Protein AF-A0A0V1FWQ8-F1 (afdb_monomer_lite)

InterPro domains:
  IPR001907 ATP-dependent Clp protease proteolytic subunit [MF_00444] (20-212)
  IPR001907 ATP-dependent Clp protease proteolytic subunit [PR00127] (36-51)
  IPR001907 ATP-dependent Clp protease proteolytic subunit [PR00127] (76-96)
  IPR001907 ATP-dependent Clp protease proteolytic subunit [PR00127] (109-126)
  IPR001907 ATP-dependent Clp protease proteolytic subunit [PR00127] (130-149)
  IPR001907 ATP-dependent Clp protease proteolytic subunit [PR00127] (187-206)
  IPR001907 ATP-dependent Clp protease proteolytic subunit [cd07017] (36-201)
  IPR007213 Methyltransferase Ppm1/Ppm2/Tcmp [PF04072] (233-404)
  IPR011043 Galactose oxidase/kelch, beta-propeller [SSF50965] (562-889)
  IPR015915 Kelch-type beta-propeller [G3DSA:2.120.10.80] (551-670)
  IPR015915 Kelch-type beta-propeller [G3DSA:2.120.10.80] (696-899)
  IPR018215 ClpP, Ser active site [PS00381] (109-120)
  IPR023562 Clp protease proteolytic subunit /Translocation-enhancing protein TepA [PF00574] (30-201)
  IPR029045 ClpP/crotonase-like domain superfamily [SSF52096] (20-201)
  IPR029063 S-adenosyl-L-methionine-dependent methyltransferase superfamily [G3DSA:3.40.50.150] (206-521)
  IPR029063 S-adenosyl-L-methionine-dependent methyltransferase superfamily [SSF53335] (214-511)
  IPR033135 ClpP, histidine active site [PS00382] (131-144)

Structure (mmCIF, N/CA/C/O backbone):
data_AF-A0A0V1FWQ8-F1
#
_entry.id   AF-A0A0V1FWQ8-F1
#
loop_
_atom_site.group_PDB
_atom_site.id
_atom_site.type_symbol
_atom_site.label_atom_id
_atom_site.label_alt_id
_atom_site.label_comp_id
_atom_site.label_asym_id
_atom_site.label_entity_id
_atom_site.label_seq_id
_atom_site.pdbx_PDB_ins_code
_atom_site.Cartn_x
_atom_site.Cartn_y
_atom_site.Cartn_z
_atom_site.occupancy
_atom_site.B_iso_or_equiv
_atom_site.auth_seq_id
_atom_site.auth_comp_id
_atom_site.auth_asym_id
_atom_site.auth_atom_id
_atom_site.pdbx_PDB_model_num
ATOM 1 N N . MET A 1 1 ? 4.253 -35.203 -61.103 1.00 38.72 1 MET A N 1
ATOM 2 C CA . MET A 1 1 ? 3.767 -36.575 -60.823 1.00 38.72 1 MET A CA 1
ATOM 3 C C . MET A 1 1 ? 4.835 -37.488 -60.180 1.00 38.72 1 MET A C 1
ATOM 5 O O . MET A 1 1 ? 4.577 -38.669 -60.041 1.00 38.72 1 MET A O 1
ATOM 9 N N . PHE A 1 2 ? 5.977 -36.964 -59.693 1.00 26.05 2 PHE A N 1
ATOM 10 C CA . PHE A 1 2 ? 7.064 -37.768 -59.086 1.00 26.05 2 PHE A CA 1
ATOM 11 C C . PHE A 1 2 ? 7.314 -37.505 -57.580 1.00 26.05 2 PHE A C 1
ATOM 13 O O . PHE A 1 2 ? 8.147 -38.162 -56.974 1.00 26.05 2 PHE A O 1
ATOM 20 N N . TRP A 1 3 ? 6.568 -36.589 -56.943 1.00 26.27 3 TRP A N 1
ATOM 21 C CA . TRP A 1 3 ? 6.782 -36.177 -55.538 1.00 26.27 3 TRP A CA 1
ATOM 22 C C . TRP A 1 3 ? 5.623 -36.538 -54.588 1.00 26.27 3 TRP A C 1
ATOM 24 O O . TRP A 1 3 ? 5.509 -36.004 -53.493 1.00 26.27 3 TRP A O 1
ATOM 34 N N . ARG A 1 4 ? 4.718 -37.430 -55.018 1.00 32.06 4 ARG A N 1
ATOM 35 C CA . ARG A 1 4 ? 3.540 -37.862 -54.234 1.00 32.06 4 ARG A CA 1
ATOM 36 C C . ARG A 1 4 ? 3.702 -39.229 -53.554 1.00 32.06 4 ARG A C 1
ATOM 38 O O . ARG A 1 4 ? 2.812 -39.632 -52.815 1.00 32.06 4 ARG A O 1
ATOM 45 N N . TYR A 1 5 ? 4.823 -39.919 -53.776 1.00 31.77 5 TYR A N 1
ATOM 46 C CA . TYR A 1 5 ? 5.060 -41.273 -53.260 1.00 31.77 5 TYR A CA 1
ATOM 47 C C . TYR A 1 5 ? 6.008 -41.352 -52.050 1.00 31.77 5 TYR A C 1
ATOM 49 O O . TYR A 1 5 ? 6.056 -42.395 -51.409 1.00 31.77 5 TYR A O 1
ATOM 57 N N . PHE A 1 6 ? 6.711 -40.273 -51.679 1.00 28.16 6 PHE A N 1
ATOM 58 C CA . PHE A 1 6 ? 7.763 -40.347 -50.650 1.00 28.16 6 PHE A CA 1
ATOM 59 C C . PHE A 1 6 ? 7.343 -39.977 -49.216 1.00 28.16 6 PHE A C 1
ATOM 61 O O . PHE A 1 6 ? 8.145 -40.107 -48.300 1.00 28.16 6 PHE A O 1
ATOM 68 N N . THR A 1 7 ? 6.091 -39.579 -48.969 1.00 33.06 7 THR A N 1
ATOM 69 C CA . THR A 1 7 ? 5.632 -39.160 -47.624 1.00 33.06 7 THR A CA 1
ATOM 70 C C . THR A 1 7 ? 4.686 -40.140 -46.927 1.00 33.06 7 THR A C 1
ATOM 72 O O . THR A 1 7 ? 4.182 -39.838 -45.850 1.00 33.06 7 THR A O 1
ATOM 75 N N . ARG A 1 8 ? 4.466 -41.346 -47.471 1.00 33.44 8 ARG A N 1
ATOM 76 C CA . ARG A 1 8 ? 3.580 -42.359 -46.857 1.00 33.44 8 ARG A CA 1
ATOM 77 C C . ARG A 1 8 ? 4.269 -43.380 -45.933 1.00 33.44 8 ARG A C 1
ATOM 79 O O . ARG A 1 8 ? 3.598 -44.303 -45.488 1.00 33.44 8 ARG A O 1
ATOM 86 N N . ALA A 1 9 ? 5.557 -43.229 -45.609 1.00 36.69 9 ALA A N 1
ATOM 87 C CA . ALA A 1 9 ? 6.334 -44.293 -44.953 1.00 36.69 9 ALA A CA 1
ATOM 88 C C . ALA A 1 9 ? 7.122 -43.895 -43.687 1.00 36.69 9 ALA A C 1
ATOM 90 O O . ALA A 1 9 ? 8.128 -44.520 -43.378 1.00 36.69 9 ALA A O 1
ATOM 91 N N . PHE A 1 10 ? 6.660 -42.916 -42.904 1.00 34.28 10 PHE A N 1
ATOM 92 C CA . PHE A 1 10 ? 7.105 -42.773 -41.512 1.00 34.28 10 PHE A CA 1
ATOM 93 C C . PHE A 1 10 ? 5.879 -42.515 -40.631 1.00 34.28 10 PHE A C 1
ATOM 95 O O . PHE A 1 10 ? 5.333 -41.420 -40.672 1.00 34.28 10 PHE A O 1
ATOM 102 N N . HIS A 1 11 ? 5.491 -43.506 -39.819 1.00 40.88 11 HIS A N 1
ATOM 103 C CA . HIS A 1 11 ? 4.330 -43.547 -38.900 1.00 40.88 11 HIS A CA 1
ATOM 104 C C . HIS A 1 11 ? 3.033 -44.175 -39.439 1.00 40.88 11 HIS A C 1
ATOM 106 O O . HIS A 1 11 ? 1.937 -43.714 -39.140 1.00 40.88 11 HIS A O 1
ATOM 112 N N . ALA A 1 12 ? 3.136 -45.303 -40.143 1.00 39.81 12 ALA A N 1
ATOM 113 C CA . ALA A 1 12 ? 2.071 -46.304 -40.116 1.00 39.81 12 ALA A CA 1
ATOM 114 C C . ALA A 1 12 ? 2.514 -47.467 -39.214 1.00 39.81 12 ALA A C 1
ATOM 116 O O . ALA A 1 12 ? 3.034 -48.471 -39.686 1.00 39.81 12 ALA A O 1
ATOM 117 N N . CYS A 1 13 ? 2.343 -47.303 -37.900 1.00 31.64 13 CYS A N 1
ATOM 118 C CA . CYS A 1 13 ? 2.252 -48.431 -36.977 1.00 31.64 13 CYS A CA 1
ATOM 119 C C . CYS A 1 13 ? 0.821 -48.449 -36.441 1.00 31.64 13 CYS A C 1
ATOM 121 O O . CYS A 1 13 ? 0.492 -47.801 -35.450 1.00 31.64 13 CYS A O 1
ATOM 123 N N . THR A 1 14 ? -0.057 -49.148 -37.156 1.00 46.88 14 THR A N 1
ATOM 124 C CA . THR A 1 14 ? -1.365 -49.565 -36.660 1.00 46.88 14 THR A CA 1
ATOM 125 C C . THR A 1 14 ? -1.158 -50.700 -35.666 1.00 46.88 14 THR A C 1
ATOM 127 O O . THR A 1 14 ? -1.205 -51.876 -36.009 1.00 46.88 14 THR A O 1
ATOM 130 N N . ILE A 1 15 ? -0.944 -50.330 -34.407 1.00 38.81 15 ILE A N 1
ATOM 131 C CA . ILE A 1 15 ? -1.322 -51.158 -33.266 1.00 38.81 15 ILE A CA 1
ATOM 132 C C . ILE A 1 15 ? -2.108 -50.233 -32.337 1.00 38.81 15 ILE A C 1
ATOM 134 O O . ILE A 1 15 ? -1.522 -49.392 -31.660 1.00 38.81 15 ILE A O 1
ATOM 138 N N . ASN A 1 16 ? -3.436 -50.389 -32.303 1.00 43.38 16 ASN A N 1
ATOM 139 C CA . ASN A 1 16 ? -4.291 -49.842 -31.246 1.00 43.38 16 ASN A CA 1
ATOM 140 C C . ASN A 1 16 ? -3.943 -50.550 -29.925 1.00 43.38 16 ASN A C 1
ATOM 142 O O . ASN A 1 16 ? -4.676 -51.410 -29.444 1.00 43.38 16 ASN A O 1
ATOM 146 N N . LYS A 1 17 ? -2.789 -50.223 -29.339 1.00 40.75 17 LYS A N 1
ATOM 147 C CA . LYS A 1 17 ? -2.583 -50.391 -27.904 1.00 40.75 17 LYS A CA 1
ATOM 148 C C . LYS A 1 17 ? -3.174 -49.147 -27.272 1.00 40.75 17 LYS A C 1
ATOM 150 O O . LYS A 1 17 ? -2.604 -48.067 -27.402 1.00 40.75 17 LYS A O 1
ATOM 155 N N . VAL A 1 18 ? -4.328 -49.301 -26.626 1.00 47.06 18 VAL A N 1
ATOM 156 C CA . VAL A 1 18 ? -4.819 -48.291 -25.687 1.00 47.06 18 VAL A CA 1
ATOM 157 C C . VAL A 1 18 ? -3.669 -48.059 -24.703 1.00 47.06 18 VAL A C 1
ATOM 159 O O . VAL A 1 18 ? -3.228 -49.030 -24.079 1.00 47.06 18 VAL A O 1
ATOM 162 N N . PRO A 1 19 ? -3.087 -46.850 -24.624 1.00 64.56 19 PRO A N 1
ATOM 163 C CA . PRO A 1 19 ? -2.072 -46.587 -23.618 1.00 64.56 19 PRO A CA 1
ATOM 164 C C . PRO A 1 19 ? -2.702 -46.885 -22.257 1.00 64.56 19 PRO A C 1
ATOM 166 O O . PRO A 1 19 ? -3.848 -46.507 -22.025 1.00 64.56 19 PRO A O 1
ATOM 169 N N . TYR A 1 20 ? -1.998 -47.599 -21.378 1.00 72.69 20 TYR A N 1
ATOM 170 C CA . TYR A 1 20 ? -2.471 -47.786 -20.008 1.00 72.69 20 TYR A CA 1
ATOM 171 C C . TYR A 1 20 ? -2.600 -46.401 -19.375 1.00 72.69 20 TYR A C 1
ATOM 173 O O . TYR A 1 20 ? -1.589 -45.761 -19.092 1.00 72.69 20 TYR A O 1
ATOM 181 N N . ILE A 1 21 ? -3.835 -45.915 -19.229 1.00 79.44 21 ILE A N 1
ATOM 182 C CA . ILE A 1 21 ? -4.120 -44.624 -18.609 1.00 79.44 21 ILE A CA 1
ATOM 183 C C . ILE A 1 21 ? -3.992 -44.836 -17.097 1.00 79.44 21 ILE A C 1
ATOM 185 O O . ILE A 1 21 ? -4.767 -45.618 -16.540 1.00 79.44 21 ILE A O 1
ATOM 189 N N . PRO A 1 22 ? -3.015 -44.201 -16.423 1.00 82.50 22 PRO A N 1
ATOM 190 C CA . PRO A 1 22 ? -2.835 -44.375 -14.991 1.00 82.50 22 PRO A CA 1
ATOM 191 C C . PRO A 1 22 ? -4.071 -43.917 -14.219 1.00 82.50 22 PRO A C 1
ATOM 193 O O . PRO A 1 22 ? -4.671 -42.886 -14.541 1.00 82.50 22 PRO A O 1
ATOM 196 N N . ILE A 1 23 ? -4.413 -44.676 -13.180 1.00 87.81 23 ILE A N 1
ATOM 197 C CA . ILE A 1 23 ? -5.440 -44.313 -12.209 1.00 87.81 23 ILE A CA 1
ATOM 198 C C . ILE A 1 23 ? -4.759 -43.648 -11.014 1.00 87.81 23 ILE A C 1
ATOM 200 O O . ILE A 1 23 ? -3.807 -44.183 -10.449 1.00 87.81 23 ILE A O 1
ATOM 204 N N . VAL A 1 24 ? -5.264 -42.484 -10.628 1.00 82.56 24 VAL A N 1
ATOM 205 C CA . VAL A 1 24 ? -4.872 -41.745 -9.432 1.00 82.56 24 VAL A CA 1
ATOM 206 C C . VAL A 1 24 ? -5.907 -42.028 -8.350 1.00 82.56 24 VAL A C 1
ATOM 208 O O . VAL A 1 24 ? -7.089 -41.736 -8.537 1.00 82.56 24 VAL A O 1
ATOM 211 N N . VAL A 1 25 ? -5.468 -42.598 -7.227 1.00 83.88 25 VAL A N 1
ATOM 212 C CA . VAL A 1 25 ? -6.309 -42.814 -6.042 1.00 83.88 25 VAL A CA 1
ATOM 213 C C . VAL A 1 25 ? -6.035 -41.692 -5.048 1.00 83.88 25 VAL A C 1
ATOM 215 O O . VAL A 1 25 ? -4.911 -41.532 -4.580 1.00 83.88 25 VAL A O 1
ATOM 218 N N . GLU A 1 26 ? -7.058 -40.898 -4.748 1.00 76.25 26 GLU A N 1
ATOM 219 C CA . GLU A 1 26 ? -6.988 -39.779 -3.811 1.00 76.25 26 GLU A CA 1
ATOM 220 C C . GLU A 1 26 ? -7.779 -40.123 -2.544 1.00 76.25 26 GLU A C 1
ATOM 222 O O . GLU A 1 26 ? -8.968 -40.458 -2.602 1.00 76.25 26 GLU A O 1
ATOM 227 N N . GLN A 1 27 ? -7.118 -40.046 -1.387 1.00 72.38 27 GLN A N 1
ATOM 228 C CA . GLN A 1 27 ? -7.767 -40.191 -0.087 1.00 72.38 27 GLN A CA 1
ATOM 229 C C . GLN A 1 27 ? -8.356 -38.847 0.335 1.00 72.38 27 GLN A C 1
ATOM 231 O O . GLN A 1 27 ? -7.643 -37.912 0.693 1.00 72.38 27 GLN A O 1
ATOM 236 N N . THR A 1 28 ? -9.681 -38.744 0.292 1.00 70.62 28 THR A N 1
ATOM 237 C CA . THR A 1 28 ? -10.407 -37.590 0.832 1.00 70.62 28 THR A CA 1
ATOM 238 C C . THR A 1 28 ? -10.924 -37.916 2.232 1.00 70.62 28 THR A C 1
ATOM 240 O O . THR A 1 28 ? -11.136 -39.080 2.561 1.00 70.62 28 THR A O 1
ATOM 243 N N . GLY A 1 29 ? -11.237 -36.903 3.049 1.00 63.44 29 GLY A N 1
ATOM 244 C CA . GLY A 1 29 ? -11.835 -37.105 4.383 1.00 63.44 29 GLY A CA 1
ATOM 245 C C . GLY A 1 29 ? -13.191 -37.840 4.398 1.00 63.44 29 GLY A C 1
ATOM 246 O O . GLY A 1 29 ? -13.760 -38.042 5.464 1.00 63.44 29 GLY A O 1
ATOM 247 N N . ARG A 1 30 ? -13.730 -38.224 3.229 1.00 64.75 30 ARG A N 1
ATOM 248 C CA . ARG A 1 30 ? -14.957 -39.020 3.048 1.00 64.75 30 ARG A CA 1
ATOM 249 C C . ARG A 1 30 ? -14.718 -40.367 2.334 1.00 64.75 30 ARG A C 1
ATOM 251 O O . ARG A 1 30 ? -15.696 -41.010 1.963 1.00 64.75 30 ARG A O 1
ATOM 258 N N . GLY A 1 31 ? -13.464 -40.783 2.126 1.00 76.75 31 GLY A N 1
ATOM 259 C CA . GLY A 1 31 ? -13.086 -42.056 1.493 1.00 76.75 31 GLY A CA 1
ATOM 260 C C . GLY A 1 31 ? -12.141 -41.914 0.293 1.00 76.75 31 GLY A C 1
ATOM 261 O O . GLY A 1 31 ? -11.725 -40.808 -0.069 1.00 76.75 31 GLY A O 1
ATOM 262 N N . GLU A 1 32 ? -11.818 -43.051 -0.328 1.00 79.00 32 GLU A N 1
ATOM 263 C CA . GLU A 1 32 ? -10.964 -43.148 -1.520 1.00 79.00 32 GLU A CA 1
ATOM 264 C C . GLU A 1 32 ? -11.758 -42.904 -2.807 1.00 79.00 32 GLU A C 1
ATOM 266 O O . GLU A 1 32 ? -12.834 -43.472 -3.014 1.00 79.00 32 GLU A O 1
ATOM 271 N N . ARG A 1 33 ? -11.222 -42.058 -3.693 1.00 78.50 33 ARG A N 1
ATOM 272 C CA . ARG A 1 33 ? -11.736 -41.873 -5.056 1.00 78.50 33 ARG A CA 1
ATOM 273 C C . ARG A 1 33 ? -10.642 -42.152 -6.071 1.00 78.50 33 ARG A C 1
ATOM 275 O O . ARG A 1 33 ? -9.540 -41.630 -5.954 1.00 78.50 33 ARG A O 1
ATOM 282 N N . ALA A 1 34 ? -10.976 -42.953 -7.074 1.00 80.94 34 ALA A N 1
ATOM 283 C CA . ALA A 1 34 ? -10.102 -43.283 -8.187 1.00 80.94 34 ALA A CA 1
ATOM 284 C C . ALA A 1 34 ? -10.517 -42.482 -9.429 1.00 80.94 34 ALA A C 1
ATOM 286 O O . ALA A 1 34 ? -11.675 -42.541 -9.843 1.00 80.94 34 ALA A O 1
ATOM 287 N N . TYR A 1 35 ? -9.574 -41.753 -10.021 1.00 81.81 35 TYR A N 1
ATOM 288 C CA . TYR A 1 35 ? -9.751 -41.018 -11.275 1.00 81.81 35 TYR A CA 1
ATOM 289 C C . TYR A 1 35 ? -8.734 -41.508 -12.296 1.00 81.81 35 TYR A C 1
ATOM 291 O O . TYR A 1 35 ? -7.608 -41.830 -11.930 1.00 81.81 35 TYR A O 1
ATOM 299 N N . ASP A 1 36 ? -9.070 -41.504 -13.581 1.00 87.00 36 ASP A N 1
ATOM 300 C CA . ASP A 1 36 ? -8.018 -41.520 -14.594 1.00 87.00 36 ASP A CA 1
ATOM 301 C C . ASP A 1 36 ? -7.256 -40.183 -14.588 1.00 87.00 36 ASP A C 1
ATOM 303 O O . ASP A 1 36 ? -7.779 -39.143 -14.167 1.00 87.00 36 ASP A O 1
ATOM 307 N N . ILE A 1 37 ? -6.002 -40.203 -15.044 1.00 85.44 37 ILE A N 1
ATOM 308 C CA . ILE A 1 37 ? -5.138 -39.017 -15.005 1.00 85.44 37 ILE A CA 1
ATOM 309 C C . ILE A 1 37 ? -5.735 -37.807 -15.746 1.00 85.44 37 ILE A C 1
ATOM 311 O O . ILE A 1 37 ? -5.556 -36.677 -15.293 1.00 85.44 37 ILE A O 1
ATOM 315 N N . PHE A 1 38 ? -6.482 -38.005 -16.839 1.00 85.56 38 PHE A N 1
ATOM 316 C CA . PHE A 1 38 ? -7.080 -36.898 -17.591 1.00 85.56 38 PHE A CA 1
ATOM 317 C C . PHE A 1 38 ? -8.286 -36.306 -16.861 1.00 85.56 38 PHE A C 1
ATOM 319 O O . PHE A 1 38 ? -8.430 -35.084 -16.824 1.00 85.56 38 PHE A O 1
ATOM 326 N N . SER A 1 39 ? -9.101 -37.134 -16.205 1.00 86.19 39 SER A N 1
ATOM 327 C CA . SER A 1 39 ? -10.165 -36.650 -15.317 1.00 86.19 39 SER A CA 1
ATOM 328 C C . SER A 1 39 ? -9.609 -35.876 -14.121 1.00 86.19 39 SER A C 1
ATOM 330 O O . SER A 1 39 ? -10.160 -34.835 -13.757 1.00 86.19 39 SER A O 1
ATOM 332 N N . ARG A 1 40 ? -8.478 -36.311 -13.542 1.00 87.56 40 ARG A N 1
ATOM 333 C CA . ARG A 1 40 ? -7.817 -35.564 -12.456 1.00 87.56 40 ARG A CA 1
ATOM 334 C C . ARG A 1 40 ? -7.279 -34.211 -12.928 1.00 87.56 40 ARG A C 1
ATOM 336 O O . ARG A 1 40 ? -7.398 -33.231 -12.192 1.00 87.56 40 ARG A O 1
ATOM 343 N N . LEU A 1 41 ? -6.722 -34.149 -14.140 1.00 90.50 41 LEU A N 1
ATOM 344 C CA . LEU A 1 41 ? -6.287 -32.900 -14.776 1.00 90.50 41 LEU A CA 1
ATOM 345 C C . LEU A 1 41 ? -7.468 -31.967 -15.080 1.00 90.50 41 LEU A C 1
ATOM 347 O O . LEU A 1 41 ? -7.347 -30.752 -14.917 1.00 90.50 41 LEU A O 1
ATOM 351 N N . LEU A 1 42 ? -8.627 -32.513 -15.456 1.00 91.81 42 LEU A N 1
ATOM 352 C CA . LEU A 1 42 ? -9.829 -31.716 -15.694 1.00 91.81 42 LEU A CA 1
ATOM 353 C C . LEU A 1 42 ? -10.338 -31.037 -14.410 1.00 91.81 42 LEU A C 1
ATOM 355 O O . LEU A 1 42 ? -10.781 -29.893 -14.481 1.00 91.81 42 LEU A O 1
ATOM 359 N N . GLU A 1 43 ? -10.220 -31.666 -13.235 1.00 86.19 43 GLU A N 1
ATOM 360 C CA . GLU A 1 43 ? -10.503 -30.999 -11.945 1.00 86.19 43 GLU A CA 1
ATOM 361 C C . GLU A 1 43 ? -9.566 -29.795 -11.694 1.00 86.19 43 GLU A C 1
ATOM 363 O O . GLU A 1 43 ? -10.013 -28.758 -11.201 1.00 86.19 43 GLU A O 1
ATOM 368 N N . GLU A 1 44 ? -8.308 -29.857 -12.156 1.00 88.25 44 GLU A N 1
ATOM 369 C CA . GLU A 1 44 ? -7.379 -28.705 -12.190 1.00 88.25 44 GLU A CA 1
ATOM 370 C C . GLU A 1 44 ? -7.620 -27.753 -13.378 1.00 88.25 44 GLU A C 1
ATOM 372 O O . GLU A 1 44 ? -6.849 -26.821 -13.611 1.00 88.25 44 GLU A O 1
ATOM 377 N N . ARG A 1 45 ? -8.716 -27.939 -14.127 1.00 93.94 45 ARG A N 1
ATOM 378 C CA . ARG A 1 45 ? -9.120 -27.119 -15.285 1.00 93.94 45 ARG A CA 1
ATOM 379 C C . ARG A 1 45 ? -8.148 -27.193 -16.465 1.00 93.94 45 ARG A C 1
ATOM 381 O O . ARG A 1 45 ? -8.010 -26.226 -17.221 1.00 93.94 45 ARG A O 1
ATOM 388 N N . ILE A 1 46 ? -7.503 -28.343 -16.636 1.00 95.06 46 ILE A N 1
ATOM 389 C CA . ILE A 1 46 ? -6.600 -28.631 -17.750 1.00 95.06 46 ILE A CA 1
ATOM 390 C C . ILE A 1 46 ? -7.332 -29.486 -18.792 1.00 95.06 46 ILE A C 1
ATOM 392 O O . ILE A 1 46 ? -7.869 -30.546 -18.482 1.00 95.06 46 ILE A O 1
ATOM 396 N N . ILE A 1 47 ? -7.334 -29.026 -20.043 1.00 96.12 47 ILE A N 1
ATOM 397 C CA . ILE A 1 47 ? -7.878 -29.726 -21.211 1.00 96.12 47 ILE A CA 1
ATOM 398 C C . ILE A 1 47 ? -6.723 -30.092 -22.143 1.00 96.12 47 ILE A C 1
ATOM 400 O O . ILE A 1 47 ? -5.942 -29.231 -22.553 1.00 96.12 47 ILE A O 1
ATOM 404 N N . CYS A 1 48 ? -6.632 -31.365 -22.519 1.00 93.88 48 CYS A N 1
ATOM 405 C CA . CYS A 1 48 ? -5.601 -31.871 -23.422 1.00 93.88 48 CYS A CA 1
ATOM 406 C C . CYS A 1 48 ? -6.177 -32.111 -24.826 1.00 93.88 48 CYS A C 1
ATOM 408 O O . CYS A 1 48 ? -6.923 -33.061 -25.044 1.00 93.88 48 CYS A O 1
ATOM 410 N N . VAL A 1 49 ? -5.792 -31.277 -25.792 1.00 95.38 49 VAL A N 1
ATOM 411 C CA . VAL A 1 49 ? -6.127 -31.421 -27.217 1.00 95.38 49 VAL A CA 1
ATOM 412 C C . VAL A 1 49 ? -4.970 -32.136 -27.917 1.00 95.38 49 VAL A C 1
ATOM 414 O O . VAL A 1 49 ? -4.031 -31.504 -28.409 1.00 95.38 49 VAL A O 1
ATOM 417 N N . MET A 1 50 ? -5.021 -33.468 -27.913 1.00 92.12 50 MET A N 1
ATOM 418 C CA . MET A 1 50 ? -3.946 -34.336 -28.406 1.00 92.12 50 MET A CA 1
ATOM 419 C C . MET A 1 50 ? -4.401 -35.104 -29.649 1.00 92.12 50 MET A C 1
ATOM 421 O O . MET A 1 50 ? -5.430 -35.773 -29.622 1.00 92.12 50 MET A O 1
ATOM 425 N N . GLY A 1 51 ? -3.614 -35.047 -30.725 1.00 91.44 51 GLY A N 1
ATOM 426 C CA . GLY A 1 51 ? -3.918 -35.738 -31.983 1.00 91.44 51 GLY A CA 1
ATOM 427 C C . GLY A 1 51 ? -4.800 -34.932 -32.950 1.00 91.44 51 GLY A C 1
ATOM 428 O O . GLY A 1 51 ? -4.978 -33.724 -32.770 1.00 91.44 51 GLY A O 1
ATOM 429 N N . PRO A 1 52 ? -5.280 -35.551 -34.045 1.00 93.44 52 PRO A N 1
ATOM 430 C CA . PRO A 1 52 ? -6.075 -34.868 -35.064 1.00 93.44 52 PRO A CA 1
ATOM 431 C C . PRO A 1 52 ? -7.404 -34.324 -34.524 1.00 93.44 52 PRO A C 1
ATOM 433 O O . PRO A 1 52 ? -8.063 -34.974 -33.719 1.00 93.44 52 PRO A O 1
ATOM 436 N N . ILE A 1 53 ? -7.824 -33.152 -35.004 1.00 94.62 53 ILE A N 1
ATOM 437 C CA . ILE A 1 53 ? -9.120 -32.560 -34.648 1.00 94.62 53 ILE A CA 1
ATOM 438 C C . ILE A 1 53 ? -10.226 -33.254 -35.452 1.00 94.62 53 ILE A C 1
ATOM 440 O O . ILE A 1 53 ? -10.411 -32.969 -36.638 1.00 94.62 53 ILE A O 1
ATOM 444 N N . THR A 1 54 ? -10.949 -34.162 -34.801 1.00 95.50 54 THR A N 1
ATOM 445 C CA . THR A 1 54 ? -12.142 -34.841 -35.332 1.00 95.50 54 THR A CA 1
ATOM 446 C C . THR A 1 54 ? -13.408 -34.349 -34.630 1.00 95.50 54 THR A C 1
ATOM 448 O O . THR A 1 54 ? -13.330 -33.628 -33.629 1.00 95.50 54 THR A O 1
ATOM 451 N N . ASP A 1 55 ? -14.579 -34.731 -35.139 1.00 92.75 55 ASP A N 1
ATOM 452 C CA . ASP A 1 55 ? -15.862 -34.367 -34.527 1.00 92.75 55 ASP A CA 1
ATOM 453 C C . ASP A 1 55 ? -16.011 -34.974 -33.118 1.00 92.75 55 ASP A C 1
ATOM 455 O O . ASP A 1 55 ? -16.558 -34.329 -32.220 1.00 92.75 55 ASP A O 1
ATOM 459 N N . GLU A 1 56 ? -15.444 -36.162 -32.873 1.00 93.81 56 GLU A N 1
ATOM 460 C CA . GLU A 1 56 ? -15.432 -36.795 -31.549 1.00 93.81 56 GLU A CA 1
ATOM 461 C C . GLU A 1 56 ? -14.560 -36.016 -30.556 1.00 93.81 56 GLU A C 1
ATOM 463 O O . GLU A 1 56 ? -15.015 -35.701 -29.453 1.00 93.81 56 GLU A O 1
ATOM 468 N N . LEU A 1 57 ? -13.327 -35.653 -30.946 1.00 93.69 57 LEU A N 1
ATOM 469 C CA . LEU A 1 57 ? -12.444 -34.845 -30.095 1.00 93.69 57 LEU A CA 1
ATOM 470 C C . LEU A 1 57 ? -13.075 -33.479 -29.802 1.00 93.69 57 LEU A C 1
ATOM 472 O O . LEU A 1 57 ? -13.053 -33.017 -28.662 1.00 93.69 57 LEU A O 1
ATOM 476 N N . SER A 1 58 ? -13.653 -32.845 -30.826 1.00 95.12 58 SER A N 1
ATOM 477 C CA . SER A 1 58 ? -14.342 -31.562 -30.688 1.00 95.12 58 SER A CA 1
ATOM 478 C C . SER A 1 58 ? -15.494 -31.649 -29.692 1.00 95.12 58 SER A C 1
ATOM 480 O O . SER A 1 58 ? -15.548 -30.857 -28.752 1.00 95.12 58 SER A O 1
ATOM 482 N N . SER A 1 59 ? -16.340 -32.674 -29.810 1.00 94.12 59 SER A N 1
ATOM 483 C CA . SER A 1 59 ? -17.457 -32.905 -28.888 1.00 94.12 59 SER A CA 1
ATOM 484 C C . SER A 1 59 ? -16.994 -33.041 -27.431 1.00 94.12 59 SER A C 1
ATOM 486 O O . SER A 1 59 ? -17.596 -32.445 -26.534 1.00 94.12 59 SER A O 1
ATOM 488 N N . LEU A 1 60 ? -15.891 -33.761 -27.186 1.00 94.69 60 LEU A N 1
ATOM 489 C CA . LEU A 1 60 ? -15.309 -33.910 -25.846 1.00 94.69 60 LEU A CA 1
ATOM 490 C C . LEU A 1 60 ? -14.781 -32.583 -25.289 1.00 94.69 60 LEU A C 1
ATOM 492 O O . LEU A 1 60 ? -15.099 -32.223 -24.156 1.00 94.69 60 LEU A O 1
ATOM 496 N N . VAL A 1 61 ? -14.012 -31.832 -26.083 1.00 96.12 61 VAL A N 1
ATOM 497 C CA . VAL A 1 61 ? -13.444 -30.540 -25.661 1.00 96.12 61 VAL A CA 1
ATOM 498 C C . VAL A 1 61 ? -14.550 -29.520 -25.376 1.00 96.12 61 VAL A C 1
ATOM 500 O O . VAL A 1 61 ? -14.483 -28.802 -24.377 1.00 96.12 61 VAL A O 1
ATOM 503 N N . ILE A 1 62 ? -15.595 -29.478 -26.207 1.00 96.69 62 ILE A N 1
ATOM 504 C CA . ILE A 1 62 ? -16.763 -28.608 -26.004 1.00 96.69 62 ILE A CA 1
ATOM 505 C C . ILE A 1 62 ? -17.457 -28.952 -24.682 1.00 96.69 62 ILE A C 1
ATOM 507 O O . ILE A 1 62 ? -17.705 -28.060 -23.865 1.00 96.69 62 ILE A O 1
ATOM 511 N N . ALA A 1 63 ? -17.715 -30.238 -24.428 1.00 95.38 63 ALA A N 1
ATOM 512 C CA . ALA A 1 63 ? -18.323 -30.688 -23.178 1.00 95.38 63 ALA A CA 1
ATOM 513 C C . ALA A 1 63 ? -17.465 -30.317 -21.954 1.00 95.38 63 ALA A C 1
ATOM 515 O O . ALA A 1 63 ? -17.993 -29.815 -20.959 1.00 95.38 63 ALA A O 1
ATOM 516 N N . GLN A 1 64 ? -16.142 -30.490 -22.043 1.00 96.00 64 GLN A N 1
ATOM 517 C CA . GLN A 1 64 ? -15.198 -30.115 -20.987 1.00 96.00 64 GLN A CA 1
ATOM 518 C C . GLN A 1 64 ? -15.207 -28.605 -20.713 1.00 96.00 64 GLN A C 1
ATOM 520 O O . GLN A 1 64 ? -15.301 -28.200 -19.556 1.00 96.00 64 GLN A O 1
ATOM 525 N N . LEU A 1 65 ? -15.180 -27.756 -21.745 1.00 95.25 65 LEU A N 1
ATOM 526 C CA . LEU A 1 65 ? -15.239 -26.295 -21.581 1.00 95.25 65 LEU A CA 1
ATOM 527 C C . LEU A 1 65 ? -16.537 -25.843 -20.894 1.00 95.25 65 LEU A C 1
ATOM 529 O O . LEU A 1 65 ? -16.503 -25.031 -19.964 1.00 95.25 65 LEU A O 1
ATOM 533 N N . LEU A 1 66 ? -17.678 -26.402 -21.305 1.00 93.62 66 LEU A N 1
ATOM 534 C CA . LEU A 1 66 ? -18.980 -26.103 -20.700 1.00 93.62 66 LEU A CA 1
ATOM 535 C C . LEU A 1 66 ? -19.066 -26.594 -19.245 1.00 93.62 66 LEU A C 1
ATOM 537 O O . LEU A 1 66 ? -19.603 -25.888 -18.385 1.00 93.62 66 LEU A O 1
ATOM 541 N N . PHE A 1 67 ? -18.489 -27.760 -18.946 1.00 93.00 67 PHE A N 1
ATOM 542 C CA . PHE A 1 67 ? -18.385 -28.287 -17.584 1.00 93.00 67 PHE A CA 1
ATOM 543 C C . PHE A 1 67 ? -17.509 -27.401 -16.686 1.00 93.00 67 PHE A C 1
ATOM 545 O O . PHE A 1 67 ? -17.908 -27.036 -15.581 1.00 93.00 67 PHE A O 1
ATOM 552 N N . LEU A 1 68 ? -16.335 -26.978 -17.160 1.00 92.19 68 LEU A N 1
ATOM 553 C CA . LEU A 1 68 ? -15.447 -26.110 -16.383 1.00 92.19 68 LEU A CA 1
ATOM 554 C C . LEU A 1 68 ? -16.070 -24.740 -16.103 1.00 92.19 68 LEU A C 1
ATOM 556 O O . LEU A 1 68 ? -15.852 -24.180 -15.022 1.00 92.19 68 LEU A O 1
ATOM 560 N N . GLN A 1 69 ? -16.875 -24.216 -17.031 1.00 88.88 69 GLN A N 1
ATOM 561 C CA . GLN A 1 69 ? -17.651 -23.000 -16.802 1.00 88.88 69 GLN A CA 1
ATOM 562 C C . GLN A 1 69 ? -18.654 -23.169 -15.651 1.00 88.88 69 GLN A C 1
ATOM 564 O O . GLN A 1 69 ? -18.801 -22.253 -14.843 1.00 88.88 69 GLN A O 1
ATOM 569 N N . SER A 1 70 ? -19.345 -24.309 -15.552 1.00 87.38 70 SER A N 1
ATOM 570 C CA . SER A 1 70 ? -20.347 -24.517 -14.495 1.00 87.38 70 SER A CA 1
ATOM 571 C C . SER A 1 70 ? -19.717 -24.632 -13.100 1.00 87.38 70 SER A C 1
ATOM 573 O O . SER A 1 70 ? -20.326 -24.217 -12.116 1.00 87.38 70 SER A O 1
ATOM 575 N N . LYS A 1 71 ? -18.468 -25.112 -13.012 1.00 86.12 71 LYS A N 1
ATOM 576 C CA . LYS A 1 71 ? -17.700 -25.216 -11.758 1.00 86.12 71 LYS A CA 1
ATOM 577 C C . LYS A 1 71 ? -17.168 -23.879 -11.245 1.00 86.12 71 LYS A C 1
ATOM 579 O O . LYS A 1 71 ? -17.138 -23.648 -10.039 1.00 86.12 71 LYS A O 1
ATOM 584 N N . SER A 1 72 ? -16.690 -23.010 -12.133 1.00 80.50 72 SER A N 1
ATOM 585 C CA . SER A 1 72 ? -16.165 -21.698 -11.749 1.00 80.50 72 SER A CA 1
ATOM 586 C C . SER A 1 72 ? -16.180 -20.726 -12.920 1.00 80.50 72 SER A C 1
ATOM 588 O O . SER A 1 72 ? -15.729 -21.046 -14.020 1.00 80.50 72 SER A O 1
ATOM 590 N N . LEU A 1 73 ? -16.635 -19.504 -12.636 1.00 81.06 73 LEU A N 1
ATOM 591 C CA . LEU A 1 73 ? -16.724 -18.403 -13.597 1.00 81.06 73 LEU A CA 1
ATOM 592 C C . LEU A 1 73 ? -15.506 -17.466 -13.590 1.00 81.06 73 LEU A C 1
ATOM 594 O O . LEU A 1 73 ? -15.496 -16.496 -14.345 1.00 81.06 73 LEU A O 1
ATOM 598 N N . THR A 1 74 ? -14.526 -17.705 -12.715 1.00 78.12 74 THR A N 1
ATOM 599 C CA . THR A 1 74 ? -13.375 -16.805 -12.505 1.00 78.12 74 THR A CA 1
ATOM 600 C C . THR A 1 74 ? -12.026 -17.490 -12.685 1.00 78.12 74 THR A C 1
ATOM 602 O O . THR A 1 74 ? -11.060 -16.825 -13.042 1.00 78.12 74 THR A O 1
ATOM 605 N N . LYS A 1 75 ? -11.935 -18.806 -12.455 1.00 83.38 75 LYS A N 1
ATOM 606 C CA . LYS A 1 75 ? -10.673 -19.541 -12.596 1.00 83.38 75 LYS A CA 1
ATOM 607 C C . LYS A 1 75 ? -10.313 -19.771 -14.076 1.00 83.38 75 LYS A C 1
ATOM 609 O O . LYS A 1 75 ? -11.210 -20.119 -14.856 1.00 83.38 75 LYS A O 1
ATOM 614 N N . PRO A 1 76 ? -9.029 -19.643 -14.462 1.00 88.44 76 PRO A N 1
ATOM 615 C CA . PRO A 1 76 ? -8.584 -19.874 -15.835 1.00 88.44 76 PRO A CA 1
ATOM 616 C C . PRO A 1 76 ? -8.767 -21.339 -16.262 1.00 88.44 76 PRO A C 1
ATOM 618 O O . PRO A 1 76 ? -8.856 -22.232 -15.420 1.00 88.44 76 PRO A O 1
ATOM 621 N N . VAL A 1 77 ? -8.849 -21.580 -17.570 1.00 94.81 77 VAL A N 1
ATOM 622 C CA . VAL A 1 77 ? -8.824 -22.913 -18.195 1.00 94.81 77 VAL A CA 1
ATOM 623 C C . VAL A 1 77 ? -7.547 -23.033 -19.016 1.00 94.81 77 VAL A C 1
ATOM 625 O O . VAL A 1 77 ? -7.238 -22.140 -19.804 1.00 94.81 77 VAL A O 1
ATOM 628 N N . HIS A 1 78 ? -6.811 -24.128 -18.848 1.00 95.12 78 HIS A N 1
ATOM 629 C CA . HIS A 1 78 ? -5.548 -24.365 -19.543 1.00 95.12 78 HIS A CA 1
ATOM 630 C C . HIS A 1 78 ? -5.740 -25.413 -20.640 1.00 95.12 78 HIS A C 1
ATOM 632 O O . HIS A 1 78 ? -6.005 -26.575 -20.354 1.00 95.12 78 HIS A O 1
ATOM 638 N N . MET A 1 79 ? -5.593 -25.017 -21.902 1.00 96.56 79 MET A N 1
ATOM 639 C CA . MET A 1 79 ? -5.676 -25.906 -23.060 1.00 96.56 79 MET A CA 1
ATOM 640 C C . MET A 1 79 ? -4.277 -26.240 -23.575 1.00 96.56 79 MET A C 1
ATOM 642 O O . MET A 1 79 ? -3.592 -25.379 -24.126 1.00 96.56 79 MET A O 1
ATOM 646 N N . TYR A 1 80 ? -3.863 -27.493 -23.427 1.00 95.50 80 TYR A N 1
ATOM 647 C CA . TYR A 1 80 ? -2.601 -28.009 -23.955 1.00 95.50 80 TYR A CA 1
ATOM 648 C C . TYR A 1 80 ? -2.843 -28.635 -25.324 1.00 95.50 80 TYR A C 1
ATOM 650 O O . TYR A 1 80 ? -3.651 -29.549 -25.452 1.00 95.50 80 TYR A O 1
ATOM 658 N N . ILE A 1 81 ? -2.154 -28.137 -26.345 1.00 96.38 81 ILE A N 1
ATOM 659 C CA . ILE A 1 81 ? -2.382 -28.457 -27.752 1.00 96.38 81 ILE A CA 1
ATOM 660 C C . ILE A 1 81 ? -1.149 -29.174 -28.305 1.00 96.38 81 ILE A C 1
ATOM 662 O O . ILE A 1 81 ? -0.056 -28.606 -28.350 1.00 96.38 81 ILE A O 1
ATOM 666 N N . ASN A 1 82 ? -1.351 -30.408 -28.761 1.00 95.38 82 ASN A N 1
ATOM 667 C CA . ASN A 1 82 ? -0.406 -31.166 -29.575 1.00 95.38 82 ASN A CA 1
ATOM 668 C C . ASN A 1 82 ? -1.167 -31.818 -30.733 1.00 95.38 82 ASN A C 1
ATOM 670 O O . ASN A 1 82 ? -1.596 -32.971 -30.651 1.00 95.38 82 ASN A O 1
ATOM 674 N N . SER A 1 83 ? -1.399 -31.057 -31.798 1.00 95.44 83 SER A N 1
ATOM 675 C CA . SER A 1 83 ? -2.291 -31.467 -32.875 1.00 95.44 83 SER A CA 1
ATOM 676 C C . SER A 1 83 ? -1.779 -31.039 -34.253 1.00 95.44 83 SER A C 1
ATOM 678 O O . SER A 1 83 ? -1.422 -29.871 -34.448 1.00 95.44 83 SER A O 1
ATOM 680 N N . PRO A 1 84 ? -1.786 -31.954 -35.245 1.00 93.25 84 PRO A N 1
ATOM 681 C CA . PRO A 1 84 ? -1.495 -31.622 -36.636 1.00 93.25 84 PRO A CA 1
ATOM 682 C C . PRO A 1 84 ? -2.648 -30.859 -37.324 1.00 93.25 84 PRO A C 1
ATOM 684 O O . PRO A 1 84 ? -2.559 -30.579 -38.518 1.00 93.25 84 PRO A O 1
ATOM 687 N N . GLY A 1 85 ? -3.725 -30.528 -36.603 1.00 91.69 85 GLY A N 1
ATOM 688 C CA . GLY A 1 85 ? -4.952 -29.964 -37.163 1.00 91.69 85 GLY A CA 1
ATOM 689 C C . GLY A 1 85 ? -5.988 -31.041 -37.471 1.00 91.69 85 GLY A C 1
ATOM 690 O O . GLY A 1 85 ? -5.934 -32.138 -36.917 1.00 91.69 85 GLY A O 1
ATOM 691 N N . GLY A 1 86 ? -6.961 -30.732 -38.326 1.00 91.56 86 GLY A N 1
ATOM 692 C CA . GLY A 1 86 ? -8.037 -31.660 -38.664 1.00 91.56 86 GLY A CA 1
ATOM 693 C C . GLY A 1 86 ? -9.210 -30.971 -39.350 1.00 91.56 86 GLY A C 1
ATOM 694 O O . GLY A 1 86 ? -9.012 -30.028 -40.117 1.00 91.56 86 GLY A O 1
ATOM 695 N N . SER A 1 87 ? -10.423 -31.446 -39.070 1.00 91.62 87 SER A N 1
ATOM 696 C CA . SER A 1 87 ? -11.655 -30.910 -39.647 1.00 91.62 87 SER A CA 1
ATOM 697 C C . SER A 1 87 ? -11.840 -29.427 -39.296 1.00 91.62 87 SER A C 1
ATOM 699 O O . SER A 1 87 ? -11.753 -29.024 -38.132 1.00 91.62 87 SER A O 1
ATOM 701 N N . VAL A 1 88 ? -12.101 -28.608 -40.322 1.00 91.62 88 VAL A N 1
ATOM 702 C CA . VAL A 1 88 ? -12.337 -27.163 -40.174 1.00 91.62 88 VAL A CA 1
ATOM 703 C C . VAL A 1 88 ? -13.579 -26.904 -39.330 1.00 91.62 88 VAL A C 1
ATOM 705 O O . VAL A 1 88 ? -13.533 -26.093 -38.409 1.00 91.62 88 VAL A O 1
ATOM 708 N N . THR A 1 89 ? -14.670 -27.622 -39.589 1.00 91.56 89 THR A N 1
ATOM 709 C CA . THR A 1 89 ? -15.929 -27.470 -38.849 1.00 91.56 89 THR A CA 1
ATOM 710 C C . THR A 1 89 ? -15.774 -27.897 -37.391 1.00 91.56 89 THR A C 1
ATOM 712 O O . THR A 1 89 ? -16.179 -27.156 -36.497 1.00 91.56 89 THR A O 1
ATOM 715 N N . ALA A 1 90 ? -15.095 -29.020 -37.137 1.00 93.56 90 ALA A N 1
ATOM 716 C CA . ALA A 1 90 ? -14.807 -29.497 -35.786 1.00 93.56 90 ALA A CA 1
ATOM 717 C C . ALA A 1 90 ? -13.991 -28.472 -34.983 1.00 93.56 90 ALA A C 1
ATOM 719 O O . ALA A 1 90 ? -14.320 -28.171 -33.833 1.00 93.56 90 ALA A O 1
ATOM 720 N N . GLY A 1 91 ? -12.947 -27.900 -35.595 1.00 95.00 91 GLY A N 1
ATOM 721 C CA . GLY A 1 91 ? -12.127 -26.870 -34.959 1.00 95.00 91 GLY A CA 1
ATOM 722 C C . GLY A 1 91 ? -12.879 -25.553 -34.741 1.00 95.00 91 GLY A C 1
ATOM 723 O O . GLY A 1 91 ? -12.690 -24.919 -33.705 1.00 95.00 91 GLY A O 1
ATOM 724 N N . LEU A 1 92 ? -13.765 -25.157 -35.663 1.00 95.69 92 LEU A N 1
ATOM 725 C CA . LEU A 1 92 ? -14.626 -23.983 -35.485 1.00 95.69 92 LEU A CA 1
ATOM 726 C C . LEU A 1 92 ? -15.632 -24.176 -34.339 1.00 95.69 92 LEU A C 1
ATOM 728 O O . LEU A 1 92 ? -15.861 -23.233 -33.590 1.00 95.69 92 LEU A O 1
ATOM 732 N N . GLY A 1 93 ? -16.149 -25.390 -34.123 1.00 96.38 93 GLY A N 1
ATOM 733 C CA . GLY A 1 93 ? -17.005 -25.695 -32.968 1.00 96.38 93 GLY A CA 1
ATOM 734 C C . GLY A 1 93 ? -16.296 -25.505 -31.619 1.00 96.38 93 GLY A C 1
ATOM 735 O O . GLY A 1 93 ? -16.852 -24.899 -30.696 1.00 96.38 93 GLY A O 1
ATOM 736 N N . ILE A 1 94 ? -15.036 -25.952 -31.513 1.00 96.88 94 ILE A N 1
ATOM 737 C CA . ILE A 1 94 ? -14.202 -25.690 -30.326 1.00 96.88 94 ILE A CA 1
ATOM 738 C C . ILE A 1 94 ? -13.976 -24.184 -30.178 1.00 96.88 94 ILE A C 1
ATOM 740 O O . ILE A 1 94 ? -14.175 -23.633 -29.096 1.00 96.88 94 ILE A O 1
ATOM 744 N N . TYR A 1 95 ? -13.585 -23.517 -31.267 1.00 96.62 95 TYR A N 1
ATOM 745 C CA . TYR A 1 95 ? -13.324 -22.082 -31.287 1.00 96.62 95 TYR A CA 1
ATOM 746 C C . TYR A 1 95 ? -14.533 -21.272 -30.802 1.00 96.62 95 TYR A C 1
ATOM 748 O O . TYR A 1 95 ? -14.394 -20.457 -29.892 1.00 96.62 95 TYR A O 1
ATOM 756 N N . ASP A 1 96 ? -15.721 -21.518 -31.348 1.00 95.69 96 ASP A N 1
ATOM 757 C CA . ASP A 1 96 ? -16.929 -20.794 -30.958 1.00 95.69 96 ASP A CA 1
ATOM 758 C C . ASP A 1 96 ? -17.282 -21.058 -29.495 1.00 95.69 96 ASP A C 1
ATOM 760 O O . ASP A 1 96 ? -17.646 -20.127 -28.781 1.00 95.69 96 ASP A O 1
ATOM 764 N N . THR A 1 97 ? -17.062 -22.278 -28.998 1.00 95.19 97 THR A N 1
ATOM 765 C CA . THR A 1 97 ? -17.238 -22.591 -27.571 1.00 95.19 97 THR A CA 1
ATOM 766 C C . THR A 1 97 ? -16.251 -21.818 -26.694 1.00 95.19 97 THR A C 1
ATOM 768 O O . THR A 1 97 ? -16.651 -21.261 -25.670 1.00 95.19 97 THR A O 1
ATOM 771 N N . MET A 1 98 ? -14.983 -21.702 -27.108 1.00 94.56 98 MET A N 1
ATOM 772 C CA . MET A 1 98 ? -13.987 -20.866 -26.424 1.00 94.56 98 MET A CA 1
ATOM 773 C C . MET A 1 98 ? -14.410 -19.391 -26.379 1.00 94.56 98 MET A C 1
ATOM 775 O O . MET A 1 98 ? -14.141 -18.710 -25.395 1.00 94.56 98 MET A O 1
ATOM 779 N N . GLN A 1 99 ? -15.066 -18.883 -27.428 1.00 92.31 99 GLN A N 1
ATOM 780 C CA . GLN A 1 99 ? -15.577 -17.506 -27.451 1.00 92.31 99 GLN A CA 1
ATOM 781 C C . GLN A 1 99 ? -16.917 -17.346 -26.707 1.00 92.31 99 GLN A C 1
ATOM 783 O O . GLN A 1 99 ? -17.242 -16.240 -26.278 1.00 92.31 99 GLN A O 1
ATOM 788 N N . TYR A 1 100 ? -17.700 -18.422 -26.586 1.00 89.94 100 TYR A N 1
ATOM 789 C CA . TYR A 1 100 ? -19.034 -18.436 -25.985 1.00 89.94 100 TYR A CA 1
ATOM 790 C C . TYR A 1 100 ? -19.001 -18.479 -24.456 1.00 89.94 100 TYR A C 1
ATOM 792 O O . TYR A 1 100 ? -19.836 -17.840 -23.808 1.00 89.94 100 TYR A O 1
ATOM 800 N N . ILE A 1 101 ? -18.062 -19.227 -23.862 1.00 87.62 101 ILE A N 1
ATOM 801 C CA . ILE A 1 101 ? -17.953 -19.280 -22.401 1.00 87.62 101 ILE A CA 1
ATOM 802 C C . ILE A 1 101 ? -17.690 -17.877 -21.826 1.00 87.62 101 ILE A C 1
ATOM 804 O O . ILE A 1 101 ? -17.049 -17.044 -22.467 1.00 87.62 101 ILE A O 1
ATOM 808 N N . LYS A 1 102 ? -18.240 -17.581 -20.636 1.00 75.06 102 LYS A N 1
ATOM 809 C CA . LYS A 1 102 ? -18.342 -16.206 -20.107 1.00 75.06 102 LYS A CA 1
ATOM 810 C C . LYS A 1 102 ? -17.018 -15.431 -20.251 1.00 75.06 102 LYS A C 1
ATOM 812 O O . LYS A 1 102 ? -15.997 -15.946 -19.800 1.00 75.06 102 LYS A O 1
ATOM 817 N N . PRO A 1 103 ? -17.037 -14.146 -20.674 1.00 60.75 103 PRO A N 1
ATOM 818 C CA . PRO A 1 103 ? -15.827 -13.344 -20.925 1.00 60.75 103 PRO A CA 1
ATOM 819 C C . PRO A 1 103 ? -14.847 -13.201 -19.749 1.00 60.75 103 PRO A C 1
ATOM 821 O O . PRO A 1 103 ? -13.738 -12.712 -19.927 1.00 60.75 103 PRO A O 1
ATOM 824 N N . ARG A 1 104 ? -15.268 -13.560 -18.529 1.00 63.59 104 ARG A N 1
ATOM 825 C CA . ARG A 1 104 ? -14.442 -13.520 -17.314 1.00 63.59 104 ARG A CA 1
ATOM 826 C C . ARG A 1 104 ? -13.580 -14.773 -17.119 1.00 63.59 104 ARG A C 1
ATOM 828 O O . ARG A 1 104 ? -12.687 -14.742 -16.280 1.00 63.59 104 ARG A O 1
ATOM 835 N N . ILE A 1 105 ? -13.838 -15.854 -17.856 1.00 79.94 105 ILE A N 1
ATOM 836 C CA . ILE A 1 105 ? -13.016 -17.065 -17.824 1.00 79.94 105 ILE A CA 1
ATOM 837 C C . ILE A 1 105 ? -11.862 -16.876 -18.810 1.00 79.94 105 ILE A C 1
ATOM 839 O O . ILE A 1 105 ? -12.069 -16.780 -20.016 1.00 79.94 105 ILE A O 1
ATOM 843 N N . LEU A 1 106 ? -10.639 -16.816 -18.286 1.00 85.31 106 LEU A N 1
ATOM 844 C CA . LEU A 1 106 ? -9.417 -16.752 -19.087 1.00 85.31 106 LEU A CA 1
ATOM 845 C C . LEU A 1 106 ? -9.118 -18.137 -19.680 1.00 85.31 106 LEU A C 1
ATOM 847 O O . LEU A 1 106 ? -9.127 -19.125 -18.945 1.00 85.31 106 LEU A O 1
ATOM 851 N N . ILE A 1 107 ? -8.814 -18.218 -20.977 1.00 92.19 107 ILE A N 1
ATOM 852 C CA . ILE A 1 107 ? -8.378 -19.460 -21.633 1.00 92.19 107 ILE A CA 1
ATOM 853 C C . ILE A 1 107 ? -6.903 -19.327 -22.001 1.00 92.19 107 ILE A C 1
ATOM 855 O O . ILE A 1 107 ? -6.548 -18.591 -22.924 1.00 92.19 107 ILE A O 1
ATOM 859 N N . ALA A 1 108 ? -6.051 -20.050 -21.281 1.00 91.19 108 ALA A N 1
ATOM 860 C CA . ALA A 1 108 ? -4.623 -20.124 -21.546 1.00 91.19 108 ALA A CA 1
ATOM 861 C C . ALA A 1 108 ? -4.329 -21.285 -22.500 1.00 91.19 108 ALA A C 1
ATOM 863 O O . ALA A 1 108 ? -4.647 -22.432 -22.197 1.00 91.19 108 ALA A O 1
ATOM 864 N N . THR A 1 109 ? -3.702 -21.011 -23.639 1.00 94.31 109 THR A N 1
ATOM 865 C CA . THR A 1 109 ? -3.378 -22.032 -24.649 1.00 94.31 109 THR A CA 1
ATOM 866 C C . THR A 1 109 ? -1.883 -22.325 -24.663 1.00 94.31 109 THR A C 1
ATOM 868 O O . THR A 1 109 ? -1.080 -21.393 -24.666 1.00 94.31 109 THR A O 1
ATOM 871 N N . TRP A 1 110 ? -1.508 -23.601 -24.720 1.00 91.94 110 TRP A N 1
ATOM 872 C CA . TRP A 1 110 ? -0.125 -24.074 -24.646 1.00 91.94 110 TRP A CA 1
ATOM 873 C C . TRP A 1 110 ? 0.185 -25.006 -25.811 1.00 91.94 110 TRP A C 1
ATOM 875 O O . TRP A 1 110 ? -0.356 -26.104 -25.879 1.00 91.94 110 TRP A O 1
ATOM 885 N N . CYS A 1 111 ? 1.073 -24.605 -26.717 1.00 92.62 111 CYS A N 1
ATOM 886 C CA . CYS A 1 111 ? 1.569 -25.498 -27.760 1.00 92.62 111 CYS A CA 1
ATOM 887 C C . CYS A 1 111 ? 2.662 -26.411 -27.188 1.00 92.62 111 CYS A C 1
ATOM 889 O O . CYS A 1 111 ? 3.752 -25.941 -26.844 1.00 92.62 111 CYS A O 1
ATOM 891 N N . ILE A 1 112 ? 2.366 -27.709 -27.089 1.00 89.25 112 ILE A N 1
ATOM 892 C CA . ILE A 1 112 ? 3.268 -28.733 -26.557 1.00 89.25 112 ILE A CA 1
ATOM 893 C C . ILE A 1 112 ? 3.594 -29.775 -27.634 1.00 89.25 112 ILE A C 1
ATOM 895 O O . ILE A 1 112 ? 3.042 -30.866 -27.684 1.00 89.25 112 ILE A O 1
ATOM 899 N N . GLY A 1 113 ? 4.495 -29.413 -28.547 1.00 89.00 113 GLY A N 1
ATOM 900 C CA . GLY A 1 113 ? 4.927 -30.269 -29.657 1.00 89.00 113 GLY A CA 1
ATOM 901 C C . GLY A 1 113 ? 4.528 -29.693 -31.009 1.00 89.00 113 GLY A C 1
ATOM 902 O O . GLY A 1 113 ? 5.391 -29.212 -31.739 1.00 89.00 113 GLY A O 1
ATOM 903 N N . GLN A 1 114 ? 3.239 -29.689 -31.353 1.00 91.94 114 GLN A N 1
ATOM 904 C CA . GLN A 1 114 ? 2.784 -29.013 -32.572 1.00 91.94 114 GLN A CA 1
ATOM 905 C C . GLN A 1 114 ? 1.379 -28.417 -32.474 1.00 91.94 114 GLN A C 1
ATOM 907 O O . GLN A 1 114 ? 0.489 -28.985 -31.847 1.00 91.94 114 GLN A O 1
ATOM 912 N N . ALA A 1 115 ? 1.168 -27.308 -33.177 1.00 95.31 115 ALA A N 1
ATOM 913 C CA . ALA A 1 115 ? -0.150 -26.753 -33.459 1.00 95.31 115 ALA A CA 1
ATOM 914 C C . ALA A 1 115 ? -0.204 -26.364 -34.938 1.00 95.31 115 ALA A C 1
ATOM 916 O O . ALA A 1 115 ? 0.313 -25.322 -35.342 1.00 95.31 115 ALA A O 1
ATOM 917 N N . CYS A 1 116 ? -0.793 -27.226 -35.762 1.00 93.31 116 CYS A N 1
ATOM 918 C CA . CYS A 1 116 ? -0.862 -27.033 -37.209 1.00 93.31 116 CYS A CA 1
ATOM 919 C C . CYS A 1 116 ? -2.307 -26.830 -37.684 1.00 93.31 116 CYS A C 1
ATOM 921 O O . CYS A 1 116 ? -3.244 -27.369 -37.092 1.00 93.31 116 CYS A O 1
ATOM 923 N N . SER A 1 117 ? -2.500 -26.064 -38.762 1.00 92.69 117 SER A N 1
ATOM 924 C CA . SER A 1 117 ? -3.817 -25.836 -39.376 1.00 92.69 117 SER A CA 1
ATOM 925 C C . SER A 1 117 ? -4.843 -25.348 -38.335 1.00 92.69 117 SER A C 1
ATOM 927 O O . SER A 1 117 ? -4.537 -24.423 -37.580 1.00 92.69 117 SER A O 1
ATOM 929 N N . MET A 1 118 ? -6.016 -25.977 -38.209 1.00 93.88 118 MET A N 1
ATOM 930 C CA . MET A 1 118 ? -7.024 -25.620 -37.197 1.00 93.88 118 MET A CA 1
ATOM 931 C C . MET A 1 118 ? -6.494 -25.575 -35.758 1.00 93.88 118 MET A C 1
ATOM 933 O O . MET A 1 118 ? -6.951 -24.747 -34.975 1.00 93.88 118 MET A O 1
ATOM 937 N N . ALA A 1 119 ? -5.495 -26.385 -35.399 1.00 94.56 119 ALA A N 1
ATOM 938 C CA . ALA A 1 119 ? -4.900 -26.325 -34.065 1.00 94.56 119 ALA A CA 1
ATOM 939 C C . ALA A 1 119 ? -4.114 -25.023 -33.833 1.00 94.56 119 ALA A C 1
ATOM 941 O O . ALA A 1 119 ? -4.100 -24.502 -32.719 1.00 94.56 119 ALA A O 1
ATOM 942 N N . SER A 1 120 ? -3.506 -24.458 -34.882 1.00 94.19 120 SER A N 1
ATOM 943 C CA . SER A 1 120 ? -2.846 -23.148 -34.801 1.00 94.19 120 SER A CA 1
ATOM 944 C C . SER A 1 120 ? -3.854 -22.004 -34.640 1.00 94.19 120 SER A C 1
ATOM 946 O O . SER A 1 120 ? -3.571 -21.036 -33.937 1.00 94.19 120 SER A O 1
ATOM 948 N N . LEU A 1 121 ? -5.059 -22.135 -35.210 1.00 94.69 121 LEU A N 1
ATOM 949 C CA . LEU A 1 121 ? -6.146 -21.182 -34.983 1.00 94.69 121 LEU A CA 1
ATOM 950 C C . LEU A 1 121 ? -6.638 -21.253 -33.533 1.00 94.69 121 LEU A C 1
ATOM 952 O O . LEU A 1 121 ? -6.817 -20.214 -32.903 1.00 94.69 121 LEU A O 1
ATOM 956 N N . LEU A 1 122 ? -6.805 -22.463 -32.987 1.00 95.44 122 LEU A N 1
ATOM 957 C CA . LEU A 1 122 ? -7.181 -22.652 -31.583 1.00 95.44 122 LEU A CA 1
ATOM 958 C C . LEU A 1 122 ? -6.135 -22.054 -30.637 1.00 95.44 122 LEU A C 1
ATOM 960 O O . LEU A 1 122 ? -6.490 -21.302 -29.730 1.00 95.44 122 LEU A O 1
ATOM 964 N N . LEU A 1 123 ? -4.850 -22.290 -30.911 1.00 93.88 123 LEU A N 1
ATOM 965 C CA . LEU A 1 123 ? -3.738 -21.662 -30.197 1.00 93.88 123 LEU A CA 1
ATOM 966 C C . LEU A 1 123 ? -3.795 -20.126 -30.272 1.00 93.88 123 LEU A C 1
ATOM 968 O O . LEU A 1 123 ? -3.643 -19.446 -29.260 1.00 93.88 123 LEU A O 1
ATOM 972 N N . ALA A 1 124 ? -4.060 -19.566 -31.454 1.00 92.44 124 ALA A N 1
ATOM 973 C CA . ALA A 1 124 ? -4.212 -18.123 -31.629 1.00 92.44 124 ALA A CA 1
ATOM 974 C C . ALA A 1 124 ? -5.490 -17.571 -30.973 1.00 92.44 124 ALA A C 1
ATOM 976 O O . ALA A 1 124 ? -5.552 -16.387 -30.673 1.00 92.44 124 ALA A O 1
ATOM 977 N N . SER A 1 125 ? -6.511 -18.393 -30.735 1.00 92.88 125 SER A N 1
ATOM 978 C CA . SER A 1 125 ? -7.790 -17.953 -30.164 1.00 92.88 125 SER A CA 1
ATOM 979 C C . SER A 1 125 ? -7.833 -17.882 -28.636 1.00 92.88 125 SER A C 1
ATOM 981 O O . SER A 1 125 ? -8.828 -17.402 -28.086 1.00 92.88 125 SER A O 1
ATOM 983 N N . GLY A 1 126 ? -6.767 -18.321 -27.953 1.00 90.81 126 GLY A N 1
ATOM 984 C CA . GLY A 1 126 ? -6.612 -18.150 -26.507 1.00 90.81 126 GLY A CA 1
ATOM 985 C C . GLY A 1 126 ? -6.680 -16.680 -26.082 1.00 90.81 126 GLY A C 1
ATOM 986 O O . GLY A 1 126 ? -6.502 -15.761 -26.897 1.00 90.81 126 GLY A O 1
ATOM 987 N N . THR A 1 127 ? -6.925 -16.434 -24.795 1.00 89.12 127 THR A N 1
ATOM 988 C CA . THR A 1 127 ? -6.989 -15.067 -24.268 1.00 89.12 127 THR A CA 1
ATOM 989 C C . THR A 1 127 ? -5.671 -14.336 -24.530 1.00 89.12 127 THR A C 1
ATOM 991 O O . THR A 1 127 ? -4.584 -14.889 -24.355 1.00 89.12 127 THR A O 1
ATOM 994 N N . GLU A 1 128 ? -5.761 -13.088 -24.994 1.00 83.00 128 GLU A N 1
ATOM 995 C CA . GLU A 1 128 ? -4.585 -12.267 -25.284 1.00 83.00 128 GLU A CA 1
ATOM 996 C C . GLU A 1 128 ? -3.684 -12.154 -24.044 1.00 83.00 128 GLU A C 1
ATOM 998 O O . GLU A 1 128 ? -4.155 -11.941 -22.928 1.00 83.00 128 GLU A O 1
ATOM 1003 N N . GLY A 1 129 ? -2.380 -12.365 -24.234 1.00 74.31 129 GLY A N 1
ATOM 1004 C CA . GLY A 1 129 ? -1.405 -12.407 -23.145 1.00 74.31 129 GLY A CA 1
ATOM 1005 C C . GLY A 1 129 ? -1.278 -13.745 -22.403 1.00 74.31 129 GLY A C 1
ATOM 1006 O O . GLY A 1 129 ? -0.412 -13.815 -21.533 1.00 74.31 129 GLY A O 1
ATOM 1007 N N . TYR A 1 130 ? -2.068 -14.770 -22.761 1.00 83.50 130 TYR A N 1
ATOM 1008 C CA . TYR A 1 130 ? -2.039 -16.135 -22.201 1.00 83.50 130 TYR A CA 1
ATOM 1009 C C . TYR A 1 130 ? -1.869 -17.225 -23.285 1.00 83.50 130 TYR A C 1
ATOM 1011 O O . TYR A 1 130 ? -2.345 -18.353 -23.141 1.00 83.50 130 TYR A O 1
ATOM 1019 N N . ARG A 1 131 ? -1.195 -16.894 -24.393 1.00 89.75 131 ARG A N 1
ATOM 1020 C CA . ARG A 1 131 ? -0.886 -17.819 -25.495 1.00 89.75 131 ARG A CA 1
ATOM 1021 C C . ARG A 1 131 ? 0.587 -18.197 -25.417 1.00 89.75 131 ARG A C 1
ATOM 1023 O O . ARG A 1 131 ? 1.435 -17.315 -25.458 1.00 89.75 131 ARG A O 1
ATOM 1030 N N . ASN A 1 132 ? 0.878 -19.486 -25.286 1.00 85.38 132 ASN A N 1
ATOM 1031 C CA . ASN A 1 132 ? 2.213 -19.982 -24.972 1.00 85.38 132 ASN A CA 1
ATOM 1032 C C . ASN A 1 132 ? 2.663 -21.046 -25.977 1.00 85.38 132 ASN A C 1
ATOM 1034 O O . ASN A 1 132 ? 1.865 -21.862 -26.446 1.00 85.38 132 ASN A O 1
ATOM 1038 N N . CYS A 1 133 ? 3.963 -21.076 -26.262 1.00 86.06 133 CYS A N 1
ATOM 1039 C CA . CYS A 1 133 ? 4.614 -22.087 -27.089 1.00 86.06 133 CYS A CA 1
ATOM 1040 C C . CYS A 1 133 ? 5.852 -22.606 -26.351 1.00 86.06 133 CYS A C 1
ATOM 1042 O O . CYS A 1 133 ? 6.657 -21.800 -25.885 1.00 86.06 133 CYS A O 1
ATOM 1044 N N . LEU A 1 134 ? 6.001 -23.926 -26.209 1.00 82.69 134 LEU A N 1
ATOM 1045 C CA . LEU A 1 134 ? 7.201 -24.496 -25.588 1.00 82.69 134 LEU A CA 1
ATOM 1046 C C . LEU A 1 134 ? 8.411 -24.456 -26.543 1.00 82.69 134 LEU A C 1
ATOM 1048 O O . LEU A 1 134 ? 8.209 -24.491 -27.756 1.00 82.69 134 LEU A O 1
ATOM 1052 N N . PRO A 1 135 ? 9.661 -24.461 -26.032 1.00 78.94 135 PRO A N 1
ATOM 1053 C CA . PRO A 1 135 ? 10.870 -24.224 -26.838 1.00 78.94 135 PRO A CA 1
ATOM 1054 C C . PRO A 1 135 ? 11.101 -25.176 -28.022 1.00 78.94 135 PRO A C 1
ATOM 1056 O O . PRO A 1 135 ? 11.761 -24.808 -28.982 1.00 78.94 135 PRO A O 1
ATOM 1059 N N . ASN A 1 136 ? 10.558 -26.394 -27.970 1.00 81.50 136 ASN A N 1
ATOM 1060 C CA . ASN A 1 136 ? 10.706 -27.397 -29.034 1.00 81.50 136 ASN A CA 1
ATOM 1061 C C . ASN A 1 136 ? 9.427 -27.590 -29.864 1.00 81.50 136 ASN A C 1
ATOM 1063 O O . ASN A 1 136 ? 9.334 -28.530 -30.653 1.00 81.50 136 ASN A O 1
ATOM 1067 N N . ALA A 1 137 ? 8.405 -26.765 -29.638 1.00 87.88 137 ALA A N 1
ATOM 1068 C CA . ALA A 1 137 ? 7.145 -26.881 -30.351 1.00 87.88 137 ALA A CA 1
ATOM 1069 C C . ALA A 1 137 ? 7.230 -26.246 -31.749 1.00 87.88 137 ALA A C 1
ATOM 1071 O O . ALA A 1 137 ? 8.087 -25.413 -32.021 1.00 87.88 137 ALA A O 1
ATOM 1072 N N . ARG A 1 138 ? 6.318 -26.615 -32.650 1.00 88.38 138 ARG A N 1
ATOM 1073 C CA . ARG A 1 138 ? 6.202 -25.992 -33.978 1.00 88.38 138 ARG A CA 1
ATOM 1074 C C . ARG A 1 138 ? 4.780 -25.541 -34.263 1.00 88.38 138 ARG A C 1
ATOM 1076 O O . ARG A 1 138 ? 3.820 -26.227 -33.908 1.00 88.38 138 ARG A O 1
ATOM 1083 N N . VAL A 1 139 ? 4.639 -24.422 -34.961 1.00 92.81 139 VAL A N 1
ATOM 1084 C CA . VAL A 1 139 ? 3.337 -23.929 -35.425 1.00 92.81 139 VAL A CA 1
ATOM 1085 C C . VAL A 1 139 ? 3.333 -23.912 -36.944 1.00 92.81 139 VAL A C 1
ATOM 1087 O O . VAL A 1 139 ? 4.329 -23.544 -37.559 1.00 92.81 139 VAL A O 1
ATOM 1090 N N . MET A 1 140 ? 2.235 -24.332 -37.565 1.00 91.94 140 MET A N 1
ATOM 1091 C CA . MET A 1 140 ? 2.096 -24.268 -39.022 1.00 91.94 140 MET A CA 1
ATOM 1092 C C . MET A 1 140 ? 0.723 -23.736 -39.407 1.00 91.94 140 MET A C 1
ATOM 1094 O O . MET A 1 140 ? -0.289 -24.230 -38.909 1.00 91.94 140 MET A O 1
ATOM 1098 N N . ILE A 1 141 ? 0.701 -22.760 -40.314 1.00 92.75 141 ILE A N 1
ATOM 1099 C CA . ILE A 1 141 ? -0.520 -22.311 -40.991 1.00 92.75 141 ILE A CA 1
ATOM 1100 C C . ILE A 1 141 ? -0.489 -22.623 -42.470 1.00 92.75 141 ILE A C 1
ATOM 1102 O O . ILE A 1 141 ? 0.564 -22.631 -43.103 1.00 92.75 141 ILE A O 1
ATOM 1106 N N . HIS A 1 142 ? -1.693 -22.817 -42.992 1.00 87.44 142 HIS A N 1
ATOM 1107 C CA . HIS A 1 142 ? -1.986 -22.906 -44.406 1.00 87.44 142 HIS A CA 1
ATOM 1108 C C . HIS A 1 142 ? -3.471 -22.624 -44.648 1.00 87.44 142 HIS A C 1
ATOM 1110 O O . HIS A 1 142 ? -4.269 -22.537 -43.710 1.00 87.44 142 HIS A O 1
ATOM 1116 N N . GLN A 1 143 ? -3.847 -22.501 -45.911 1.00 83.62 143 GLN A N 1
ATOM 1117 C CA . GLN A 1 143 ? -5.233 -22.389 -46.332 1.00 83.62 143 GLN A CA 1
ATOM 1118 C C . GLN A 1 143 ? -5.999 -23.701 -46.091 1.00 83.62 143 GLN A C 1
ATOM 1120 O O . GLN A 1 143 ? -5.396 -24.778 -46.107 1.00 83.62 143 GLN A O 1
ATOM 1125 N N . PRO A 1 144 ? -7.328 -23.642 -45.889 1.00 83.69 144 PRO A N 1
ATOM 1126 C CA . PRO A 1 144 ? -8.134 -24.852 -45.810 1.00 83.69 144 PRO A CA 1
ATOM 1127 C C . PRO A 1 144 ? -8.033 -25.647 -47.118 1.00 83.69 144 PRO A C 1
ATOM 1129 O O . PRO A 1 144 ? -7.983 -25.078 -48.209 1.00 83.69 144 PRO A O 1
ATOM 1132 N N . SER A 1 145 ? -8.021 -26.973 -47.003 1.00 76.12 145 SER A N 1
ATOM 1133 C CA . SER A 1 145 ? -8.058 -27.877 -48.154 1.00 76.12 145 SER A CA 1
ATOM 1134 C C . SER A 1 145 ? -9.483 -28.378 -48.388 1.00 76.12 145 SER A C 1
ATOM 1136 O O . SER A 1 145 ? -10.213 -28.647 -47.436 1.00 76.12 145 SER A O 1
ATOM 1138 N N . GLY A 1 146 ? -9.887 -28.494 -49.653 1.00 69.88 146 GLY A N 1
ATOM 1139 C CA . GLY A 1 146 ? -11.193 -29.017 -50.047 1.00 69.88 146 GLY A CA 1
ATOM 1140 C C . GLY A 1 146 ? -11.122 -29.685 -51.417 1.00 69.88 146 GLY A C 1
ATOM 1141 O O . GLY A 1 146 ? -10.280 -29.331 -52.244 1.00 69.88 146 GLY A O 1
ATOM 1142 N N . GLN A 1 147 ? -11.975 -30.682 -51.641 1.00 70.12 147 GLN A N 1
ATOM 1143 C CA . GLN A 1 147 ? -12.146 -31.346 -52.934 1.00 70.12 147 GLN A CA 1
ATOM 1144 C C . GLN A 1 147 ? -13.543 -31.023 -53.458 1.00 70.12 147 GLN A C 1
ATOM 1146 O O . GLN A 1 147 ? -14.491 -31.009 -52.677 1.00 70.12 147 GLN A O 1
ATOM 1151 N N . ALA A 1 148 ? -13.657 -30.771 -54.761 1.00 73.31 148 ALA A N 1
ATOM 1152 C CA . ALA A 1 148 ? -14.934 -30.549 -55.425 1.00 73.31 148 ALA A CA 1
ATOM 1153 C C . ALA A 1 148 ? -15.177 -31.646 -56.469 1.00 73.31 148 ALA A C 1
ATOM 1155 O O . ALA A 1 148 ? -14.280 -31.948 -57.261 1.00 73.31 148 ALA A O 1
ATOM 1156 N N . VAL A 1 149 ? -16.360 -32.263 -56.451 1.00 59.56 149 VAL A N 1
ATOM 1157 C CA . VAL A 1 149 ? -16.750 -33.371 -57.343 1.00 59.56 149 VAL A CA 1
ATOM 1158 C C . VAL A 1 149 ? -18.244 -33.248 -57.648 1.00 59.56 149 VAL A C 1
ATOM 1160 O O . VAL A 1 149 ? -19.035 -33.048 -56.731 1.00 59.56 149 VAL A O 1
ATOM 1163 N N . GLY A 1 150 ? -18.642 -33.388 -58.915 1.00 77.44 150 GLY A N 1
ATOM 1164 C CA . GLY A 1 150 ? -20.048 -33.312 -59.333 1.00 77.44 150 GLY A CA 1
ATOM 1165 C C . GLY A 1 150 ? -20.222 -32.655 -60.700 1.00 77.44 150 GLY A C 1
ATOM 1166 O O . GLY A 1 150 ? -19.263 -32.558 -61.472 1.00 77.44 150 GLY A O 1
ATOM 1167 N N . GLN A 1 151 ? -21.441 -32.205 -61.010 1.00 56.28 151 GLN A N 1
ATOM 1168 C CA . GLN A 1 151 ? -21.689 -31.402 -62.212 1.00 56.28 151 GLN A CA 1
ATOM 1169 C C . GLN A 1 151 ? -20.998 -30.034 -62.097 1.00 56.28 151 GLN A C 1
ATOM 1171 O O . GLN A 1 151 ? -20.620 -29.607 -61.008 1.00 56.28 151 GLN A O 1
ATOM 1176 N N . ALA A 1 152 ? -20.844 -29.316 -63.215 1.00 62.25 152 ALA A N 1
ATOM 1177 C CA . ALA A 1 152 ? -20.170 -28.012 -63.228 1.00 62.25 152 ALA A CA 1
ATOM 1178 C C . ALA A 1 152 ? -20.744 -27.032 -62.182 1.00 62.25 152 ALA A C 1
ATOM 1180 O O . ALA A 1 152 ? -19.982 -26.337 -61.512 1.00 62.25 152 ALA A O 1
ATOM 1181 N N . THR A 1 153 ? -22.067 -27.032 -61.987 1.00 78.06 153 THR A N 1
ATOM 1182 C CA . THR A 1 153 ? -22.746 -26.228 -60.961 1.00 78.06 153 THR A CA 1
ATOM 1183 C C . THR A 1 153 ? -22.385 -26.667 -59.539 1.00 78.06 153 THR A C 1
ATOM 1185 O O . THR A 1 153 ? -22.104 -25.815 -58.701 1.00 78.06 153 THR A O 1
ATOM 1188 N N . ASP A 1 154 ? -22.318 -27.973 -59.265 1.00 67.31 154 ASP A N 1
ATOM 1189 C CA . ASP A 1 154 ? -21.936 -28.500 -57.945 1.00 67.31 154 ASP A CA 1
ATOM 1190 C C . ASP A 1 154 ? -20.479 -28.165 -57.616 1.00 67.31 154 ASP A C 1
ATOM 1192 O O . ASP A 1 154 ? -20.170 -27.734 -56.505 1.00 67.31 154 ASP A O 1
ATOM 1196 N N . ILE A 1 155 ? -19.587 -28.297 -58.607 1.00 72.19 155 ILE A N 1
ATOM 1197 C CA . ILE A 1 155 ? -18.177 -27.913 -58.481 1.00 72.19 155 ILE A CA 1
ATOM 1198 C C . ILE A 1 155 ? -18.064 -26.413 -58.190 1.00 72.19 155 ILE A C 1
ATOM 1200 O O . ILE A 1 155 ? -17.284 -26.026 -57.322 1.00 72.19 155 ILE A O 1
ATOM 1204 N N . MET A 1 156 ? -18.850 -25.572 -58.874 1.00 77.19 156 MET A N 1
ATOM 1205 C CA . MET A 1 156 ? -18.870 -24.125 -58.642 1.00 77.19 156 MET A CA 1
ATOM 1206 C C . MET A 1 156 ? -19.331 -23.785 -57.218 1.00 77.19 156 MET A C 1
ATOM 1208 O O . MET A 1 156 ? -18.649 -23.027 -56.532 1.00 77.19 156 MET A O 1
ATOM 1212 N N . ILE A 1 157 ? -20.426 -24.388 -56.741 1.00 80.06 157 ILE A N 1
ATOM 1213 C CA . ILE A 1 157 ? -20.947 -24.175 -55.378 1.00 80.06 157 ILE A CA 1
ATOM 1214 C C . ILE A 1 157 ? -19.919 -24.613 -54.326 1.00 80.06 157 ILE A C 1
ATOM 1216 O O . ILE A 1 157 ? -19.639 -23.877 -53.379 1.00 80.06 157 ILE A O 1
ATOM 1220 N N . GLN A 1 158 ? -19.315 -25.792 -54.503 1.00 76.19 158 GLN A N 1
ATOM 1221 C CA . GLN A 1 158 ? -18.298 -26.312 -53.585 1.00 76.19 158 GLN A CA 1
ATOM 1222 C C . GLN A 1 158 ? -17.025 -25.451 -53.595 1.00 76.19 158 GLN A C 1
ATOM 1224 O O . GLN A 1 158 ? -16.443 -25.196 -52.540 1.00 76.19 158 GLN A O 1
ATOM 1229 N N . ALA A 1 159 ? -16.609 -24.950 -54.761 1.00 77.81 159 ALA A N 1
ATOM 1230 C CA . ALA A 1 159 ? -15.476 -24.036 -54.877 1.00 77.81 159 ALA A CA 1
ATOM 1231 C C . ALA A 1 159 ? -15.751 -22.685 -54.194 1.00 77.81 159 ALA A C 1
ATOM 1233 O O . ALA A 1 159 ? -14.890 -22.177 -53.471 1.00 77.81 159 ALA A O 1
ATOM 1234 N N . GLU A 1 160 ? -16.950 -22.120 -54.370 1.00 86.31 160 GLU A N 1
ATOM 1235 C CA . GLU A 1 160 ? -17.364 -20.901 -53.667 1.00 86.31 160 GLU A CA 1
ATOM 1236 C C . GLU A 1 160 ? -17.353 -21.084 -52.147 1.00 86.31 160 GLU A C 1
ATOM 1238 O O . GLU A 1 160 ? -16.903 -20.189 -51.427 1.00 86.31 160 GLU A O 1
ATOM 1243 N N . GLU A 1 161 ? -17.796 -22.240 -51.652 1.00 84.94 161 GLU A N 1
ATOM 1244 C CA . GLU A 1 161 ? -17.800 -22.543 -50.221 1.00 84.94 161 GLU A CA 1
ATOM 1245 C C . GLU A 1 161 ? -16.379 -22.645 -49.646 1.00 84.94 161 GLU A C 1
ATOM 1247 O O . GLU A 1 161 ? -16.083 -22.048 -48.609 1.00 84.94 161 GLU A O 1
ATOM 1252 N N . ILE A 1 162 ? -15.450 -23.288 -50.363 1.00 84.75 162 ILE A N 1
ATOM 1253 C CA . ILE A 1 162 ? -14.028 -23.333 -49.973 1.00 84.75 162 ILE A CA 1
ATOM 1254 C C . ILE A 1 162 ? -13.441 -21.915 -49.891 1.00 84.75 162 ILE A C 1
ATOM 1256 O O . ILE A 1 162 ? -12.732 -21.584 -48.934 1.00 84.75 162 ILE A O 1
ATOM 1260 N N . ILE A 1 163 ? -13.759 -21.046 -50.857 1.00 87.12 163 ILE A N 1
ATOM 1261 C CA . ILE A 1 163 ? -13.296 -19.648 -50.865 1.00 87.12 163 ILE A CA 1
ATOM 1262 C C . ILE A 1 163 ? -13.896 -18.862 -49.690 1.00 87.12 163 ILE A C 1
ATOM 1264 O O . ILE A 1 163 ? -13.188 -18.071 -49.052 1.00 87.12 163 ILE A O 1
ATOM 1268 N N . LYS A 1 164 ? -15.180 -19.069 -49.370 1.00 89.00 164 LYS A N 1
ATOM 1269 C CA . LYS A 1 164 ? -15.832 -18.446 -48.205 1.00 89.00 164 LYS A CA 1
ATOM 1270 C C . LYS A 1 164 ? -15.166 -18.879 -46.901 1.00 89.00 164 LYS A C 1
ATOM 1272 O O . LYS A 1 164 ? -14.799 -18.008 -46.108 1.00 89.00 164 LYS A O 1
ATOM 1277 N N . LEU A 1 165 ? -14.926 -20.179 -46.722 1.00 88.75 165 LEU A N 1
ATOM 1278 C CA . LEU A 1 165 ? -14.237 -20.725 -45.550 1.00 88.75 165 LEU A CA 1
ATOM 1279 C C . LEU A 1 165 ? -12.815 -20.168 -45.417 1.00 88.75 165 LEU A C 1
ATOM 1281 O O . LEU A 1 165 ? -12.436 -19.718 -44.335 1.00 88.75 165 LEU A O 1
ATOM 1285 N N . LYS A 1 166 ? -12.052 -20.095 -46.516 1.00 90.50 166 LYS A N 1
ATOM 1286 C CA . LYS A 1 166 ? -10.719 -19.466 -46.533 1.00 90.50 166 LYS A CA 1
ATOM 1287 C C . LYS A 1 166 ? -10.774 -18.022 -46.029 1.00 90.50 166 LYS A C 1
ATOM 1289 O O . LYS A 1 166 ? -10.041 -17.659 -45.110 1.00 90.50 166 LYS A O 1
ATOM 1294 N N . ARG A 1 167 ? -11.686 -17.203 -46.568 1.00 92.00 167 ARG A N 1
ATOM 1295 C CA . ARG A 1 167 ? -11.861 -15.804 -46.128 1.00 92.00 167 ARG A CA 1
ATOM 1296 C C . ARG A 1 167 ? -12.267 -15.705 -44.659 1.00 92.00 167 ARG A C 1
ATOM 1298 O O . ARG A 1 167 ? -11.795 -14.808 -43.960 1.00 92.00 167 ARG A O 1
ATOM 1305 N N . GLN A 1 168 ? -13.145 -16.590 -44.188 1.00 93.25 168 GLN A N 1
ATOM 1306 C CA . GLN A 1 168 ? -13.584 -16.618 -42.793 1.00 93.25 168 GLN A CA 1
ATOM 1307 C C . GLN A 1 168 ? -12.416 -16.919 -41.851 1.00 93.25 168 GLN A C 1
ATOM 1309 O O . GLN A 1 168 ? -12.196 -16.161 -40.908 1.00 93.25 168 GLN A O 1
ATOM 1314 N N . ILE A 1 169 ? -11.629 -17.958 -42.134 1.00 93.69 169 ILE A N 1
ATOM 1315 C CA . ILE A 1 169 ? -10.464 -18.322 -41.317 1.00 93.69 169 ILE A CA 1
ATOM 1316 C C . ILE A 1 169 ? -9.438 -17.181 -41.303 1.00 93.69 169 ILE A C 1
ATOM 1318 O O . ILE A 1 169 ? -8.996 -16.779 -40.225 1.00 93.69 169 ILE A O 1
ATOM 1322 N N . ASN A 1 170 ? -9.126 -16.583 -42.458 1.00 93.56 170 ASN A N 1
ATOM 1323 C CA . ASN A 1 170 ? -8.208 -15.440 -42.530 1.00 93.56 170 ASN A CA 1
ATOM 1324 C C . ASN A 1 170 ? -8.686 -14.277 -41.643 1.00 93.56 170 ASN A C 1
ATOM 1326 O O . ASN A 1 170 ? -7.897 -13.691 -40.903 1.00 93.56 170 ASN A O 1
ATOM 1330 N N . LYS A 1 171 ? -9.993 -13.972 -41.641 1.00 94.75 171 LYS A N 1
ATOM 1331 C CA . LYS A 1 171 ? -10.576 -12.952 -40.749 1.00 94.75 171 LYS A CA 1
ATOM 1332 C C . LYS A 1 171 ? -10.435 -13.307 -39.267 1.00 94.75 171 LYS A C 1
ATOM 1334 O O . LYS A 1 171 ? -10.235 -12.403 -38.455 1.00 94.75 171 LYS A O 1
ATOM 1339 N N . LEU A 1 172 ? -10.517 -14.587 -38.900 1.00 94.69 172 LEU A N 1
ATOM 1340 C CA . LEU A 1 172 ? -10.289 -15.022 -37.519 1.00 94.69 172 LEU A CA 1
ATOM 1341 C C . LEU A 1 172 ? -8.827 -14.824 -37.104 1.00 94.69 172 LEU A C 1
ATOM 1343 O O . LEU A 1 172 ? -8.575 -14.283 -36.027 1.00 94.69 172 LEU A O 1
ATOM 1347 N N . TYR A 1 173 ? -7.861 -15.148 -37.966 1.00 92.56 173 TYR A N 1
ATOM 1348 C CA . TYR A 1 173 ? -6.458 -14.813 -37.698 1.00 92.56 173 TYR A CA 1
ATOM 1349 C C . TYR A 1 173 ? -6.247 -13.306 -37.585 1.00 92.56 173 TYR A C 1
ATOM 1351 O O . TYR A 1 173 ? -5.599 -12.865 -36.643 1.00 92.56 173 TYR A O 1
ATOM 1359 N N . VAL A 1 174 ? -6.837 -12.488 -38.460 1.00 91.06 174 VAL A N 1
ATOM 1360 C CA . VAL A 1 174 ? -6.781 -11.018 -38.337 1.00 91.06 174 VAL A CA 1
ATOM 1361 C C . VAL A 1 174 ? -7.346 -10.548 -36.991 1.00 91.06 174 VAL A C 1
ATOM 1363 O O . VAL A 1 174 ? -6.722 -9.731 -36.311 1.00 91.06 174 VAL A O 1
ATOM 1366 N N . LYS A 1 175 ? -8.487 -11.103 -36.554 1.00 90.69 175 LYS A N 1
ATOM 1367 C CA . LYS A 1 175 ? -9.111 -10.781 -35.257 1.00 90.69 175 LYS A CA 1
ATOM 1368 C C . LYS A 1 175 ? -8.148 -11.019 -34.093 1.00 90.69 175 LYS A C 1
ATOM 1370 O O . LYS A 1 175 ? -8.075 -10.171 -33.196 1.00 90.69 175 LYS A O 1
ATOM 1375 N N . HIS A 1 176 ? -7.440 -12.149 -34.107 1.00 89.81 176 HIS A N 1
ATOM 1376 C CA . HIS A 1 176 ? -6.621 -12.608 -32.980 1.00 89.81 176 HIS A CA 1
ATOM 1377 C C . HIS A 1 176 ? -5.165 -12.158 -33.025 1.00 89.81 176 HIS A C 1
ATOM 1379 O O . HIS A 1 176 ? -4.578 -11.958 -31.967 1.00 89.81 176 HIS A O 1
ATOM 1385 N N . THR A 1 177 ? -4.591 -11.974 -34.212 1.00 84.94 177 THR A N 1
ATOM 1386 C CA . THR A 1 177 ? -3.191 -11.545 -34.403 1.00 84.94 177 THR A CA 1
ATOM 1387 C C . THR A 1 177 ? -3.050 -10.035 -34.569 1.00 84.94 177 THR A C 1
ATOM 1389 O O . THR A 1 177 ? -1.942 -9.514 -34.502 1.00 84.94 177 THR A O 1
ATOM 1392 N N . LYS A 1 178 ? -4.159 -9.323 -34.829 1.00 86.25 178 LYS A N 1
ATOM 1393 C CA . LYS A 1 178 ? -4.189 -7.884 -35.149 1.00 86.25 178 LYS A CA 1
ATOM 1394 C C . LYS A 1 178 ? -3.351 -7.491 -36.373 1.00 86.25 178 LYS A C 1
ATOM 1396 O O . LYS A 1 178 ? -3.126 -6.303 -36.598 1.00 86.25 178 LYS A O 1
ATOM 1401 N N . LYS A 1 179 ? -2.908 -8.458 -37.183 1.00 84.31 179 LYS A N 1
ATOM 1402 C CA . LYS A 1 179 ? -2.162 -8.187 -38.413 1.00 84.31 179 LYS A CA 1
ATOM 1403 C C . LYS A 1 179 ? -3.107 -7.813 -39.559 1.00 84.31 179 LYS A C 1
ATOM 1405 O O . LYS A 1 179 ? -4.239 -8.300 -39.595 1.00 84.31 179 LYS A O 1
ATOM 1410 N N . PRO A 1 180 ? -2.658 -6.970 -40.506 1.00 88.88 180 PRO A N 1
ATOM 1411 C CA . PRO A 1 180 ? -3.420 -6.659 -41.711 1.00 88.88 180 PRO A CA 1
ATOM 1412 C C . PRO A 1 180 ? -3.821 -7.917 -42.495 1.00 88.88 180 PRO A C 1
ATOM 1414 O O . PRO A 1 180 ? -3.053 -8.876 -42.579 1.00 88.88 180 PRO A O 1
ATOM 1417 N N . TYR A 1 181 ? -5.016 -7.903 -43.092 1.00 91.50 181 TYR A N 1
ATOM 1418 C CA . TYR A 1 181 ? -5.578 -9.058 -43.805 1.00 91.50 181 TYR A CA 1
ATOM 1419 C C . TYR A 1 181 ? -4.679 -9.557 -44.942 1.00 91.50 181 TYR A C 1
ATOM 1421 O O . TYR A 1 181 ? -4.494 -10.761 -45.068 1.00 91.50 181 TYR A O 1
ATOM 1429 N N . ASN A 1 182 ? -4.067 -8.655 -45.712 1.00 89.31 182 ASN A N 1
ATOM 1430 C CA . ASN A 1 182 ? -3.152 -9.007 -46.802 1.00 89.31 182 ASN A CA 1
ATOM 1431 C C . ASN A 1 182 ? -1.927 -9.803 -46.316 1.00 89.31 182 ASN A C 1
ATOM 1433 O O . ASN A 1 182 ? -1.536 -10.766 -46.963 1.00 89.31 182 ASN A O 1
ATOM 1437 N N . ILE A 1 183 ? -1.368 -9.452 -45.152 1.00 87.19 183 ILE A N 1
ATOM 1438 C CA . ILE A 1 183 ? -0.227 -10.168 -44.557 1.00 87.19 183 ILE A CA 1
ATOM 1439 C C . ILE A 1 183 ? -0.632 -11.585 -44.140 1.00 87.19 183 ILE A C 1
ATOM 1441 O O . ILE A 1 183 ? 0.128 -12.532 -44.328 1.00 87.19 183 ILE A O 1
ATOM 1445 N N . ILE A 1 184 ? -1.825 -11.734 -43.557 1.00 89.50 184 ILE A N 1
ATOM 1446 C CA . ILE A 1 184 ? -2.353 -13.043 -43.155 1.00 89.50 184 ILE A CA 1
ATOM 1447 C C . ILE A 1 184 ? -2.677 -13.898 -44.380 1.00 89.50 184 ILE A C 1
ATOM 1449 O O . ILE A 1 184 ? -2.318 -15.070 -44.409 1.00 89.50 184 ILE A O 1
ATOM 1453 N N . GLU A 1 185 ? -3.319 -13.320 -45.392 1.00 90.69 185 GLU A N 1
ATOM 1454 C CA . GLU A 1 185 ? -3.679 -14.021 -46.624 1.00 90.69 185 GLU A CA 1
ATOM 1455 C C . GLU A 1 185 ? -2.441 -14.563 -47.346 1.00 90.69 185 GLU A C 1
ATOM 1457 O O . GLU A 1 185 ? -2.408 -15.746 -47.681 1.00 90.69 185 GLU A O 1
ATOM 1462 N N . GLU A 1 186 ? -1.391 -13.751 -47.481 1.00 87.69 186 GLU A N 1
ATOM 1463 C CA . GLU A 1 186 ? -0.112 -14.183 -48.050 1.00 87.69 186 GLU A CA 1
ATOM 1464 C C . GLU A 1 186 ? 0.557 -15.272 -47.196 1.00 87.69 186 GLU A C 1
ATOM 1466 O O . GLU A 1 186 ? 1.022 -16.287 -47.718 1.00 87.69 186 GLU A O 1
ATOM 1471 N N . ALA A 1 187 ? 0.564 -15.108 -45.868 1.00 84.81 187 ALA A N 1
ATOM 1472 C CA . ALA A 1 187 ? 1.176 -16.069 -44.953 1.00 84.81 187 ALA A CA 1
ATOM 1473 C C . ALA A 1 187 ? 0.471 -17.435 -44.927 1.00 84.81 187 ALA A C 1
ATOM 1475 O O . ALA A 1 187 ? 1.117 -18.428 -44.597 1.00 84.81 187 ALA A O 1
ATOM 1476 N N . MET A 1 188 ? -0.826 -17.480 -45.242 1.00 87.56 188 MET A N 1
ATOM 1477 C CA . MET A 1 188 ? -1.634 -18.702 -45.265 1.00 87.56 188 MET A CA 1
ATOM 1478 C C . MET A 1 188 ? -1.692 -19.367 -46.646 1.00 87.56 188 MET A C 1
ATOM 1480 O O . MET A 1 188 ? -2.206 -20.476 -46.761 1.00 87.56 188 MET A O 1
ATOM 1484 N N . GLU A 1 189 ? -1.177 -18.741 -47.706 1.00 83.94 189 GLU A N 1
ATOM 1485 C CA . GLU A 1 189 ? -1.320 -19.272 -49.069 1.00 83.94 189 GLU A CA 1
ATOM 1486 C C . GLU A 1 189 ? -0.601 -20.621 -49.265 1.00 83.94 189 GLU A C 1
ATOM 1488 O O . GLU A 1 189 ? -1.040 -21.479 -50.038 1.00 83.94 189 GLU A O 1
ATOM 1493 N N . ARG A 1 190 ? 0.492 -20.845 -48.530 1.00 84.38 190 ARG A N 1
ATOM 1494 C CA . ARG A 1 190 ? 1.284 -22.083 -48.536 1.00 84.38 190 ARG A CA 1
ATOM 1495 C C . ARG A 1 190 ? 1.538 -22.567 -47.114 1.00 84.38 190 ARG A C 1
ATOM 1497 O O . ARG A 1 190 ? 1.383 -21.804 -46.167 1.00 84.38 190 ARG A O 1
ATOM 1504 N N . ASP A 1 191 ? 1.962 -23.824 -46.992 1.00 86.25 191 ASP A N 1
ATOM 1505 C CA . ASP A 1 191 ? 2.411 -24.385 -45.719 1.00 86.25 191 ASP A CA 1
ATOM 1506 C C . ASP A 1 191 ? 3.579 -23.553 -45.176 1.00 86.25 191 ASP A C 1
ATOM 1508 O O . ASP A 1 191 ? 4.684 -23.560 -45.725 1.00 86.25 191 ASP A O 1
ATOM 1512 N N . ARG A 1 192 ? 3.323 -22.829 -44.086 1.00 87.31 192 ARG A N 1
ATOM 1513 C CA . ARG A 1 192 ? 4.308 -21.986 -43.412 1.00 87.31 192 ARG A CA 1
ATOM 1514 C C . ARG A 1 192 ? 4.544 -22.512 -42.008 1.00 87.31 192 ARG A C 1
ATOM 1516 O O . ARG A 1 192 ? 3.747 -22.274 -41.101 1.00 87.31 192 ARG A O 1
ATOM 1523 N N . PHE A 1 193 ? 5.650 -23.230 -41.844 1.00 87.25 193 PHE A N 1
ATOM 1524 C CA . PHE A 1 193 ? 6.137 -23.691 -40.548 1.00 87.25 193 PHE A CA 1
ATOM 1525 C C . PHE A 1 193 ? 6.896 -22.569 -39.839 1.00 87.25 193 PHE A C 1
ATOM 1527 O O . PHE A 1 193 ? 7.633 -21.817 -40.472 1.00 87.25 193 PHE A O 1
ATOM 1534 N N . MET A 1 194 ? 6.707 -22.469 -38.531 1.00 86.56 194 MET A N 1
ATOM 1535 C CA . MET A 1 194 ? 7.318 -21.470 -37.661 1.00 86.56 194 MET A CA 1
ATOM 1536 C C . MET A 1 194 ? 7.894 -22.154 -36.427 1.00 86.56 194 MET A C 1
ATOM 1538 O O . MET A 1 194 ? 7.259 -23.059 -35.861 1.00 86.56 194 MET A O 1
ATOM 1542 N N . SER A 1 195 ? 9.073 -21.693 -36.006 1.00 83.38 195 SER A N 1
ATOM 1543 C CA . SER A 1 195 ? 9.591 -21.987 -34.669 1.00 83.38 195 SER A CA 1
ATOM 1544 C C . SER A 1 195 ? 8.700 -21.331 -33.600 1.00 83.38 195 SER A C 1
ATOM 1546 O O . SER A 1 195 ? 7.832 -20.514 -33.933 1.00 83.38 195 SER A O 1
ATOM 1548 N N . PRO A 1 196 ? 8.872 -21.652 -32.308 1.00 79.00 196 PRO A N 1
ATOM 1549 C CA . PRO A 1 196 ? 8.184 -20.944 -31.235 1.00 79.00 196 PRO A CA 1
ATOM 1550 C C . PRO A 1 196 ? 8.401 -19.430 -31.287 1.00 79.00 196 PRO A C 1
ATOM 1552 O O . PRO A 1 196 ? 7.447 -18.684 -31.098 1.00 79.00 196 PRO A O 1
ATOM 1555 N N . GLU A 1 197 ? 9.617 -18.974 -31.586 1.00 75.06 197 GLU A N 1
ATOM 1556 C CA . GLU A 1 197 ? 9.973 -17.555 -31.696 1.00 75.06 197 GLU A CA 1
ATOM 1557 C C . GLU A 1 197 ? 9.239 -16.884 -32.863 1.00 75.06 197 GLU A C 1
ATOM 1559 O O . GLU A 1 197 ? 8.584 -15.859 -32.676 1.00 75.06 197 GLU A O 1
ATOM 1564 N N . ASP A 1 198 ? 9.262 -17.511 -34.041 1.00 77.19 198 ASP A N 1
ATOM 1565 C CA . ASP A 1 198 ? 8.554 -17.006 -35.221 1.00 77.19 198 ASP A CA 1
ATOM 1566 C C . ASP A 1 198 ? 7.034 -16.984 -34.999 1.00 77.19 198 ASP A C 1
ATOM 1568 O O . ASP A 1 198 ? 6.336 -16.047 -35.395 1.00 77.19 198 ASP A O 1
ATOM 1572 N N . ALA A 1 199 ? 6.495 -18.023 -34.355 1.00 78.19 199 ALA A N 1
ATOM 1573 C CA . ALA A 1 199 ? 5.073 -18.137 -34.055 1.00 78.19 199 ALA A CA 1
ATOM 1574 C C . ALA A 1 199 ? 4.622 -17.081 -33.044 1.00 78.19 199 ALA A C 1
ATOM 1576 O O . ALA A 1 199 ? 3.483 -16.615 -33.117 1.00 78.19 199 ALA A O 1
ATOM 1577 N N . VAL A 1 200 ? 5.508 -16.680 -32.132 1.00 68.12 200 VAL A N 1
ATOM 1578 C CA . VAL A 1 200 ? 5.272 -15.560 -31.230 1.00 68.12 200 VAL A CA 1
ATOM 1579 C C . VAL A 1 200 ? 5.128 -14.272 -32.043 1.00 68.12 200 VAL A C 1
ATOM 1581 O O . VAL A 1 200 ? 4.048 -13.692 -32.071 1.00 68.12 200 VAL A O 1
ATOM 1584 N N . ASP A 1 201 ? 6.122 -13.913 -32.851 1.00 65.25 201 ASP A N 1
ATOM 1585 C CA . ASP A 1 201 ? 6.076 -12.687 -33.663 1.00 65.25 201 ASP A CA 1
ATOM 1586 C C . ASP A 1 201 ? 4.924 -12.656 -34.687 1.00 65.25 201 ASP A C 1
ATOM 1588 O O . ASP A 1 201 ? 4.441 -11.584 -35.086 1.00 65.25 201 ASP A O 1
ATOM 1592 N N . VAL A 1 202 ? 4.477 -13.824 -35.164 1.00 65.56 202 VAL A N 1
ATOM 1593 C CA . VAL A 1 202 ? 3.449 -13.954 -36.206 1.00 65.56 202 VAL A CA 1
ATOM 1594 C C . VAL A 1 202 ? 2.034 -14.135 -35.662 1.00 65.56 202 VAL A C 1
ATOM 1596 O O . VAL A 1 202 ? 1.107 -13.539 -36.217 1.00 65.56 202 VAL A O 1
ATOM 1599 N N . MET A 1 203 ? 1.849 -14.919 -34.599 1.00 62.50 203 MET A N 1
ATOM 1600 C CA . MET A 1 203 ? 0.528 -15.359 -34.126 1.00 62.50 203 MET A CA 1
ATOM 1601 C C . MET A 1 203 ? 0.210 -15.009 -32.681 1.00 62.50 203 MET A C 1
ATOM 1603 O O . MET A 1 203 ? -0.967 -14.868 -32.332 1.00 62.50 203 MET A O 1
ATOM 1607 N N . MET A 1 204 ? 1.224 -14.889 -31.831 1.00 58.59 204 MET A N 1
ATOM 1608 C CA . MET A 1 204 ? 1.032 -14.569 -30.426 1.00 58.59 204 MET A CA 1
ATOM 1609 C C . MET A 1 204 ? 1.402 -13.102 -30.243 1.00 58.59 204 MET A C 1
ATOM 1611 O O . MET A 1 204 ? 2.553 -12.770 -30.030 1.00 58.59 204 MET A O 1
ATOM 1615 N N . THR A 1 205 ? 0.429 -12.188 -30.274 1.00 43.41 205 THR A N 1
ATOM 1616 C CA . THR A 1 205 ? 0.661 -10.760 -29.958 1.00 43.41 205 THR A CA 1
ATOM 1617 C C . THR A 1 205 ? 1.255 -10.506 -28.564 1.00 43.41 205 THR A C 1
ATOM 1619 O O . THR A 1 205 ? 1.479 -9.361 -28.184 1.00 43.41 205 THR A O 1
ATOM 1622 N N . SER A 1 206 ? 1.568 -11.547 -27.795 1.00 38.50 206 SER A N 1
ATOM 1623 C CA . SER A 1 206 ? 2.621 -11.459 -26.806 1.00 38.50 206 SER A CA 1
ATOM 1624 C C . SER A 1 206 ? 3.960 -11.277 -27.520 1.00 38.50 206 SER A C 1
ATOM 1626 O O . SER A 1 206 ? 4.595 -12.253 -27.888 1.00 38.50 206 SER A O 1
ATOM 1628 N N . GLU A 1 207 ? 4.495 -10.058 -27.570 1.00 35.22 207 GLU A N 1
ATOM 1629 C CA . GLU A 1 207 ? 5.938 -9.952 -27.335 1.00 35.22 207 GLU A CA 1
ATOM 1630 C C . GLU A 1 207 ? 6.284 -10.920 -26.179 1.00 35.22 207 GLU A C 1
ATOM 1632 O O . GLU A 1 207 ? 5.490 -11.062 -25.234 1.00 35.22 207 GLU A O 1
ATOM 1637 N N . LYS A 1 208 ? 7.481 -11.515 -26.161 1.00 37.88 208 LYS A N 1
ATOM 1638 C CA . LYS A 1 208 ? 8.142 -11.759 -24.871 1.00 37.88 208 LYS A CA 1
ATOM 1639 C C . LYS A 1 208 ? 8.355 -10.394 -24.184 1.00 37.88 208 LYS A C 1
ATOM 1641 O O . LYS A 1 208 ? 9.471 -9.981 -23.913 1.00 37.88 208 LYS A O 1
ATOM 1646 N N . CYS A 1 209 ? 7.289 -9.647 -23.906 1.00 37.50 209 CYS A N 1
ATOM 1647 C CA . CYS A 1 209 ? 7.234 -8.823 -22.734 1.00 37.50 209 CYS A CA 1
ATOM 1648 C C . CYS A 1 209 ? 7.327 -9.855 -21.624 1.00 37.50 209 CYS A C 1
ATOM 1650 O O . CYS A 1 209 ? 6.333 -10.510 -21.299 1.00 37.50 209 CYS A O 1
ATOM 1652 N N . CYS A 1 210 ? 8.537 -10.031 -21.084 1.00 47.62 210 CYS A N 1
ATOM 1653 C CA . CYS A 1 210 ? 8.685 -10.480 -19.711 1.00 47.62 210 CYS A CA 1
ATOM 1654 C C . CYS A 1 210 ? 7.528 -9.848 -18.931 1.00 47.62 210 CYS A C 1
ATOM 1656 O O . CYS A 1 210 ? 7.260 -8.660 -19.094 1.00 47.62 210 CYS A O 1
ATOM 1658 N N . SER A 1 211 ? 6.784 -10.621 -18.157 1.00 56.91 211 SER A N 1
ATOM 1659 C CA . SER A 1 211 ? 5.789 -10.112 -17.200 1.00 56.91 211 SER A CA 1
ATOM 1660 C C . SER A 1 211 ? 6.263 -8.833 -16.488 1.00 56.91 211 SER A C 1
ATOM 1662 O O . SER A 1 211 ? 5.487 -7.890 -16.337 1.00 56.91 211 SER A O 1
ATOM 1664 N N . VAL A 1 212 ? 7.568 -8.740 -16.202 1.00 54.56 212 VAL A N 1
ATOM 1665 C CA . VAL A 1 212 ? 8.270 -7.537 -15.727 1.00 54.56 212 VAL A CA 1
ATOM 1666 C C . VAL A 1 212 ? 8.019 -6.300 -16.604 1.00 54.56 212 VAL A C 1
ATOM 1668 O O . VAL A 1 212 ? 7.659 -5.254 -16.079 1.00 54.56 212 VAL A O 1
ATOM 1671 N N . ALA A 1 213 ? 8.087 -6.393 -17.932 1.00 60.03 213 ALA A N 1
ATOM 1672 C CA . ALA A 1 213 ? 7.786 -5.289 -18.848 1.00 60.03 213 ALA A CA 1
ATOM 1673 C C . ALA A 1 213 ? 6.329 -4.788 -18.746 1.00 60.03 213 ALA A C 1
ATOM 1675 O O . ALA A 1 213 ? 6.062 -3.622 -19.031 1.00 60.03 213 ALA A O 1
ATOM 1676 N N . ARG A 1 214 ? 5.373 -5.615 -18.282 1.00 68.88 214 ARG A N 1
ATOM 1677 C CA . ARG A 1 214 ? 3.986 -5.168 -18.027 1.00 68.88 214 ARG A CA 1
ATOM 1678 C C . ARG A 1 214 ? 3.863 -4.293 -16.775 1.00 68.88 214 ARG A C 1
ATOM 1680 O O . ARG A 1 214 ? 2.899 -3.537 -16.668 1.00 68.88 214 ARG A O 1
ATOM 1687 N N . THR A 1 215 ? 4.830 -4.344 -15.854 1.00 67.94 215 THR A N 1
ATOM 1688 C CA . THR A 1 215 ? 4.848 -3.465 -14.665 1.00 67.94 215 THR A CA 1
ATOM 1689 C C . THR A 1 215 ? 4.995 -1.984 -15.044 1.00 67.94 215 THR A C 1
ATOM 1691 O O . THR A 1 215 ? 4.520 -1.102 -14.326 1.00 67.94 215 THR A O 1
ATOM 1694 N N . ASN A 1 216 ? 5.561 -1.697 -16.221 1.00 81.94 216 ASN A N 1
ATOM 1695 C CA . ASN A 1 216 ? 5.632 -0.349 -16.775 1.00 81.94 216 ASN A CA 1
ATOM 1696 C C . ASN A 1 216 ? 4.237 0.251 -17.039 1.00 81.94 216 ASN A C 1
ATOM 1698 O O . ASN A 1 216 ? 3.986 1.408 -16.690 1.00 81.94 216 ASN A O 1
ATOM 1702 N N . ASP A 1 217 ? 3.307 -0.531 -17.599 1.00 82.19 217 ASP A N 1
ATOM 1703 C CA . ASP A 1 217 ? 1.948 -0.060 -17.895 1.00 82.19 217 ASP A CA 1
ATOM 1704 C C . ASP A 1 217 ? 1.202 0.295 -16.588 1.00 82.19 217 ASP A C 1
ATOM 1706 O O . ASP A 1 217 ? 0.594 1.364 -16.484 1.00 82.19 217 ASP A O 1
ATOM 1710 N N . THR A 1 218 ? 1.303 -0.542 -15.545 1.00 83.31 218 THR A N 1
ATOM 1711 C CA . THR A 1 218 ? 0.634 -0.299 -14.249 1.00 83.31 218 THR A CA 1
ATOM 1712 C C . THR A 1 218 ? 1.224 0.893 -13.488 1.00 83.31 218 THR A C 1
ATOM 1714 O O . THR A 1 218 ? 0.474 1.691 -12.906 1.00 83.31 218 THR A O 1
ATOM 1717 N N . SER A 1 219 ? 2.550 1.060 -13.538 1.00 89.56 219 SER A N 1
ATOM 1718 C CA . SER A 1 219 ? 3.256 2.217 -12.973 1.00 89.56 219 SER A CA 1
ATOM 1719 C C . SER A 1 219 ? 2.866 3.518 -13.678 1.00 89.56 219 SER A C 1
ATOM 1721 O O . SER A 1 219 ? 2.499 4.498 -13.023 1.00 89.56 219 SER A O 1
ATOM 1723 N N . THR A 1 220 ? 2.829 3.508 -15.015 1.00 92.25 220 THR A N 1
ATOM 1724 C CA . THR A 1 220 ? 2.440 4.669 -15.834 1.00 92.25 220 THR A CA 1
ATOM 1725 C C . THR A 1 220 ? 1.015 5.122 -15.523 1.00 92.25 220 THR A C 1
ATOM 1727 O O . THR A 1 220 ? 0.786 6.309 -15.282 1.00 92.25 220 THR A O 1
ATOM 1730 N N . ILE A 1 221 ? 0.058 4.190 -15.442 1.00 93.56 221 ILE A N 1
ATOM 1731 C CA . ILE A 1 221 ? -1.335 4.507 -15.082 1.00 93.56 221 ILE A CA 1
ATOM 1732 C C . ILE A 1 221 ? -1.405 5.196 -13.712 1.00 93.56 221 ILE A C 1
ATOM 1734 O O . ILE A 1 221 ? -2.137 6.172 -13.538 1.00 93.56 221 ILE A O 1
ATOM 1738 N N . SER A 1 222 ? -0.617 4.728 -12.744 1.00 95.44 222 SER A N 1
ATOM 1739 C CA . SER A 1 222 ? -0.615 5.279 -11.386 1.00 95.44 222 SER A CA 1
ATOM 1740 C C . SER A 1 222 ? 0.050 6.662 -11.312 1.00 95.44 222 SER A C 1
ATOM 1742 O O . SER A 1 222 ? -0.505 7.559 -10.672 1.00 95.44 222 SER A O 1
ATOM 1744 N N . LYS A 1 223 ? 1.158 6.886 -12.043 1.00 95.88 223 LYS A N 1
ATOM 1745 C CA . LYS A 1 223 ? 1.769 8.222 -12.224 1.00 95.88 223 LYS A CA 1
ATOM 1746 C C . LYS A 1 223 ? 0.766 9.203 -12.857 1.00 95.88 223 LYS A C 1
ATOM 1748 O O . LYS A 1 223 ? 0.598 10.314 -12.357 1.00 95.88 223 LYS A O 1
ATOM 1753 N N . VAL A 1 224 ? 0.031 8.780 -13.891 1.00 96.44 224 VAL A N 1
ATOM 1754 C CA . VAL A 1 224 ? -0.998 9.605 -14.556 1.00 96.44 224 VAL A CA 1
ATOM 1755 C C . VAL A 1 224 ? -2.187 9.902 -13.640 1.00 96.44 224 VAL A C 1
ATOM 1757 O O . VAL A 1 224 ? -2.669 11.036 -13.625 1.00 96.44 224 VAL A O 1
ATOM 1760 N N . SER A 1 225 ? -2.657 8.922 -12.861 1.00 96.62 225 SER A N 1
ATOM 1761 C CA . SER A 1 225 ? -3.730 9.125 -11.875 1.00 96.62 225 SER A CA 1
ATOM 1762 C C . SER A 1 225 ? -3.360 10.226 -10.874 1.00 96.62 225 SER A C 1
ATOM 1764 O O . SER A 1 225 ? -4.119 11.185 -10.706 1.00 96.62 225 SER A O 1
ATOM 1766 N N . ALA A 1 226 ? -2.161 10.143 -10.287 1.00 97.00 226 ALA A N 1
ATOM 1767 C CA . ALA A 1 226 ? -1.660 11.131 -9.335 1.00 97.00 226 ALA A CA 1
ATOM 1768 C C . ALA A 1 226 ? -1.472 12.521 -9.979 1.00 97.00 226 ALA A C 1
ATOM 1770 O O . ALA A 1 226 ? -1.934 13.525 -9.430 1.00 97.00 226 ALA A O 1
ATOM 1771 N N . ALA A 1 227 ? -0.875 12.596 -11.174 1.00 96.44 227 ALA A N 1
ATOM 1772 C CA . ALA A 1 227 ? -0.671 13.862 -11.884 1.00 96.44 227 ALA A CA 1
ATOM 1773 C C . ALA A 1 227 ? -1.998 14.565 -12.228 1.00 96.44 227 ALA A C 1
ATOM 1775 O O . ALA A 1 227 ? -2.162 15.761 -11.991 1.00 96.44 227 ALA A O 1
ATOM 1776 N N . ARG A 1 228 ? -3.013 13.823 -12.699 1.00 95.50 228 ARG A N 1
ATOM 1777 C CA . ARG A 1 228 ? -4.352 14.385 -12.987 1.00 95.50 228 ARG A CA 1
ATOM 1778 C C . ARG A 1 228 ? -5.072 14.885 -11.738 1.00 95.50 228 ARG A C 1
ATOM 1780 O O . ARG A 1 228 ? -5.898 15.792 -11.833 1.00 95.50 228 ARG A O 1
ATOM 1787 N N . LYS A 1 229 ? -4.762 14.304 -10.579 1.00 95.38 229 LYS A N 1
ATOM 1788 C CA . LYS A 1 229 ? -5.218 14.764 -9.262 1.00 95.38 229 LYS A CA 1
ATOM 1789 C C . LYS A 1 229 ? -4.369 15.903 -8.695 1.00 95.38 229 LYS A C 1
ATOM 1791 O O . LYS A 1 229 ? -4.607 16.314 -7.569 1.00 95.38 229 LYS A O 1
ATOM 1796 N N . LYS A 1 230 ? -3.440 16.454 -9.486 1.00 95.88 230 LYS A N 1
ATOM 1797 C CA . LYS A 1 230 ? -2.560 17.573 -9.126 1.00 95.88 230 LYS A CA 1
ATOM 1798 C C . LYS A 1 230 ? -1.627 17.261 -7.957 1.00 95.88 230 LYS A C 1
ATOM 1800 O O . LYS A 1 230 ? -1.212 18.173 -7.249 1.00 95.88 230 LYS A O 1
ATOM 1805 N N . TYR A 1 231 ? -1.266 15.994 -7.744 1.00 96.56 231 TYR A N 1
ATOM 1806 C CA . TYR A 1 231 ? -0.211 15.675 -6.781 1.00 96.56 231 TYR A CA 1
ATOM 1807 C C . TYR A 1 231 ? 1.128 16.257 -7.237 1.00 96.56 231 TYR A C 1
ATOM 1809 O O . TYR A 1 231 ? 1.836 16.852 -6.436 1.00 96.56 231 TYR A O 1
ATOM 1817 N N . PHE A 1 232 ? 1.440 16.149 -8.526 1.00 95.94 232 PHE A N 1
ATOM 1818 C CA . PHE A 1 232 ? 2.599 16.771 -9.158 1.00 95.94 232 PHE A 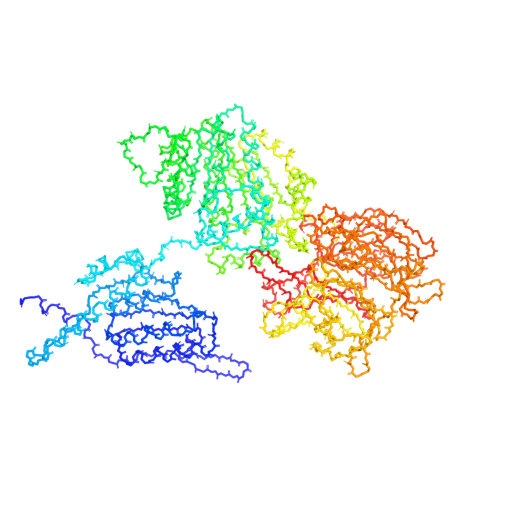CA 1
ATOM 1819 C C . PHE A 1 232 ? 2.279 17.114 -10.615 1.00 95.94 232 PHE A C 1
ATOM 1821 O O . PHE A 1 232 ? 1.372 16.529 -11.209 1.00 95.94 232 PHE A O 1
ATOM 1828 N N . ASP A 1 233 ? 3.047 18.034 -11.194 1.00 95.19 233 ASP A N 1
ATOM 1829 C CA . ASP A 1 233 ? 2.885 18.425 -12.591 1.00 95.19 233 ASP A CA 1
ATOM 1830 C C . ASP A 1 233 ? 3.664 17.491 -13.520 1.00 95.19 233 ASP A C 1
ATOM 1832 O O . ASP A 1 233 ? 4.895 17.403 -13.479 1.00 95.19 233 ASP A O 1
ATOM 1836 N N . ASP A 1 234 ? 2.930 16.804 -14.392 1.00 95.81 234 ASP A N 1
ATOM 1837 C CA . ASP A 1 234 ? 3.493 16.013 -15.481 1.00 95.81 234 ASP A CA 1
ATOM 1838 C C . ASP A 1 234 ? 2.560 16.047 -16.702 1.00 95.81 234 ASP A C 1
ATOM 1840 O O . ASP A 1 234 ? 1.619 15.253 -16.798 1.00 95.81 234 ASP A O 1
ATOM 1844 N N . PRO A 1 235 ? 2.792 16.973 -17.650 1.00 94.69 235 PRO A N 1
ATOM 1845 C CA . PRO A 1 235 ? 1.984 17.061 -18.862 1.00 94.69 235 PRO A CA 1
ATOM 1846 C C . PRO A 1 235 ? 2.320 15.962 -19.884 1.00 94.69 235 PRO A C 1
ATOM 1848 O O . PRO A 1 235 ? 1.638 15.860 -20.902 1.00 94.69 235 PRO A O 1
ATOM 1851 N N . PHE A 1 236 ? 3.357 15.152 -19.648 1.00 95.75 236 PHE A N 1
ATOM 1852 C CA . PHE A 1 236 ? 3.904 14.209 -20.623 1.00 95.75 236 PHE A CA 1
ATOM 1853 C C . PHE A 1 236 ? 3.422 12.773 -20.391 1.00 95.75 236 PHE A C 1
ATOM 1855 O O . PHE A 1 236 ? 3.152 12.055 -21.354 1.00 95.75 236 PHE A O 1
ATOM 1862 N N . ALA A 1 237 ? 3.263 12.346 -19.132 1.00 94.00 237 ALA A N 1
ATOM 1863 C CA . ALA A 1 237 ? 2.968 10.945 -18.798 1.00 94.00 237 ALA A CA 1
ATOM 1864 C C . ALA A 1 237 ? 1.668 10.424 -19.437 1.00 94.00 237 ALA A C 1
ATOM 1866 O O . ALA A 1 237 ? 1.553 9.244 -19.768 1.00 94.00 237 ALA A O 1
ATOM 1867 N N . VAL A 1 238 ? 0.692 11.309 -19.667 1.00 94.69 238 VAL A N 1
ATOM 1868 C CA . VAL A 1 238 ? -0.601 10.954 -20.268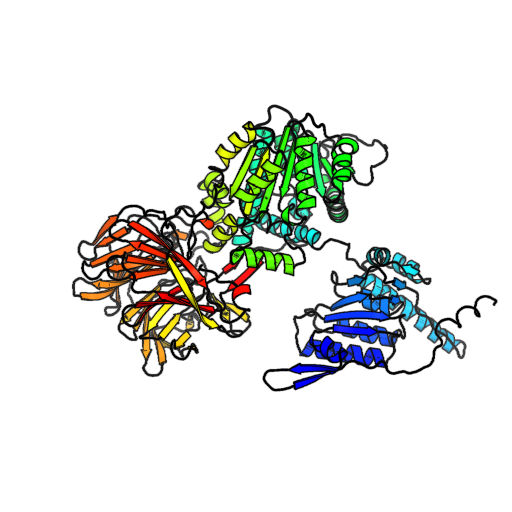 1.00 94.69 238 VAL A CA 1
ATOM 1869 C C . VAL A 1 238 ? -0.472 10.373 -21.683 1.00 94.69 238 VAL A C 1
ATOM 1871 O O . VAL A 1 238 ? -1.282 9.530 -22.054 1.00 94.69 238 VAL A O 1
ATOM 1874 N N . TYR A 1 239 ? 0.551 10.762 -22.452 1.00 94.75 239 TYR A N 1
ATOM 1875 C CA . TYR A 1 239 ? 0.742 10.301 -23.836 1.00 94.75 239 TYR A CA 1
ATOM 1876 C C . TYR A 1 239 ? 1.212 8.846 -23.930 1.00 94.75 239 TYR A C 1
ATOM 1878 O O . TYR A 1 239 ? 1.005 8.200 -24.956 1.00 94.75 239 TYR A O 1
ATOM 1886 N N . PHE A 1 240 ? 1.807 8.321 -22.860 1.00 91.62 240 PHE A N 1
ATOM 1887 C CA . PHE A 1 240 ? 2.235 6.925 -22.766 1.00 91.62 240 PHE A CA 1
ATOM 1888 C C . PHE A 1 240 ? 1.142 6.005 -22.207 1.00 91.62 240 PHE A C 1
ATOM 1890 O O . PHE A 1 240 ? 1.300 4.786 -22.166 1.00 91.62 240 PHE A O 1
ATOM 1897 N N . CYS A 1 241 ? 0.015 6.572 -21.780 1.00 85.44 241 CYS A N 1
ATOM 1898 C CA . CYS A 1 241 ? -1.054 5.841 -21.125 1.00 85.44 241 CYS A CA 1
ATOM 1899 C C . CYS A 1 241 ? -2.109 5.392 -22.145 1.00 85.44 241 CYS A C 1
ATOM 1901 O O . CYS A 1 241 ? -2.832 6.214 -22.709 1.00 85.44 241 CYS A O 1
ATOM 1903 N N . LYS A 1 242 ? -2.228 4.076 -22.371 1.00 77.12 242 LYS A N 1
ATOM 1904 C CA . LYS A 1 242 ? -3.219 3.503 -23.306 1.00 77.12 242 LYS A CA 1
ATOM 1905 C C . LYS A 1 242 ? -4.662 3.782 -22.865 1.00 77.12 242 LYS A C 1
ATOM 1907 O O . LYS A 1 242 ? -5.525 4.021 -23.703 1.00 77.12 242 LYS A O 1
ATOM 1912 N N . HIS A 1 243 ? -4.922 3.729 -21.559 1.00 83.12 243 HIS A N 1
ATOM 1913 C CA . HIS A 1 243 ? -6.220 4.015 -20.953 1.00 83.12 243 HIS A CA 1
ATOM 1914 C C . HIS A 1 243 ? -6.024 4.653 -19.579 1.00 83.12 243 HIS A C 1
ATOM 1916 O O . HIS A 1 243 ? -5.147 4.258 -18.819 1.00 83.12 243 HIS A O 1
ATOM 1922 N N . ILE A 1 244 ? -6.855 5.638 -19.252 1.00 85.31 244 ILE A N 1
ATOM 1923 C CA . ILE A 1 244 ? -6.739 6.377 -17.996 1.00 85.31 244 ILE A CA 1
ATOM 1924 C C . ILE A 1 244 ? -7.618 5.711 -16.945 1.00 85.31 244 ILE A C 1
ATOM 1926 O O . ILE A 1 244 ? -8.837 5.652 -17.097 1.00 85.31 244 ILE A O 1
ATOM 1930 N N . GLU A 1 245 ? -7.000 5.269 -15.857 1.00 89.38 245 GLU A N 1
ATOM 1931 C CA . GLU A 1 245 ? -7.681 4.679 -14.709 1.00 89.38 245 GLU A CA 1
ATOM 1932 C C . GLU A 1 245 ? -7.428 5.527 -13.458 1.00 89.38 245 GLU A C 1
ATOM 1934 O O . GLU A 1 245 ? -6.337 6.067 -13.269 1.00 89.38 245 GLU A O 1
ATOM 1939 N N . LYS A 1 246 ? -8.442 5.665 -12.597 1.00 92.44 246 LYS A N 1
ATOM 1940 C CA . LYS A 1 246 ? -8.288 6.329 -11.297 1.00 92.44 246 LYS A CA 1
ATOM 1941 C C . LYS A 1 246 ? -7.733 5.332 -10.280 1.00 92.44 246 LYS A C 1
ATOM 1943 O O . LYS A 1 246 ? -8.195 4.195 -10.220 1.00 92.44 246 LYS A O 1
ATOM 1948 N N . ARG A 1 247 ? -6.796 5.776 -9.446 1.00 94.00 247 ARG A N 1
ATOM 1949 C CA . ARG A 1 247 ? -6.281 5.025 -8.293 1.00 94.00 247 ARG A CA 1
ATOM 1950 C C . ARG A 1 247 ? -6.806 5.605 -6.977 1.00 94.00 247 ARG A C 1
ATOM 1952 O O . ARG A 1 247 ? -7.280 6.741 -6.946 1.00 94.00 247 ARG A O 1
ATOM 1959 N N . THR A 1 248 ? -6.746 4.807 -5.911 1.00 93.19 248 THR A N 1
ATOM 1960 C CA . THR A 1 248 ? -7.119 5.233 -4.552 1.00 93.19 248 THR A CA 1
ATOM 1961 C C . THR A 1 248 ? -6.172 6.322 -4.040 1.00 93.19 248 THR A C 1
ATOM 1963 O O . THR A 1 248 ? -5.042 6.446 -4.523 1.00 93.19 248 THR A O 1
ATOM 1966 N N . ALA A 1 249 ? -6.610 7.093 -3.040 1.00 93.25 249 ALA A N 1
ATOM 1967 C CA . ALA A 1 249 ? -5.803 8.161 -2.447 1.00 93.25 249 ALA A CA 1
ATOM 1968 C C . ALA A 1 249 ? -4.467 7.636 -1.887 1.00 93.25 249 ALA A C 1
ATOM 1970 O O . ALA A 1 249 ? -3.426 8.255 -2.105 1.00 93.25 249 ALA A O 1
ATOM 1971 N N . LEU A 1 250 ? -4.469 6.453 -1.258 1.00 95.00 250 LEU A N 1
ATOM 1972 C CA . LEU A 1 250 ? -3.254 5.779 -0.793 1.00 95.00 250 LEU A CA 1
ATOM 1973 C C . LEU A 1 250 ? -2.252 5.527 -1.936 1.00 95.00 250 LEU A C 1
ATOM 1975 O O . LEU A 1 250 ? -1.064 5.824 -1.794 1.00 95.00 250 LEU A O 1
ATOM 1979 N N . ILE A 1 251 ? -2.725 5.034 -3.088 1.00 95.94 251 ILE A N 1
ATOM 1980 C CA . ILE A 1 251 ? -1.871 4.798 -4.260 1.00 95.94 251 ILE A CA 1
ATOM 1981 C C . ILE A 1 251 ? -1.342 6.121 -4.825 1.00 95.94 251 ILE A C 1
ATOM 1983 O O . ILE A 1 251 ? -0.138 6.239 -5.062 1.00 95.94 251 ILE A O 1
ATOM 1987 N N . ASN A 1 252 ? -2.201 7.132 -4.993 1.00 96.94 252 ASN A N 1
ATOM 1988 C CA . ASN A 1 252 ? -1.787 8.437 -5.520 1.00 96.94 252 ASN A CA 1
ATOM 1989 C C . ASN A 1 252 ? -0.733 9.108 -4.621 1.00 96.94 252 ASN A C 1
ATOM 1991 O O . ASN A 1 252 ? 0.298 9.548 -5.132 1.00 96.94 252 ASN A O 1
ATOM 1995 N N . ARG A 1 253 ? -0.929 9.109 -3.292 1.00 95.00 253 ARG A N 1
ATOM 1996 C CA . ARG A 1 253 ? 0.067 9.588 -2.313 1.00 95.00 253 ARG A CA 1
ATOM 1997 C C . ARG A 1 253 ? 1.380 8.816 -2.413 1.00 95.00 253 ARG A C 1
ATOM 1999 O O . ARG A 1 253 ? 2.456 9.413 -2.405 1.00 95.00 253 ARG A O 1
ATOM 2006 N N . GLY A 1 254 ? 1.313 7.490 -2.549 1.00 95.31 254 GLY A N 1
ATOM 2007 C CA . GLY A 1 254 ? 2.510 6.658 -2.659 1.00 95.31 254 GLY A CA 1
ATOM 2008 C C . GLY A 1 254 ? 3.319 6.908 -3.929 1.00 95.31 254 GLY A C 1
ATOM 2009 O O . GLY A 1 254 ? 4.549 6.918 -3.856 1.00 95.31 254 GLY A O 1
ATOM 2010 N N . TYR A 1 255 ? 2.652 7.154 -5.060 1.00 96.69 255 TYR A N 1
ATOM 2011 C CA . TYR A 1 255 ? 3.306 7.549 -6.312 1.00 96.69 255 TYR A CA 1
ATOM 2012 C C . TYR A 1 255 ? 3.791 8.999 -6.289 1.00 96.69 255 TYR A C 1
ATOM 2014 O O . TYR A 1 255 ? 4.843 9.285 -6.857 1.00 96.69 255 TYR A O 1
ATOM 2022 N N . TYR A 1 256 ? 3.085 9.898 -5.599 1.00 96.75 256 TYR A N 1
ATOM 2023 C CA . TYR A 1 256 ? 3.554 11.262 -5.379 1.00 96.75 256 TYR A CA 1
ATOM 2024 C C . TYR A 1 256 ? 4.908 11.278 -4.671 1.00 96.75 256 TYR A C 1
ATOM 2026 O O . TYR A 1 256 ? 5.861 11.833 -5.215 1.00 96.75 256 TYR A O 1
ATOM 2034 N N . ILE A 1 257 ? 5.026 10.624 -3.507 1.00 95.56 257 ILE A N 1
ATOM 2035 C CA . ILE A 1 257 ? 6.291 10.629 -2.759 1.00 95.56 257 ILE A CA 1
ATOM 2036 C C . ILE A 1 257 ? 7.411 9.912 -3.523 1.00 95.56 257 ILE A C 1
ATOM 2038 O O . ILE A 1 257 ? 8.547 10.371 -3.496 1.00 95.56 257 ILE A O 1
ATOM 2042 N N . ARG A 1 258 ? 7.092 8.851 -4.282 1.00 96.50 258 ARG A N 1
ATOM 2043 C CA . ARG A 1 258 ? 8.034 8.164 -5.187 1.00 96.50 258 ARG A CA 1
ATOM 2044 C C . ARG A 1 258 ? 8.607 9.123 -6.236 1.00 96.50 258 ARG A C 1
ATOM 2046 O O . ARG A 1 258 ? 9.823 9.258 -6.351 1.00 96.50 258 ARG A O 1
ATOM 2053 N N . VAL A 1 259 ? 7.739 9.829 -6.966 1.00 96.88 259 VAL A N 1
ATOM 2054 C CA . VAL A 1 259 ? 8.152 10.799 -7.995 1.00 96.88 259 VAL A CA 1
ATOM 2055 C C . VAL A 1 259 ? 8.884 11.987 -7.371 1.00 96.88 259 VAL A C 1
ATOM 2057 O O . VAL A 1 259 ? 9.881 12.445 -7.930 1.00 96.88 259 VAL A O 1
ATOM 2060 N N . HIS A 1 260 ? 8.419 12.475 -6.217 1.00 96.44 260 HIS A N 1
ATOM 2061 C CA . HIS A 1 260 ? 9.053 13.568 -5.485 1.00 96.44 260 HIS A CA 1
ATOM 2062 C C . HIS A 1 260 ? 10.478 13.202 -5.058 1.00 96.44 260 HIS A C 1
ATOM 2064 O O . HIS A 1 260 ? 11.397 13.977 -5.318 1.00 96.44 260 HIS A O 1
ATOM 2070 N N . ALA A 1 261 ? 10.671 12.025 -4.455 1.00 96.19 261 ALA A N 1
ATOM 2071 C CA . ALA A 1 261 ? 11.965 11.556 -3.967 1.00 96.19 261 ALA A CA 1
ATOM 2072 C C . ALA A 1 261 ? 12.999 11.474 -5.099 1.00 96.19 261 ALA A C 1
ATOM 2074 O O . ALA A 1 261 ? 14.036 12.133 -5.027 1.00 96.19 261 ALA A O 1
ATOM 2075 N N . ILE A 1 262 ? 12.686 10.766 -6.192 1.00 97.75 262 ILE A N 1
ATOM 2076 C CA . ILE A 1 262 ? 13.583 10.665 -7.355 1.00 97.75 262 ILE A CA 1
ATOM 2077 C C . ILE A 1 262 ? 13.873 12.049 -7.943 1.00 97.75 262 ILE A C 1
ATOM 2079 O O . ILE A 1 262 ? 15.033 12.424 -8.120 1.00 97.75 262 ILE A O 1
ATOM 2083 N N . TYR A 1 263 ? 12.834 12.854 -8.190 1.00 97.06 263 TYR A N 1
ATOM 2084 C CA . TYR A 1 263 ? 12.998 14.186 -8.775 1.00 97.06 263 TYR A CA 1
ATOM 2085 C C . TYR A 1 263 ? 13.876 15.094 -7.903 1.00 97.06 263 TYR A C 1
ATOM 2087 O O . TYR A 1 263 ? 14.751 15.797 -8.412 1.00 97.06 263 TYR A O 1
ATOM 2095 N N . LYS A 1 264 ? 13.667 15.079 -6.583 1.00 96.38 264 LYS A N 1
ATOM 2096 C CA . LYS A 1 264 ? 14.436 15.885 -5.634 1.00 96.38 264 LYS A CA 1
ATOM 2097 C C . LYS A 1 264 ? 15.887 15.416 -5.553 1.00 96.38 264 LYS A C 1
ATOM 2099 O O . LYS A 1 264 ? 16.772 16.267 -5.601 1.00 96.38 264 LYS A O 1
ATOM 2104 N N . ALA A 1 265 ? 16.137 14.109 -5.499 1.00 96.81 265 ALA A N 1
ATOM 2105 C CA . ALA A 1 265 ? 17.490 13.560 -5.438 1.00 96.81 265 ALA A CA 1
ATOM 2106 C C . ALA A 1 265 ? 18.298 13.871 -6.710 1.00 96.81 265 ALA A C 1
ATOM 2108 O O . ALA A 1 265 ? 19.425 14.362 -6.628 1.00 96.81 265 ALA A O 1
ATOM 2109 N N . VAL A 1 266 ? 17.685 13.705 -7.887 1.00 97.75 266 VAL A N 1
ATOM 2110 C CA . VAL A 1 266 ? 18.297 14.053 -9.182 1.00 97.75 266 VAL A CA 1
ATOM 2111 C C . VAL A 1 266 ? 18.596 15.550 -9.264 1.00 97.75 266 VAL A C 1
ATOM 2113 O O . VAL A 1 266 ? 19.678 15.951 -9.692 1.00 97.75 266 VAL A O 1
ATOM 2116 N N . ARG A 1 267 ? 17.675 16.402 -8.798 1.00 96.69 267 ARG A N 1
ATOM 2117 C CA . ARG A 1 267 ? 17.922 17.848 -8.716 1.00 96.69 267 ARG A CA 1
ATOM 2118 C C . ARG A 1 267 ? 19.094 18.185 -7.808 1.00 96.69 267 ARG A C 1
ATOM 2120 O O . ARG A 1 267 ? 19.914 19.008 -8.201 1.00 96.69 267 ARG A O 1
ATOM 2127 N N . VAL A 1 268 ? 19.179 17.564 -6.631 1.00 96.12 268 VAL A N 1
ATOM 2128 C CA . VAL A 1 268 ? 20.305 17.766 -5.711 1.00 96.12 268 VAL A CA 1
ATOM 2129 C C . VAL A 1 268 ? 21.611 17.379 -6.396 1.00 96.12 268 VAL A C 1
ATOM 2131 O O . VAL A 1 268 ? 22.545 18.170 -6.348 1.00 96.12 268 VAL A O 1
ATOM 2134 N N . PHE A 1 269 ? 21.671 16.250 -7.106 1.00 96.94 269 PHE A N 1
ATOM 2135 C CA . PHE A 1 269 ? 22.863 15.858 -7.865 1.00 96.94 269 PHE A CA 1
ATOM 2136 C C . PHE A 1 269 ? 23.277 16.923 -8.898 1.00 96.94 269 PHE A C 1
ATOM 2138 O O . PHE A 1 269 ? 24.422 17.376 -8.901 1.00 96.94 269 PHE A O 1
ATOM 2145 N N . ILE A 1 270 ? 22.331 17.384 -9.728 1.00 96.81 270 ILE A N 1
ATOM 2146 C CA . ILE A 1 270 ? 22.590 18.394 -10.771 1.00 96.81 270 ILE A CA 1
ATOM 2147 C C . ILE A 1 270 ? 23.040 19.731 -10.162 1.00 96.81 270 ILE A C 1
ATOM 2149 O O . ILE A 1 270 ? 23.997 20.340 -10.638 1.00 96.81 270 ILE A O 1
ATOM 2153 N N . GLU A 1 271 ? 22.336 20.207 -9.132 1.00 94.88 271 GLU A N 1
ATOM 2154 C CA . GLU A 1 271 ? 22.582 21.508 -8.493 1.00 94.88 271 GLU A CA 1
ATOM 2155 C C . GLU A 1 271 ? 23.888 21.515 -7.682 1.00 94.88 271 GLU A C 1
ATOM 2157 O O . GLU A 1 271 ? 24.524 22.558 -7.553 1.00 94.88 271 GLU A O 1
ATOM 2162 N N . THR A 1 272 ? 24.303 20.355 -7.170 1.00 92.19 272 THR A N 1
ATOM 2163 C CA . THR A 1 272 ? 25.529 20.188 -6.376 1.00 92.19 272 THR A CA 1
ATOM 2164 C C . THR A 1 272 ? 26.777 20.067 -7.256 1.00 92.19 272 THR A C 1
ATOM 2166 O O . THR A 1 272 ? 27.884 20.375 -6.813 1.00 92.19 272 THR A O 1
ATOM 2169 N N . SER A 1 273 ? 26.626 19.646 -8.515 1.00 91.75 273 SER A N 1
ATOM 2170 C CA . SER A 1 273 ? 27.745 19.554 -9.449 1.00 91.75 273 SER A CA 1
ATOM 2171 C C . SER A 1 273 ? 28.154 20.926 -9.995 1.00 91.75 273 SER A C 1
ATOM 2173 O O . SER A 1 273 ? 27.377 21.639 -10.643 1.00 91.75 273 SER A O 1
ATOM 2175 N N . ASN A 1 274 ? 29.434 21.263 -9.827 1.00 89.50 274 ASN A N 1
ATOM 2176 C CA . ASN A 1 274 ? 30.038 22.438 -10.461 1.00 89.50 274 ASN A CA 1
ATOM 2177 C C . ASN A 1 274 ? 30.174 22.273 -11.982 1.00 89.50 274 ASN A C 1
ATOM 2179 O O . ASN A 1 274 ? 30.150 23.262 -12.712 1.00 89.50 274 ASN A O 1
ATOM 2183 N N . PHE A 1 275 ? 30.238 21.034 -12.469 1.00 91.06 275 PHE A N 1
ATOM 2184 C CA . PHE A 1 275 ? 30.390 20.703 -13.884 1.00 91.06 275 PHE A CA 1
ATOM 2185 C C . PHE A 1 275 ? 29.058 20.260 -14.503 1.00 91.06 275 PHE A C 1
ATOM 2187 O O . PHE A 1 275 ? 28.153 19.841 -13.771 1.00 91.06 275 PHE A O 1
ATOM 2194 N N . PRO A 1 276 ? 28.923 20.320 -15.838 1.00 95.38 276 PRO A N 1
ATOM 2195 C CA . PRO A 1 276 ? 27.850 19.623 -16.532 1.00 95.38 276 PRO A CA 1
ATOM 2196 C C . PRO A 1 276 ? 27.862 18.117 -16.216 1.00 95.38 276 PRO A C 1
ATOM 2198 O O . PRO A 1 276 ? 28.912 17.556 -15.902 1.00 95.38 276 PRO A O 1
ATOM 2201 N N . VAL A 1 277 ? 26.699 17.474 -16.279 1.00 97.38 277 VAL A N 1
ATOM 2202 C CA . VAL A 1 277 ? 26.473 16.101 -15.813 1.00 97.38 277 VAL A CA 1
ATOM 2203 C C . VAL A 1 277 ? 25.823 15.221 -16.877 1.00 97.38 277 VAL A C 1
ATOM 2205 O O . VAL A 1 277 ? 25.116 15.710 -17.761 1.00 97.38 277 VAL A O 1
ATOM 2208 N N . GLN A 1 278 ? 26.016 13.910 -16.743 1.00 97.94 278 GLN A N 1
ATOM 2209 C CA . GLN A 1 278 ? 25.340 12.870 -17.522 1.00 97.94 278 GLN A CA 1
ATOM 2210 C C . GLN A 1 278 ? 24.355 12.114 -16.623 1.00 97.94 278 GLN A C 1
ATOM 2212 O O . GLN A 1 278 ? 24.628 11.907 -15.441 1.00 97.94 278 GLN A O 1
ATOM 2217 N N . ILE A 1 279 ? 23.216 11.691 -17.168 1.00 98.62 279 ILE A N 1
ATOM 2218 C CA . ILE A 1 279 ? 22.205 10.916 -16.439 1.00 98.62 279 ILE A CA 1
ATOM 2219 C C . ILE A 1 279 ? 21.834 9.677 -17.256 1.00 98.62 279 ILE A C 1
ATOM 2221 O O . ILE A 1 279 ? 21.570 9.774 -18.455 1.00 98.62 279 ILE A O 1
ATOM 2225 N N . VAL A 1 280 ? 21.801 8.520 -16.601 1.00 98.69 280 VAL A N 1
ATOM 2226 C CA . VAL A 1 280 ? 21.392 7.237 -17.177 1.00 98.69 280 VAL A CA 1
ATOM 2227 C C . VAL A 1 280 ? 20.276 6.657 -16.318 1.00 98.69 280 VAL A C 1
ATOM 2229 O O . VAL A 1 280 ? 20.480 6.321 -15.156 1.00 98.69 280 VAL A O 1
ATOM 2232 N N . ASN A 1 281 ? 19.087 6.552 -16.892 1.00 98.62 281 ASN A N 1
ATOM 2233 C CA . ASN A 1 281 ? 17.910 5.991 -16.253 1.00 98.62 281 ASN A CA 1
ATOM 2234 C C . ASN A 1 281 ? 17.750 4.532 -16.697 1.00 98.62 281 ASN A C 1
ATOM 2236 O O . ASN A 1 281 ? 17.433 4.257 -17.855 1.00 98.62 281 ASN A O 1
ATOM 2240 N N . LEU A 1 282 ? 18.055 3.604 -15.796 1.00 98.38 282 LEU A N 1
ATOM 2241 C CA . LEU A 1 282 ? 18.031 2.162 -16.025 1.00 98.38 282 LEU A CA 1
ATOM 2242 C C . LEU A 1 282 ? 16.615 1.646 -15.776 1.00 98.38 282 LEU A C 1
ATOM 2244 O O . LEU A 1 282 ? 16.015 1.999 -14.766 1.00 98.38 282 LEU A O 1
ATOM 2248 N N . GLY A 1 283 ? 16.087 0.817 -16.679 1.00 96.69 283 GLY A N 1
ATOM 2249 C CA . GLY A 1 283 ? 14.696 0.355 -16.601 1.00 96.69 283 GLY A CA 1
ATOM 2250 C C . GLY A 1 283 ? 13.711 1.525 -16.643 1.00 96.69 283 GLY A C 1
ATOM 2251 O O . GLY A 1 283 ? 12.771 1.590 -15.852 1.00 96.69 283 GLY A O 1
ATOM 2252 N N . ALA A 1 284 ? 13.979 2.498 -17.518 1.00 96.94 284 ALA A N 1
ATOM 2253 C CA . ALA A 1 284 ? 13.292 3.785 -17.529 1.00 96.94 284 ALA A CA 1
ATOM 2254 C C . ALA A 1 284 ? 11.781 3.689 -17.791 1.00 96.94 284 ALA A C 1
ATOM 2256 O O . ALA A 1 284 ? 11.040 4.629 -17.490 1.00 96.94 284 ALA A O 1
ATOM 2257 N N . GLY A 1 285 ? 11.313 2.615 -18.425 1.00 95.25 285 GLY A N 1
ATOM 2258 C CA . GLY A 1 285 ? 9.937 2.474 -18.866 1.00 95.25 285 GLY A CA 1
ATOM 2259 C C . GLY A 1 285 ? 9.470 3.696 -19.658 1.00 95.25 285 GLY A C 1
ATOM 2260 O O . GLY A 1 285 ? 10.206 4.301 -20.445 1.00 95.25 285 GLY A O 1
ATOM 2261 N N . PHE A 1 286 ? 8.246 4.135 -19.390 1.00 95.75 286 PHE A N 1
ATOM 2262 C CA . PHE A 1 286 ? 7.675 5.369 -19.932 1.00 95.75 286 PHE A CA 1
ATOM 2263 C C . PHE A 1 286 ? 7.917 6.602 -19.053 1.00 95.75 286 PHE A C 1
ATOM 2265 O O . PHE A 1 286 ? 7.136 7.553 -19.092 1.00 95.75 286 PHE A O 1
ATOM 2272 N N . ASP A 1 287 ? 8.998 6.616 -18.268 1.00 96.00 287 ASP A N 1
ATOM 2273 C CA . ASP A 1 287 ? 9.320 7.764 -17.429 1.00 96.00 287 ASP A CA 1
ATOM 2274 C C . ASP A 1 287 ? 9.568 9.044 -18.253 1.00 96.00 287 ASP A C 1
ATOM 2276 O O . ASP A 1 287 ? 10.056 9.014 -19.388 1.00 96.00 287 ASP A O 1
ATOM 2280 N N . THR A 1 288 ? 9.179 10.178 -17.674 1.00 96.88 288 THR A N 1
ATOM 2281 C CA . THR A 1 288 ? 9.134 11.505 -18.302 1.00 96.88 288 THR A CA 1
ATOM 2282 C C . THR A 1 288 ? 10.108 12.503 -17.669 1.00 96.88 288 THR A C 1
ATOM 2284 O O . THR A 1 288 ? 10.059 13.700 -17.976 1.00 96.88 288 THR A O 1
ATOM 2287 N N . LEU A 1 289 ? 10.975 12.054 -16.755 1.00 97.06 289 LEU A N 1
ATOM 2288 C CA . LEU A 1 289 ? 11.861 12.887 -15.942 1.00 97.06 289 LEU A CA 1
ATOM 2289 C C . LEU A 1 289 ? 12.709 13.838 -16.787 1.00 97.06 289 LEU A C 1
ATOM 2291 O O . LEU A 1 289 ? 12.783 15.024 -16.460 1.00 97.06 289 LEU A O 1
ATOM 2295 N N . PHE A 1 290 ? 13.275 13.362 -17.900 1.00 96.69 290 PHE A N 1
ATOM 2296 C CA . PHE A 1 290 ? 14.021 14.211 -18.831 1.00 96.69 290 PHE A CA 1
ATOM 2297 C C . PHE A 1 290 ? 13.199 15.431 -19.272 1.00 96.69 290 PHE A C 1
ATOM 2299 O O . PHE A 1 290 ? 13.646 16.572 -19.142 1.00 96.69 290 PHE A O 1
ATOM 2306 N N . PHE A 1 291 ? 11.963 15.213 -19.727 1.00 95.50 291 PHE A N 1
ATOM 2307 C CA . PHE A 1 291 ? 11.101 16.277 -20.243 1.00 95.50 291 PHE A CA 1
ATOM 2308 C C . PHE A 1 291 ? 10.678 17.276 -19.164 1.00 95.50 291 PHE A C 1
ATOM 2310 O O . PHE A 1 291 ? 10.478 18.455 -19.469 1.00 95.50 291 PHE A O 1
ATOM 2317 N N . ARG A 1 292 ? 10.587 16.829 -17.905 1.00 94.94 292 ARG A N 1
ATOM 2318 C CA . ARG A 1 292 ? 10.310 17.689 -16.745 1.00 94.94 292 ARG A CA 1
ATOM 2319 C C . ARG A 1 292 ? 11.535 18.505 -16.310 1.00 94.94 292 ARG A C 1
ATOM 2321 O O . ARG A 1 292 ? 11.374 19.637 -15.859 1.00 94.94 292 ARG A O 1
ATOM 2328 N N . LEU A 1 293 ? 12.752 17.979 -16.476 1.00 95.12 293 LEU A N 1
ATOM 2329 C CA . LEU A 1 293 ? 14.001 18.651 -16.079 1.00 95.12 293 LEU A CA 1
ATOM 2330 C C . LEU A 1 293 ? 14.575 19.587 -17.151 1.00 95.12 293 LEU A C 1
ATOM 2332 O O . LEU A 1 293 ? 15.139 20.632 -16.811 1.00 95.12 293 LEU A O 1
ATOM 2336 N N . ARG A 1 294 ? 14.441 19.229 -18.434 1.00 89.38 294 ARG A N 1
ATOM 2337 C CA . ARG A 1 294 ? 15.183 19.852 -19.547 1.00 89.38 294 ARG A CA 1
ATOM 2338 C C . ARG A 1 294 ? 15.068 21.372 -19.611 1.00 89.38 294 ARG A C 1
ATOM 2340 O O . ARG A 1 294 ? 16.062 22.034 -19.869 1.00 89.38 294 ARG A O 1
ATOM 2347 N N . LYS A 1 295 ? 13.893 21.946 -19.316 1.00 87.56 295 LYS A N 1
ATOM 2348 C CA . LYS A 1 295 ? 13.679 23.400 -19.409 1.00 87.56 295 LYS A CA 1
ATOM 2349 C C . LYS A 1 295 ? 14.542 24.160 -18.401 1.00 87.56 295 LYS A C 1
ATOM 2351 O O . LYS A 1 295 ? 15.020 25.246 -18.702 1.00 87.56 295 LYS A O 1
ATOM 2356 N N . LYS A 1 296 ? 14.725 23.596 -17.204 1.00 93.75 296 LYS A N 1
ATOM 2357 C CA . LYS A 1 296 ? 15.457 24.240 -16.109 1.00 93.75 296 LYS A CA 1
ATOM 2358 C C . LYS A 1 296 ? 16.954 23.925 -16.135 1.00 93.75 296 LYS A C 1
ATOM 2360 O O . LYS A 1 296 ? 17.748 24.777 -15.756 1.00 93.75 296 LYS A O 1
ATOM 2365 N N . TYR A 1 297 ? 17.336 22.723 -16.568 1.00 94.75 297 TYR A N 1
ATOM 2366 C CA . TYR A 1 297 ? 18.716 22.227 -16.467 1.00 94.75 297 TYR A CA 1
ATOM 2367 C C . TYR A 1 297 ? 19.391 21.990 -17.825 1.00 94.75 297 TYR A C 1
ATOM 2369 O O . TYR A 1 297 ? 20.347 21.219 -17.900 1.00 94.75 297 TYR A O 1
ATOM 2377 N N . LYS A 1 298 ? 18.927 22.665 -18.886 1.00 90.06 298 LYS A N 1
ATOM 2378 C CA . LYS A 1 298 ? 19.452 22.533 -20.255 1.00 90.06 298 LYS A CA 1
ATOM 2379 C C . LYS A 1 298 ? 20.973 22.678 -20.331 1.00 90.06 298 LYS A C 1
ATOM 2381 O O . LYS A 1 298 ? 21.621 21.828 -20.917 1.00 90.06 298 LYS A O 1
ATOM 2386 N N . GLU A 1 299 ? 21.540 23.688 -19.675 1.00 90.75 299 GLU A N 1
ATOM 2387 C CA . GLU A 1 299 ? 22.990 23.959 -19.695 1.00 90.75 299 GLU A CA 1
ATOM 2388 C C . GLU A 1 299 ? 23.807 23.034 -18.775 1.00 90.75 299 GLU A C 1
ATOM 2390 O O . GLU A 1 299 ? 25.034 22.994 -18.840 1.00 90.75 299 GLU A O 1
ATOM 2395 N N . LYS A 1 300 ? 23.139 22.300 -17.877 1.00 95.25 300 LYS A N 1
ATOM 2396 C CA . LYS A 1 300 ? 23.790 21.415 -16.902 1.00 95.25 300 LYS A CA 1
ATOM 2397 C C . LYS A 1 300 ? 23.769 19.953 -17.334 1.00 95.25 300 LYS A C 1
ATOM 2399 O O . LYS A 1 300 ? 24.702 19.240 -16.998 1.00 95.25 300 LYS A O 1
ATOM 2404 N N . ILE A 1 301 ? 22.743 19.488 -18.044 1.00 95.88 301 ILE A N 1
ATOM 2405 C CA . ILE A 1 301 ? 22.633 18.086 -18.477 1.00 95.88 301 ILE A CA 1
ATOM 2406 C C . ILE A 1 301 ? 23.238 17.954 -19.877 1.00 95.88 301 ILE A C 1
ATOM 2408 O O . ILE A 1 301 ? 22.645 18.405 -20.852 1.00 95.88 301 ILE A O 1
ATOM 2412 N N . THR A 1 302 ? 24.400 17.318 -20.012 1.00 94.69 302 THR A N 1
ATOM 2413 C CA . THR A 1 302 ? 25.025 17.095 -21.331 1.00 94.69 302 THR A CA 1
ATOM 2414 C C . THR A 1 302 ? 24.407 15.913 -22.060 1.00 94.69 302 THR A C 1
ATOM 2416 O O . THR A 1 302 ? 24.252 15.948 -23.280 1.00 94.69 302 THR A O 1
ATOM 2419 N N . ARG A 1 303 ? 24.034 14.871 -21.311 1.00 95.81 303 ARG A N 1
ATOM 2420 C CA . ARG A 1 303 ? 23.426 13.654 -21.845 1.00 95.81 303 ARG A CA 1
ATOM 2421 C C . ARG A 1 303 ? 22.440 13.056 -20.847 1.00 95.81 303 ARG A C 1
ATOM 2423 O O . ARG A 1 303 ? 22.737 12.974 -19.659 1.00 95.81 303 ARG A O 1
ATOM 2430 N N . PHE A 1 304 ? 21.294 12.614 -21.344 1.00 97.88 304 PHE A N 1
ATOM 2431 C CA . PHE A 1 304 ? 20.271 11.876 -20.620 1.00 97.88 304 PHE A CA 1
ATOM 2432 C C . PHE A 1 304 ? 19.884 10.650 -21.448 1.00 97.88 304 PHE A C 1
ATOM 2434 O O . PHE A 1 304 ? 19.449 10.783 -22.594 1.00 97.88 304 PHE A O 1
ATOM 2441 N N . LEU A 1 305 ? 20.056 9.462 -20.880 1.00 98.38 305 LEU A N 1
ATOM 2442 C CA . LEU A 1 305 ? 19.777 8.197 -21.550 1.00 98.38 305 LEU A CA 1
ATOM 2443 C C . LEU A 1 305 ? 18.689 7.445 -20.797 1.00 98.38 305 LEU A C 1
ATOM 2445 O O . LEU A 1 305 ? 18.824 7.229 -19.597 1.00 98.38 305 LEU A O 1
ATOM 2449 N N . ASP A 1 306 ? 17.652 7.014 -21.507 1.00 98.50 306 ASP A N 1
ATOM 2450 C CA . ASP A 1 306 ? 16.705 6.024 -20.993 1.00 98.50 306 ASP A CA 1
ATOM 2451 C C . ASP A 1 306 ? 17.080 4.649 -21.546 1.00 98.50 306 ASP A C 1
ATOM 2453 O O . ASP A 1 306 ? 17.110 4.453 -22.764 1.00 98.50 306 ASP A O 1
ATOM 2457 N N . VAL A 1 307 ? 17.358 3.703 -20.653 1.00 98.31 307 VAL A N 1
ATOM 2458 C CA . VAL A 1 307 ? 17.714 2.322 -20.987 1.00 98.31 307 VAL A CA 1
ATOM 2459 C C . VAL A 1 307 ? 16.567 1.408 -20.580 1.00 98.31 307 VAL A C 1
ATOM 2461 O O . VAL A 1 307 ? 16.126 1.454 -19.433 1.00 98.31 307 VAL A O 1
ATOM 2464 N N . ASP A 1 308 ? 16.094 0.563 -21.491 1.00 97.19 308 ASP A N 1
ATOM 2465 C CA . ASP A 1 308 ? 15.096 -0.464 -21.174 1.00 97.19 308 ASP A CA 1
ATOM 2466 C C . ASP A 1 308 ? 15.162 -1.628 -22.174 1.00 97.19 308 ASP A C 1
ATOM 2468 O O . ASP A 1 308 ? 15.888 -1.577 -23.175 1.00 97.19 308 ASP A O 1
ATOM 2472 N N . LEU A 1 309 ? 14.358 -2.664 -21.931 1.00 92.44 309 LEU A N 1
ATOM 2473 C CA . LEU A 1 309 ? 14.180 -3.790 -22.834 1.00 92.44 309 LEU A CA 1
ATOM 2474 C C . LEU A 1 309 ? 13.804 -3.304 -24.246 1.00 92.44 309 LEU A C 1
ATOM 2476 O O . LEU A 1 309 ? 13.013 -2.363 -24.393 1.00 92.44 309 LEU A O 1
ATOM 2480 N N . PRO A 1 310 ? 14.286 -3.978 -25.309 1.00 90.38 310 PRO A N 1
ATOM 2481 C CA . PRO A 1 310 ? 14.017 -3.566 -26.686 1.00 90.38 310 PRO A CA 1
ATOM 2482 C C . PRO A 1 310 ? 12.533 -3.368 -27.025 1.00 90.38 310 PRO A C 1
ATOM 2484 O O . PRO A 1 310 ? 12.193 -2.445 -27.766 1.00 90.38 310 PRO A O 1
ATOM 2487 N N . SER A 1 311 ? 11.637 -4.187 -26.463 1.00 83.38 311 SER A N 1
ATOM 2488 C CA . SER A 1 311 ? 10.184 -4.045 -26.630 1.00 83.38 311 SER A CA 1
ATOM 2489 C C . SER A 1 311 ? 9.648 -2.740 -26.033 1.00 83.38 311 SER A C 1
ATOM 2491 O O . SER A 1 311 ? 8.919 -2.002 -26.697 1.00 83.38 311 SER A O 1
ATOM 2493 N N . VAL A 1 312 ? 10.053 -2.404 -24.806 1.00 89.56 312 VAL A N 1
ATOM 2494 C CA . VAL A 1 312 ? 9.630 -1.184 -24.101 1.00 89.56 312 VAL A CA 1
ATOM 2495 C C . VAL A 1 312 ? 10.175 0.059 -24.803 1.00 89.56 312 VAL A C 1
ATOM 2497 O O . VAL A 1 312 ? 9.422 1.002 -25.066 1.00 89.56 312 VAL A O 1
ATOM 2500 N N . VAL A 1 313 ? 11.451 0.036 -25.203 1.00 93.00 313 VAL A N 1
ATOM 2501 C CA . VAL A 1 313 ? 12.074 1.126 -25.971 1.00 93.00 313 VAL A CA 1
ATOM 2502 C C . VAL A 1 313 ? 11.363 1.343 -27.297 1.00 93.00 313 VAL A C 1
ATOM 2504 O O . VAL A 1 313 ? 11.056 2.484 -27.638 1.00 93.00 313 VAL A O 1
ATOM 2507 N N . LYS A 1 314 ? 11.024 0.274 -28.024 1.00 89.56 314 LYS A N 1
ATOM 2508 C CA . LYS A 1 314 ? 10.266 0.367 -29.280 1.00 89.56 314 LYS A CA 1
ATOM 2509 C C . LYS A 1 314 ? 8.904 1.035 -29.076 1.00 89.56 314 LYS A C 1
ATOM 2511 O O . LYS A 1 314 ? 8.516 1.883 -29.882 1.00 89.56 314 LYS A O 1
ATOM 2516 N N . GLN A 1 315 ? 8.192 0.699 -27.997 1.00 89.06 315 GLN A N 1
ATOM 2517 C CA . GLN A 1 315 ? 6.910 1.329 -27.662 1.00 89.06 315 GLN A CA 1
ATOM 2518 C C . GLN A 1 315 ? 7.082 2.814 -27.308 1.00 89.06 315 GLN A C 1
ATOM 2520 O O . GLN A 1 315 ? 6.363 3.659 -27.849 1.00 89.06 315 GLN A O 1
ATOM 2525 N N . LYS A 1 316 ? 8.071 3.154 -26.470 1.00 94.31 316 LYS A N 1
ATOM 2526 C CA . LYS A 1 316 ? 8.371 4.547 -26.100 1.00 94.31 316 LYS A CA 1
ATOM 2527 C C . LYS A 1 316 ? 8.764 5.374 -27.324 1.00 94.31 316 LYS A C 1
ATOM 2529 O O . LYS A 1 316 ? 8.222 6.456 -27.533 1.00 94.31 316 LYS A O 1
ATOM 2534 N N . TYR A 1 317 ? 9.640 4.830 -28.168 1.00 92.75 317 TYR A N 1
ATOM 2535 C CA . TYR A 1 317 ? 10.086 5.431 -29.424 1.00 92.75 317 TYR A CA 1
ATOM 2536 C C . TYR A 1 317 ? 8.908 5.759 -30.350 1.00 92.75 317 TYR A C 1
ATOM 2538 O O . TYR A 1 317 ? 8.830 6.861 -30.893 1.00 92.75 317 TYR A O 1
ATOM 2546 N N . ALA A 1 318 ? 7.949 4.836 -30.488 1.00 89.62 318 ALA A N 1
ATOM 2547 C CA . ALA A 1 318 ? 6.754 5.054 -31.298 1.00 89.62 318 ALA A CA 1
ATOM 2548 C C . ALA A 1 318 ? 5.886 6.213 -30.774 1.00 89.62 318 ALA A C 1
ATOM 2550 O O . ALA A 1 318 ? 5.411 7.024 -31.569 1.00 89.62 318 ALA A O 1
ATOM 2551 N N . VAL A 1 319 ? 5.698 6.321 -29.453 1.00 92.69 319 VAL A N 1
ATOM 2552 C CA . VAL A 1 319 ? 4.931 7.421 -28.838 1.00 92.69 319 VAL A CA 1
ATOM 2553 C C . VAL A 1 319 ? 5.651 8.758 -29.010 1.00 92.69 319 VAL A C 1
ATOM 2555 O O . VAL A 1 319 ? 5.017 9.730 -29.419 1.00 92.69 319 VAL A O 1
ATOM 2558 N N . LEU A 1 320 ? 6.963 8.801 -28.755 1.00 93.38 320 LEU A N 1
ATOM 2559 C CA . LEU A 1 320 ? 7.765 10.017 -28.909 1.00 93.38 320 LEU A CA 1
ATOM 2560 C C . LEU A 1 320 ? 7.723 10.546 -30.345 1.00 93.38 320 LEU A C 1
ATOM 2562 O O . LEU A 1 320 ? 7.466 11.727 -30.536 1.00 93.38 320 LEU A O 1
ATOM 2566 N N . ASN A 1 321 ? 7.874 9.677 -31.349 1.00 90.44 321 ASN A N 1
ATOM 2567 C CA . ASN A 1 321 ? 7.755 10.080 -32.755 1.00 90.44 321 ASN A CA 1
ATOM 2568 C C . ASN A 1 321 ? 6.340 10.526 -33.128 1.00 90.44 321 ASN A C 1
ATOM 2570 O O . ASN A 1 321 ? 6.164 11.495 -33.862 1.00 90.44 321 ASN A O 1
ATOM 2574 N N . LYS A 1 322 ? 5.314 9.821 -32.636 1.00 91.75 322 LYS A N 1
ATOM 2575 C CA . LYS A 1 322 ? 3.916 10.166 -32.920 1.00 91.75 322 LYS A CA 1
ATOM 2576 C C . LYS A 1 322 ? 3.556 11.558 -32.395 1.00 91.75 322 LYS A C 1
ATOM 2578 O O . LYS A 1 322 ? 2.763 12.255 -33.022 1.00 91.75 322 LYS A O 1
ATOM 2583 N N . TYR A 1 323 ? 4.122 11.946 -31.255 1.00 92.00 323 TYR A N 1
ATOM 2584 C CA . TYR A 1 323 ? 3.872 13.226 -30.597 1.00 92.00 323 TYR A CA 1
ATOM 2585 C C . TYR A 1 323 ? 5.137 14.099 -30.547 1.00 92.00 323 TYR A C 1
ATOM 2587 O O . TYR A 1 323 ? 5.350 14.814 -29.567 1.00 92.00 323 TYR A O 1
ATOM 2595 N N . ASP A 1 324 ? 5.958 14.063 -31.605 1.00 87.06 324 ASP A N 1
ATOM 2596 C CA . ASP A 1 324 ? 7.256 14.758 -31.680 1.00 87.06 324 ASP A CA 1
ATOM 2597 C C . ASP A 1 324 ? 7.150 16.232 -31.277 1.00 87.06 324 ASP A C 1
ATOM 2599 O O . ASP A 1 324 ? 7.906 16.694 -30.437 1.00 87.06 324 ASP A O 1
ATOM 2603 N N . SER A 1 325 ? 6.139 16.959 -31.756 1.00 87.50 325 SER A N 1
ATOM 2604 C CA . SER A 1 325 ? 5.955 18.384 -31.439 1.00 87.50 325 SER A CA 1
ATOM 2605 C C . SER A 1 325 ? 5.715 18.682 -29.952 1.00 87.50 325 SER A C 1
ATOM 2607 O O . SER A 1 325 ? 6.035 19.775 -29.484 1.00 87.50 325 SER A O 1
ATOM 2609 N N . VAL A 1 326 ? 5.173 17.723 -29.196 1.00 89.88 326 VAL A N 1
ATOM 2610 C CA . VAL A 1 326 ? 4.953 17.842 -27.745 1.00 89.88 326 VAL A CA 1
ATOM 2611 C C . VAL A 1 326 ? 6.257 17.583 -26.990 1.00 89.88 326 VAL A C 1
ATOM 2613 O O . VAL A 1 326 ? 6.592 18.288 -26.033 1.00 89.88 326 VAL A O 1
ATOM 2616 N N . PHE A 1 327 ? 7.007 16.569 -27.421 1.00 89.31 327 PHE A N 1
ATOM 2617 C CA . PHE A 1 327 ? 8.228 16.134 -26.752 1.00 89.31 327 PHE A CA 1
ATOM 2618 C C . PHE A 1 327 ? 9.471 16.904 -27.199 1.00 89.31 327 PHE A C 1
ATOM 2620 O O . PHE A 1 327 ? 10.365 17.074 -26.382 1.00 89.31 327 PHE A O 1
ATOM 2627 N N . PHE A 1 328 ? 9.517 17.453 -28.410 1.00 85.94 328 PHE A N 1
ATOM 2628 C CA . PHE A 1 328 ? 10.656 18.156 -29.014 1.00 85.94 328 PHE A CA 1
ATOM 2629 C C . PHE A 1 328 ? 10.177 19.330 -29.904 1.00 85.94 328 PHE A C 1
ATOM 2631 O O . PHE A 1 328 ? 10.133 19.222 -31.131 1.00 85.94 328 PHE A O 1
ATOM 2638 N N . PRO A 1 329 ? 9.802 20.480 -29.307 1.00 77.44 329 PRO A N 1
ATOM 2639 C CA . PRO A 1 329 ? 9.370 21.662 -30.059 1.00 77.44 329 PRO A CA 1
ATOM 2640 C C . PRO A 1 329 ? 10.456 22.190 -31.019 1.00 77.44 329 PRO A C 1
ATOM 2642 O O . PRO A 1 329 ? 11.649 22.085 -30.736 1.00 77.44 329 PRO A O 1
ATOM 2645 N N . GLU A 1 330 ? 10.050 22.810 -32.136 1.00 57.31 330 GLU A N 1
ATOM 2646 C CA . GLU A 1 330 ? 10.921 23.170 -33.278 1.00 57.31 330 GLU A CA 1
ATOM 2647 C C . GLU A 1 330 ? 12.171 24.000 -32.933 1.00 57.31 330 GLU A C 1
ATOM 2649 O O . GLU A 1 330 ? 13.190 23.867 -33.606 1.00 57.31 330 GLU A O 1
ATOM 2654 N N . ALA A 1 331 ? 12.142 24.788 -31.855 1.00 52.25 331 ALA A N 1
ATOM 2655 C CA . ALA A 1 331 ? 13.279 25.589 -31.388 1.00 52.25 331 ALA A CA 1
ATOM 2656 C C . ALA A 1 331 ? 14.480 24.759 -30.872 1.00 52.25 331 ALA A C 1
ATOM 2658 O O . ALA A 1 331 ? 15.513 25.329 -30.521 1.00 52.25 331 ALA A O 1
ATOM 2659 N N . GLU A 1 332 ? 14.358 23.428 -30.795 1.00 54.00 332 GLU A N 1
ATOM 2660 C CA . GLU A 1 332 ? 15.381 22.524 -30.245 1.00 54.00 332 GLU A CA 1
ATOM 2661 C C . GLU A 1 332 ? 15.895 21.477 -31.247 1.00 54.00 332 GLU A C 1
ATOM 2663 O O . GLU A 1 332 ? 16.693 20.610 -30.883 1.00 54.00 332 GLU A O 1
ATOM 2668 N N . LYS A 1 333 ? 15.485 21.558 -32.520 1.00 55.19 333 LYS A N 1
ATOM 2669 C CA . LYS A 1 333 ? 15.979 20.664 -33.575 1.00 55.19 333 LYS A CA 1
ATOM 2670 C C . LYS A 1 333 ? 17.399 21.071 -33.987 1.00 55.19 333 LYS A C 1
ATOM 2672 O O . LYS A 1 333 ? 17.582 21.863 -34.905 1.00 55.19 333 LYS A O 1
ATOM 2677 N N . SER A 1 334 ? 18.425 20.523 -33.332 1.00 46.50 334 SER A N 1
ATOM 2678 C CA . SER A 1 334 ? 19.778 20.537 -33.904 1.00 46.50 334 SER A CA 1
ATOM 2679 C C . SER A 1 334 ? 19.834 19.537 -35.057 1.00 46.50 334 SER A C 1
ATOM 2681 O O . SER A 1 334 ? 19.520 18.361 -34.874 1.00 46.50 334 SER A O 1
ATOM 2683 N N . SER A 1 335 ? 20.244 19.997 -36.235 1.00 46.72 335 SER A N 1
ATOM 2684 C CA . SER A 1 335 ? 20.488 19.179 -37.418 1.00 46.72 335 SER A CA 1
ATOM 2685 C C . SER A 1 335 ? 21.510 18.071 -37.138 1.00 46.72 335 SER A C 1
ATOM 2687 O O . SER A 1 335 ? 22.717 18.286 -37.169 1.00 46.72 335 SER A O 1
ATOM 2689 N N . THR A 1 336 ? 21.034 16.849 -36.925 1.00 41.25 336 THR A N 1
ATOM 2690 C CA . THR A 1 336 ? 21.854 15.640 -37.064 1.00 41.25 336 THR A CA 1
ATOM 2691 C C . THR A 1 336 ? 21.110 14.601 -37.883 1.00 41.25 336 THR A C 1
ATOM 2693 O O . THR A 1 336 ? 20.645 13.585 -37.379 1.00 41.25 336 THR A O 1
ATOM 2696 N N . THR A 1 337 ? 21.038 14.849 -39.187 1.00 40.47 337 THR A N 1
ATOM 2697 C CA . THR A 1 337 ? 21.192 13.780 -40.174 1.00 40.47 337 THR A CA 1
ATOM 2698 C C . THR A 1 337 ? 22.688 13.527 -40.332 1.00 40.47 337 THR A C 1
ATOM 2700 O O . THR A 1 337 ? 23.361 14.212 -41.099 1.00 40.47 337 THR A O 1
ATOM 2703 N N . SER A 1 338 ? 23.228 12.559 -39.598 1.00 37.47 338 SER A N 1
ATOM 2704 C CA . SER A 1 338 ? 24.487 11.919 -39.972 1.00 37.47 338 SER A CA 1
ATOM 2705 C C . SER A 1 338 ? 24.239 10.425 -40.121 1.00 37.47 338 SER A C 1
ATOM 2707 O O . SER A 1 338 ? 24.001 9.686 -39.170 1.00 37.47 338 SER A O 1
ATOM 2709 N N . SER A 1 339 ? 24.256 10.007 -41.381 1.00 37.44 339 SER A N 1
ATOM 2710 C CA . SER A 1 339 ? 24.211 8.640 -41.885 1.00 37.44 339 SER A CA 1
ATOM 2711 C C . SER A 1 339 ? 25.491 7.866 -41.532 1.00 37.44 339 SER A C 1
ATOM 2713 O O . SER A 1 339 ? 26.237 7.446 -42.413 1.00 37.44 339 SER A O 1
ATOM 2715 N N . GLY A 1 340 ? 25.775 7.708 -40.241 1.00 34.88 340 GLY A N 1
ATOM 2716 C CA . GLY A 1 340 ? 26.716 6.714 -39.727 1.00 34.88 340 GLY A CA 1
ATOM 2717 C C . GLY A 1 340 ? 25.901 5.564 -39.154 1.00 34.88 340 GLY A C 1
ATOM 2718 O O . GLY A 1 340 ? 24.955 5.830 -38.421 1.00 34.88 340 GLY A O 1
ATOM 2719 N N . ALA A 1 341 ? 26.215 4.325 -39.542 1.00 34.62 341 ALA A N 1
ATOM 2720 C CA . ALA A 1 341 ? 25.475 3.109 -39.203 1.00 34.62 341 ALA A CA 1
ATOM 2721 C C . ALA A 1 341 ? 24.782 3.199 -37.833 1.00 34.62 341 ALA A C 1
ATOM 2723 O O . ALA A 1 341 ? 25.451 3.251 -36.802 1.00 34.62 341 ALA A O 1
ATOM 2724 N N . ILE A 1 342 ? 23.445 3.236 -37.840 1.00 44.16 342 ILE A N 1
ATOM 2725 C CA . ILE A 1 342 ? 22.626 3.111 -36.635 1.00 44.16 342 ILE A CA 1
ATOM 2726 C C . ILE A 1 342 ? 23.127 1.850 -35.928 1.00 44.16 342 ILE A C 1
ATOM 2728 O O . ILE A 1 342 ? 22.908 0.741 -36.422 1.00 44.16 342 ILE A O 1
ATOM 2732 N N . GLN A 1 343 ? 23.834 1.987 -34.801 1.00 58.31 343 GLN A N 1
ATOM 2733 C CA . GLN A 1 343 ? 23.951 0.863 -33.882 1.00 58.31 343 GLN A CA 1
ATOM 2734 C C . GLN A 1 343 ? 22.507 0.514 -33.529 1.00 58.31 343 GLN A C 1
ATOM 2736 O O . GLN A 1 343 ? 21.811 1.349 -32.958 1.00 58.31 343 GLN A O 1
ATOM 2741 N N . LYS A 1 344 ? 22.034 -0.666 -33.956 1.00 72.75 344 LYS A N 1
ATOM 2742 C CA . LYS A 1 344 ? 20.610 -1.066 -33.967 1.00 72.75 344 LYS A CA 1
ATOM 2743 C C . LYS A 1 344 ? 19.869 -0.858 -32.632 1.00 72.75 344 LYS A C 1
ATOM 2745 O O . LYS A 1 344 ? 18.644 -0.872 -32.625 1.00 72.75 344 LYS A O 1
ATOM 2750 N N . SER A 1 345 ? 20.604 -0.657 -31.541 1.00 88.56 345 SER A N 1
ATOM 2751 C CA . SER A 1 345 ? 20.125 -0.547 -30.167 1.00 88.56 345 SER A CA 1
ATOM 2752 C C . SER A 1 345 ? 20.095 0.883 -29.595 1.00 88.56 345 SER A C 1
ATOM 2754 O O . SER A 1 345 ? 19.646 1.051 -28.466 1.00 88.56 345 SER A O 1
ATOM 2756 N N . VAL A 1 346 ? 20.546 1.922 -30.315 1.00 92.12 346 VAL A N 1
ATOM 2757 C CA . VAL A 1 346 ? 20.549 3.322 -29.825 1.00 92.12 346 VAL A CA 1
ATOM 2758 C C . VAL A 1 346 ? 19.675 4.213 -30.709 1.00 92.12 346 VAL A C 1
ATOM 2760 O O . VAL A 1 346 ? 19.883 4.302 -31.918 1.00 92.12 346 VAL A O 1
ATOM 2763 N N . PHE A 1 347 ? 18.734 4.928 -30.093 1.00 91.31 347 PHE A N 1
ATOM 2764 C CA . PHE A 1 347 ? 17.749 5.782 -30.763 1.00 91.31 347 PHE A CA 1
ATOM 2765 C C . PHE A 1 347 ? 17.869 7.236 -30.269 1.00 91.31 347 PHE A C 1
ATOM 2767 O O . PHE A 1 347 ? 17.233 7.609 -29.279 1.00 91.31 347 PHE A O 1
ATOM 2774 N N . PRO A 1 348 ? 18.707 8.072 -30.909 1.00 88.06 348 PRO A N 1
ATOM 2775 C CA . PRO A 1 348 ? 18.858 9.474 -30.534 1.00 88.06 348 PRO A CA 1
ATOM 2776 C C . PRO A 1 348 ? 17.657 10.315 -30.991 1.00 88.06 348 PRO A C 1
ATOM 2778 O O . PRO A 1 348 ? 17.210 10.190 -32.128 1.00 88.06 348 PRO A O 1
ATOM 2781 N N . PHE A 1 349 ? 17.181 11.208 -30.120 1.00 86.81 349 PHE A N 1
ATOM 2782 C CA . PHE A 1 349 ? 16.154 12.213 -30.446 1.00 86.81 349 PHE A CA 1
ATOM 2783 C C . PHE A 1 349 ? 16.714 13.638 -30.444 1.00 86.81 349 PHE A C 1
ATOM 2785 O O . PHE A 1 349 ? 16.218 14.505 -31.158 1.00 86.81 349 PHE A O 1
ATOM 2792 N N . SER A 1 350 ? 17.761 13.890 -29.656 1.00 85.19 350 SER A N 1
ATOM 2793 C CA . SER A 1 350 ? 18.495 15.155 -29.664 1.00 85.19 350 SER A CA 1
ATOM 2794 C C . SER A 1 350 ? 19.966 14.942 -29.302 1.00 85.19 350 SER A C 1
ATOM 2796 O O . SER A 1 350 ? 20.409 13.830 -28.987 1.00 85.19 350 SER A O 1
ATOM 2798 N N . SER A 1 351 ? 20.743 16.026 -29.307 1.00 83.19 351 SER A N 1
ATOM 2799 C CA . SER A 1 351 ? 22.108 16.018 -28.771 1.00 83.19 351 SER A CA 1
ATOM 2800 C C . SER A 1 351 ? 22.152 15.639 -27.283 1.00 83.19 351 SER A C 1
ATOM 2802 O O . SER A 1 351 ? 23.127 15.032 -26.843 1.00 83.19 351 SER A O 1
ATOM 2804 N N . GLN A 1 352 ? 21.082 15.909 -26.527 1.00 90.69 352 GLN A N 1
ATOM 2805 C CA . GLN A 1 352 ? 21.004 15.637 -25.091 1.00 90.69 352 GLN A CA 1
ATOM 2806 C C . GLN A 1 352 ? 20.284 14.329 -24.751 1.00 90.69 352 GLN A C 1
ATOM 2808 O O . GLN A 1 352 ? 20.619 13.741 -23.732 1.00 90.69 352 GLN A O 1
ATOM 2813 N N . TYR A 1 353 ? 19.334 13.850 -25.561 1.00 94.75 353 TYR A N 1
ATOM 2814 C CA . TYR A 1 353 ? 18.471 12.718 -25.193 1.00 94.75 353 TYR A CA 1
ATOM 2815 C C . TYR A 1 353 ? 18.483 11.576 -26.212 1.00 94.75 353 TYR A C 1
ATOM 2817 O O . TYR A 1 353 ? 18.374 11.795 -27.424 1.00 94.75 353 TYR A O 1
ATOM 2825 N N . ALA A 1 354 ? 18.577 10.344 -25.706 1.00 94.81 354 ALA A N 1
ATOM 2826 C CA . ALA A 1 354 ? 18.481 9.124 -26.501 1.00 94.81 354 ALA A CA 1
ATOM 2827 C C . ALA A 1 354 ? 17.854 7.970 -25.707 1.00 94.81 354 ALA A C 1
ATOM 2829 O O . ALA A 1 354 ? 17.975 7.907 -24.483 1.00 94.81 354 ALA A O 1
ATOM 2830 N N . LEU A 1 355 ? 17.229 7.039 -26.429 1.00 96.81 355 LEU A N 1
ATOM 2831 C CA . LEU A 1 355 ? 16.811 5.746 -25.888 1.00 96.81 355 LEU A CA 1
ATOM 2832 C C . LEU A 1 355 ? 17.848 4.672 -26.222 1.00 96.81 355 LEU A C 1
ATOM 2834 O O . LEU A 1 355 ? 18.430 4.686 -27.310 1.00 96.81 355 LEU A O 1
ATOM 2838 N N . VAL A 1 356 ? 18.027 3.714 -25.321 1.00 97.25 356 VAL A N 1
ATOM 2839 C CA . VAL A 1 356 ? 18.936 2.577 -25.486 1.00 97.25 356 VAL A CA 1
ATOM 2840 C C . VAL A 1 356 ? 18.164 1.284 -25.233 1.00 97.25 356 VAL A C 1
ATOM 2842 O O . VAL A 1 356 ? 17.714 1.028 -24.120 1.00 97.25 356 VAL A O 1
ATOM 2845 N N . ALA A 1 357 ? 17.999 0.474 -26.275 1.00 95.81 357 ALA A N 1
ATOM 2846 C CA . ALA A 1 357 ? 17.386 -0.848 -26.208 1.00 95.81 357 ALA A CA 1
ATOM 2847 C C . ALA A 1 357 ? 18.422 -1.875 -25.745 1.00 95.81 357 ALA A C 1
ATOM 2849 O O . ALA A 1 357 ? 19.221 -2.349 -26.549 1.00 95.81 357 ALA A O 1
ATOM 2850 N N . CYS A 1 358 ? 18.412 -2.214 -24.459 1.00 94.50 358 CYS A N 1
ATOM 2851 C CA . CYS A 1 358 ? 19.356 -3.161 -23.875 1.00 94.50 358 CYS A CA 1
ATOM 2852 C C . CYS A 1 358 ? 18.691 -3.953 -22.752 1.00 94.50 358 CYS A C 1
ATOM 2854 O O . CYS A 1 358 ? 17.993 -3.395 -21.906 1.00 94.50 358 CYS A O 1
ATOM 2856 N N . ASP A 1 359 ? 18.947 -5.257 -22.716 1.00 91.88 359 ASP A N 1
ATOM 2857 C CA . ASP A 1 359 ? 18.644 -6.062 -21.541 1.00 91.88 359 ASP A CA 1
ATOM 2858 C C . ASP A 1 359 ? 19.689 -5.774 -20.461 1.00 91.88 359 ASP A C 1
ATOM 2860 O O . ASP A 1 359 ? 20.886 -5.932 -20.703 1.00 91.88 359 ASP A O 1
ATOM 2864 N N . LEU A 1 360 ? 19.256 -5.340 -19.276 1.00 94.19 360 LEU A N 1
ATOM 2865 C CA . LEU A 1 360 ? 20.176 -4.991 -18.191 1.00 94.19 360 LEU A CA 1
ATOM 2866 C C . LEU A 1 360 ? 20.997 -6.189 -17.703 1.00 94.19 360 LEU A C 1
ATOM 2868 O O . LEU A 1 360 ? 22.052 -5.972 -17.117 1.00 94.19 360 LEU A O 1
ATOM 2872 N N . ARG A 1 361 ? 20.563 -7.428 -17.977 1.00 89.62 361 ARG A N 1
ATOM 2873 C CA . ARG A 1 361 ? 21.319 -8.656 -17.666 1.00 89.62 361 ARG A CA 1
ATOM 2874 C C . ARG A 1 361 ? 22.575 -8.805 -18.528 1.00 89.62 361 ARG A C 1
ATOM 2876 O O . ARG A 1 361 ? 23.543 -9.430 -18.106 1.00 89.62 361 ARG A O 1
ATOM 2883 N N . ASN A 1 362 ? 22.598 -8.182 -19.706 1.00 92.69 362 ASN A N 1
ATOM 2884 C CA . ASN A 1 362 ? 23.768 -8.140 -20.579 1.00 92.69 362 ASN A CA 1
ATOM 2885 C C . ASN A 1 362 ? 24.661 -6.946 -20.202 1.00 92.69 362 ASN A C 1
ATOM 2887 O O . ASN A 1 362 ? 24.770 -5.976 -20.953 1.00 92.69 362 ASN A O 1
ATOM 2891 N N . ASN A 1 363 ? 25.297 -6.991 -19.024 1.00 91.69 363 ASN A N 1
ATOM 2892 C CA . ASN A 1 363 ? 26.036 -5.835 -18.498 1.00 91.69 363 ASN A CA 1
ATOM 2893 C C . ASN A 1 363 ? 27.164 -5.352 -19.440 1.00 91.69 363 ASN A C 1
ATOM 2895 O O . ASN A 1 363 ? 27.357 -4.147 -19.596 1.00 91.69 363 ASN A O 1
ATOM 2899 N N . ASP A 1 364 ? 27.872 -6.266 -20.113 1.00 91.00 364 ASP A N 1
ATOM 2900 C CA . ASP A 1 364 ? 28.965 -5.915 -21.036 1.00 91.00 364 ASP A CA 1
ATOM 2901 C C . ASP A 1 364 ? 28.450 -5.167 -22.280 1.00 91.00 364 ASP A C 1
ATOM 2903 O O . ASP A 1 364 ? 29.042 -4.175 -22.713 1.00 91.00 364 ASP A O 1
ATOM 2907 N N . GLU A 1 365 ? 27.312 -5.607 -22.829 1.00 92.94 365 GLU A N 1
ATOM 2908 C CA . GLU A 1 365 ? 26.640 -4.941 -23.950 1.00 92.94 365 GLU A CA 1
ATOM 2909 C C . GLU A 1 365 ? 26.181 -3.539 -23.544 1.00 92.94 365 GLU A C 1
ATOM 2911 O O . GLU A 1 365 ? 26.430 -2.573 -24.268 1.00 92.94 365 GLU A O 1
ATOM 2916 N N . LEU A 1 366 ? 25.577 -3.412 -22.357 1.00 94.88 366 LEU A N 1
ATOM 2917 C CA . LEU A 1 366 ? 25.147 -2.127 -21.819 1.00 94.88 366 LEU A CA 1
ATOM 2918 C C . LEU A 1 366 ? 26.315 -1.141 -21.741 1.00 94.88 366 LEU A C 1
ATOM 2920 O O . LEU A 1 366 ? 26.216 -0.031 -22.261 1.00 94.88 366 LEU A O 1
ATOM 2924 N N . ILE A 1 367 ? 27.436 -1.536 -21.135 1.00 94.31 367 ILE A N 1
ATOM 2925 C CA . ILE A 1 367 ? 28.610 -0.664 -21.010 1.00 94.31 367 ILE A CA 1
ATOM 2926 C C . ILE A 1 367 ? 29.170 -0.267 -22.381 1.00 94.31 367 ILE A C 1
ATOM 2928 O O . ILE A 1 367 ? 29.468 0.913 -22.598 1.00 94.31 367 ILE A O 1
ATOM 2932 N N . ALA A 1 368 ? 29.263 -1.207 -23.326 1.00 93.25 368 ALA A N 1
ATOM 2933 C CA . ALA A 1 368 ? 29.709 -0.910 -24.686 1.00 93.25 368 ALA A CA 1
ATOM 2934 C C . ALA A 1 368 ? 28.787 0.111 -25.380 1.00 93.25 368 ALA A C 1
ATOM 2936 O O . ALA A 1 368 ? 29.260 1.070 -26.002 1.00 93.25 368 ALA A O 1
ATOM 2937 N N . LEU A 1 369 ? 27.467 -0.039 -25.228 1.00 94.50 369 LEU A N 1
ATOM 2938 C CA . LEU A 1 369 ? 26.486 0.910 -25.756 1.00 94.50 369 LEU A CA 1
ATOM 2939 C C . LEU A 1 369 ? 26.597 2.282 -25.084 1.00 94.50 369 LEU A C 1
ATOM 2941 O O . LEU A 1 369 ? 26.538 3.294 -25.779 1.00 94.50 369 LEU A O 1
ATOM 2945 N N . LEU A 1 370 ? 26.793 2.345 -23.767 1.00 94.75 370 LEU A N 1
ATOM 2946 C CA . LEU A 1 370 ? 26.919 3.606 -23.033 1.00 94.75 370 LEU A CA 1
ATOM 2947 C C . LEU A 1 370 ? 28.178 4.389 -23.443 1.00 94.75 370 LEU A C 1
ATOM 2949 O O . LEU A 1 370 ? 28.085 5.575 -23.776 1.00 94.75 370 LEU A O 1
ATOM 2953 N N . LEU A 1 371 ? 29.341 3.733 -23.465 1.00 93.00 371 LEU A N 1
ATOM 2954 C CA . LEU A 1 371 ? 30.627 4.383 -23.746 1.00 93.00 371 LEU A CA 1
ATOM 2955 C C . LEU A 1 371 ? 30.845 4.633 -25.240 1.00 93.00 371 LEU A C 1
ATOM 2957 O O . LEU A 1 371 ? 31.224 5.732 -25.635 1.00 93.00 371 LEU A O 1
ATOM 2961 N N . THR A 1 372 ? 30.607 3.633 -26.091 1.00 88.56 372 THR A N 1
ATOM 2962 C CA . THR A 1 372 ? 30.901 3.733 -27.530 1.00 88.56 372 THR A CA 1
ATOM 2963 C C . THR A 1 372 ? 29.695 4.215 -28.329 1.00 88.56 372 THR A C 1
ATOM 2965 O O . THR A 1 372 ? 29.835 5.091 -29.183 1.00 88.56 372 THR A O 1
ATOM 2968 N N . GLY A 1 373 ? 28.505 3.679 -28.050 1.00 84.50 373 GLY A N 1
ATOM 2969 C CA . GLY A 1 373 ? 27.291 4.008 -28.804 1.00 84.50 373 GLY A CA 1
ATOM 2970 C C . GLY A 1 373 ? 26.720 5.382 -28.477 1.00 84.50 373 GLY A C 1
ATOM 2971 O O . GLY A 1 373 ? 26.465 6.201 -29.359 1.00 84.50 373 GLY A O 1
ATOM 2972 N N . CYS A 1 374 ? 26.556 5.657 -27.188 1.00 90.44 374 CYS A N 1
ATOM 2973 C CA . CYS A 1 374 ? 26.000 6.900 -26.666 1.00 90.44 374 CYS A CA 1
ATOM 2974 C C . CYS A 1 374 ? 27.058 7.956 -26.354 1.00 90.44 374 CYS A C 1
ATOM 2976 O O . CYS A 1 374 ? 26.683 9.101 -26.090 1.00 90.44 374 CYS A O 1
ATOM 2978 N N . ARG A 1 375 ? 28.345 7.584 -26.429 1.00 89.81 375 ARG A N 1
ATOM 2979 C CA . ARG A 1 375 ? 29.505 8.461 -26.217 1.00 89.81 375 ARG A CA 1
ATOM 2980 C C . ARG A 1 375 ? 29.515 9.124 -24.840 1.00 89.81 375 ARG A C 1
ATOM 2982 O O . ARG A 1 375 ? 29.863 10.299 -24.729 1.00 89.81 375 ARG A O 1
ATOM 2989 N N . LEU A 1 376 ? 29.118 8.393 -23.794 1.00 94.81 376 LEU A N 1
ATOM 2990 C CA . LEU A 1 376 ? 29.322 8.872 -22.429 1.00 94.81 376 LEU A CA 1
ATOM 2991 C C . LEU A 1 376 ? 30.816 8.984 -22.128 1.00 94.81 376 LEU A C 1
ATOM 2993 O O . LEU A 1 376 ? 31.604 8.103 -22.469 1.00 94.81 376 LEU A O 1
ATOM 2997 N N . CYS A 1 377 ? 31.194 10.060 -21.445 1.00 94.94 377 CYS A N 1
ATOM 2998 C CA . CYS A 1 377 ? 32.552 10.257 -20.959 1.00 94.94 377 CYS A CA 1
ATOM 2999 C C . CYS A 1 377 ? 32.644 9.834 -19.490 1.00 94.94 377 CYS A C 1
ATOM 3001 O O . CYS A 1 377 ? 31.910 10.360 -18.651 1.00 94.94 377 CYS A O 1
ATOM 3003 N N . SER A 1 378 ? 33.570 8.930 -19.166 1.00 94.56 378 SER A N 1
ATOM 3004 C CA . SER A 1 378 ? 33.812 8.434 -17.799 1.00 94.56 378 SER A CA 1
ATOM 3005 C C . SER A 1 378 ? 34.364 9.490 -16.830 1.00 94.56 378 SER A C 1
ATOM 3007 O O . SER A 1 378 ? 34.350 9.292 -15.612 1.00 94.56 378 SER A O 1
ATOM 3009 N N . MET A 1 379 ? 34.843 10.621 -17.358 1.00 94.19 379 MET A N 1
ATOM 3010 C CA . MET A 1 379 ? 35.355 11.753 -16.576 1.00 94.19 379 MET A CA 1
ATOM 3011 C C . MET A 1 379 ? 34.267 12.769 -16.200 1.00 94.19 379 MET A C 1
ATOM 3013 O O . MET A 1 379 ? 34.490 13.615 -15.331 1.00 94.19 379 MET A O 1
ATOM 3017 N N . ILE A 1 380 ? 33.102 12.718 -16.855 1.00 95.69 380 ILE A N 1
ATOM 3018 C CA . ILE A 1 380 ? 31.980 13.616 -16.562 1.00 95.69 380 ILE A CA 1
ATOM 3019 C C . ILE A 1 380 ? 31.145 13.006 -15.426 1.00 95.69 380 ILE A C 1
ATOM 3021 O O . ILE A 1 380 ? 30.829 11.814 -15.494 1.00 95.69 380 ILE A O 1
ATOM 3025 N N . PRO A 1 381 ? 30.747 13.794 -14.403 1.00 97.19 381 PRO A N 1
ATOM 3026 C CA . PRO A 1 381 ? 29.889 13.304 -13.332 1.00 97.19 381 PRO A CA 1
ATOM 3027 C C . PRO A 1 381 ? 28.631 12.631 -13.885 1.00 97.19 381 PRO A C 1
ATOM 3029 O O . PRO A 1 381 ? 27.858 13.260 -14.614 1.00 97.19 381 PRO A O 1
ATOM 3032 N N . THR A 1 382 ? 28.448 11.353 -13.561 1.00 98.06 382 THR A N 1
ATOM 3033 C CA . THR A 1 382 ? 27.377 10.525 -14.127 1.00 98.06 382 THR A CA 1
ATOM 3034 C C . THR A 1 382 ? 26.469 9.992 -13.028 1.00 98.06 382 THR A C 1
ATOM 3036 O O . THR A 1 382 ? 26.936 9.372 -12.076 1.00 98.06 382 THR A O 1
ATOM 3039 N N . LEU A 1 383 ? 25.168 10.234 -13.165 1.00 98.50 383 LEU A N 1
ATOM 3040 C CA . LEU A 1 383 ? 24.146 9.708 -12.268 1.00 98.50 383 LEU A CA 1
ATOM 3041 C C . LEU A 1 383 ? 23.417 8.539 -12.919 1.00 98.50 383 LEU A C 1
ATOM 3043 O O . LEU A 1 383 ? 22.819 8.702 -13.982 1.00 98.50 383 LEU A O 1
ATOM 3047 N N . PHE A 1 384 ? 23.408 7.401 -12.241 1.00 98.62 384 PHE A N 1
ATOM 3048 C CA . PHE A 1 384 ? 22.566 6.259 -12.567 1.00 98.62 384 PHE A CA 1
ATOM 3049 C C . PHE A 1 384 ? 21.288 6.300 -11.727 1.00 98.62 384 PHE A C 1
ATOM 3051 O O . PHE A 1 384 ? 21.321 6.631 -10.542 1.00 98.62 384 PHE A O 1
ATOM 3058 N N . ILE A 1 385 ? 20.154 5.978 -12.337 1.00 98.69 385 ILE A N 1
ATOM 3059 C CA . ILE A 1 385 ? 18.856 5.891 -11.662 1.00 98.69 385 ILE A CA 1
ATOM 3060 C C . ILE A 1 385 ? 18.310 4.486 -11.893 1.00 98.69 385 ILE A C 1
ATOM 3062 O O . ILE A 1 385 ? 18.309 4.021 -13.030 1.00 98.69 385 ILE A O 1
ATOM 3066 N N . ALA A 1 386 ? 17.844 3.832 -10.834 1.00 98.12 386 ALA A N 1
ATOM 3067 C CA . ALA A 1 386 ? 17.117 2.569 -10.891 1.00 98.12 386 ALA A CA 1
ATOM 3068 C C . ALA A 1 386 ? 15.832 2.709 -10.058 1.00 98.12 386 ALA A C 1
ATOM 3070 O O . ALA A 1 386 ? 15.874 2.788 -8.836 1.00 98.12 386 ALA A O 1
ATOM 3071 N N . GLU A 1 387 ? 14.670 2.829 -10.703 1.00 97.56 387 GLU A N 1
ATOM 3072 C CA . GLU A 1 387 ? 13.399 3.098 -10.010 1.00 97.56 387 GLU A CA 1
ATOM 3073 C C . GLU A 1 387 ? 12.466 1.873 -10.050 1.00 97.56 387 GLU A C 1
ATOM 3075 O O . GLU A 1 387 ? 11.645 1.747 -10.959 1.00 97.56 387 GLU A O 1
ATOM 3080 N N . CYS A 1 388 ? 12.542 1.008 -9.030 1.00 95.19 388 CYS A N 1
ATOM 3081 C CA . CYS A 1 388 ? 11.963 -0.344 -8.982 1.00 95.19 388 CYS A CA 1
ATOM 3082 C C . CYS A 1 388 ? 12.489 -1.225 -10.117 1.00 95.19 388 CYS A C 1
ATOM 3084 O O . CYS A 1 388 ? 11.7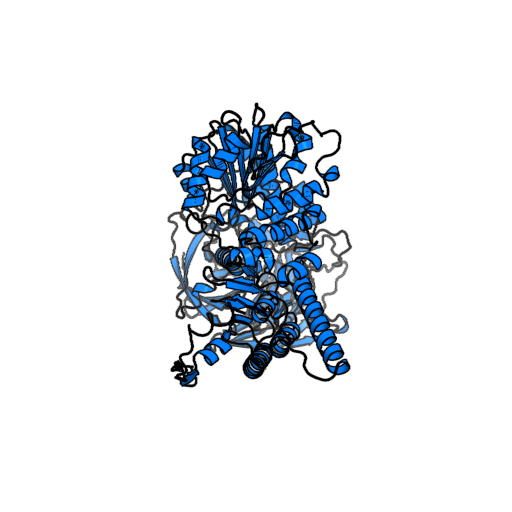18 -1.629 -10.990 1.00 95.19 388 CYS A O 1
ATOM 3086 N N . VAL A 1 389 ? 13.794 -1.486 -10.137 1.00 95.62 389 VAL A N 1
ATOM 3087 C CA . VAL A 1 389 ? 14.439 -2.220 -11.239 1.00 95.62 389 VAL A CA 1
ATOM 3088 C C . VAL A 1 389 ? 15.314 -3.342 -10.716 1.00 95.62 389 VAL A C 1
ATOM 3090 O O . VAL A 1 389 ? 15.200 -4.470 -11.196 1.00 95.62 389 VAL A O 1
ATOM 3093 N N . LEU A 1 390 ? 16.164 -3.058 -9.728 1.00 96.00 390 LEU A N 1
ATOM 3094 C CA . LEU A 1 390 ? 17.170 -4.005 -9.257 1.00 96.00 390 LEU A CA 1
ATOM 3095 C C . LEU A 1 390 ? 16.524 -5.238 -8.630 1.00 96.00 390 LEU A C 1
ATOM 3097 O O . LEU A 1 390 ? 17.001 -6.344 -8.871 1.00 96.00 390 LEU A O 1
ATOM 3101 N N . ASN A 1 391 ? 15.392 -5.066 -7.937 1.00 94.62 391 ASN A N 1
ATOM 3102 C CA . ASN A 1 391 ? 14.645 -6.179 -7.357 1.00 94.62 391 ASN A CA 1
ATOM 3103 C C . ASN A 1 391 ? 14.062 -7.160 -8.381 1.00 94.62 391 ASN A C 1
ATOM 3105 O O . ASN A 1 391 ? 13.731 -8.277 -8.001 1.00 94.62 391 ASN A O 1
ATOM 3109 N N . TYR A 1 392 ? 13.954 -6.808 -9.664 1.00 92.69 392 TYR A N 1
ATOM 3110 C CA . TYR A 1 392 ? 13.517 -7.748 -10.708 1.00 92.69 392 TYR A CA 1
ATOM 3111 C C . TYR A 1 392 ? 14.662 -8.555 -11.334 1.00 92.69 392 TYR A C 1
ATOM 3113 O O . TYR A 1 392 ? 14.407 -9.419 -12.173 1.00 92.69 392 TYR A O 1
ATOM 3121 N N . LEU A 1 393 ? 15.913 -8.267 -10.972 1.00 91.81 393 LEU A N 1
ATOM 3122 C CA . LEU A 1 393 ? 17.098 -8.972 -11.456 1.00 91.81 393 LEU A CA 1
ATOM 3123 C C . LEU A 1 393 ? 17.572 -9.973 -10.404 1.00 91.81 393 LEU A C 1
ATOM 3125 O O . LEU A 1 393 ? 17.411 -9.752 -9.203 1.00 91.81 393 LEU A O 1
ATOM 3129 N N . ASN A 1 394 ? 18.215 -11.059 -10.834 1.00 90.81 394 ASN A N 1
ATOM 3130 C CA . ASN A 1 394 ? 18.874 -11.934 -9.869 1.00 90.81 394 ASN A CA 1
ATOM 3131 C C . ASN A 1 394 ? 20.023 -11.185 -9.177 1.00 90.81 394 ASN A C 1
ATOM 3133 O O . ASN A 1 394 ? 20.616 -10.254 -9.735 1.00 90.81 394 ASN A O 1
ATOM 3137 N N . VAL A 1 395 ? 20.381 -11.633 -7.972 1.00 92.56 395 VAL A N 1
ATOM 3138 C CA . VAL A 1 395 ? 21.450 -11.033 -7.155 1.00 92.56 395 VAL A CA 1
ATOM 3139 C C . VAL A 1 395 ? 22.754 -10.885 -7.946 1.00 92.56 395 VAL A C 1
ATOM 3141 O O . VAL A 1 395 ? 23.332 -9.806 -7.981 1.00 92.56 395 VAL A O 1
ATOM 3144 N N . ASN A 1 396 ? 23.180 -11.929 -8.662 1.00 91.31 396 ASN A N 1
ATOM 3145 C CA . ASN A 1 396 ? 24.425 -11.895 -9.436 1.00 91.31 396 ASN A CA 1
ATOM 3146 C C . ASN A 1 396 ? 24.391 -10.860 -10.573 1.00 91.31 396 ASN A C 1
ATOM 3148 O O . ASN A 1 396 ? 25.367 -10.149 -10.792 1.00 91.31 396 ASN A O 1
ATOM 3152 N N . GLU A 1 397 ? 23.268 -10.764 -11.289 1.00 89.81 397 GLU A N 1
ATOM 3153 C CA . GLU A 1 397 ? 23.103 -9.863 -12.440 1.00 89.81 397 GLU A CA 1
ATOM 3154 C C . GLU A 1 397 ? 23.047 -8.396 -11.997 1.00 89.81 397 GLU A C 1
ATOM 3156 O O . GLU A 1 397 ? 23.679 -7.529 -12.602 1.00 89.81 397 GLU A O 1
ATOM 3161 N N . SER A 1 398 ? 22.314 -8.118 -10.916 1.00 94.31 398 SER A N 1
ATOM 3162 C CA . SER A 1 398 ? 22.224 -6.773 -10.342 1.00 94.31 398 SER A CA 1
ATOM 3163 C C . SER A 1 398 ? 23.528 -6.340 -9.671 1.00 94.31 398 SER A C 1
ATOM 3165 O O . SER A 1 398 ? 23.939 -5.195 -9.840 1.00 94.31 398 SER A O 1
ATOM 3167 N N . ASN A 1 399 ? 24.225 -7.236 -8.968 1.00 97.00 399 ASN A N 1
ATOM 3168 C CA . ASN A 1 399 ? 25.505 -6.908 -8.336 1.00 97.00 399 ASN A CA 1
ATOM 3169 C C . ASN A 1 399 ? 26.597 -6.622 -9.360 1.00 97.00 399 ASN A C 1
ATOM 3171 O O . ASN A 1 399 ? 27.296 -5.623 -9.220 1.00 97.00 399 ASN A O 1
ATOM 3175 N N . ARG A 1 400 ? 26.698 -7.433 -10.419 1.00 95.31 400 ARG A N 1
ATOM 3176 C CA . ARG A 1 400 ? 27.664 -7.186 -11.495 1.00 95.31 400 ARG A CA 1
ATOM 3177 C C . ARG A 1 400 ? 27.436 -5.820 -12.147 1.00 95.31 400 ARG A C 1
ATOM 3179 O O . ARG A 1 400 ? 28.393 -5.091 -12.389 1.00 95.31 400 ARG A O 1
ATOM 3186 N N . LEU A 1 401 ? 26.178 -5.433 -12.373 1.00 94.62 401 LEU A N 1
ATOM 3187 C CA . LEU A 1 401 ? 25.836 -4.100 -12.877 1.00 94.62 401 LEU A CA 1
ATOM 3188 C C . LEU A 1 401 ? 26.333 -2.982 -11.943 1.00 94.62 401 LEU A C 1
ATOM 3190 O O . LEU A 1 401 ? 26.957 -2.025 -12.400 1.00 94.62 401 LEU A O 1
ATOM 3194 N N . LEU A 1 402 ? 26.057 -3.111 -10.643 1.00 97.06 402 LEU A N 1
ATOM 3195 C CA . LEU A 1 402 ? 26.428 -2.128 -9.621 1.00 97.06 402 LEU A CA 1
ATOM 3196 C C . LEU A 1 402 ? 27.943 -2.023 -9.402 1.00 97.06 402 LEU A C 1
ATOM 3198 O O . LEU A 1 402 ? 28.421 -0.926 -9.126 1.00 97.06 402 LEU A O 1
ATOM 3202 N N . GLU A 1 403 ? 28.676 -3.129 -9.525 1.00 97.25 403 GLU A N 1
ATOM 3203 C CA . GLU A 1 403 ? 30.138 -3.199 -9.389 1.00 97.25 403 GLU A CA 1
ATOM 3204 C C . GLU A 1 403 ? 30.855 -2.510 -10.560 1.00 97.25 403 GLU A C 1
ATOM 3206 O O . GLU A 1 403 ? 31.852 -1.812 -10.378 1.00 97.25 403 GLU A O 1
ATOM 3211 N N . MET A 1 404 ? 30.329 -2.646 -11.781 1.00 96.00 404 MET A N 1
ATOM 3212 C CA . MET A 1 404 ? 30.964 -2.083 -12.978 1.00 96.00 404 MET A CA 1
ATOM 3213 C C . MET A 1 404 ? 30.961 -0.546 -13.001 1.00 96.00 404 MET A C 1
ATOM 3215 O O . MET A 1 404 ? 31.882 0.061 -13.551 1.00 96.00 404 MET A O 1
ATOM 3219 N N . PHE A 1 405 ? 29.949 0.113 -12.429 1.00 96.38 405 PHE A N 1
ATOM 3220 C CA . PHE A 1 405 ? 29.829 1.575 -12.486 1.00 96.38 405 PHE A CA 1
ATOM 3221 C C . PHE A 1 405 ? 30.983 2.341 -11.815 1.00 96.38 405 PHE A C 1
ATOM 3223 O O . PHE A 1 405 ? 31.600 3.149 -12.517 1.00 96.38 405 PHE A O 1
ATOM 3230 N N . PRO A 1 406 ? 31.323 2.116 -10.529 1.00 96.31 406 PRO A N 1
ATOM 3231 C CA . PRO A 1 406 ? 32.429 2.823 -9.879 1.00 96.31 406 PRO A CA 1
ATOM 3232 C C . PRO A 1 406 ? 33.796 2.474 -10.485 1.00 96.31 406 PRO A C 1
ATOM 3234 O O . PRO A 1 406 ? 34.705 3.300 -10.446 1.00 96.31 406 PRO A O 1
ATOM 3237 N N . VAL A 1 407 ? 33.937 1.299 -11.112 1.00 95.38 407 VAL A N 1
ATOM 3238 C CA . VAL A 1 407 ? 35.158 0.903 -11.837 1.00 95.38 407 VAL A CA 1
ATOM 3239 C C . VAL A 1 407 ? 35.342 1.713 -13.126 1.00 95.38 407 VAL A C 1
ATOM 3241 O O . VAL A 1 407 ? 36.458 2.097 -13.472 1.00 95.38 407 VAL A O 1
ATOM 3244 N N . ILE A 1 408 ? 34.255 1.975 -13.857 1.00 95.62 408 ILE A N 1
ATOM 3245 C CA . ILE A 1 408 ? 34.304 2.614 -15.181 1.00 95.62 408 ILE A CA 1
ATOM 3246 C C . ILE A 1 408 ? 34.230 4.143 -15.087 1.00 95.62 408 ILE A C 1
ATOM 3248 O O . ILE A 1 408 ? 34.884 4.839 -15.867 1.00 95.62 408 ILE A O 1
ATOM 3252 N N . PHE A 1 409 ? 33.418 4.683 -14.175 1.00 95.69 409 PHE A N 1
ATOM 3253 C CA . PHE A 1 409 ? 33.128 6.113 -14.081 1.00 95.69 409 PHE A CA 1
ATOM 3254 C C . PHE A 1 409 ? 33.794 6.729 -12.849 1.00 95.69 409 PHE A C 1
ATOM 3256 O O . PHE A 1 409 ? 33.368 6.508 -11.720 1.00 95.69 409 PHE A O 1
ATOM 3263 N N . SER A 1 410 ? 34.782 7.598 -13.086 1.00 92.44 410 SER A N 1
ATOM 3264 C CA . SER A 1 410 ? 35.586 8.244 -12.031 1.00 92.44 410 SER A CA 1
ATOM 3265 C C . SER A 1 410 ? 34.762 9.026 -10.998 1.00 92.44 410 SER A C 1
ATOM 3267 O O . SER A 1 410 ? 35.109 9.084 -9.821 1.00 92.44 410 SER A O 1
ATOM 3269 N N . LYS A 1 411 ? 33.662 9.648 -11.435 1.00 94.31 411 LYS A N 1
ATOM 3270 C CA . LYS A 1 411 ? 32.729 10.405 -10.594 1.00 94.31 411 LYS A CA 1
ATOM 3271 C C . LYS A 1 411 ? 31.323 9.941 -10.913 1.00 94.31 411 LYS A C 1
ATOM 3273 O O . LYS A 1 411 ? 30.711 10.439 -11.862 1.00 94.31 411 LYS A O 1
ATOM 3278 N N . CYS A 1 412 ? 30.812 8.991 -10.145 1.00 96.56 412 CYS A N 1
ATOM 3279 C CA . CYS A 1 412 ? 29.458 8.512 -10.341 1.00 96.56 412 CYS A CA 1
ATOM 3280 C C . CYS A 1 412 ? 28.685 8.360 -9.040 1.00 96.56 412 CYS A C 1
ATOM 3282 O O . CYS A 1 412 ? 29.239 8.220 -7.948 1.00 96.56 412 CYS A O 1
ATOM 3284 N N . SER A 1 413 ? 27.370 8.419 -9.193 1.00 98.06 413 SER A N 1
ATOM 3285 C CA . SER A 1 413 ? 26.416 8.126 -8.138 1.00 98.06 413 SER A CA 1
ATOM 3286 C C . SER A 1 413 ? 25.303 7.262 -8.710 1.00 98.06 413 SER A C 1
ATOM 3288 O O . SER A 1 413 ? 24.988 7.364 -9.897 1.00 98.06 413 SER A O 1
ATOM 3290 N N . ILE A 1 414 ? 24.684 6.445 -7.870 1.00 98.19 414 ILE A N 1
ATOM 3291 C CA . ILE A 1 414 ? 23.450 5.735 -8.184 1.00 98.19 414 ILE A CA 1
ATOM 3292 C C . ILE A 1 414 ? 22.363 6.137 -7.192 1.00 98.19 414 ILE A C 1
ATOM 3294 O O . ILE A 1 414 ? 22.629 6.259 -6.000 1.00 98.19 414 ILE A O 1
ATOM 3298 N N . ILE A 1 415 ? 21.146 6.353 -7.690 1.00 98.31 415 ILE A N 1
ATOM 3299 C CA . ILE A 1 415 ? 19.927 6.473 -6.887 1.00 98.31 415 ILE A CA 1
ATOM 3300 C C . ILE A 1 415 ? 19.044 5.278 -7.228 1.00 98.31 415 ILE A C 1
ATOM 3302 O O . ILE A 1 415 ? 18.584 5.157 -8.364 1.00 98.31 415 ILE A O 1
ATOM 3306 N N . SER A 1 416 ? 18.785 4.430 -6.240 1.00 97.94 416 SER A N 1
ATOM 3307 C CA . SER A 1 416 ? 17.903 3.275 -6.365 1.00 97.94 416 SER A CA 1
ATOM 3308 C C . SER A 1 416 ? 16.656 3.461 -5.501 1.00 97.94 416 SER A C 1
ATOM 3310 O O . SER A 1 416 ? 16.785 3.690 -4.304 1.00 97.94 416 SER A O 1
ATOM 3312 N N . TYR A 1 417 ? 15.456 3.395 -6.080 1.00 97.62 417 TYR A N 1
ATOM 3313 C CA . TYR A 1 417 ? 14.188 3.325 -5.337 1.00 97.62 417 TYR A CA 1
ATOM 3314 C C . TYR A 1 417 ? 13.713 1.876 -5.353 1.00 97.62 417 TYR A C 1
ATOM 3316 O O . TYR A 1 417 ? 13.355 1.382 -6.418 1.00 97.62 417 TYR A O 1
ATOM 3324 N N . GLU A 1 418 ? 13.686 1.198 -4.210 1.00 94.81 418 GLU A N 1
ATOM 3325 C CA . GLU A 1 418 ? 13.419 -0.247 -4.159 1.00 94.81 418 GLU A CA 1
ATOM 3326 C C . GLU A 1 418 ? 12.534 -0.631 -2.968 1.00 94.81 418 GLU A C 1
ATOM 3328 O O . GLU A 1 418 ? 12.412 0.107 -1.986 1.00 94.81 418 GLU A O 1
ATOM 3333 N N . GLN A 1 419 ? 11.878 -1.784 -3.096 1.00 95.44 419 GLN A N 1
ATOM 3334 C CA . GLN A 1 419 ? 11.162 -2.458 -2.015 1.00 95.44 419 GLN A CA 1
ATOM 3335 C C . GLN A 1 419 ? 12.135 -3.097 -1.016 1.00 95.44 419 GLN A C 1
ATOM 3337 O O . GLN A 1 419 ? 13.157 -3.643 -1.425 1.00 95.44 419 GLN A O 1
ATOM 3342 N N . VAL A 1 420 ? 11.759 -3.099 0.264 1.00 93.12 420 VAL A N 1
ATOM 3343 C CA . VAL A 1 420 ? 12.456 -3.774 1.377 1.00 93.12 420 VAL A CA 1
ATOM 3344 C C . VAL A 1 420 ? 11.441 -4.424 2.328 1.00 93.12 420 VAL A C 1
ATOM 3346 O O . VAL A 1 420 ? 10.231 -4.302 2.131 1.00 93.12 420 VAL A O 1
ATOM 3349 N N . LEU A 1 421 ? 11.943 -5.090 3.368 1.00 90.62 421 LEU A N 1
ATOM 3350 C CA . LEU A 1 421 ? 11.214 -5.762 4.446 1.00 90.62 421 LEU A CA 1
ATOM 3351 C C . LEU A 1 421 ? 10.289 -6.892 3.952 1.00 90.62 421 LEU A C 1
ATOM 3353 O O . LEU A 1 421 ? 9.102 -6.887 4.249 1.00 90.62 421 LEU A O 1
ATOM 3357 N N . PRO A 1 422 ? 10.790 -7.913 3.226 1.00 91.75 422 PRO A N 1
ATOM 3358 C CA . PRO A 1 422 ? 9.936 -8.943 2.619 1.00 91.75 422 PRO A CA 1
ATOM 3359 C C . PRO A 1 422 ? 9.302 -9.920 3.625 1.00 91.75 422 PRO A C 1
ATOM 3361 O O . PRO A 1 422 ? 8.454 -10.723 3.244 1.00 91.75 422 PRO A O 1
ATOM 3364 N N . ARG A 1 423 ? 9.727 -9.900 4.896 1.00 86.25 423 ARG A N 1
ATOM 3365 C CA . ARG A 1 423 ? 9.440 -10.970 5.870 1.00 86.25 423 ARG A CA 1
ATOM 3366 C C . ARG A 1 423 ? 8.226 -10.703 6.755 1.00 86.25 423 ARG A C 1
ATOM 3368 O O . ARG A 1 423 ? 7.606 -11.659 7.228 1.00 86.25 423 ARG A O 1
ATOM 3375 N N . ASP A 1 424 ? 7.877 -9.439 6.991 1.00 84.56 424 ASP A N 1
ATOM 3376 C CA . ASP A 1 424 ? 6.675 -9.121 7.760 1.00 84.56 424 ASP A CA 1
ATOM 3377 C C . ASP A 1 424 ? 5.398 -9.431 6.953 1.00 84.56 424 ASP A C 1
ATOM 3379 O O . ASP A 1 424 ? 5.444 -9.816 5.782 1.00 84.56 424 ASP A O 1
ATOM 3383 N N . THR A 1 425 ? 4.231 -9.337 7.589 1.00 86.56 425 THR A N 1
ATOM 3384 C CA . THR A 1 425 ? 2.956 -9.687 6.942 1.00 86.56 425 THR A CA 1
ATOM 3385 C C . THR A 1 425 ? 2.651 -8.805 5.718 1.00 86.56 425 THR A C 1
ATOM 3387 O O . THR A 1 425 ? 2.093 -9.298 4.737 1.00 86.56 425 THR A O 1
ATOM 3390 N N . PHE A 1 426 ? 3.018 -7.518 5.734 1.00 89.88 426 PHE A N 1
ATOM 3391 C CA . PHE A 1 426 ? 2.817 -6.626 4.587 1.00 89.88 426 PHE A CA 1
ATOM 3392 C C . PHE A 1 426 ? 3.804 -6.956 3.458 1.00 89.88 426 PHE A C 1
ATOM 3394 O O . PHE A 1 426 ? 3.397 -7.058 2.297 1.00 89.88 426 PHE A O 1
ATOM 3401 N N . GLY A 1 427 ? 5.077 -7.165 3.798 1.00 90.81 427 GLY A N 1
ATOM 3402 C CA . GLY A 1 427 ? 6.143 -7.536 2.874 1.00 90.81 427 GLY A CA 1
ATOM 3403 C C . GLY A 1 427 ? 5.896 -8.863 2.165 1.00 90.81 427 GLY A C 1
ATOM 3404 O O . GLY A 1 427 ? 6.049 -8.943 0.943 1.00 90.81 427 GLY A O 1
ATOM 3405 N N . ARG A 1 428 ? 5.416 -9.880 2.890 1.00 90.31 428 ARG A N 1
ATOM 3406 C CA . ARG A 1 428 ? 5.035 -11.172 2.298 1.00 90.31 428 ARG A CA 1
ATOM 3407 C C . ARG A 1 428 ? 3.889 -11.019 1.309 1.00 90.31 428 ARG A C 1
ATOM 3409 O O . ARG A 1 428 ? 4.016 -11.452 0.167 1.00 90.31 428 ARG A O 1
ATOM 3416 N N . PHE A 1 429 ? 2.830 -10.305 1.695 1.00 91.19 429 PHE A N 1
ATOM 3417 C CA . PHE A 1 429 ? 1.695 -10.037 0.808 1.00 91.19 429 PHE A CA 1
ATOM 3418 C C . PHE A 1 429 ? 2.107 -9.257 -0.454 1.00 91.19 429 PHE A C 1
ATOM 3420 O O . PHE A 1 429 ? 1.624 -9.525 -1.557 1.00 91.19 429 PHE A O 1
ATOM 3427 N N . MET A 1 430 ? 3.044 -8.313 -0.322 1.00 93.69 430 MET A N 1
ATOM 3428 C CA . MET A 1 430 ? 3.658 -7.617 -1.456 1.00 93.69 430 MET A CA 1
ATOM 3429 C C . MET A 1 430 ? 4.410 -8.587 -2.382 1.00 93.69 430 MET A C 1
ATOM 3431 O O . MET A 1 430 ? 4.201 -8.553 -3.598 1.00 93.69 430 MET A O 1
ATOM 3435 N N . CYS A 1 431 ? 5.263 -9.457 -1.837 1.00 92.00 431 CYS A N 1
ATOM 3436 C CA . CYS A 1 431 ? 6.043 -10.420 -2.623 1.00 92.00 431 CYS A CA 1
ATOM 3437 C C . CYS A 1 431 ? 5.147 -11.452 -3.329 1.00 92.00 431 CYS A C 1
ATOM 3439 O O . CYS A 1 431 ? 5.351 -11.759 -4.509 1.00 92.00 431 CYS A O 1
ATOM 3441 N N . GLU A 1 432 ? 4.108 -11.938 -2.649 1.00 89.19 432 GLU A N 1
ATOM 3442 C CA . GLU A 1 432 ? 3.088 -12.824 -3.219 1.00 89.19 432 GLU A CA 1
ATOM 3443 C C . GLU A 1 432 ? 2.328 -12.156 -4.362 1.00 89.19 432 GLU A C 1
ATOM 3445 O O . GLU A 1 432 ? 2.142 -12.767 -5.417 1.00 89.19 432 GLU A O 1
ATOM 3450 N N . HIS A 1 433 ? 1.942 -10.884 -4.203 1.00 87.12 433 HIS A N 1
ATOM 3451 C CA . HIS A 1 433 ? 1.313 -10.121 -5.276 1.00 87.12 433 HIS A CA 1
ATOM 3452 C C . HIS A 1 433 ? 2.202 -10.090 -6.522 1.00 87.12 433 HIS A C 1
ATOM 3454 O O . HIS A 1 433 ? 1.750 -10.475 -7.603 1.00 87.12 433 HIS A O 1
ATOM 3460 N N . PHE A 1 434 ? 3.467 -9.689 -6.370 1.00 84.00 434 PHE A N 1
ATOM 3461 C CA . PHE A 1 434 ? 4.426 -9.616 -7.474 1.00 84.00 434 PHE A CA 1
ATOM 3462 C C . PHE A 1 434 ? 4.655 -10.977 -8.141 1.00 84.00 434 PHE A C 1
ATOM 3464 O O . PHE A 1 434 ? 4.663 -11.071 -9.369 1.00 84.00 434 PHE A O 1
ATOM 3471 N N . THR A 1 435 ? 4.714 -12.048 -7.351 1.00 84.69 435 THR A N 1
ATOM 3472 C CA . THR A 1 435 ? 4.772 -13.426 -7.857 1.00 84.69 435 THR A CA 1
ATOM 3473 C C . THR A 1 435 ? 3.512 -13.789 -8.650 1.00 84.69 435 THR A C 1
ATOM 3475 O O . THR A 1 435 ? 3.608 -14.310 -9.762 1.00 84.69 435 THR A O 1
ATOM 3478 N N . SER A 1 436 ? 2.322 -13.452 -8.139 1.00 78.38 436 SER A N 1
ATOM 3479 C CA . SER A 1 436 ? 1.032 -13.779 -8.767 1.00 78.38 436 SER A CA 1
ATOM 3480 C C . SER A 1 436 ? 0.805 -13.072 -10.108 1.00 78.38 436 SER A C 1
ATOM 3482 O O . SER A 1 436 ? 0.187 -13.640 -11.011 1.00 78.38 436 SER A O 1
ATOM 3484 N N . VAL A 1 437 ? 1.340 -11.856 -10.273 1.00 76.19 437 VAL A N 1
ATOM 3485 C CA . VAL A 1 437 ? 1.297 -11.108 -11.544 1.00 76.19 437 VAL A CA 1
ATOM 3486 C C . VAL A 1 437 ? 2.447 -11.483 -12.489 1.00 76.19 437 VAL A C 1
ATOM 3488 O O . VAL A 1 437 ? 2.559 -10.925 -13.582 1.00 76.19 437 VAL A O 1
ATOM 3491 N N . GLY A 1 438 ? 3.279 -12.450 -12.089 1.00 73.62 438 GLY A N 1
ATOM 3492 C CA . GLY A 1 438 ? 4.379 -13.006 -12.870 1.00 73.62 438 GLY A CA 1
ATOM 3493 C C . GLY A 1 438 ? 5.687 -12.220 -12.794 1.00 73.62 438 GLY A C 1
ATOM 3494 O O . GLY A 1 438 ? 6.602 -12.542 -13.542 1.00 73.62 438 GLY A O 1
ATOM 3495 N N . SER A 1 439 ? 5.808 -11.213 -11.932 1.00 82.44 439 SER A N 1
ATOM 3496 C CA . SER A 1 439 ? 6.984 -10.335 -11.824 1.00 82.44 439 SER A CA 1
ATOM 3497 C C . SER A 1 439 ? 7.607 -10.427 -10.427 1.00 82.44 439 SER A C 1
ATOM 3499 O O . SER A 1 439 ? 7.563 -9.436 -9.700 1.00 82.44 439 SER A O 1
ATOM 3501 N N . PRO A 1 440 ? 8.126 -11.599 -10.011 1.00 86.88 440 PRO A N 1
ATOM 3502 C CA . PRO A 1 440 ? 8.649 -11.799 -8.660 1.00 86.88 440 PRO A CA 1
ATOM 3503 C C . PRO A 1 440 ? 9.828 -10.864 -8.360 1.00 86.88 440 PRO A C 1
ATOM 3505 O O . PRO A 1 440 ? 10.600 -10.513 -9.254 1.00 86.88 440 PRO A O 1
ATOM 3508 N N . LEU A 1 441 ? 9.966 -10.488 -7.088 1.00 91.19 441 LEU A N 1
ATOM 3509 C CA . LEU A 1 441 ? 11.103 -9.720 -6.582 1.00 91.19 441 LEU A CA 1
ATOM 3510 C C . LEU A 1 441 ? 12.229 -10.708 -6.237 1.00 91.19 441 LEU A C 1
ATOM 3512 O O . LEU A 1 441 ? 12.132 -11.435 -5.256 1.00 91.19 441 LEU A O 1
ATOM 3516 N N . LEU A 1 442 ? 13.261 -10.783 -7.073 1.00 91.00 442 LEU A N 1
ATOM 3517 C CA . LEU A 1 442 ? 14.288 -11.828 -7.049 1.00 91.00 442 LEU A CA 1
ATOM 3518 C C . LEU A 1 442 ? 15.433 -11.557 -6.065 1.00 91.00 442 LEU A C 1
ATOM 3520 O O . LEU A 1 442 ? 16.031 -12.509 -5.570 1.00 91.00 442 LEU A O 1
ATOM 3524 N N . SER A 1 443 ? 15.769 -10.291 -5.789 1.00 92.06 443 SER A N 1
ATOM 3525 C CA . SER A 1 443 ? 16.888 -9.947 -4.891 1.00 92.06 443 SER A CA 1
ATOM 3526 C C . SER A 1 443 ? 16.476 -9.534 -3.480 1.00 92.06 443 SER A C 1
ATOM 3528 O O . SER A 1 443 ? 17.343 -9.416 -2.616 1.00 92.06 443 SER A O 1
ATOM 3530 N N . ILE A 1 444 ? 15.181 -9.320 -3.232 1.00 93.62 444 ILE A N 1
ATOM 3531 C CA . ILE A 1 444 ? 14.697 -8.709 -1.985 1.00 93.62 444 ILE A CA 1
ATOM 3532 C C . ILE A 1 444 ? 15.019 -9.551 -0.740 1.00 93.62 444 ILE A C 1
ATOM 3534 O O . ILE A 1 444 ? 15.282 -8.998 0.320 1.00 93.62 444 ILE A O 1
ATOM 3538 N N . ASP A 1 445 ? 15.064 -10.882 -0.853 1.00 91.19 445 ASP A N 1
ATOM 3539 C CA . ASP A 1 445 ? 15.386 -11.760 0.282 1.00 91.19 445 ASP A CA 1
ATOM 3540 C C . ASP A 1 445 ? 16.862 -11.697 0.704 1.00 91.19 445 ASP A C 1
ATOM 3542 O O . ASP A 1 445 ? 17.174 -11.916 1.879 1.00 91.19 445 ASP A O 1
ATOM 3546 N N . GLN A 1 446 ? 17.757 -11.388 -0.243 1.00 93.44 446 GLN A N 1
ATOM 3547 C CA . GLN A 1 446 ? 19.195 -11.243 -0.001 1.00 93.44 446 GLN A CA 1
ATOM 3548 C C . GLN A 1 446 ? 19.532 -9.880 0.612 1.00 93.44 446 GLN A C 1
ATOM 3550 O O . GLN A 1 446 ? 20.474 -9.783 1.399 1.00 93.44 446 GLN A O 1
ATOM 3555 N N . TYR A 1 447 ? 18.754 -8.854 0.260 1.00 93.75 447 TYR A N 1
ATOM 3556 C CA . TYR A 1 447 ? 18.907 -7.482 0.743 1.00 93.75 447 TYR A CA 1
ATOM 3557 C C . TYR A 1 447 ? 17.600 -6.988 1.387 1.00 93.75 447 TYR A C 1
ATOM 3559 O O . TYR A 1 447 ? 16.918 -6.117 0.846 1.00 93.75 447 TYR A O 1
ATOM 3567 N N . PRO A 1 448 ? 17.186 -7.591 2.519 1.00 91.00 448 PRO A N 1
ATOM 3568 C CA . PRO A 1 448 ? 15.858 -7.381 3.084 1.00 91.00 448 PRO A CA 1
ATOM 3569 C C . PRO A 1 448 ? 15.662 -6.015 3.749 1.00 91.00 448 PRO A C 1
ATOM 3571 O O . PRO A 1 448 ? 14.525 -5.663 4.046 1.00 91.00 448 PRO A O 1
ATOM 3574 N N . ASP A 1 449 ? 16.716 -5.256 4.032 1.00 88.81 449 ASP A N 1
ATOM 3575 C CA . ASP A 1 449 ? 16.636 -4.018 4.811 1.00 88.81 449 ASP A CA 1
ATOM 3576 C C . ASP A 1 449 ? 17.730 -3.000 4.447 1.00 88.81 449 ASP A C 1
ATOM 3578 O O . ASP A 1 449 ? 18.639 -3.266 3.658 1.00 88.81 449 ASP A O 1
ATOM 3582 N N . ALA A 1 450 ? 17.646 -1.808 5.046 1.00 88.75 450 ALA A N 1
ATOM 3583 C CA . ALA A 1 450 ? 18.587 -0.719 4.802 1.00 88.75 450 ALA A CA 1
ATOM 3584 C C . ALA A 1 450 ? 20.049 -1.088 5.114 1.00 88.75 450 ALA A C 1
ATOM 3586 O O . ALA A 1 450 ? 20.936 -0.623 4.402 1.00 88.75 450 ALA A O 1
ATOM 3587 N N . SER A 1 451 ? 20.309 -1.923 6.130 1.00 88.56 451 SER A N 1
ATOM 3588 C CA . SER A 1 451 ? 21.674 -2.355 6.469 1.00 88.56 451 SER A CA 1
ATOM 3589 C C . SER A 1 451 ? 22.244 -3.221 5.361 1.00 88.56 451 SER A C 1
ATOM 3591 O O . SER A 1 451 ? 23.328 -2.953 4.854 1.00 88.56 451 SER A O 1
ATOM 3593 N N . SER A 1 452 ? 21.475 -4.223 4.939 1.00 92.69 452 SER A N 1
ATOM 3594 C CA . SER A 1 452 ? 21.903 -5.151 3.898 1.00 92.69 452 SER A CA 1
ATOM 3595 C C . SER A 1 452 ? 22.151 -4.458 2.552 1.00 92.69 452 SER A C 1
ATOM 3597 O O . SER A 1 452 ? 23.071 -4.846 1.836 1.00 92.69 452 SER A O 1
ATOM 3599 N N . GLU A 1 453 ? 21.401 -3.399 2.222 1.00 94.12 453 GLU A N 1
ATOM 3600 C CA . GLU A 1 453 ? 21.653 -2.563 1.038 1.00 94.12 453 GLU A CA 1
ATOM 3601 C C . GLU A 1 453 ? 22.916 -1.692 1.186 1.00 94.12 453 GLU A C 1
ATOM 3603 O O . GLU A 1 453 ? 23.664 -1.516 0.222 1.00 94.12 453 GLU A O 1
ATOM 3608 N N . ILE A 1 454 ? 23.207 -1.177 2.389 1.00 93.94 454 ILE A N 1
ATOM 3609 C CA . ILE A 1 454 ? 24.470 -0.469 2.664 1.00 93.94 454 ILE A CA 1
ATOM 3610 C C . ILE A 1 454 ? 25.656 -1.420 2.483 1.00 93.94 454 ILE A C 1
ATOM 3612 O O . ILE A 1 454 ? 26.588 -1.112 1.734 1.00 93.94 454 ILE A O 1
ATOM 3616 N N . ASP A 1 455 ? 25.596 -2.591 3.118 1.00 94.44 455 ASP A N 1
ATOM 3617 C CA . ASP A 1 455 ? 26.636 -3.619 3.039 1.00 94.44 455 ASP A CA 1
ATOM 3618 C C . ASP A 1 455 ? 26.839 -4.097 1.600 1.00 94.44 455 ASP A C 1
ATOM 3620 O O . ASP A 1 455 ? 27.977 -4.242 1.142 1.00 94.44 455 ASP A O 1
ATOM 3624 N N . ARG A 1 456 ? 25.740 -4.256 0.851 1.00 96.25 456 ARG A N 1
ATOM 3625 C CA . ARG A 1 456 ? 25.763 -4.582 -0.575 1.00 96.25 456 ARG A CA 1
ATOM 3626 C C . ARG A 1 456 ? 26.611 -3.590 -1.356 1.00 96.25 456 ARG A C 1
ATOM 3628 O O . ARG A 1 456 ? 27.583 -4.004 -1.979 1.00 96.25 456 ARG A O 1
ATOM 3635 N N . LEU A 1 457 ? 26.275 -2.300 -1.344 1.00 96.88 457 LEU A N 1
ATOM 3636 C CA . LEU A 1 457 ? 26.988 -1.323 -2.172 1.00 96.88 457 LEU A CA 1
ATOM 3637 C C . LEU A 1 457 ? 28.438 -1.123 -1.704 1.00 96.88 457 LEU A C 1
ATOM 3639 O O . LEU A 1 457 ? 29.328 -1.041 -2.551 1.00 96.88 457 LEU A O 1
ATOM 3643 N N . ASN A 1 458 ? 28.694 -1.133 -0.392 1.00 96.12 458 ASN A N 1
ATOM 3644 C CA . ASN A 1 458 ? 30.059 -1.083 0.145 1.00 96.12 458 ASN A CA 1
ATOM 3645 C C . ASN A 1 458 ? 30.913 -2.248 -0.385 1.00 96.12 458 ASN A C 1
ATOM 3647 O O . ASN A 1 458 ? 32.042 -2.040 -0.830 1.00 96.12 458 ASN A O 1
ATOM 3651 N N . SER A 1 459 ? 30.360 -3.468 -0.402 1.00 96.62 459 SER A N 1
ATOM 3652 C CA . SER A 1 459 ? 31.060 -4.657 -0.914 1.00 96.62 459 SER A CA 1
ATOM 3653 C C . SER A 1 459 ? 31.343 -4.607 -2.423 1.00 96.62 459 SER A C 1
ATOM 3655 O O . SER A 1 459 ? 32.278 -5.252 -2.889 1.00 96.62 459 SER A O 1
ATOM 3657 N N . LEU A 1 460 ? 30.574 -3.812 -3.176 1.00 97.06 460 LEU A N 1
ATOM 3658 C CA . LEU A 1 460 ? 30.693 -3.645 -4.630 1.00 97.06 460 LEU A CA 1
ATOM 3659 C C . LEU A 1 460 ? 31.535 -2.416 -5.026 1.00 97.06 460 LEU A C 1
ATOM 3661 O O . LEU A 1 460 ? 31.495 -1.984 -6.176 1.00 97.06 460 LEU A O 1
ATOM 3665 N N . GLY A 1 461 ? 32.287 -1.838 -4.083 1.00 94.69 461 GLY A N 1
ATOM 3666 C CA . GLY A 1 461 ? 33.252 -0.768 -4.356 1.00 94.69 461 GLY A CA 1
ATOM 3667 C C . GLY A 1 461 ? 32.690 0.656 -4.314 1.00 94.69 461 GLY A C 1
ATOM 3668 O O . GLY A 1 461 ? 33.348 1.582 -4.789 1.00 94.69 461 GLY A O 1
ATOM 3669 N N . TRP A 1 462 ? 31.498 0.866 -3.752 1.00 96.94 462 TRP A N 1
ATOM 3670 C CA . TRP A 1 462 ? 30.969 2.212 -3.519 1.00 96.94 462 TRP A CA 1
ATOM 3671 C C . TRP A 1 462 ? 31.512 2.787 -2.206 1.00 96.94 462 TRP A C 1
ATOM 3673 O O . TRP A 1 462 ? 31.286 2.230 -1.140 1.00 96.94 462 TRP A O 1
ATOM 3683 N N . GLU A 1 463 ? 32.204 3.927 -2.275 1.00 93.00 463 GLU A N 1
ATOM 3684 C CA . GLU A 1 463 ? 32.878 4.529 -1.110 1.00 93.00 463 GLU A CA 1
ATOM 3685 C C . GLU A 1 463 ? 31.924 5.187 -0.105 1.00 93.00 463 GLU A C 1
ATOM 3687 O O . GLU A 1 463 ? 32.214 5.253 1.088 1.00 93.00 463 GLU A O 1
ATOM 3692 N N . ASN A 1 464 ? 30.811 5.744 -0.586 1.00 95.12 464 ASN A N 1
ATOM 3693 C CA . ASN A 1 464 ? 29.859 6.470 0.244 1.00 95.12 464 ASN A CA 1
ATOM 3694 C C . ASN A 1 464 ? 28.449 5.961 -0.053 1.00 95.12 464 ASN A C 1
ATOM 3696 O O . ASN A 1 464 ? 27.956 6.138 -1.170 1.00 95.12 464 ASN A O 1
ATOM 3700 N N . VAL A 1 465 ? 27.796 5.368 0.946 1.00 95.31 465 VAL A N 1
ATOM 3701 C CA . VAL A 1 465 ? 26.457 4.788 0.802 1.00 95.31 465 VAL A CA 1
ATOM 3702 C C . VAL A 1 465 ? 25.526 5.319 1.887 1.00 95.31 465 VAL A C 1
ATOM 3704 O O . VAL A 1 465 ? 25.883 5.352 3.063 1.00 95.31 465 VAL A O 1
ATOM 3707 N N . THR A 1 466 ? 24.324 5.741 1.499 1.00 94.12 466 THR A N 1
ATOM 3708 C CA . THR A 1 466 ? 23.247 6.112 2.426 1.00 94.12 466 THR A CA 1
ATOM 3709 C C . THR A 1 466 ? 21.913 5.549 1.963 1.00 94.12 466 THR A C 1
ATOM 3711 O O . THR A 1 466 ? 21.660 5.404 0.769 1.00 94.12 466 THR A O 1
ATOM 3714 N N . VAL A 1 467 ? 21.033 5.253 2.918 1.00 94.00 467 VAL A N 1
ATOM 3715 C CA . VAL A 1 467 ? 19.676 4.767 2.654 1.00 94.00 467 VAL A CA 1
ATOM 3716 C C . VAL A 1 467 ? 18.677 5.674 3.362 1.00 94.00 467 VAL A C 1
ATOM 3718 O O . VAL A 1 467 ? 18.926 6.116 4.481 1.00 94.00 467 VAL A O 1
ATOM 3721 N N . TYR A 1 468 ? 17.553 5.971 2.715 1.00 93.00 468 TYR A N 1
ATOM 3722 C CA . TYR A 1 468 ? 16.480 6.801 3.265 1.00 93.00 468 TYR A CA 1
ATOM 3723 C C . TYR A 1 468 ? 15.128 6.107 3.099 1.00 93.00 468 TYR A C 1
ATOM 3725 O O . TYR A 1 468 ? 14.737 5.768 1.981 1.00 93.00 468 TYR A O 1
ATOM 3733 N N . SER A 1 469 ? 14.375 5.951 4.186 1.00 88.75 469 SER A N 1
ATOM 3734 C CA . SER A 1 469 ? 12.979 5.514 4.141 1.00 88.75 469 SER A CA 1
ATOM 3735 C C . SER A 1 469 ? 12.104 6.595 3.511 1.00 88.75 469 SER A C 1
ATOM 3737 O O . SER A 1 469 ? 12.360 7.799 3.647 1.00 88.75 469 SER A O 1
ATOM 3739 N N . LEU A 1 470 ? 11.015 6.195 2.849 1.00 90.38 470 LEU A N 1
ATOM 3740 C CA . LEU A 1 470 ? 10.070 7.185 2.324 1.00 90.38 470 LEU A CA 1
ATOM 3741 C C . LEU A 1 470 ? 9.369 7.972 3.429 1.00 90.38 470 LEU A C 1
ATOM 3743 O O . LEU A 1 470 ? 8.955 9.102 3.182 1.00 90.38 470 LEU A O 1
ATOM 3747 N N . SER A 1 471 ? 9.261 7.396 4.629 1.00 84.62 471 SER A N 1
ATOM 3748 C CA . SER A 1 471 ? 8.776 8.095 5.821 1.00 84.62 471 SER A CA 1
ATOM 3749 C C . SER A 1 471 ? 9.685 9.286 6.141 1.00 84.62 471 SER A C 1
ATOM 3751 O O . SER A 1 471 ? 9.216 10.425 6.193 1.00 84.62 471 SER A O 1
ATOM 3753 N N . SER A 1 472 ? 11.003 9.059 6.234 1.00 84.00 472 SER A N 1
ATOM 3754 C CA . SER A 1 472 ? 11.989 10.127 6.450 1.00 84.00 472 SER A CA 1
ATOM 3755 C C . SER A 1 472 ? 11.898 11.208 5.368 1.00 84.00 472 SER A C 1
ATOM 3757 O O . SER A 1 472 ? 11.715 12.388 5.675 1.00 84.00 472 SER A O 1
ATOM 3759 N N . ILE A 1 473 ? 11.865 10.804 4.093 1.00 90.44 473 ILE A N 1
ATOM 3760 C CA . ILE A 1 473 ? 11.757 11.743 2.968 1.00 90.44 473 ILE A CA 1
ATOM 3761 C C . ILE A 1 473 ? 10.458 12.553 3.034 1.00 90.44 473 ILE A C 1
ATOM 3763 O O . ILE A 1 473 ? 10.495 13.765 2.826 1.00 90.44 473 ILE A O 1
ATOM 3767 N N . TYR A 1 474 ? 9.312 11.934 3.321 1.00 88.94 474 TYR A N 1
ATOM 3768 C CA . TYR A 1 474 ? 8.028 12.638 3.372 1.00 88.94 474 TYR A CA 1
ATOM 3769 C C . TYR A 1 474 ? 8.017 13.739 4.437 1.00 88.94 474 TYR A C 1
ATOM 3771 O O . TYR A 1 474 ? 7.589 14.855 4.146 1.00 88.94 474 TYR A O 1
ATOM 3779 N N . TYR A 1 475 ? 8.539 13.458 5.633 1.00 84.81 475 TYR A N 1
ATOM 3780 C CA . TYR A 1 475 ? 8.537 14.416 6.743 1.00 84.81 475 TYR A CA 1
ATOM 3781 C C . TYR A 1 475 ? 9.668 15.450 6.672 1.00 84.81 475 TYR A C 1
ATOM 3783 O O . TYR A 1 475 ? 9.506 16.556 7.178 1.00 84.81 475 TYR A O 1
ATOM 3791 N N . SER A 1 476 ? 10.802 15.126 6.044 1.00 88.06 476 SER A N 1
ATOM 3792 C CA . SER A 1 476 ? 11.955 16.034 5.972 1.00 88.06 476 SER A CA 1
ATOM 3793 C C . SER A 1 476 ? 12.023 16.857 4.684 1.00 88.06 476 SER A C 1
ATOM 3795 O O . SER A 1 476 ? 12.477 17.999 4.718 1.00 88.06 476 SER A O 1
ATOM 3797 N N . SER A 1 477 ? 11.571 16.313 3.548 1.00 89.88 477 SER A N 1
ATOM 3798 C CA . SER A 1 477 ? 11.703 16.989 2.245 1.00 89.88 477 SER A CA 1
ATOM 3799 C C . SER A 1 477 ? 10.500 17.851 1.855 1.00 89.88 477 SER A C 1
ATOM 3801 O O . SER A 1 477 ? 10.647 18.764 1.033 1.00 89.88 477 SER A O 1
ATOM 3803 N N . LEU A 1 478 ? 9.323 17.586 2.434 1.00 90.38 478 LEU A N 1
ATOM 3804 C CA . LEU A 1 478 ? 8.096 18.332 2.167 1.00 90.38 478 LEU A CA 1
ATOM 3805 C C . LEU A 1 478 ? 7.857 19.388 3.241 1.00 90.38 478 LEU A C 1
ATOM 3807 O O . LEU A 1 478 ? 7.947 19.115 4.434 1.00 90.38 478 LEU A O 1
ATOM 3811 N N . SER A 1 479 ? 7.484 20.595 2.818 1.00 89.12 479 SER A N 1
ATOM 3812 C CA . SER A 1 479 ? 7.016 21.613 3.756 1.00 89.12 479 SER A CA 1
ATOM 3813 C C . SER A 1 479 ? 5.649 21.231 4.332 1.00 89.12 479 SER A C 1
ATOM 3815 O O . SER A 1 479 ? 4.870 20.504 3.714 1.00 89.12 479 SER A O 1
ATOM 3817 N N . GLU A 1 480 ? 5.315 21.771 5.502 1.00 84.19 480 GLU A N 1
ATOM 3818 C CA . GLU A 1 480 ? 3.971 21.660 6.090 1.00 84.19 480 GLU A CA 1
ATOM 3819 C C . GLU A 1 480 ? 2.875 22.140 5.124 1.00 84.19 480 GLU A C 1
ATOM 3821 O O . GLU A 1 480 ? 1.842 21.495 4.974 1.00 84.19 480 GLU A O 1
ATOM 3826 N N . GLN A 1 481 ? 3.134 23.219 4.379 1.00 88.12 481 GLN A N 1
ATOM 3827 C CA . GLN A 1 481 ? 2.212 23.730 3.361 1.00 88.12 481 GLN A CA 1
ATOM 3828 C C . GLN A 1 481 ? 1.951 22.709 2.248 1.00 88.12 481 GLN A C 1
ATOM 3830 O O . GLN A 1 481 ? 0.813 22.556 1.808 1.00 88.12 481 GLN A O 1
ATOM 3835 N N . GLU A 1 482 ? 2.987 21.995 1.804 1.00 90.31 482 GLU A N 1
ATOM 3836 C CA . GLU A 1 482 ? 2.850 20.988 0.754 1.00 90.31 482 GLU A CA 1
ATOM 3837 C C . GLU A 1 482 ? 2.118 19.741 1.256 1.00 90.31 482 GLU A C 1
ATOM 3839 O O . GLU A 1 482 ? 1.235 19.227 0.568 1.00 90.31 482 GLU A O 1
ATOM 3844 N N . ARG A 1 483 ? 2.409 19.294 2.484 1.00 87.62 483 ARG A N 1
ATOM 3845 C CA . ARG A 1 483 ? 1.681 18.191 3.135 1.00 87.62 483 ARG A CA 1
ATOM 3846 C C . ARG A 1 483 ? 0.203 18.532 3.327 1.00 87.62 483 ARG A C 1
ATOM 3848 O O . ARG A 1 483 ? -0.660 17.731 2.967 1.00 87.62 483 ARG A O 1
ATOM 3855 N N . LYS A 1 484 ? -0.105 19.758 3.762 1.00 84.38 484 LYS A N 1
ATOM 3856 C CA . LYS A 1 484 ? -1.481 20.263 3.858 1.00 84.38 484 LYS A CA 1
ATOM 3857 C C . LYS A 1 484 ? -2.181 20.290 2.498 1.00 84.38 484 LYS A C 1
ATOM 3859 O O . LYS A 1 484 ? -3.292 19.780 2.380 1.00 84.38 484 LYS A O 1
ATOM 3864 N N . ARG A 1 485 ? -1.514 20.798 1.455 1.00 89.56 485 ARG A N 1
ATOM 3865 C CA . ARG A 1 485 ? -2.048 20.796 0.084 1.00 89.56 485 ARG A CA 1
ATOM 3866 C C . ARG A 1 485 ? -2.404 19.381 -0.372 1.00 89.56 485 ARG A C 1
ATOM 3868 O O . ARG A 1 485 ? -3.479 19.179 -0.921 1.00 89.56 485 ARG A O 1
ATOM 3875 N N . ILE A 1 486 ? -1.523 18.407 -0.134 1.00 89.50 486 ILE A N 1
ATOM 3876 C CA . ILE A 1 486 ? -1.753 16.992 -0.468 1.00 89.50 486 ILE A CA 1
ATOM 3877 C C . ILE A 1 486 ? -2.941 16.424 0.313 1.00 89.50 486 ILE A C 1
ATOM 3879 O O . ILE A 1 486 ? -3.761 15.704 -0.260 1.00 89.50 486 ILE A O 1
ATOM 3883 N N . ALA A 1 487 ? -3.049 16.755 1.602 1.00 83.19 487 ALA A N 1
ATOM 3884 C CA . ALA A 1 487 ? -4.155 16.324 2.449 1.00 83.19 487 ALA A CA 1
ATOM 3885 C C . ALA A 1 487 ? -5.522 16.835 1.965 1.00 83.19 487 ALA A C 1
ATOM 3887 O O . ALA A 1 487 ? -6.527 16.160 2.169 1.00 83.19 487 ALA A O 1
ATOM 3888 N N . GLU A 1 488 ? -5.550 17.979 1.282 1.00 85.19 488 GLU A N 1
ATOM 3889 C CA . GLU A 1 488 ? -6.757 18.598 0.724 1.00 85.19 488 GLU A CA 1
ATOM 3890 C C . GLU A 1 488 ? -7.138 18.074 -0.678 1.00 85.19 488 GLU A C 1
ATOM 3892 O O . GLU A 1 488 ? -8.242 18.349 -1.149 1.00 85.19 488 GLU A O 1
ATOM 3897 N N . LEU A 1 489 ? -6.270 17.312 -1.365 1.00 89.25 489 LEU A N 1
ATOM 3898 C CA . LEU A 1 489 ? -6.547 16.828 -2.730 1.00 89.25 489 LEU A CA 1
ATOM 3899 C C . LEU A 1 489 ? -7.627 15.741 -2.785 1.00 89.25 489 LEU A C 1
ATOM 3901 O O . LEU A 1 489 ? -8.391 15.674 -3.755 1.00 89.25 489 LEU A O 1
ATOM 3905 N N . GLU A 1 490 ? -7.640 14.840 -1.802 1.00 88.75 490 GLU A N 1
ATOM 3906 C CA . GLU A 1 490 ? -8.509 13.662 -1.762 1.00 88.75 490 GLU A CA 1
ATOM 3907 C C . GLU A 1 490 ? -8.820 13.251 -0.320 1.00 88.75 490 GLU A C 1
ATOM 3909 O O . GLU A 1 490 ? -7.986 13.414 0.572 1.00 88.75 490 GLU A O 1
ATOM 3914 N N . GLU A 1 491 ? -9.987 12.632 -0.112 1.00 83.56 491 GLU A N 1
ATOM 3915 C CA . GLU A 1 491 ? -10.313 12.005 1.170 1.00 83.56 491 GLU A CA 1
ATOM 3916 C C . GLU A 1 491 ? -9.318 10.887 1.479 1.00 83.56 491 GLU A C 1
ATOM 3918 O O . GLU A 1 491 ? -9.024 10.033 0.635 1.00 83.56 491 GLU A O 1
ATOM 3923 N N . PHE A 1 492 ? -8.808 10.889 2.707 1.00 87.12 492 PHE A N 1
ATOM 3924 C CA . PHE A 1 492 ? -7.791 9.947 3.130 1.00 87.12 492 PHE A CA 1
ATOM 3925 C C . PHE A 1 492 ? -7.911 9.641 4.615 1.00 87.12 492 PHE A C 1
ATOM 3927 O O . PHE A 1 492 ? -7.942 10.552 5.438 1.00 87.12 492 PHE A O 1
ATOM 3934 N N . ASP A 1 493 ? -7.939 8.354 4.953 1.00 86.69 493 ASP A N 1
ATOM 3935 C CA . ASP A 1 493 ? -7.910 7.911 6.344 1.00 86.69 493 ASP A CA 1
ATOM 3936 C C . ASP A 1 493 ? -7.225 6.543 6.551 1.00 86.69 493 ASP A C 1
ATOM 3938 O O . ASP A 1 493 ? -7.350 5.919 7.609 1.00 86.69 493 ASP A O 1
ATOM 3942 N N . GLU A 1 494 ? -6.469 6.101 5.542 1.00 90.81 494 GLU A N 1
ATOM 3943 C CA . GLU A 1 494 ? -5.682 4.862 5.529 1.00 90.81 494 GLU A CA 1
ATOM 3944 C C . GLU A 1 494 ? -4.256 5.112 6.055 1.00 90.81 494 GLU A C 1
ATOM 3946 O O . GLU A 1 494 ? -3.267 4.694 5.447 1.00 90.81 494 GLU A O 1
ATOM 3951 N N . TYR A 1 495 ? -4.141 5.842 7.170 1.00 90.50 495 TYR A N 1
ATOM 3952 C CA . TYR A 1 495 ? -2.862 6.289 7.738 1.00 90.50 495 TYR A CA 1
ATOM 3953 C C . TYR A 1 495 ? -1.914 5.130 8.029 1.00 90.50 495 TYR A C 1
ATOM 3955 O O . TYR A 1 495 ? -0.720 5.219 7.743 1.00 90.50 495 TYR A O 1
ATOM 3963 N N . GLU A 1 496 ? -2.445 4.025 8.547 1.00 91.56 496 GLU A N 1
ATOM 3964 C CA . GLU A 1 496 ? -1.651 2.856 8.900 1.00 91.56 496 GLU A CA 1
ATOM 3965 C C . GLU A 1 496 ? -1.027 2.216 7.661 1.00 91.56 496 GLU A C 1
ATOM 3967 O O . GLU A 1 496 ? 0.168 1.929 7.637 1.00 91.56 496 GLU A O 1
ATOM 3972 N N . MET A 1 497 ? -1.817 2.066 6.593 1.00 93.00 497 MET A N 1
ATOM 3973 C CA . MET A 1 497 ? -1.339 1.512 5.325 1.00 93.00 497 MET A CA 1
ATOM 3974 C C . MET A 1 497 ? -0.343 2.447 4.637 1.00 93.00 497 MET A C 1
ATOM 3976 O O . MET A 1 497 ? 0.565 1.981 3.952 1.00 93.00 497 MET A O 1
ATOM 3980 N N . TRP A 1 498 ? -0.481 3.762 4.829 1.00 91.75 498 TRP A N 1
ATOM 3981 C CA . TRP A 1 498 ? 0.499 4.741 4.365 1.00 91.75 498 TRP A CA 1
ATOM 3982 C C . TRP A 1 498 ? 1.854 4.569 5.044 1.00 91.75 498 TRP A C 1
ATOM 3984 O O . TRP A 1 498 ? 2.866 4.500 4.348 1.00 91.75 498 TRP A O 1
ATOM 3994 N N . HIS A 1 499 ? 1.876 4.441 6.370 1.00 89.81 499 HIS A N 1
ATOM 3995 C CA . HIS A 1 499 ? 3.120 4.251 7.113 1.00 89.81 499 HIS A CA 1
ATOM 3996 C C . HIS A 1 499 ? 3.778 2.909 6.779 1.00 89.81 499 HIS A C 1
ATOM 3998 O O . HIS A 1 499 ? 4.960 2.899 6.442 1.00 89.81 499 HIS A O 1
ATOM 4004 N N . LEU A 1 500 ? 3.008 1.812 6.715 1.00 90.44 500 LEU A N 1
ATOM 4005 C CA . LEU A 1 500 ? 3.524 0.517 6.250 1.00 90.44 500 LEU A CA 1
ATOM 4006 C C . LEU A 1 500 ? 4.121 0.618 4.843 1.00 90.44 500 LEU A C 1
ATOM 4008 O O . LEU A 1 500 ? 5.264 0.219 4.627 1.00 90.44 500 LEU A O 1
ATOM 4012 N N . LYS A 1 501 ? 3.398 1.230 3.894 1.00 92.50 501 LYS A N 1
ATOM 4013 C CA . LYS A 1 501 ? 3.910 1.465 2.537 1.00 92.50 501 LYS A CA 1
ATOM 4014 C C . LYS A 1 501 ? 5.205 2.273 2.556 1.00 92.50 501 LYS A C 1
ATOM 4016 O O . LYS A 1 501 ? 6.089 2.010 1.750 1.00 92.50 501 LYS A O 1
ATOM 4021 N N . CYS A 1 502 ? 5.309 3.298 3.396 1.00 90.62 502 CYS A N 1
ATOM 4022 C CA . CYS A 1 502 ? 6.493 4.152 3.449 1.00 90.62 502 CYS A CA 1
ATOM 4023 C C . CYS A 1 502 ? 7.706 3.461 4.081 1.00 90.62 502 CYS A C 1
ATOM 4025 O O . CYS A 1 502 ? 8.827 3.790 3.700 1.00 90.62 502 CYS A O 1
ATOM 4027 N N . SER A 1 503 ? 7.499 2.506 4.991 1.00 88.44 503 SER A N 1
ATOM 4028 C CA . SER A 1 503 ? 8.578 1.695 5.572 1.00 88.44 503 SER A CA 1
ATOM 4029 C C . SER A 1 503 ? 9.076 0.588 4.637 1.00 88.44 503 SER A C 1
ATOM 4031 O O . SER A 1 503 ? 10.244 0.229 4.698 1.00 88.44 503 SER A O 1
ATOM 4033 N N . HIS A 1 504 ? 8.231 0.096 3.728 1.00 92.31 504 HIS A N 1
ATOM 4034 C CA . HIS A 1 504 ? 8.568 -0.978 2.778 1.00 92.31 504 HIS A CA 1
ATOM 4035 C C . HIS A 1 504 ? 9.259 -0.509 1.494 1.00 92.31 504 HIS A C 1
ATOM 4037 O O . HIS A 1 504 ? 9.435 -1.288 0.559 1.00 92.31 504 HIS A O 1
ATOM 4043 N N . TYR A 1 505 ? 9.614 0.770 1.410 1.00 93.94 505 TYR A N 1
ATOM 4044 C CA . TYR A 1 505 ? 10.314 1.336 0.267 1.00 93.94 505 TYR A CA 1
ATOM 4045 C C . TYR A 1 505 ? 11.410 2.279 0.745 1.00 93.94 505 TYR A C 1
ATOM 4047 O O . TYR A 1 505 ? 11.202 3.089 1.654 1.00 93.94 505 TYR A O 1
ATOM 4055 N N . VAL A 1 506 ? 12.553 2.217 0.074 1.00 94.44 506 VAL A N 1
ATOM 4056 C CA . VAL A 1 506 ? 13.730 3.024 0.395 1.00 94.44 506 VAL A CA 1
ATOM 4057 C C . VAL A 1 506 ? 14.312 3.674 -0.852 1.00 94.44 506 VAL A C 1
ATOM 4059 O O . VAL A 1 506 ? 14.118 3.205 -1.973 1.00 94.44 506 VAL A O 1
ATOM 4062 N N . ILE A 1 507 ? 15.040 4.766 -0.637 1.00 96.31 507 ILE A N 1
ATOM 4063 C CA . ILE A 1 507 ? 16.004 5.316 -1.584 1.00 96.31 507 ILE A CA 1
ATOM 4064 C C . ILE A 1 507 ? 17.401 4.919 -1.106 1.00 96.31 507 ILE A C 1
ATOM 4066 O O . ILE A 1 507 ? 17.845 5.400 -0.065 1.00 96.31 507 ILE A O 1
ATOM 4070 N N . VAL A 1 508 ? 18.086 4.074 -1.869 1.00 96.50 508 VAL A N 1
ATOM 4071 C CA . VAL A 1 508 ? 19.499 3.725 -1.682 1.00 96.50 508 VAL A CA 1
ATOM 4072 C C . VAL A 1 508 ? 20.337 4.635 -2.571 1.00 96.50 508 VAL A C 1
ATOM 4074 O O . VAL A 1 508 ? 20.052 4.784 -3.761 1.00 96.50 508 VAL A O 1
ATOM 4077 N N . VAL A 1 509 ? 21.365 5.261 -2.007 1.00 97.44 509 VAL A N 1
ATOM 4078 C CA . VAL A 1 509 ? 22.280 6.137 -2.736 1.00 97.44 509 VAL A CA 1
ATOM 4079 C C . VAL A 1 509 ? 23.707 5.665 -2.533 1.00 97.44 509 VAL A C 1
ATOM 4081 O O . VAL A 1 509 ? 24.224 5.736 -1.424 1.00 97.44 509 VAL A O 1
ATOM 4084 N N . GLY A 1 510 ? 24.349 5.232 -3.614 1.00 97.00 510 GLY A N 1
ATOM 4085 C CA . GLY A 1 510 ? 25.788 4.979 -3.665 1.00 97.00 510 GLY A CA 1
ATOM 4086 C C . GLY A 1 510 ? 26.499 6.108 -4.393 1.00 97.00 510 GLY A C 1
ATOM 4087 O O . GLY A 1 510 ? 25.971 6.646 -5.368 1.00 97.00 510 GLY A O 1
ATOM 4088 N N . SER A 1 511 ? 27.691 6.491 -3.947 1.00 97.00 511 SER A N 1
ATOM 4089 C CA . SER A 1 511 ? 28.481 7.518 -4.621 1.00 97.00 511 SER A CA 1
ATOM 4090 C C . SER A 1 511 ? 29.983 7.338 -4.425 1.00 97.00 511 SER A C 1
ATOM 4092 O O . SER A 1 511 ? 30.452 7.085 -3.315 1.00 97.00 511 SER A O 1
ATOM 4094 N N . THR A 1 512 ? 30.748 7.574 -5.493 1.00 94.88 512 THR A N 1
ATOM 4095 C CA . THR A 1 512 ? 32.215 7.724 -5.426 1.00 94.88 512 THR A CA 1
ATOM 4096 C C . THR A 1 512 ? 32.635 9.119 -4.941 1.00 94.88 512 THR A C 1
ATOM 4098 O O . THR A 1 512 ? 33.814 9.422 -4.818 1.00 94.88 512 THR A O 1
ATOM 4101 N N . VAL A 1 513 ? 31.670 10.010 -4.675 1.00 88.94 513 VAL A N 1
ATOM 4102 C CA . VAL A 1 513 ? 31.903 11.364 -4.151 1.00 88.94 513 VAL A CA 1
ATOM 4103 C C . VAL A 1 513 ? 30.996 11.676 -2.958 1.00 88.94 513 VAL A C 1
ATOM 4105 O O . VAL A 1 513 ? 29.784 11.460 -3.004 1.00 88.94 513 VAL A O 1
ATOM 4108 N N . SER A 1 514 ? 31.558 12.260 -1.899 1.00 87.12 514 SER A N 1
ATOM 4109 C CA . SER A 1 514 ? 30.855 12.474 -0.623 1.00 87.12 514 SER A CA 1
ATOM 4110 C C . SER A 1 514 ? 29.951 13.719 -0.581 1.00 87.12 514 SER A C 1
ATOM 4112 O O . SER A 1 514 ? 28.925 13.726 0.101 1.00 87.12 514 SER A O 1
ATOM 4114 N N . PHE A 1 515 ? 30.276 14.782 -1.331 1.00 87.00 515 PHE A N 1
ATOM 4115 C CA . PHE A 1 515 ? 29.573 16.075 -1.237 1.00 87.00 515 PHE A CA 1
ATOM 4116 C C . PHE A 1 515 ? 28.085 15.997 -1.634 1.00 87.00 515 PHE A C 1
ATOM 4118 O O . PHE A 1 515 ? 27.237 16.658 -1.029 1.00 87.00 515 PHE A O 1
ATOM 4125 N N . PHE A 1 516 ? 27.753 15.140 -2.604 1.00 91.25 516 PHE A N 1
ATOM 4126 C CA . PHE A 1 516 ? 26.373 14.859 -3.008 1.00 91.25 516 PHE A CA 1
ATOM 4127 C C . PHE A 1 516 ? 25.532 14.313 -1.842 1.00 91.25 516 PHE A C 1
ATOM 4129 O O . PHE A 1 516 ? 24.431 14.810 -1.592 1.00 91.25 516 PHE A O 1
ATOM 4136 N N . LEU A 1 517 ? 26.074 13.362 -1.076 1.00 91.06 517 LEU A N 1
ATOM 4137 C CA . LEU A 1 517 ? 25.383 12.739 0.057 1.00 91.06 517 LEU A CA 1
ATOM 4138 C C . LEU A 1 517 ? 25.194 13.717 1.217 1.00 91.06 517 LEU A C 1
ATOM 4140 O O . LEU A 1 517 ? 24.120 13.754 1.817 1.00 91.06 517 LEU A O 1
ATOM 4144 N N . HIS A 1 518 ? 26.183 14.574 1.487 1.00 90.06 518 HIS A N 1
ATOM 4145 C CA . HIS A 1 518 ? 26.039 15.630 2.493 1.00 90.06 518 HIS A CA 1
ATOM 4146 C C . HIS A 1 518 ? 24.865 16.566 2.159 1.00 90.06 518 HIS A C 1
ATOM 4148 O O . HIS A 1 518 ? 24.064 16.920 3.030 1.00 90.06 518 HIS A O 1
ATOM 4154 N N . LYS A 1 519 ? 24.708 16.940 0.880 1.00 91.75 519 LYS A N 1
ATOM 4155 C CA . LYS A 1 519 ? 23.580 17.778 0.462 1.00 91.75 519 LYS A CA 1
ATOM 4156 C C . LYS A 1 519 ? 22.252 17.022 0.500 1.00 91.75 519 LYS A C 1
ATOM 4158 O O . LYS A 1 519 ? 21.261 17.609 0.935 1.00 91.75 519 LYS A O 1
ATOM 4163 N N . LEU A 1 520 ? 22.223 15.746 0.113 1.00 92.50 520 LEU A N 1
ATOM 4164 C CA . LEU A 1 520 ? 21.028 14.907 0.245 1.00 92.50 520 LEU A CA 1
ATOM 4165 C C . LEU A 1 520 ? 20.564 14.791 1.694 1.00 92.50 520 LEU A C 1
ATOM 4167 O O . LEU A 1 520 ? 19.382 15.000 1.947 1.00 92.50 520 LEU A O 1
ATOM 4171 N N . LYS A 1 521 ? 21.476 14.566 2.646 1.00 91.88 521 LYS A N 1
ATOM 4172 C CA . LYS A 1 521 ? 21.161 14.540 4.082 1.00 91.88 521 LYS A CA 1
ATOM 4173 C C . LYS A 1 521 ? 20.452 15.821 4.539 1.00 91.88 521 LYS A C 1
ATOM 4175 O O . LYS A 1 521 ? 19.443 15.761 5.229 1.00 91.88 521 LYS A O 1
ATOM 4180 N N . SER A 1 522 ? 20.894 16.992 4.069 1.00 89.50 522 SER A N 1
ATOM 4181 C CA . SER A 1 522 ? 20.221 18.265 4.395 1.00 89.50 522 SER A CA 1
ATOM 4182 C C . SER A 1 522 ? 18.790 18.397 3.846 1.00 89.50 522 SER A C 1
ATOM 4184 O O . SER A 1 522 ? 18.063 19.297 4.254 1.00 89.50 522 SER A O 1
ATOM 4186 N N . VAL A 1 523 ? 18.395 17.541 2.898 1.00 91.00 523 VAL A N 1
ATOM 4187 C CA . VAL A 1 523 ? 17.103 17.591 2.198 1.00 91.00 523 VAL A CA 1
ATOM 4188 C C . VAL A 1 523 ? 16.181 16.442 2.603 1.00 91.00 523 VAL A C 1
ATOM 4190 O O . VAL A 1 523 ? 14.982 16.648 2.749 1.00 91.00 523 VAL A O 1
ATOM 4193 N N . PHE A 1 524 ? 16.718 15.232 2.737 1.00 92.19 524 PHE A N 1
ATOM 4194 C CA . PHE A 1 524 ? 15.974 14.024 3.100 1.00 92.19 524 PHE A CA 1
ATOM 4195 C C . PHE A 1 524 ? 16.001 13.731 4.596 1.00 92.19 524 PHE A C 1
ATOM 4197 O O . PHE A 1 524 ? 15.328 12.803 5.024 1.00 92.19 524 PHE A O 1
ATOM 4204 N N . GLY A 1 525 ? 16.710 14.542 5.382 1.00 87.50 525 GLY A N 1
ATOM 4205 C CA . GLY A 1 525 ? 16.848 14.345 6.815 1.00 87.50 525 GLY A CA 1
ATOM 4206 C C . GLY A 1 525 ? 17.919 13.313 7.146 1.00 87.50 525 GLY A C 1
ATOM 4207 O O . GLY A 1 525 ? 18.829 13.044 6.355 1.00 87.50 525 GLY A O 1
ATOM 4208 N N . GLU A 1 526 ? 17.824 12.756 8.348 1.00 84.44 526 GLU A N 1
ATOM 4209 C CA . GLU A 1 526 ? 18.736 11.701 8.771 1.00 84.44 526 GLU A CA 1
ATOM 4210 C C . GLU A 1 526 ? 18.521 10.438 7.915 1.00 84.44 526 GLU A C 1
ATOM 4212 O O . GLU A 1 526 ? 17.369 10.065 7.648 1.00 84.44 526 GLU A O 1
ATOM 4217 N N . PRO A 1 527 ? 19.612 9.798 7.447 1.00 81.25 527 PRO A N 1
ATOM 4218 C CA . PRO A 1 527 ? 19.533 8.492 6.813 1.00 81.25 527 PRO A CA 1
ATOM 4219 C C . PRO A 1 527 ? 18.831 7.496 7.730 1.00 81.25 527 PRO A C 1
ATOM 4221 O O . PRO A 1 527 ? 18.937 7.584 8.954 1.00 81.25 527 PRO A O 1
ATOM 4224 N N . SER A 1 528 ? 18.145 6.531 7.132 1.00 73.94 528 SER A N 1
ATOM 4225 C CA . SER A 1 528 ? 17.615 5.394 7.869 1.00 73.94 528 SER A CA 1
ATOM 4226 C C . SER A 1 528 ? 18.783 4.620 8.460 1.00 73.94 528 SER A C 1
ATOM 4228 O O . SER A 1 528 ? 19.547 3.977 7.742 1.00 73.94 528 SER A O 1
ATOM 4230 N N . CYS A 1 529 ? 18.947 4.733 9.774 1.00 57.62 529 CYS A N 1
ATOM 4231 C CA . CYS A 1 529 ? 19.777 3.820 10.533 1.00 57.62 529 CYS A CA 1
ATOM 4232 C C . CYS A 1 529 ? 19.105 2.444 10.581 1.00 57.62 529 CYS A C 1
ATOM 4234 O O . CYS A 1 529 ? 17.917 2.309 10.281 1.00 57.62 529 CYS A O 1
ATOM 4236 N N . MET A 1 530 ? 19.905 1.433 10.926 1.00 48.34 530 MET A N 1
ATOM 4237 C CA . MET A 1 530 ? 19.455 0.100 11.326 1.00 48.34 530 MET A CA 1
ATOM 4238 C C . MET A 1 530 ? 18.069 0.189 12.000 1.00 48.34 530 MET A C 1
ATOM 4240 O O . MET A 1 530 ? 17.929 1.038 12.889 1.00 48.34 530 MET A O 1
ATOM 4244 N N . PRO A 1 531 ? 17.083 -0.699 11.744 1.00 45.34 531 PRO A N 1
ATOM 4245 C CA . PRO A 1 531 ? 16.327 -1.151 12.900 1.00 45.34 531 PRO A CA 1
ATOM 4246 C C . PRO A 1 531 ? 17.426 -1.674 13.813 1.00 45.34 531 PRO A C 1
ATOM 4248 O O . PRO A 1 531 ? 18.121 -2.615 13.419 1.00 45.34 531 PRO A O 1
ATOM 4251 N N . ALA A 1 532 ? 17.723 -0.963 14.909 1.00 35.62 532 ALA A N 1
ATOM 4252 C CA . ALA A 1 532 ? 18.725 -1.432 15.851 1.00 35.62 532 ALA A CA 1
ATOM 4253 C C . ALA A 1 532 ? 18.472 -2.932 15.993 1.00 35.62 532 ALA A C 1
ATOM 4255 O O . ALA A 1 532 ? 17.302 -3.319 16.108 1.00 35.62 532 ALA A O 1
ATOM 4256 N N . GLU A 1 533 ? 19.510 -3.779 15.917 1.00 38.41 533 GLU A N 1
ATOM 4257 C CA . GLU A 1 533 ? 19.389 -5.059 16.606 1.00 38.41 533 GLU A CA 1
ATOM 4258 C C . GLU A 1 533 ? 18.804 -4.667 17.942 1.00 38.41 533 GLU A C 1
ATOM 4260 O O . GLU A 1 533 ? 19.435 -3.885 18.661 1.00 38.41 533 GLU A O 1
ATOM 4265 N N . VAL A 1 534 ? 17.523 -5.012 18.121 1.00 41.91 534 VAL A N 1
ATOM 4266 C CA . VAL A 1 534 ? 16.703 -4.514 19.215 1.00 41.91 534 VAL A CA 1
ATOM 4267 C C . VAL A 1 534 ? 17.611 -4.679 20.392 1.00 41.91 534 VAL A C 1
ATOM 4269 O O . VAL A 1 534 ? 18.081 -5.804 20.606 1.00 41.91 534 VAL A O 1
ATOM 4272 N N . GLY A 1 535 ? 17.979 -3.555 21.022 1.00 38.56 535 GLY A N 1
ATOM 4273 C CA . GLY A 1 535 ? 18.978 -3.596 22.075 1.00 38.56 535 GLY A CA 1
ATOM 4274 C C . GLY A 1 535 ? 18.610 -4.745 23.003 1.00 38.56 535 GLY A C 1
ATOM 4275 O O . GLY A 1 535 ? 17.432 -5.101 23.087 1.00 38.56 535 GLY A O 1
ATOM 4276 N N . GLN A 1 536 ? 19.592 -5.341 23.670 1.00 40.19 536 GLN A N 1
ATOM 4277 C CA . GLN A 1 536 ? 19.408 -6.411 24.659 1.00 40.19 536 GLN A CA 1
ATOM 4278 C C . GLN A 1 536 ? 18.469 -6.030 25.840 1.00 40.19 536 GLN A C 1
ATOM 4280 O O . GLN A 1 536 ? 18.657 -6.474 26.964 1.00 40.19 536 GLN A O 1
ATOM 4285 N N . GLY A 1 537 ? 17.470 -5.168 25.650 1.00 50.34 537 GLY A N 1
ATOM 4286 C CA . GLY A 1 537 ? 16.280 -5.084 26.459 1.00 50.34 537 GLY A CA 1
ATOM 4287 C C . GLY A 1 537 ? 15.639 -6.457 26.608 1.00 50.34 537 GLY A C 1
ATOM 4288 O O . GLY A 1 537 ? 15.621 -7.286 25.695 1.00 50.34 537 GLY A O 1
ATOM 4289 N N . PHE A 1 538 ? 15.136 -6.678 27.815 1.00 53.00 538 PHE A N 1
ATOM 4290 C CA . PHE A 1 538 ? 14.444 -7.886 28.215 1.00 53.00 538 PHE A CA 1
ATOM 4291 C C . PHE A 1 538 ? 13.354 -8.227 27.194 1.00 53.00 538 PHE A C 1
ATOM 4293 O O . PHE A 1 538 ? 12.381 -7.493 27.034 1.00 53.00 538 PHE A O 1
ATOM 4300 N N . ARG A 1 539 ? 13.535 -9.346 26.490 1.00 61.75 539 ARG A N 1
ATOM 4301 C CA . ARG A 1 539 ? 12.493 -9.975 25.683 1.00 61.75 539 ARG A CA 1
ATOM 4302 C C . ARG A 1 539 ? 11.902 -11.100 26.507 1.00 61.75 539 ARG A C 1
ATOM 4304 O O . ARG A 1 539 ? 12.616 -12.023 26.890 1.00 61.75 539 ARG A O 1
ATOM 4311 N N . MET A 1 540 ? 10.602 -11.039 26.748 1.00 66.38 540 MET A N 1
ATOM 4312 C CA . MET A 1 540 ? 9.864 -12.178 27.278 1.00 66.38 540 MET A CA 1
ATOM 4313 C C . MET A 1 540 ? 9.195 -12.894 26.108 1.00 66.38 540 MET A C 1
ATOM 4315 O O . MET A 1 540 ? 8.525 -12.253 25.297 1.00 66.38 540 MET A O 1
ATOM 4319 N N . GLN A 1 541 ? 9.405 -14.205 25.999 1.00 70.19 541 GLN A N 1
ATOM 4320 C CA . GLN A 1 541 ? 8.713 -15.017 25.005 1.00 70.19 541 GLN A CA 1
ATOM 4321 C C . GLN A 1 541 ? 7.286 -15.300 25.472 1.00 70.19 541 GLN A C 1
ATOM 4323 O O . GLN A 1 541 ? 7.077 -15.769 26.590 1.00 70.19 541 GLN A O 1
ATOM 4328 N N . VAL A 1 542 ? 6.313 -15.022 24.607 1.00 73.75 542 VAL A N 1
ATOM 4329 C CA . VAL A 1 542 ? 4.905 -15.373 24.822 1.00 73.75 542 VAL A CA 1
ATOM 4330 C C . VAL A 1 542 ? 4.408 -16.241 23.678 1.00 73.75 542 VAL A C 1
ATOM 4332 O O . VAL A 1 542 ? 4.731 -16.001 22.513 1.00 73.75 542 VAL A O 1
ATOM 4335 N N . LYS A 1 543 ? 3.610 -17.253 24.018 1.00 76.81 543 LYS A N 1
ATOM 4336 C CA . LYS A 1 543 ? 3.016 -18.166 23.044 1.00 76.81 543 LYS A CA 1
ATOM 4337 C C . LYS A 1 543 ? 1.702 -17.598 22.529 1.00 76.81 543 LYS A C 1
ATOM 4339 O O . LYS A 1 543 ? 0.827 -17.219 23.309 1.00 76.81 543 LYS A O 1
ATOM 4344 N N . ALA A 1 544 ? 1.575 -17.550 21.208 1.00 81.62 544 ALA A N 1
ATOM 4345 C CA . ALA A 1 544 ? 0.343 -17.181 20.530 1.00 81.62 544 ALA A CA 1
ATOM 4346 C C . ALA A 1 544 ? -0.259 -18.398 19.823 1.00 81.62 544 ALA A C 1
ATOM 4348 O O . ALA A 1 544 ? 0.434 -19.140 19.126 1.00 81.62 544 ALA A O 1
ATOM 4349 N N . HIS A 1 545 ? -1.568 -18.568 19.967 1.00 84.50 545 HIS A N 1
ATOM 4350 C CA . HIS A 1 545 ? -2.349 -19.651 19.389 1.00 84.50 545 HIS A CA 1
ATOM 4351 C C . HIS A 1 545 ? -3.438 -19.094 18.477 1.00 84.50 545 HIS A C 1
ATOM 4353 O O . HIS A 1 545 ? -4.003 -18.031 18.733 1.00 84.50 545 HIS A O 1
ATOM 4359 N N . VAL A 1 546 ? -3.790 -19.838 17.430 1.00 84.69 546 VAL A N 1
ATOM 4360 C CA . VAL A 1 546 ? -5.009 -19.548 16.669 1.00 84.69 546 VAL A CA 1
ATOM 4361 C C . VAL A 1 546 ? -6.199 -20.054 17.471 1.00 84.69 546 VAL A C 1
ATOM 4363 O O . VAL A 1 546 ? -6.349 -21.260 17.651 1.00 84.69 546 VAL A O 1
ATOM 4366 N N . ALA A 1 547 ? -7.018 -19.123 17.957 1.00 82.88 547 ALA A N 1
ATOM 4367 C CA . ALA A 1 547 ? -8.240 -19.427 18.689 1.00 82.88 547 ALA A CA 1
ATOM 4368 C C . ALA A 1 547 ? -9.341 -19.897 17.739 1.00 82.88 547 ALA A C 1
ATOM 4370 O O . ALA A 1 547 ? -9.944 -20.923 17.995 1.00 82.88 547 ALA A O 1
ATOM 4371 N N . TYR A 1 548 ? -9.527 -19.171 16.631 1.00 82.75 548 TYR A N 1
ATOM 4372 C CA . TYR A 1 548 ? -10.575 -19.415 15.641 1.00 82.75 548 TYR A CA 1
ATOM 4373 C C . TYR A 1 548 ? -10.046 -19.180 14.223 1.00 82.75 548 TYR A C 1
ATOM 4375 O O . TYR A 1 548 ? -9.271 -18.245 13.981 1.00 82.75 548 TYR A O 1
ATOM 4383 N N . VAL A 1 549 ? -10.508 -19.986 13.262 1.00 81.31 549 VAL A N 1
ATOM 4384 C CA . VAL A 1 549 ? -10.223 -19.816 11.827 1.00 81.31 549 VAL A CA 1
ATOM 4385 C C . VAL A 1 549 ? -11.498 -19.432 11.087 1.00 81.31 549 VAL A C 1
ATOM 4387 O O . VAL A 1 549 ? -12.459 -20.199 11.020 1.00 81.31 549 VAL A O 1
ATOM 4390 N N . ALA A 1 550 ? -11.473 -18.258 10.462 1.00 73.56 550 ALA A N 1
ATOM 4391 C CA . ALA A 1 550 ? -12.584 -17.722 9.697 1.00 73.56 550 ALA A CA 1
ATOM 4392 C C . ALA A 1 550 ? -12.956 -18.626 8.510 1.00 73.56 550 ALA A C 1
ATOM 4394 O O . ALA A 1 550 ? -12.126 -18.921 7.643 1.00 73.56 550 ALA A O 1
ATOM 4395 N N . LYS A 1 551 ? -14.237 -18.986 8.389 1.00 72.75 551 LYS A N 1
ATOM 4396 C CA . LYS A 1 551 ? -14.753 -19.713 7.213 1.00 72.75 551 LYS A CA 1
ATOM 4397 C C . LYS A 1 551 ? -14.801 -18.813 5.963 1.00 72.75 551 LYS A C 1
ATOM 4399 O O . LYS A 1 551 ? -14.550 -17.602 5.998 1.00 72.75 551 LYS A O 1
ATOM 4404 N N . GLN A 1 552 ? -15.089 -19.392 4.796 1.00 56.69 552 GLN A N 1
ATOM 4405 C CA . GLN A 1 552 ? -15.288 -18.606 3.574 1.00 56.69 552 GLN A CA 1
ATOM 4406 C C . GLN A 1 552 ? -16.556 -17.748 3.730 1.00 56.69 552 GLN A C 1
ATOM 4408 O O . GLN A 1 552 ? -17.614 -18.283 4.037 1.00 56.69 552 GLN A O 1
ATOM 4413 N N . ALA A 1 553 ? -16.425 -16.431 3.535 1.00 56.84 553 ALA A N 1
ATOM 4414 C CA . ALA A 1 553 ? -17.466 -15.425 3.793 1.00 56.84 553 ALA A CA 1
ATOM 4415 C C . ALA A 1 553 ? -17.825 -15.186 5.278 1.00 56.84 553 ALA A C 1
ATOM 4417 O O . ALA A 1 553 ? -18.879 -14.633 5.581 1.00 56.84 553 ALA A O 1
ATOM 4418 N N . ASP A 1 554 ? -16.933 -15.576 6.189 1.00 67.62 554 ASP A N 1
ATOM 4419 C CA . ASP A 1 554 ? -17.064 -15.298 7.615 1.00 67.62 554 ASP A CA 1
ATOM 4420 C C . ASP A 1 554 ? -16.826 -13.814 7.917 1.00 67.62 554 ASP A C 1
ATOM 4422 O O . ASP A 1 554 ? -15.831 -13.213 7.495 1.00 67.62 554 ASP A O 1
ATOM 4426 N N . GLU A 1 555 ? -17.767 -13.224 8.642 1.00 75.62 555 GLU A N 1
ATOM 4427 C CA . GLU A 1 555 ? -17.838 -11.790 8.869 1.00 75.62 555 GLU A CA 1
ATOM 4428 C C . GLU A 1 555 ? -16.855 -11.317 9.942 1.00 75.62 555 GLU A C 1
ATOM 4430 O O . GLU A 1 555 ? -16.761 -10.116 10.169 1.00 75.62 555 GLU A O 1
ATOM 4435 N N . ILE A 1 556 ? -16.069 -12.194 10.575 1.00 82.25 556 ILE A N 1
ATOM 4436 C CA . ILE A 1 556 ? -14.965 -11.763 11.453 1.00 82.25 556 ILE A CA 1
ATOM 4437 C C . ILE A 1 556 ? -13.818 -11.074 10.697 1.00 82.25 556 ILE A C 1
ATOM 4439 O O . ILE A 1 556 ? -13.022 -10.354 11.300 1.00 82.25 556 ILE A O 1
ATOM 4443 N N . LYS A 1 557 ? -13.745 -11.255 9.371 1.00 88.12 557 LYS A N 1
ATOM 4444 C CA . LYS A 1 557 ? -12.739 -10.640 8.491 1.00 88.12 557 LYS A CA 1
ATOM 4445 C C . LYS A 1 557 ? -13.066 -9.165 8.286 1.00 88.12 557 LYS A C 1
ATOM 4447 O O . LYS A 1 557 ? -13.670 -8.787 7.277 1.00 88.12 557 LYS A O 1
ATOM 4452 N N . ARG A 1 558 ? -12.707 -8.332 9.259 1.00 90.38 558 ARG A N 1
ATOM 4453 C CA . ARG A 1 558 ? -13.014 -6.900 9.246 1.00 90.38 558 ARG A CA 1
ATOM 4454 C C . ARG A 1 558 ? -11.928 -6.052 9.910 1.00 90.38 558 ARG A C 1
ATOM 4456 O O . ARG A 1 558 ? -11.186 -6.521 10.769 1.00 90.38 558 ARG A O 1
ATOM 4463 N N . VAL A 1 559 ? -11.861 -4.788 9.507 1.00 93.69 559 VAL A N 1
ATOM 4464 C CA . VAL A 1 559 ? -10.951 -3.758 10.033 1.00 93.69 559 VAL A CA 1
ATOM 4465 C C . VAL A 1 559 ? -11.736 -2.595 10.619 1.00 93.69 559 VAL A C 1
ATOM 4467 O O . VAL A 1 559 ? -12.843 -2.284 10.163 1.00 93.69 559 VAL A O 1
ATOM 4470 N N . GLY A 1 560 ? -11.163 -1.934 11.626 1.00 93.75 560 GLY A N 1
ATOM 4471 C CA . GLY A 1 560 ? -11.797 -0.784 12.278 1.00 93.75 560 GLY A CA 1
ATOM 4472 C C . GLY A 1 560 ? -13.107 -1.134 12.994 1.00 93.75 560 GLY A C 1
ATOM 4473 O O . GLY A 1 560 ? -13.978 -0.268 13.123 1.00 93.75 560 GLY A O 1
ATOM 4474 N N . LEU A 1 561 ? -13.257 -2.401 13.397 1.00 94.69 561 LEU A N 1
ATOM 4475 C CA . LEU A 1 561 ? -14.326 -2.868 14.277 1.00 94.69 561 LEU A CA 1
ATOM 4476 C C . LEU A 1 561 ? -14.068 -2.440 15.727 1.00 94.69 561 LEU A C 1
ATOM 4478 O O . LEU A 1 561 ? -12.994 -1.925 16.049 1.00 94.69 561 LEU A O 1
ATOM 4482 N N . ARG A 1 562 ? -15.032 -2.733 16.599 1.00 94.88 562 ARG A N 1
ATOM 4483 C CA . ARG A 1 562 ? -14.804 -2.804 18.042 1.00 94.88 562 ARG A CA 1
ATOM 4484 C C . ARG A 1 562 ? -15.291 -4.119 18.616 1.00 94.88 562 ARG A C 1
ATOM 4486 O O . ARG A 1 562 ? -16.294 -4.657 18.144 1.00 94.88 562 ARG A O 1
ATOM 4493 N N . CYS A 1 563 ? -14.594 -4.603 19.631 1.00 93.31 563 CYS A N 1
ATOM 4494 C CA . CYS A 1 563 ? -14.966 -5.772 20.397 1.00 93.31 563 CYS A CA 1
ATOM 4495 C C . CYS A 1 563 ? -14.931 -5.501 21.901 1.00 93.31 563 CYS A C 1
ATOM 4497 O O . CYS A 1 563 ? -14.125 -4.709 22.382 1.00 93.31 563 CYS A O 1
ATOM 4499 N N . ILE A 1 564 ? -15.839 -6.147 22.629 1.00 91.81 564 ILE A N 1
ATOM 4500 C CA . ILE A 1 564 ? -15.934 -6.054 24.089 1.00 91.81 564 ILE A CA 1
ATOM 4501 C C . ILE A 1 564 ? -16.139 -7.448 24.693 1.00 91.81 564 ILE A C 1
ATOM 4503 O O . ILE A 1 564 ? -16.762 -8.299 24.040 1.00 91.81 564 ILE A O 1
ATOM 4507 N N . PRO A 1 565 ? -15.647 -7.690 25.919 1.00 89.75 565 PRO A N 1
ATOM 4508 C CA . PRO A 1 565 ? -15.979 -8.896 26.664 1.00 89.75 565 PRO A CA 1
ATOM 4509 C C . PRO A 1 565 ? -17.439 -8.856 27.137 1.00 89.75 565 PRO A C 1
ATOM 4511 O O . PRO A 1 565 ? -17.987 -7.791 27.420 1.00 89.75 565 PRO A O 1
ATOM 4514 N N . MET A 1 566 ? -18.056 -10.030 27.235 1.00 82.56 566 MET A N 1
ATOM 4515 C CA . MET A 1 566 ? -19.390 -10.247 27.792 1.00 82.56 566 MET A CA 1
ATOM 4516 C C . MET A 1 566 ? -19.382 -11.553 28.591 1.00 82.56 566 MET A C 1
ATOM 4518 O O . MET A 1 566 ? -19.599 -12.644 28.042 1.00 82.56 566 MET A O 1
ATOM 4522 N N . GLY A 1 567 ? -19.049 -11.448 29.879 1.00 78.94 567 GLY A N 1
ATOM 4523 C CA . GLY A 1 567 ? -18.592 -12.594 30.663 1.00 78.94 567 GLY A CA 1
ATOM 4524 C C . GLY A 1 567 ? -17.364 -13.214 29.993 1.00 78.94 567 GLY A C 1
ATOM 4525 O O . GLY A 1 567 ? -16.372 -12.534 29.752 1.00 78.94 567 GLY A O 1
ATOM 4526 N N . GLU A 1 568 ? -17.458 -14.486 29.612 1.00 75.44 568 GLU A N 1
ATOM 4527 C CA . GLU A 1 568 ? -16.389 -15.184 28.881 1.00 75.44 568 GLU A CA 1
ATOM 4528 C C . GLU A 1 568 ? -16.516 -15.118 27.350 1.00 75.44 568 GLU A C 1
ATOM 4530 O O . GLU A 1 568 ? -15.715 -15.714 26.635 1.00 75.44 568 GLU A O 1
ATOM 4535 N N . ASN A 1 569 ? -17.528 -14.426 26.825 1.00 85.75 569 ASN A N 1
ATOM 4536 C CA . ASN A 1 569 ? -17.779 -14.315 25.388 1.00 85.75 569 ASN A CA 1
ATOM 4537 C C . ASN A 1 569 ? -17.311 -12.962 24.851 1.00 85.75 569 ASN A C 1
ATOM 4539 O O . ASN A 1 569 ? -17.015 -12.046 25.617 1.00 85.75 569 ASN A O 1
ATOM 4543 N N . VAL A 1 570 ? -17.288 -12.812 23.526 1.00 89.88 570 VAL A N 1
ATOM 4544 C CA . VAL A 1 570 ? -16.884 -11.560 22.872 1.00 89.88 570 VAL A CA 1
ATOM 4545 C C . VAL A 1 570 ? -17.935 -11.118 21.864 1.00 89.88 570 VAL A C 1
ATOM 4547 O O . VAL A 1 570 ? -18.427 -11.915 21.065 1.00 89.88 570 VAL A O 1
ATOM 4550 N N . ILE A 1 571 ? -18.260 -9.828 21.871 1.00 90.62 571 ILE A N 1
ATOM 4551 C CA . ILE A 1 571 ? -19.151 -9.209 20.883 1.00 90.62 571 ILE A CA 1
ATOM 4552 C C . ILE A 1 571 ? -18.317 -8.349 19.950 1.00 90.62 571 ILE A C 1
ATOM 4554 O O . ILE A 1 571 ? -17.433 -7.637 20.411 1.00 90.62 571 ILE A O 1
ATOM 4558 N N . LEU A 1 572 ? -18.610 -8.393 18.652 1.00 92.25 572 LEU A N 1
ATOM 4559 C CA . LEU A 1 572 ? -17.911 -7.646 17.613 1.00 92.25 572 LEU A CA 1
ATOM 4560 C C . LEU A 1 572 ? -18.905 -6.776 16.845 1.00 92.25 572 LEU A C 1
ATOM 4562 O O . LEU A 1 572 ? -19.891 -7.288 16.309 1.00 92.25 572 LEU A O 1
ATOM 4566 N N . ILE A 1 573 ? -18.629 -5.477 16.746 1.00 92.44 573 ILE A N 1
ATOM 4567 C CA . ILE A 1 573 ? -19.557 -4.486 16.191 1.00 92.44 573 ILE A CA 1
ATOM 4568 C C . ILE A 1 573 ? -18.877 -3.659 15.102 1.00 92.44 573 ILE A C 1
ATOM 4570 O O . ILE A 1 573 ? -17.729 -3.225 15.230 1.00 92.44 573 ILE A O 1
ATOM 4574 N N . GLY A 1 574 ? -19.619 -3.450 14.012 1.00 92.75 574 GLY A N 1
ATOM 4575 C CA . GLY A 1 574 ? -19.230 -2.633 12.867 1.00 92.75 574 GLY A CA 1
ATOM 4576 C C . GLY A 1 574 ? -17.953 -3.104 12.184 1.00 92.75 574 GLY A C 1
ATOM 4577 O O . GLY A 1 574 ? -17.648 -4.295 12.170 1.00 92.75 574 GLY A O 1
ATOM 4578 N N . GLY A 1 575 ? -17.222 -2.163 11.594 1.00 93.50 575 GLY A N 1
ATOM 4579 C CA . GLY A 1 575 ? -16.025 -2.399 10.794 1.00 93.50 575 GLY A CA 1
ATOM 4580 C C . GLY A 1 575 ? -16.305 -2.481 9.291 1.00 93.50 575 GLY A C 1
ATOM 4581 O O . GLY A 1 575 ? -17.448 -2.480 8.826 1.00 93.50 575 GLY A O 1
ATOM 4582 N N . TRP A 1 576 ? -15.228 -2.531 8.512 1.00 92.50 576 TRP A N 1
ATOM 4583 C CA . TRP A 1 576 ? -15.255 -2.766 7.069 1.00 92.50 576 TRP A CA 1
ATOM 4584 C C . TRP A 1 576 ? -14.638 -4.125 6.767 1.00 92.50 576 TRP A C 1
ATOM 4586 O O . TRP A 1 576 ? -13.566 -4.437 7.277 1.00 92.50 576 TRP A O 1
ATOM 4596 N N . GLY A 1 577 ? -15.304 -4.942 5.961 1.00 88.56 577 GLY A N 1
ATOM 4597 C CA . GLY A 1 577 ? -14.879 -6.318 5.732 1.00 88.56 577 GLY A CA 1
ATOM 4598 C C . GLY A 1 577 ? -15.601 -6.980 4.571 1.00 88.56 577 GLY A C 1
ATOM 4599 O O . GLY A 1 577 ? -16.397 -6.349 3.868 1.00 88.56 577 GLY A O 1
ATOM 4600 N N . ALA A 1 578 ? -15.321 -8.263 4.362 1.00 77.12 578 ALA A N 1
ATOM 4601 C CA . ALA A 1 578 ? -15.976 -9.054 3.329 1.00 77.12 578 ALA A CA 1
ATOM 4602 C C . ALA A 1 578 ? -17.391 -9.454 3.759 1.00 77.12 578 ALA A C 1
ATOM 4604 O O . ALA A 1 578 ? -17.582 -10.116 4.770 1.00 77.12 578 ALA A O 1
ATOM 4605 N N . SER A 1 579 ? -18.391 -9.060 2.969 1.00 69.56 579 SER A N 1
ATOM 4606 C CA . SER A 1 579 ? -19.762 -9.548 3.150 1.00 69.56 579 SER A CA 1
ATOM 4607 C C . SER A 1 579 ? -19.912 -11.001 2.694 1.00 69.56 579 SER A C 1
ATOM 4609 O O . SER A 1 579 ? -19.097 -11.490 1.908 1.00 69.56 579 SER A O 1
ATOM 4611 N N . ALA A 1 580 ? -21.031 -11.638 3.058 1.00 64.75 580 ALA A N 1
ATOM 4612 C CA . ALA A 1 580 ? -21.434 -12.960 2.558 1.00 64.75 580 ALA A CA 1
ATOM 4613 C C . ALA A 1 580 ? -21.333 -13.109 1.018 1.00 64.75 580 ALA A C 1
ATOM 4615 O O . ALA A 1 580 ? -21.072 -14.188 0.494 1.00 64.75 580 ALA A O 1
ATOM 4616 N N . SER A 1 581 ? -21.501 -12.004 0.278 1.00 62.19 581 SER A N 1
ATOM 4617 C CA . SER A 1 581 ? -21.408 -11.952 -1.191 1.00 62.19 581 SER A CA 1
ATOM 4618 C C . SER A 1 581 ? -19.979 -11.843 -1.753 1.00 62.19 581 SER A C 1
ATOM 4620 O O . SER A 1 581 ? -19.801 -11.742 -2.967 1.00 62.19 581 SER A O 1
ATOM 4622 N N . GLY A 1 582 ? -18.959 -11.783 -0.891 1.00 66.44 582 GLY A N 1
ATOM 4623 C CA . GLY A 1 582 ? -17.555 -11.566 -1.256 1.00 66.44 582 GLY A CA 1
ATOM 4624 C C . GLY A 1 582 ? -17.190 -10.111 -1.577 1.00 66.44 582 GLY A C 1
ATOM 4625 O O . GLY A 1 582 ? -16.022 -9.812 -1.804 1.00 66.44 582 GLY A O 1
ATOM 4626 N N . LYS A 1 583 ? -18.154 -9.178 -1.587 1.00 74.88 583 LYS A N 1
ATOM 4627 C CA . LYS A 1 583 ? -17.875 -7.738 -1.736 1.00 74.88 583 LYS A CA 1
ATOM 4628 C C . LYS A 1 583 ? -17.471 -7.123 -0.405 1.00 74.88 583 LYS A C 1
ATOM 4630 O O . LYS A 1 583 ? -18.141 -7.370 0.603 1.00 74.88 583 LYS A O 1
ATOM 4635 N N . HIS A 1 584 ? -16.450 -6.271 -0.422 1.00 84.44 584 HIS A N 1
ATOM 4636 C CA . HIS A 1 584 ? -16.055 -5.514 0.758 1.00 84.44 584 HIS A CA 1
ATOM 4637 C C . HIS A 1 584 ? -16.988 -4.323 0.994 1.00 84.44 584 HIS A C 1
ATOM 4639 O O . HIS A 1 584 ? -17.247 -3.536 0.079 1.00 84.44 584 HIS A O 1
ATOM 4645 N N . LYS A 1 585 ? -17.507 -4.195 2.215 1.00 87.62 585 LYS A N 1
ATOM 4646 C CA . LYS A 1 585 ? -18.375 -3.088 2.635 1.00 87.62 585 LYS A CA 1
ATOM 4647 C C . LYS A 1 585 ? -18.286 -2.871 4.145 1.00 87.62 585 LYS A C 1
ATOM 4649 O O . LYS A 1 585 ? -17.730 -3.696 4.865 1.00 87.62 585 LYS A O 1
ATOM 4654 N N . ARG A 1 586 ? -18.867 -1.770 4.627 1.00 89.69 586 ARG A N 1
ATOM 4655 C CA . ARG A 1 586 ? -19.174 -1.635 6.058 1.00 89.69 586 ARG A CA 1
ATOM 4656 C C . ARG A 1 586 ? -20.200 -2.699 6.438 1.00 89.69 586 ARG A C 1
ATOM 4658 O O . ARG A 1 586 ? -21.151 -2.926 5.686 1.00 89.69 586 ARG A O 1
ATOM 4665 N N . LEU A 1 587 ? -19.958 -3.386 7.546 1.00 87.94 587 LEU A N 1
ATOM 4666 C CA . LEU A 1 587 ? -20.774 -4.515 7.969 1.00 87.94 587 LEU A CA 1
ATOM 4667 C C . LEU A 1 587 ? -21.827 -4.047 8.968 1.00 87.94 587 LEU A C 1
ATOM 4669 O O . LEU A 1 587 ? -21.500 -3.493 10.010 1.00 87.94 587 LEU A O 1
ATOM 4673 N N . ALA A 1 588 ? -23.090 -4.306 8.641 1.00 85.62 588 ALA A N 1
ATOM 4674 C CA . ALA A 1 588 ? -24.210 -4.143 9.559 1.00 85.62 588 ALA A CA 1
ATOM 4675 C C . ALA A 1 588 ? -24.229 -5.234 10.637 1.00 85.62 588 ALA A C 1
ATOM 4677 O O . ALA A 1 588 ? -24.890 -5.102 11.659 1.00 85.62 588 ALA A O 1
ATOM 4678 N N . SER A 1 589 ? -23.574 -6.363 10.410 1.00 85.75 589 SER A N 1
ATOM 4679 C CA . SER A 1 589 ? -23.680 -7.498 11.309 1.00 85.75 589 SER A CA 1
ATOM 4680 C C . SER A 1 589 ? -22.922 -7.291 12.614 1.00 85.75 589 SER A C 1
ATOM 4682 O O . SER A 1 589 ? -21.794 -6.781 12.649 1.00 85.75 589 SER A O 1
ATOM 4684 N N . VAL A 1 590 ? -23.552 -7.752 13.690 1.00 89.00 590 VAL A N 1
ATOM 4685 C CA . VAL A 1 590 ? -22.926 -7.901 14.999 1.00 89.00 590 VAL A CA 1
ATOM 4686 C C . VAL A 1 590 ? -22.677 -9.380 15.221 1.00 89.00 590 VAL A C 1
ATOM 4688 O O . VAL A 1 590 ? -23.588 -10.192 15.056 1.00 89.00 590 VAL A O 1
ATOM 4691 N N . CYS A 1 591 ? -21.441 -9.726 15.559 1.00 89.19 591 CYS A N 1
ATOM 4692 C CA . CYS A 1 591 ? -21.068 -11.105 15.837 1.00 89.19 591 CYS A CA 1
ATOM 4693 C C . CYS A 1 591 ? -20.962 -11.325 17.341 1.00 89.19 591 CYS A C 1
ATOM 4695 O O . CYS A 1 591 ? -20.432 -10.482 18.061 1.00 89.19 591 CYS A O 1
ATOM 4697 N N . TYR A 1 592 ? -21.436 -12.479 17.786 1.00 88.25 592 TYR A N 1
ATOM 4698 C CA . TYR A 1 592 ? -21.228 -13.013 19.120 1.00 88.25 592 TYR A CA 1
ATOM 4699 C C . TYR A 1 592 ? -20.354 -14.255 18.995 1.00 88.25 592 TYR A C 1
ATOM 4701 O O . TYR A 1 592 ? -20.718 -15.212 18.302 1.00 88.25 592 TYR A O 1
ATOM 4709 N N . TRP A 1 593 ? -19.194 -14.215 19.637 1.00 89.31 593 TRP A N 1
ATOM 4710 C CA . TRP A 1 593 ? -18.236 -15.307 19.671 1.00 89.31 593 TRP A CA 1
ATOM 4711 C C . TRP A 1 593 ? -18.253 -15.970 21.045 1.00 89.31 593 TRP A C 1
ATOM 4713 O O . TRP A 1 593 ? -17.912 -15.349 22.055 1.00 89.31 593 TRP A O 1
ATOM 4723 N N . ASN A 1 594 ? -18.658 -17.241 21.059 1.00 86.19 594 ASN A N 1
ATOM 4724 C CA . ASN A 1 594 ? -18.509 -18.114 22.210 1.00 86.19 594 ASN A CA 1
ATOM 4725 C C . ASN A 1 594 ? -17.078 -18.649 22.238 1.00 86.19 594 ASN A C 1
ATOM 4727 O O . ASN A 1 594 ? -16.722 -19.513 21.438 1.00 86.19 594 ASN A O 1
ATOM 4731 N N . VAL A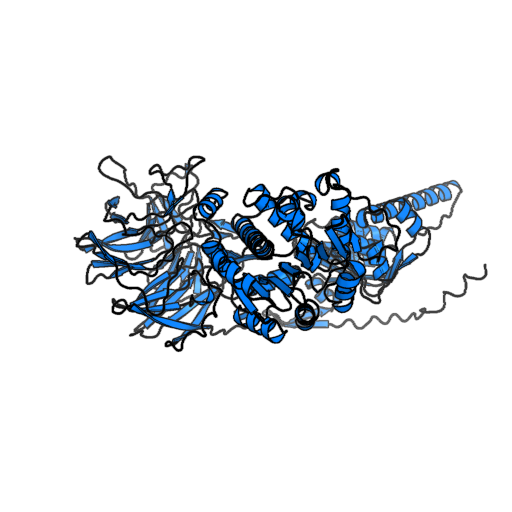 1 595 ? -16.279 -18.131 23.168 1.00 84.00 595 VAL A N 1
ATOM 4732 C CA . VAL A 1 595 ? -14.849 -18.442 23.283 1.00 84.00 595 VAL A CA 1
ATOM 4733 C C . VAL A 1 595 ? -14.611 -19.898 23.699 1.00 84.00 595 VAL A C 1
ATOM 4735 O O . VAL A 1 595 ? -13.638 -20.503 23.260 1.00 84.00 595 VAL A O 1
ATOM 4738 N N . ARG A 1 596 ? -15.498 -20.492 24.513 1.00 80.00 596 ARG A N 1
ATOM 4739 C CA . ARG A 1 596 ? -15.356 -21.888 24.973 1.00 80.00 596 ARG A CA 1
ATOM 4740 C C . ARG A 1 596 ? -15.662 -22.901 23.877 1.00 80.00 596 ARG A C 1
ATOM 4742 O O . ARG A 1 596 ? -14.982 -23.915 23.769 1.00 80.00 596 ARG A O 1
ATOM 4749 N N . GLU A 1 597 ? -16.720 -22.646 23.113 1.00 78.94 597 GLU A N 1
ATOM 4750 C CA . GLU A 1 597 ? -17.185 -23.548 22.049 1.00 78.94 597 GLU A CA 1
ATOM 4751 C C . GLU A 1 597 ? -16.500 -23.277 20.705 1.00 78.94 597 GLU A C 1
ATOM 4753 O O . GLU A 1 597 ? -16.659 -24.054 19.767 1.00 78.94 597 GLU A O 1
ATOM 4758 N N . ASP A 1 598 ? -15.762 -22.171 20.613 1.00 77.31 598 ASP A N 1
ATOM 4759 C CA . ASP A 1 598 ? -15.166 -21.647 19.389 1.00 77.31 598 ASP A CA 1
ATOM 4760 C C . ASP A 1 598 ? -16.194 -21.435 18.256 1.00 77.31 598 ASP A C 1
ATOM 4762 O O . ASP A 1 598 ? -15.989 -21.751 17.080 1.00 77.31 598 ASP A O 1
ATOM 4766 N N . VAL A 1 599 ? -17.362 -20.900 18.633 1.00 81.00 599 VAL A N 1
ATOM 4767 C CA . VAL A 1 599 ? -18.493 -20.669 17.723 1.00 81.00 599 VAL A CA 1
ATOM 4768 C C . VAL A 1 599 ? -18.751 -19.179 17.570 1.00 81.00 599 VAL A C 1
ATOM 4770 O O . VAL A 1 599 ? -19.114 -18.492 18.525 1.00 81.00 599 VAL A O 1
ATOM 4773 N N . VAL A 1 600 ? -18.627 -18.684 16.339 1.00 84.00 600 VAL A N 1
ATOM 4774 C CA . VAL A 1 600 ? -19.064 -17.337 15.956 1.00 84.00 600 VAL A CA 1
ATOM 4775 C C . VAL A 1 600 ? -20.471 -17.403 15.361 1.00 84.00 600 VAL A C 1
ATOM 4777 O O . VAL A 1 600 ? -20.745 -18.197 14.461 1.00 84.00 600 VAL A O 1
ATOM 4780 N N . SER A 1 601 ? -21.362 -16.541 15.846 1.00 84.31 601 SER A N 1
ATOM 4781 C CA . SER A 1 601 ? -22.749 -16.415 15.383 1.00 84.31 601 SER A CA 1
ATOM 4782 C C . SER A 1 601 ? -23.108 -14.954 15.109 1.00 84.31 601 SER A C 1
ATOM 4784 O O . SER A 1 601 ? -22.557 -14.048 15.731 1.00 84.31 601 SER A O 1
ATOM 4786 N N . ILE A 1 602 ? -24.013 -14.710 14.159 1.00 84.69 602 ILE A N 1
ATOM 4787 C CA . ILE A 1 602 ? -24.568 -13.371 13.918 1.00 84.69 602 ILE A CA 1
ATOM 4788 C C . ILE A 1 602 ? -25.743 -13.169 14.871 1.00 84.69 602 ILE A C 1
ATOM 4790 O O . ILE A 1 602 ? -26.628 -14.018 14.958 1.00 84.69 602 ILE A O 1
ATOM 4794 N N . VAL A 1 603 ? -25.745 -12.037 15.564 1.00 83.12 603 VAL A N 1
ATOM 4795 C CA . VAL A 1 603 ? -26.776 -11.676 16.535 1.00 83.12 603 VAL A CA 1
ATOM 4796 C C . VAL A 1 603 ? -27.964 -11.030 15.826 1.00 83.12 603 VAL A C 1
ATOM 4798 O O . VAL A 1 603 ? -27.786 -10.121 15.010 1.00 83.12 603 VAL A O 1
ATOM 4801 N N . GLU A 1 604 ? -29.182 -11.468 16.152 1.00 82.69 604 GLU A N 1
ATOM 4802 C CA . GLU A 1 604 ? -30.399 -10.784 15.711 1.00 82.69 604 GLU A CA 1
ATOM 4803 C C . GLU A 1 604 ? -30.517 -9.431 16.422 1.00 82.69 604 GLU A C 1
ATOM 4805 O O . GLU A 1 604 ? -30.346 -9.340 17.639 1.00 82.69 604 GLU A O 1
ATOM 4810 N N . LYS A 1 605 ? -30.795 -8.367 15.663 1.00 87.69 605 LYS A N 1
ATOM 4811 C CA . LYS A 1 605 ? -30.800 -6.995 16.179 1.00 87.69 605 LYS A CA 1
ATOM 4812 C C . LYS A 1 605 ? -32.197 -6.398 16.158 1.00 87.69 605 LYS A C 1
ATOM 4814 O O . LYS A 1 605 ? -32.870 -6.427 15.129 1.00 87.69 605 LYS A O 1
ATOM 4819 N N . LYS A 1 606 ? -32.574 -5.741 17.251 1.00 84.69 606 LYS A N 1
ATOM 4820 C CA . LYS A 1 606 ? -33.786 -4.928 17.362 1.00 84.69 606 LYS A CA 1
ATOM 4821 C C . LYS A 1 606 ? -33.409 -3.475 17.629 1.00 84.69 606 LYS A C 1
ATOM 4823 O O . LYS A 1 606 ? -32.905 -3.148 18.698 1.00 84.69 606 LYS A O 1
ATOM 4828 N N . VAL A 1 607 ? -33.676 -2.603 16.660 1.00 82.69 607 VAL A N 1
ATOM 4829 C CA . VAL A 1 607 ? -33.369 -1.168 16.748 1.00 82.69 607 VAL A CA 1
ATOM 4830 C C . VAL A 1 607 ? -34.621 -0.397 17.170 1.00 82.69 607 VAL A C 1
ATOM 4832 O O . VAL A 1 607 ? -35.666 -0.522 16.530 1.00 82.69 607 VAL A O 1
ATOM 4835 N N . THR A 1 608 ? -34.528 0.394 18.239 1.00 83.25 608 THR A N 1
ATOM 4836 C CA . THR A 1 608 ? -35.632 1.201 18.787 1.00 83.25 608 THR A CA 1
ATOM 4837 C C . THR A 1 608 ? -35.266 2.682 18.858 1.00 83.25 608 THR A C 1
ATOM 4839 O O . THR A 1 608 ? -34.091 3.040 18.902 1.00 83.25 608 THR A O 1
ATOM 4842 N N . ASN A 1 609 ? -36.280 3.555 18.900 1.00 77.56 609 ASN A N 1
ATOM 4843 C CA . ASN A 1 609 ? -36.114 5.015 18.979 1.00 77.56 609 ASN A CA 1
ATOM 4844 C C . ASN A 1 609 ? -35.339 5.642 17.805 1.00 77.56 609 ASN A C 1
ATOM 4846 O O . ASN A 1 609 ? -34.792 6.732 17.937 1.00 77.56 609 ASN A O 1
ATOM 4850 N N . PHE A 1 610 ? -35.350 4.982 16.647 1.00 75.81 610 PHE A N 1
ATOM 4851 C CA . PHE A 1 610 ? -34.682 5.419 15.428 1.00 75.81 610 PHE A CA 1
ATOM 4852 C C . PHE A 1 610 ? -35.663 5.444 14.260 1.00 75.81 610 PHE A C 1
ATOM 4854 O O . PHE A 1 610 ? -36.435 4.499 14.084 1.00 75.81 610 PHE A O 1
ATOM 4861 N N . ASP A 1 611 ? -35.626 6.509 13.461 1.00 66.69 611 ASP A N 1
ATOM 4862 C CA . ASP A 1 611 ? -36.404 6.575 12.230 1.00 66.69 611 ASP A CA 1
ATOM 4863 C C . ASP A 1 611 ? -35.706 5.757 11.135 1.00 66.69 611 ASP A C 1
ATOM 4865 O O . ASP A 1 611 ? -34.679 6.154 10.584 1.00 66.69 611 ASP A O 1
ATOM 4869 N N . GLN A 1 612 ? -36.272 4.591 10.819 1.00 61.78 612 GLN A N 1
ATOM 4870 C CA . GLN A 1 612 ? -35.745 3.701 9.782 1.00 61.78 612 GLN A CA 1
ATOM 4871 C C . GLN A 1 612 ? -35.830 4.305 8.369 1.00 61.78 612 GLN A C 1
ATOM 4873 O O . GLN A 1 612 ? -35.199 3.770 7.455 1.00 61.78 612 GLN A O 1
ATOM 4878 N N . SER A 1 613 ? -36.558 5.414 8.172 1.00 54.97 613 SER A N 1
ATOM 4879 C CA . SER A 1 613 ? -36.669 6.093 6.873 1.00 54.97 613 SER A CA 1
ATOM 4880 C C . SER A 1 613 ? -35.329 6.633 6.350 1.00 54.97 613 SER A C 1
ATOM 4882 O O . SER A 1 613 ? -35.133 6.709 5.138 1.00 54.97 613 SER A O 1
ATOM 4884 N N . ASP A 1 614 ? -34.371 6.912 7.245 1.00 59.34 614 ASP A N 1
ATOM 4885 C CA . ASP A 1 614 ? -33.025 7.396 6.903 1.00 59.34 614 ASP A CA 1
ATOM 4886 C C . ASP A 1 614 ? -32.090 6.264 6.406 1.00 59.34 614 ASP A C 1
ATOM 4888 O O . ASP A 1 614 ? -30.950 6.507 6.003 1.00 59.34 614 ASP A O 1
ATOM 4892 N N . GLY A 1 615 ? -32.562 5.007 6.436 1.00 56.97 615 GLY A N 1
ATOM 4893 C CA . GLY A 1 615 ? -31.962 3.837 5.778 1.00 56.97 615 GLY A CA 1
ATOM 4894 C C . GLY A 1 615 ? -30.601 3.363 6.304 1.00 56.97 615 GLY A C 1
ATOM 4895 O O . GLY A 1 615 ? -30.027 2.434 5.735 1.00 56.97 615 GLY A O 1
ATOM 4896 N N . ARG A 1 616 ? -30.055 3.983 7.358 1.00 69.69 616 ARG A N 1
ATOM 4897 C CA . ARG A 1 616 ? -28.715 3.691 7.894 1.00 69.69 616 ARG A CA 1
ATOM 4898 C C . ARG A 1 616 ? -28.788 2.793 9.124 1.00 69.69 616 ARG A C 1
ATOM 4900 O O . ARG A 1 616 ? -29.306 3.194 10.159 1.00 69.69 616 ARG A O 1
ATOM 4907 N N . ASP A 1 617 ? -28.224 1.594 9.021 1.00 81.31 617 ASP A N 1
ATOM 4908 C CA . ASP A 1 617 ? -28.093 0.682 10.156 1.00 81.31 617 ASP A CA 1
ATOM 4909 C C . ASP A 1 617 ? -27.021 1.208 11.131 1.00 81.31 617 ASP A C 1
ATOM 4911 O O . ASP A 1 617 ? -25.901 1.513 10.703 1.00 81.31 617 ASP A O 1
ATOM 4915 N N . PRO A 1 618 ? -27.307 1.303 12.442 1.00 82.62 618 PRO A N 1
ATOM 4916 C CA . PRO A 1 618 ? -26.353 1.820 13.410 1.00 82.62 618 PRO A CA 1
ATOM 4917 C C . PRO A 1 618 ? -25.097 0.967 13.557 1.00 82.62 618 PRO A C 1
ATOM 4919 O O . PRO A 1 618 ? -24.122 1.464 14.099 1.00 82.62 618 PRO A O 1
ATOM 4922 N N . ALA A 1 619 ? -25.056 -0.270 13.078 1.00 82.75 619 ALA A N 1
ATOM 4923 C CA . ALA A 1 619 ? -23.830 -1.056 13.055 1.00 82.75 619 ALA A CA 1
ATOM 4924 C C . ALA A 1 619 ? -22.949 -0.769 11.822 1.00 82.75 619 ALA A C 1
ATOM 4926 O O . ALA A 1 619 ? -21.758 -1.064 11.866 1.00 82.75 619 ALA A O 1
ATOM 4927 N N . GLU A 1 620 ? -23.464 -0.150 10.747 1.00 90.62 620 GLU A N 1
ATOM 4928 C CA . GLU A 1 620 ? -22.716 0.120 9.500 1.00 90.62 620 GLU A CA 1
ATOM 4929 C C . GLU A 1 620 ? -21.724 1.296 9.613 1.00 90.62 620 GLU A C 1
ATOM 4931 O O . GLU A 1 620 ? -21.746 2.267 8.848 1.00 90.62 620 GLU A O 1
ATOM 4936 N N . ARG A 1 621 ? -20.788 1.186 10.553 1.00 92.69 621 ARG A N 1
ATOM 4937 C CA . ARG A 1 621 ? -19.781 2.201 10.871 1.00 92.69 621 ARG A CA 1
ATOM 4938 C C . ARG A 1 621 ? -18.426 1.566 11.148 1.00 92.69 621 ARG A C 1
ATOM 4940 O O . ARG A 1 621 ? -18.333 0.394 11.490 1.00 92.69 621 ARG A O 1
ATOM 4947 N N . MET A 1 622 ? -17.360 2.350 11.056 1.00 94.50 622 MET A N 1
ATOM 4948 C CA . MET A 1 622 ? -16.015 1.928 11.466 1.00 94.50 622 MET A CA 1
ATOM 4949 C C . MET A 1 622 ? -15.323 3.006 12.297 1.00 94.50 622 MET A C 1
ATOM 4951 O O . MET A 1 622 ? -15.708 4.176 12.234 1.00 94.50 622 MET A O 1
ATOM 4955 N N . PHE A 1 623 ? -14.333 2.591 13.090 1.00 95.88 623 PHE A N 1
ATOM 4956 C CA . PHE A 1 623 ? -13.587 3.440 14.026 1.00 95.88 623 PHE A CA 1
ATOM 4957 C C . PHE A 1 623 ? -14.471 4.205 15.028 1.00 95.88 623 PHE A C 1
ATOM 4959 O O . PHE A 1 623 ? -14.190 5.353 15.370 1.00 95.88 623 PHE A O 1
ATOM 4966 N N . HIS A 1 624 ? -15.550 3.567 15.471 1.00 96.81 624 HIS A N 1
ATOM 4967 C CA . HIS A 1 624 ? -16.394 4.021 16.575 1.00 96.81 624 HIS A CA 1
ATOM 4968 C C . HIS A 1 624 ? -15.799 3.576 17.920 1.00 96.81 624 HIS A C 1
ATOM 4970 O O . HIS A 1 624 ? -14.798 2.849 17.955 1.00 96.81 624 HIS A O 1
ATOM 4976 N N . SER A 1 625 ? -16.415 3.995 19.023 1.00 96.75 625 SER A N 1
ATOM 4977 C CA . SER A 1 625 ? -16.180 3.397 20.339 1.00 96.75 625 SER A CA 1
ATOM 4978 C C . SER A 1 625 ? -17.323 2.463 20.716 1.00 96.75 625 SER A C 1
ATOM 4980 O O . SER A 1 625 ? -18.480 2.728 20.384 1.00 96.75 625 SER A O 1
ATOM 4982 N N . VAL A 1 626 ? -16.980 1.395 21.431 1.00 95.75 626 VAL A N 1
ATOM 4983 C CA . VAL A 1 626 ? -17.917 0.526 22.144 1.00 95.75 626 VAL A CA 1
ATOM 4984 C C . VAL A 1 626 ? -17.391 0.423 23.566 1.00 95.75 626 VAL A C 1
ATOM 4986 O O . VAL A 1 626 ? -16.237 0.049 23.760 1.00 95.75 626 VAL A O 1
ATOM 4989 N N . THR A 1 627 ? -18.202 0.812 24.541 1.00 95.44 627 THR A N 1
ATOM 4990 C CA . THR A 1 627 ? -17.788 0.890 25.946 1.00 95.44 627 THR A CA 1
ATOM 4991 C C . THR A 1 627 ? -18.773 0.099 26.789 1.00 95.44 627 THR A C 1
ATOM 4993 O O . THR A 1 627 ? -19.947 0.459 26.835 1.00 95.44 627 THR A O 1
ATOM 4996 N N . ALA A 1 628 ? -18.312 -0.980 27.422 1.00 93.12 628 ALA A N 1
ATOM 4997 C CA . ALA A 1 628 ? -19.109 -1.718 28.400 1.00 93.12 628 ALA A CA 1
ATOM 4998 C C . ALA A 1 628 ? -19.422 -0.812 29.602 1.00 93.12 628 ALA A C 1
ATOM 5000 O O . ALA A 1 628 ? -18.541 -0.074 30.050 1.00 93.12 628 ALA A O 1
ATOM 5001 N N . VAL A 1 629 ? -20.672 -0.835 30.070 1.00 93.38 629 VAL A N 1
ATOM 5002 C CA . VAL A 1 629 ? -21.138 0.018 31.181 1.00 93.38 629 VAL A CA 1
ATOM 5003 C C . VAL A 1 629 ? -21.748 -0.779 32.330 1.00 93.38 629 VAL A C 1
ATOM 5005 O O . VAL A 1 629 ? -21.528 -0.428 33.482 1.00 93.38 629 VAL A O 1
ATOM 5008 N N . GLU A 1 630 ? -22.460 -1.862 32.023 1.00 88.06 630 GLU A N 1
ATOM 5009 C CA . GLU A 1 630 ? -23.009 -2.824 32.983 1.00 88.06 630 GLU A CA 1
ATOM 5010 C C . GLU A 1 630 ? -22.949 -4.225 32.350 1.00 88.06 630 GLU A C 1
ATOM 5012 O O . GLU A 1 630 ? -22.725 -4.360 31.141 1.00 88.06 630 GLU A O 1
ATOM 5017 N N . ASP A 1 631 ? -23.160 -5.279 33.137 1.00 83.94 631 ASP A N 1
ATOM 5018 C CA . ASP A 1 631 ? -23.251 -6.639 32.598 1.00 83.94 631 ASP A CA 1
ATOM 5019 C C . ASP A 1 631 ? -24.385 -6.728 31.569 1.00 83.94 631 ASP A C 1
ATOM 5021 O O . ASP A 1 631 ? -25.535 -6.392 31.846 1.00 83.94 631 ASP A O 1
ATOM 5025 N N . GLY A 1 632 ? -24.072 -7.162 30.347 1.00 86.56 632 GLY A N 1
ATOM 5026 C CA . GLY A 1 632 ? -25.055 -7.204 29.260 1.00 86.56 632 GLY A CA 1
ATOM 5027 C C . GLY A 1 632 ? -25.227 -5.888 28.497 1.00 86.56 632 GLY A C 1
ATOM 5028 O O . GLY A 1 632 ? -25.782 -5.925 27.395 1.00 86.56 632 GLY A O 1
ATOM 5029 N N . GLN A 1 633 ? -24.717 -4.757 29.008 1.00 93.00 633 GLN A N 1
ATOM 5030 C CA . GLN A 1 633 ? -24.956 -3.424 28.446 1.00 93.00 633 GLN A CA 1
ATOM 5031 C C . GLN A 1 633 ? -23.685 -2.680 28.029 1.00 93.00 633 GLN A C 1
ATOM 5033 O O . GLN A 1 633 ? -22.653 -2.668 28.704 1.00 93.00 633 GLN A O 1
ATOM 5038 N N . PHE A 1 634 ? -23.776 -1.978 26.904 1.00 95.00 634 PHE A N 1
ATOM 5039 C CA . PHE A 1 634 ? -22.682 -1.171 26.378 1.00 95.00 634 PHE A CA 1
ATOM 5040 C C . PHE A 1 634 ? -23.187 0.019 25.569 1.00 95.00 634 PHE A C 1
ATOM 5042 O O . PHE A 1 634 ? -24.289 0.019 25.022 1.00 95.00 634 PHE A O 1
ATOM 5049 N N . VAL A 1 635 ? -22.343 1.040 25.452 1.00 96.25 635 VAL A N 1
ATOM 5050 C CA . VAL A 1 635 ? -22.622 2.241 24.666 1.00 96.25 635 VAL A CA 1
ATOM 5051 C C . VAL A 1 635 ? -21.802 2.237 23.384 1.00 96.25 635 VAL A C 1
ATOM 5053 O O . VAL A 1 635 ? -20.583 2.069 23.418 1.00 96.25 635 VAL A O 1
ATOM 5056 N N . VAL A 1 636 ? -22.464 2.480 22.252 1.00 96.25 636 VAL A N 1
ATOM 5057 C CA . VAL A 1 636 ? -21.824 2.749 20.958 1.00 96.25 636 VAL A CA 1
ATOM 5058 C C . VAL A 1 636 ? -21.866 4.248 20.689 1.00 96.25 636 VAL A C 1
ATOM 5060 O O . VAL A 1 636 ? -22.938 4.849 20.742 1.00 96.25 636 VAL A O 1
ATOM 5063 N N . PHE A 1 637 ? -20.723 4.853 20.364 1.00 96.25 637 PHE A N 1
ATOM 5064 C CA . PHE A 1 637 ? -20.658 6.278 20.030 1.00 96.25 637 PHE A CA 1
ATOM 5065 C C . PHE A 1 637 ? -19.749 6.569 18.831 1.00 96.25 637 PHE A C 1
ATOM 5067 O O . PHE A 1 637 ? -18.650 6.016 18.690 1.00 96.25 637 PHE A O 1
ATOM 5074 N N . GLY A 1 638 ? -20.211 7.488 17.982 1.00 95.25 638 GLY A N 1
ATOM 5075 C CA . GLY A 1 638 ? -19.441 8.048 16.878 1.00 95.25 638 GLY A CA 1
ATOM 5076 C C . GLY A 1 638 ? -19.090 7.023 15.801 1.00 95.25 638 GLY A C 1
ATOM 5077 O O . GLY A 1 638 ? -19.881 6.142 15.473 1.00 95.25 638 GLY A O 1
ATOM 5078 N N . GLY A 1 639 ? -17.896 7.138 15.229 1.00 95.25 639 GLY A N 1
ATOM 5079 C CA . GLY A 1 639 ? -17.474 6.385 14.051 1.00 95.25 639 GLY A CA 1
ATOM 5080 C C . GLY A 1 639 ? -17.779 7.127 12.760 1.00 95.25 639 GLY A C 1
ATOM 5081 O O . GLY A 1 639 ? -18.124 8.306 12.757 1.00 95.25 639 GLY A O 1
ATOM 5082 N N . ARG A 1 640 ? -17.596 6.448 11.631 1.00 92.38 640 ARG A N 1
ATOM 5083 C CA . ARG A 1 640 ? -17.815 7.053 10.315 1.00 92.38 640 ARG A CA 1
ATOM 5084 C C . ARG A 1 640 ? -18.370 6.077 9.296 1.00 92.38 640 ARG A C 1
ATOM 5086 O O . ARG A 1 640 ? -18.133 4.867 9.374 1.00 92.38 640 ARG A O 1
ATOM 5093 N N . THR A 1 641 ? -19.000 6.634 8.264 1.00 88.75 641 THR A N 1
ATOM 5094 C CA . THR A 1 641 ? -19.304 5.892 7.033 1.00 88.75 641 THR A CA 1
ATOM 5095 C C . THR A 1 641 ? -18.191 6.095 6.002 1.00 88.75 641 THR A C 1
ATOM 5097 O O . THR A 1 641 ? -17.535 5.133 5.612 1.00 88.75 641 THR A O 1
ATOM 5100 N N . ASN A 1 642 ? -17.873 7.332 5.636 1.00 86.81 642 ASN A N 1
ATOM 5101 C CA . ASN A 1 642 ? -16.680 7.717 4.870 1.00 86.81 642 ASN A CA 1
ATOM 5102 C C . ASN A 1 642 ? -15.885 8.780 5.659 1.00 86.81 642 ASN A C 1
ATOM 5104 O O . ASN A 1 642 ? -16.417 9.277 6.654 1.00 86.81 642 ASN A O 1
ATOM 5108 N N . PRO A 1 643 ? -14.634 9.103 5.287 1.00 85.56 643 PRO A N 1
ATOM 5109 C CA . PRO A 1 643 ? -13.804 10.046 6.041 1.00 85.56 643 PRO A CA 1
ATOM 5110 C C . PRO A 1 643 ? -14.465 11.407 6.324 1.00 85.56 643 PRO A C 1
ATOM 5112 O O . PRO A 1 643 ? -14.305 11.925 7.423 1.00 85.56 643 PRO A O 1
ATOM 5115 N N . TYR A 1 644 ? -15.270 11.949 5.401 1.00 83.75 644 TYR A N 1
ATOM 5116 C CA . TYR A 1 644 ? -15.977 13.231 5.576 1.00 83.75 644 TYR A CA 1
ATOM 5117 C C . TYR A 1 644 ? -17.378 13.121 6.186 1.00 83.75 644 TYR A C 1
ATOM 5119 O O . TYR A 1 644 ? -18.055 14.134 6.355 1.00 83.75 644 TYR A O 1
ATOM 5127 N N . ASN A 1 645 ? -17.826 11.915 6.528 1.00 86.94 645 ASN A N 1
ATOM 5128 C CA . ASN A 1 645 ? -19.114 11.681 7.170 1.00 86.94 645 ASN A CA 1
ATOM 5129 C C . ASN A 1 645 ? -18.918 10.985 8.527 1.00 86.94 645 ASN A C 1
ATOM 5131 O O . ASN A 1 645 ? -19.275 9.801 8.673 1.00 86.94 645 ASN A O 1
ATOM 5135 N N . PRO A 1 646 ? -18.296 11.689 9.498 1.00 91.19 646 PRO A N 1
ATOM 5136 C CA . PRO A 1 646 ? -18.257 11.243 10.879 1.00 91.19 646 PRO A CA 1
ATOM 5137 C C . PRO A 1 646 ? -19.666 11.250 11.480 1.00 91.19 646 PRO A C 1
ATOM 5139 O O . PRO A 1 646 ? -20.549 11.988 11.044 1.00 91.19 646 PRO A O 1
ATOM 5142 N N . MET A 1 647 ? -19.874 10.431 12.501 1.00 91.12 647 MET A N 1
ATOM 5143 C CA . MET A 1 647 ? -21.158 10.244 13.171 1.00 91.12 647 MET A CA 1
ATOM 5144 C C . MET A 1 647 ? -21.097 10.801 14.600 1.00 91.12 647 MET A C 1
ATOM 5146 O O . MET A 1 647 ? -20.020 10.894 15.190 1.00 91.12 647 MET A O 1
ATOM 5150 N N . MET A 1 648 ? -22.246 11.208 15.141 1.00 90.88 648 MET A N 1
ATOM 5151 C CA . MET A 1 648 ? -22.397 11.834 16.472 1.00 90.88 648 MET A CA 1
ATOM 5152 C C . MET A 1 648 ? -23.470 11.163 17.339 1.00 90.88 648 MET A C 1
ATOM 5154 O O . MET A 1 648 ? -23.773 11.634 18.429 1.00 90.88 648 MET A O 1
ATOM 5158 N N . ASP A 1 649 ? -24.091 10.107 16.832 1.00 91.12 649 ASP A N 1
ATOM 5159 C CA . ASP A 1 649 ? -25.154 9.373 17.500 1.00 91.12 649 ASP A CA 1
ATOM 5160 C C . ASP A 1 649 ? -24.601 8.468 18.613 1.00 91.12 649 ASP A C 1
ATOM 5162 O O . ASP A 1 649 ? -23.549 7.836 18.461 1.00 91.12 649 ASP A O 1
ATOM 5166 N N . SER A 1 650 ? -25.338 8.406 19.726 1.00 94.19 650 SER A N 1
ATOM 5167 C CA . SER A 1 650 ? -25.060 7.544 20.878 1.00 94.19 650 SER A CA 1
ATOM 5168 C C . SER A 1 650 ? -26.146 6.481 21.007 1.00 94.19 650 SER A C 1
ATOM 5170 O O . SER A 1 650 ? -27.334 6.808 21.011 1.00 94.19 650 SER A O 1
ATOM 5172 N N . TRP A 1 651 ? -25.747 5.224 21.169 1.00 94.81 651 TRP A N 1
ATOM 5173 C CA . TRP A 1 651 ? -26.664 4.095 21.307 1.00 94.81 651 TRP A CA 1
ATOM 5174 C C . TRP A 1 651 ? -26.395 3.344 22.595 1.00 94.81 651 TRP A C 1
ATOM 5176 O O . TRP A 1 651 ? -25.266 2.905 22.813 1.00 94.81 651 TRP A O 1
ATOM 5186 N N . LEU A 1 652 ? -27.432 3.149 23.404 1.00 95.56 652 LEU A N 1
ATOM 5187 C CA . LEU A 1 652 ? -27.407 2.171 24.482 1.00 95.56 652 LEU A CA 1
ATOM 5188 C C . LEU A 1 652 ? -27.801 0.817 23.906 1.00 95.56 652 LEU A C 1
ATOM 5190 O O . LEU A 1 652 ? -28.822 0.681 23.229 1.00 95.56 652 LEU A O 1
ATOM 5194 N N . CYS A 1 653 ? -26.956 -0.170 24.138 1.00 94.25 653 CYS A N 1
ATOM 5195 C CA . CYS A 1 653 ? -27.105 -1.500 23.592 1.00 94.25 653 CYS A CA 1
ATOM 5196 C C . CYS A 1 653 ? -27.154 -2.517 24.722 1.00 94.25 653 CYS A C 1
ATOM 5198 O O . CYS A 1 653 ? -26.384 -2.419 25.673 1.00 94.25 653 CYS A O 1
ATOM 5200 N N . GLU A 1 654 ? -28.035 -3.499 24.589 1.00 92.75 654 GLU A N 1
ATOM 5201 C CA . GLU A 1 654 ? -28.265 -4.537 25.587 1.00 92.75 654 GLU A CA 1
ATOM 5202 C C . GLU A 1 654 ? -28.403 -5.887 24.885 1.00 92.75 654 GLU A C 1
ATOM 5204 O O . GLU A 1 654 ? -29.164 -6.016 23.918 1.00 92.75 654 GLU A O 1
ATOM 5209 N N . ILE A 1 655 ? -27.668 -6.893 25.355 1.00 87.00 655 ILE A N 1
ATOM 5210 C CA . ILE A 1 655 ? -27.883 -8.279 24.935 1.00 87.00 655 ILE A CA 1
ATOM 5211 C C . ILE A 1 655 ? -28.862 -8.936 25.895 1.00 87.00 655 ILE A C 1
ATOM 5213 O O . ILE A 1 655 ? -28.590 -9.070 27.083 1.00 87.00 655 ILE A O 1
ATOM 5217 N N . THR A 1 656 ? -29.994 -9.376 25.355 1.00 82.88 656 THR A N 1
ATOM 5218 C CA . THR A 1 656 ? -31.022 -10.079 26.121 1.00 82.88 656 THR A CA 1
ATOM 5219 C C . THR A 1 656 ? -30.588 -11.504 26.463 1.00 82.88 656 THR A C 1
ATOM 5221 O O . THR A 1 656 ? -29.727 -12.093 25.805 1.00 82.88 656 THR A O 1
ATOM 5224 N N . GLU A 1 657 ? -31.278 -12.127 27.421 1.00 75.94 657 GLU A N 1
ATOM 5225 C CA . GLU A 1 657 ? -31.110 -13.553 27.751 1.00 75.94 657 GLU A CA 1
ATOM 5226 C C . GLU A 1 657 ? -31.272 -14.476 26.526 1.00 75.94 657 GLU A C 1
ATOM 5228 O O . GLU A 1 657 ? -30.609 -15.504 26.410 1.00 75.94 657 GLU A O 1
ATOM 5233 N N . THR A 1 658 ? -32.107 -14.080 25.559 1.00 75.25 658 THR A N 1
ATOM 5234 C CA . THR A 1 658 ? -32.321 -14.795 24.290 1.00 75.25 658 THR A CA 1
ATOM 5235 C C . THR A 1 658 ? -31.223 -14.562 23.245 1.00 75.25 658 THR A C 1
ATOM 5237 O O . THR A 1 658 ? -31.383 -14.977 22.097 1.00 75.25 658 THR A O 1
ATOM 5240 N N . LYS A 1 659 ? -30.110 -13.911 23.615 1.00 76.69 659 LYS A N 1
ATOM 5241 C CA . LYS A 1 659 ? -29.010 -13.510 22.721 1.00 76.69 659 LYS A CA 1
ATOM 5242 C C . LYS A 1 659 ? -29.456 -12.591 21.577 1.00 76.69 659 LYS A C 1
ATOM 5244 O O . LYS A 1 659 ? -28.860 -12.622 20.506 1.00 76.69 659 LYS A O 1
ATOM 5249 N N . MET A 1 660 ? -30.488 -11.772 21.789 1.00 86.19 660 MET A N 1
ATOM 5250 C CA . MET A 1 660 ? -30.881 -10.707 20.862 1.00 86.19 660 MET A CA 1
ATOM 5251 C C . MET A 1 660 ? -30.196 -9.406 21.279 1.00 86.19 660 MET A C 1
ATOM 5253 O O . MET A 1 660 ? -30.151 -9.079 22.462 1.00 86.19 660 MET A O 1
ATOM 5257 N N . LEU A 1 661 ? -29.694 -8.637 20.315 1.00 90.19 661 LEU A N 1
ATOM 5258 C CA . LEU A 1 661 ? -29.137 -7.314 20.570 1.00 90.19 661 LEU A CA 1
ATOM 5259 C C . LEU A 1 661 ? -30.224 -6.248 20.420 1.00 90.19 661 LEU A C 1
ATOM 5261 O O . LEU A 1 661 ? -30.669 -5.954 19.308 1.00 90.19 661 LEU A O 1
ATOM 5265 N N . LYS A 1 662 ? -30.611 -5.614 21.523 1.00 92.25 662 LYS A N 1
ATOM 5266 C CA . LYS A 1 662 ? -31.422 -4.396 21.502 1.00 92.25 662 LYS A CA 1
ATOM 5267 C C . LYS A 1 662 ? -30.493 -3.188 21.355 1.00 92.25 662 LYS A C 1
ATOM 5269 O O . LYS A 1 662 ? -29.558 -3.043 22.132 1.00 92.25 662 LYS A O 1
ATOM 5274 N N . MET A 1 663 ? -30.746 -2.325 20.372 1.00 92.94 663 MET A N 1
ATOM 5275 C CA . MET A 1 663 ? -30.030 -1.057 20.179 1.00 92.94 663 MET A CA 1
ATOM 5276 C C . MET A 1 663 ? -31.015 0.104 20.285 1.00 92.94 663 MET A C 1
ATOM 5278 O O . MET A 1 663 ? -31.926 0.231 19.465 1.00 92.94 663 MET A O 1
ATOM 5282 N N . GLU A 1 664 ? -30.825 0.962 21.278 1.00 93.06 664 GLU A N 1
ATOM 5283 C CA . GLU A 1 664 ? -31.693 2.097 21.564 1.00 93.06 664 GLU A CA 1
ATOM 5284 C C . GLU A 1 664 ? -30.944 3.418 21.373 1.00 93.06 664 GLU A C 1
ATOM 5286 O O . GLU A 1 664 ? -29.914 3.662 22.004 1.00 93.06 664 GLU A O 1
ATOM 5291 N N . LEU A 1 665 ? -31.460 4.277 20.491 1.00 92.81 665 LEU A N 1
ATOM 5292 C CA . LEU A 1 665 ? -30.897 5.610 20.287 1.00 92.81 665 LEU A CA 1
ATOM 5293 C C . LEU A 1 665 ? -31.142 6.477 21.530 1.00 92.81 665 LEU A C 1
ATOM 5295 O O . LEU A 1 665 ? -32.292 6.662 21.940 1.00 92.81 665 LEU A O 1
ATOM 5299 N N . LEU A 1 666 ? -30.075 7.056 22.084 1.00 91.50 666 LEU A N 1
ATOM 5300 C CA . LEU A 1 666 ? -30.168 8.018 23.182 1.00 91.50 666 LEU A CA 1
ATOM 5301 C C . LEU A 1 666 ? -30.634 9.378 22.640 1.00 91.50 666 LEU A C 1
ATOM 5303 O O . LEU A 1 666 ? -29.981 9.977 21.781 1.00 91.50 666 LEU A O 1
ATOM 5307 N N . LYS A 1 667 ? -31.767 9.881 23.141 1.00 85.56 667 LYS A N 1
ATOM 5308 C CA . LYS A 1 667 ? -32.390 11.141 22.706 1.00 85.56 667 LYS A CA 1
ATOM 5309 C C . LYS A 1 667 ? -31.823 12.314 23.499 1.00 85.56 667 LYS A C 1
ATOM 5311 O O . LYS A 1 667 ? -32.450 12.833 24.416 1.00 85.56 667 LYS A O 1
ATOM 5316 N N . ILE A 1 668 ? -30.621 12.732 23.125 1.00 84.25 668 ILE A N 1
ATOM 5317 C CA . ILE A 1 668 ? -29.922 13.834 23.789 1.00 84.25 668 ILE A CA 1
ATOM 5318 C C . ILE A 1 668 ? -30.272 15.152 23.090 1.00 84.25 668 ILE A C 1
ATOM 5320 O O . ILE A 1 668 ? -29.876 15.381 21.948 1.00 84.25 668 ILE A O 1
ATOM 5324 N N . GLU A 1 669 ? -31.017 16.028 23.767 1.00 73.62 669 GLU A N 1
ATOM 5325 C CA . GLU A 1 669 ? -31.404 17.331 23.217 1.00 73.62 669 GLU A CA 1
ATOM 5326 C C . GLU A 1 669 ? -30.288 18.373 23.365 1.00 73.62 669 GLU A C 1
ATOM 5328 O O . GLU A 1 669 ? -29.831 18.684 24.470 1.00 73.62 669 GLU A O 1
ATOM 5333 N N . GLN A 1 670 ? -29.885 18.965 22.239 1.00 73.00 670 GLN A N 1
ATOM 5334 C CA . GLN A 1 670 ? -28.978 20.107 22.229 1.00 73.00 670 GLN A CA 1
ATOM 5335 C C . GLN A 1 670 ? -29.742 21.384 22.596 1.00 73.00 670 GLN A C 1
ATOM 5337 O O . GLN A 1 670 ? -30.777 21.699 22.010 1.00 73.00 670 GLN A O 1
ATOM 5342 N N . SER A 1 671 ? -29.212 22.161 23.539 1.00 71.38 671 SER A N 1
ATOM 5343 C CA . SER A 1 671 ? -29.770 23.466 23.911 1.00 71.38 671 SER A CA 1
ATOM 5344 C C . SER A 1 671 ? -28.662 24.494 24.127 1.00 71.38 671 SER A C 1
ATOM 5346 O O . SER A 1 671 ? -27.477 24.165 24.124 1.00 71.38 671 SER A O 1
ATOM 5348 N N . LYS A 1 672 ? -29.031 25.759 24.369 1.00 66.19 672 LYS A N 1
ATOM 5349 C CA . LYS A 1 672 ? -28.060 26.824 24.684 1.00 66.19 672 LYS A CA 1
ATOM 5350 C C . LYS A 1 672 ? -27.181 26.488 25.904 1.00 66.19 672 LYS A C 1
ATOM 5352 O O . LYS A 1 672 ? -26.062 26.983 25.988 1.00 66.19 672 LYS A O 1
ATOM 5357 N N . PHE A 1 673 ? -27.679 25.651 26.819 1.00 62.84 673 PHE A N 1
ATOM 5358 C CA . PHE A 1 673 ? -26.991 25.244 28.049 1.00 62.84 673 PHE A CA 1
ATOM 5359 C C . PHE A 1 673 ? -26.473 23.796 28.018 1.00 62.84 673 PHE A C 1
ATOM 5361 O O . PHE A 1 673 ? -25.603 23.458 28.813 1.00 62.84 673 PHE A O 1
ATOM 5368 N N . ARG A 1 674 ? -26.974 22.951 27.103 1.00 69.31 674 ARG A N 1
ATOM 5369 C CA . ARG A 1 674 ? -26.546 21.554 26.919 1.00 69.31 674 ARG A CA 1
ATOM 5370 C C . ARG A 1 674 ? -25.862 21.384 25.572 1.00 69.31 674 ARG A C 1
ATOM 5372 O O . ARG A 1 674 ? -26.522 21.316 24.533 1.00 69.31 674 ARG A O 1
ATOM 5379 N N . GLN A 1 675 ? -24.535 21.338 25.605 1.00 82.06 675 GLN A N 1
ATOM 5380 C CA . GLN A 1 675 ? -23.721 21.037 24.433 1.00 82.06 675 GLN A CA 1
ATOM 5381 C C . GLN A 1 675 ? -23.507 19.527 24.306 1.00 82.06 675 GLN A C 1
ATOM 5383 O O . GLN A 1 675 ? -23.552 18.795 25.291 1.00 82.06 675 GLN A O 1
ATOM 5388 N N . ILE A 1 676 ? -23.264 19.076 23.081 1.00 88.38 676 ILE A N 1
ATOM 5389 C CA . ILE A 1 676 ? -22.989 17.678 22.753 1.00 88.38 676 ILE A CA 1
ATOM 5390 C C . ILE A 1 676 ? -21.662 17.589 21.994 1.00 88.38 676 ILE A C 1
ATOM 5392 O O . ILE A 1 676 ? -21.283 18.557 21.320 1.00 88.38 676 ILE A O 1
ATOM 5396 N N . PRO A 1 677 ? -20.951 16.453 22.075 1.00 91.69 677 PRO A N 1
ATOM 5397 C CA . PRO A 1 677 ? -19.724 16.261 21.328 1.00 91.69 677 PRO A CA 1
ATOM 5398 C C . PRO A 1 677 ? -19.979 16.333 19.824 1.00 91.69 677 PRO A C 1
ATOM 5400 O O . PRO A 1 677 ? -20.979 15.841 19.301 1.00 91.69 677 PRO A O 1
ATOM 5403 N N . ARG A 1 678 ? -19.007 16.903 19.110 1.00 90.00 678 ARG A N 1
ATOM 5404 C CA . ARG A 1 678 ? -18.983 16.882 17.644 1.00 90.00 678 ARG A CA 1
ATOM 5405 C C . ARG A 1 678 ? -18.938 15.450 17.111 1.00 90.00 678 ARG A C 1
ATOM 5407 O O . ARG A 1 678 ? -18.347 14.569 17.746 1.00 90.00 678 ARG A O 1
ATOM 5414 N N . ALA A 1 679 ? -19.466 15.273 15.899 1.00 92.12 679 ALA A N 1
ATOM 5415 C CA . ALA A 1 679 ? -19.323 14.046 15.128 1.00 92.12 679 ALA A CA 1
ATOM 5416 C C . ALA A 1 679 ? -17.846 13.670 14.970 1.00 92.12 679 ALA A C 1
ATOM 5418 O O . ALA A 1 679 ? -17.040 14.505 14.545 1.00 92.12 679 ALA A O 1
ATOM 5419 N N . ARG A 1 680 ? -17.496 12.425 15.315 1.00 94.44 680 ARG A N 1
ATOM 5420 C CA . ARG A 1 680 ? -16.098 11.985 15.355 1.00 94.44 680 ARG A CA 1
ATOM 5421 C C . ARG A 1 680 ? -15.899 10.491 15.139 1.00 94.44 680 ARG A C 1
ATOM 5423 O O . ARG A 1 680 ? -16.800 9.692 15.369 1.00 94.44 680 ARG A O 1
ATOM 5430 N N . TYR A 1 681 ? -14.685 10.118 14.755 1.00 95.81 681 TYR A N 1
ATOM 5431 C CA . TYR A 1 681 ? -14.200 8.737 14.688 1.00 95.81 681 TYR A CA 1
ATOM 5432 C C . TYR A 1 681 ? -12.737 8.663 15.142 1.00 95.81 681 TYR A C 1
ATOM 5434 O O . TYR A 1 681 ? -12.069 9.691 15.248 1.00 95.81 681 TYR A O 1
ATOM 5442 N N . ARG A 1 682 ? -12.219 7.456 15.412 1.00 95.94 682 ARG A N 1
ATOM 5443 C CA . ARG A 1 682 ? -10.846 7.230 15.925 1.00 95.94 682 ARG A CA 1
ATOM 5444 C C . ARG A 1 682 ? -10.552 7.959 17.253 1.00 95.94 682 ARG A C 1
ATOM 5446 O O . ARG A 1 682 ? -9.388 8.207 17.564 1.00 95.94 682 ARG A O 1
ATOM 5453 N N . HIS A 1 683 ? -11.579 8.304 18.025 1.00 97.12 683 HIS A N 1
ATOM 5454 C CA . HIS A 1 683 ? -11.459 8.774 19.408 1.00 97.12 683 HIS A CA 1
ATOM 5455 C C . HIS A 1 683 ? -11.208 7.601 20.362 1.00 97.12 683 HIS A C 1
ATOM 5457 O O . HIS A 1 683 ? -11.433 6.440 19.999 1.00 97.12 683 HIS A O 1
ATOM 5463 N N . ALA A 1 684 ? -10.746 7.902 21.574 1.00 97.19 684 ALA A N 1
ATOM 5464 C CA . ALA A 1 684 ? -10.678 6.924 22.654 1.00 97.19 684 ALA A CA 1
ATOM 5465 C C . ALA A 1 684 ? -11.907 7.040 23.566 1.00 97.19 684 ALA A C 1
ATOM 5467 O O . ALA A 1 684 ? -12.530 8.102 23.647 1.00 97.19 684 ALA A O 1
ATOM 5468 N N . ALA A 1 685 ? -12.269 5.929 24.209 1.00 97.38 685 ALA A N 1
ATOM 5469 C CA . ALA A 1 685 ? -13.363 5.873 25.169 1.00 97.38 685 ALA A CA 1
ATOM 5470 C C . ALA A 1 685 ? -13.123 4.797 26.236 1.00 97.38 685 ALA A C 1
ATOM 5472 O O . ALA A 1 685 ? -12.597 3.730 25.915 1.00 97.38 685 ALA A O 1
ATOM 5473 N N . CYS A 1 686 ? -13.558 5.051 27.470 1.00 96.25 686 CYS A N 1
ATOM 5474 C CA . CYS A 1 686 ? -13.591 4.078 28.569 1.00 96.25 686 CYS A CA 1
ATOM 5475 C C . CYS A 1 686 ? -14.751 4.390 29.538 1.00 96.25 686 CYS A C 1
ATOM 5477 O O . CYS A 1 686 ? -15.260 5.513 29.540 1.00 96.25 686 CYS A O 1
ATOM 5479 N N . CYS A 1 687 ? -15.193 3.410 30.341 1.00 95.44 687 CYS A N 1
ATOM 5480 C CA . CYS A 1 687 ? -16.057 3.704 31.495 1.00 95.44 687 CYS A CA 1
ATOM 5481 C C . CYS A 1 687 ? -15.188 4.307 32.608 1.00 95.44 687 CYS A C 1
ATOM 5483 O O . CYS A 1 687 ? -14.034 3.907 32.790 1.00 95.44 687 CYS A O 1
ATOM 5485 N N . ILE A 1 688 ? -15.746 5.292 33.305 1.00 95.88 688 ILE A N 1
ATOM 5486 C CA . ILE A 1 688 ? -15.183 5.914 34.503 1.00 95.88 688 ILE A CA 1
ATOM 5487 C C . ILE A 1 688 ? -16.269 6.004 35.572 1.00 95.88 688 ILE A C 1
ATOM 5489 O O . ILE A 1 688 ? -17.456 6.022 35.240 1.00 95.88 688 ILE A O 1
ATOM 5493 N N . ASP A 1 689 ? -15.867 6.167 36.828 1.00 93.00 689 ASP A N 1
ATOM 5494 C CA . ASP A 1 689 ? -16.799 6.533 37.890 1.00 93.00 689 ASP A CA 1
ATOM 5495 C C . ASP A 1 689 ? -16.952 8.052 37.948 1.00 93.00 689 ASP A C 1
ATOM 5497 O O . ASP A 1 689 ? -15.972 8.808 37.926 1.00 93.00 689 ASP A O 1
ATOM 5501 N N . ASP A 1 690 ? -18.196 8.519 38.014 1.00 87.25 690 ASP A N 1
ATOM 5502 C CA . ASP A 1 690 ? -18.470 9.917 38.313 1.00 87.25 690 ASP A CA 1
ATOM 5503 C C . ASP A 1 690 ? -18.268 10.231 39.808 1.00 87.25 690 ASP A C 1
ATOM 5505 O O . ASP A 1 690 ? -17.967 9.366 40.628 1.00 87.25 690 ASP A O 1
ATOM 5509 N N . TYR A 1 691 ? -18.464 11.496 40.191 1.00 79.94 691 TYR A N 1
ATOM 5510 C CA . TYR A 1 691 ? -18.328 11.942 41.585 1.00 79.94 691 TYR A CA 1
ATOM 5511 C C . TYR A 1 691 ? -19.227 11.175 42.578 1.00 79.94 691 TYR A C 1
ATOM 5513 O O . TYR A 1 691 ? -18.951 11.158 43.775 1.00 79.94 691 TYR A O 1
ATOM 5521 N N . PHE A 1 692 ? -20.304 10.550 42.095 1.00 84.38 692 PHE A N 1
ATOM 5522 C CA . PHE A 1 692 ? -21.247 9.774 42.896 1.00 84.38 692 PHE A CA 1
ATOM 5523 C C . PHE A 1 692 ? -20.994 8.259 42.809 1.00 84.38 692 PHE A C 1
ATOM 5525 O O . PHE A 1 692 ? -21.812 7.491 43.312 1.00 84.38 692 PHE A O 1
ATOM 5532 N N . GLY A 1 693 ? -19.898 7.823 42.177 1.00 83.94 693 GLY A N 1
ATOM 5533 C CA . GLY A 1 693 ? -19.571 6.407 41.995 1.00 83.94 693 GLY A CA 1
ATOM 5534 C C . GLY A 1 693 ? -20.415 5.703 40.929 1.00 83.94 693 GLY A C 1
ATOM 5535 O O . GLY A 1 693 ? -20.547 4.484 40.965 1.00 83.94 693 GLY A O 1
ATOM 5536 N N . ARG A 1 694 ? -21.046 6.448 40.012 1.00 89.88 694 ARG A N 1
ATOM 5537 C CA . ARG A 1 694 ? -21.850 5.873 38.920 1.00 89.88 694 ARG A CA 1
ATOM 5538 C C . ARG A 1 694 ? -20.975 5.679 37.683 1.00 89.88 694 ARG A C 1
ATOM 5540 O O . ARG A 1 694 ? -20.271 6.618 37.310 1.00 89.88 694 ARG A O 1
ATOM 5547 N N . CYS A 1 695 ? -21.083 4.532 37.000 1.00 94.06 695 CYS A N 1
ATOM 5548 C CA . CYS A 1 695 ? -20.398 4.337 35.715 1.00 94.06 695 CYS A CA 1
ATOM 5549 C C . CYS A 1 695 ? -20.963 5.308 34.672 1.00 94.06 695 CYS A C 1
ATOM 5551 O O . CYS A 1 695 ? -22.170 5.376 34.424 1.00 94.06 695 CYS A O 1
ATOM 5553 N N . VAL A 1 696 ? -20.067 6.056 34.044 1.00 96.12 696 VAL A N 1
ATOM 5554 C CA . VAL A 1 696 ? -20.339 6.975 32.938 1.00 96.12 696 VAL A CA 1
ATOM 5555 C C . VAL A 1 696 ? -19.288 6.768 31.849 1.00 96.12 696 VAL A C 1
ATOM 5557 O O . VAL A 1 696 ? -18.206 6.241 32.100 1.00 96.12 696 VAL A O 1
ATOM 5560 N N . VAL A 1 697 ? -19.587 7.175 30.616 1.00 97.62 697 VAL A N 1
ATOM 5561 C CA . VAL A 1 697 ? -18.675 6.961 29.480 1.00 97.62 697 VAL A CA 1
ATOM 5562 C C . VAL A 1 697 ? -17.845 8.212 29.237 1.00 97.62 697 VAL A C 1
ATOM 5564 O O . VAL A 1 697 ? -18.389 9.258 28.889 1.00 97.62 697 VAL A O 1
ATOM 5567 N N . PHE A 1 698 ? -16.527 8.106 29.378 1.00 97.94 698 PHE A N 1
ATOM 5568 C CA . PHE A 1 698 ? -15.582 9.152 28.996 1.00 97.94 698 PHE A CA 1
ATOM 5569 C C . PHE A 1 698 ? -15.148 8.970 27.541 1.00 97.94 698 PHE A C 1
ATOM 5571 O O . PHE A 1 698 ? -14.867 7.849 27.117 1.00 97.94 698 PHE A O 1
ATOM 5578 N N . ILE A 1 699 ? -15.050 10.067 26.788 1.00 98.00 699 ILE A N 1
ATOM 5579 C CA . ILE A 1 699 ? -14.456 10.103 25.447 1.00 98.00 699 ILE A CA 1
ATOM 5580 C C . ILE A 1 699 ? -13.453 11.251 25.325 1.00 98.00 699 ILE A C 1
ATOM 5582 O O . ILE A 1 699 ? -13.654 12.323 25.905 1.00 98.00 699 ILE A O 1
ATOM 5586 N N . CYS A 1 700 ? -12.418 11.067 24.506 1.00 97.31 700 CYS A N 1
ATOM 5587 C CA . CYS A 1 700 ? -11.474 12.134 24.176 1.00 97.31 700 CYS A CA 1
ATOM 5588 C C . CYS A 1 700 ? -10.936 12.053 22.739 1.00 97.31 700 CYS A C 1
ATOM 5590 O O . CYS A 1 700 ? -10.771 10.977 22.151 1.00 97.31 700 CYS A O 1
ATOM 5592 N N . GLY A 1 701 ? -10.689 13.234 22.164 1.00 96.19 701 GLY A N 1
ATOM 5593 C CA . GLY A 1 701 ? -10.053 13.419 20.860 1.00 96.19 701 GLY A CA 1
ATOM 5594 C C . GLY A 1 701 ? -10.798 12.779 19.687 1.00 96.19 701 GLY A C 1
ATOM 5595 O O . GLY A 1 701 ? -12.029 12.778 19.638 1.00 96.19 701 GLY A O 1
ATOM 5596 N N . GLY A 1 702 ? -10.043 12.260 18.717 1.00 95.50 702 GLY A N 1
ATOM 5597 C CA . GLY A 1 702 ? -10.543 11.698 17.460 1.00 95.50 702 GLY A CA 1
ATOM 5598 C C . GLY A 1 702 ? -10.439 12.668 16.284 1.00 95.50 702 GLY A C 1
ATOM 5599 O O . GLY A 1 702 ? -9.794 13.709 16.367 1.00 95.50 702 GLY A O 1
ATOM 5600 N N . ILE A 1 703 ? -11.061 12.308 15.166 1.00 93.69 703 ILE A N 1
ATOM 5601 C CA . ILE A 1 703 ? -11.138 13.123 13.949 1.00 93.69 703 ILE A CA 1
ATOM 5602 C C . ILE A 1 703 ? -12.588 13.542 13.743 1.00 93.69 703 ILE A C 1
ATOM 5604 O O . ILE A 1 703 ? -13.474 12.687 13.752 1.00 93.69 703 ILE A O 1
ATOM 5608 N N . GLY A 1 704 ? -12.823 14.834 13.525 1.00 90.19 704 GLY A N 1
ATOM 5609 C CA . GLY A 1 704 ? -14.142 15.393 13.228 1.00 90.19 704 GLY A CA 1
ATOM 5610 C C . GLY A 1 704 ? -14.092 16.493 12.168 1.00 90.19 704 GLY A C 1
ATOM 5611 O O . GLY A 1 704 ? -13.030 16.833 11.645 1.00 90.19 704 GLY A O 1
ATOM 5612 N N . LEU A 1 705 ? -15.259 17.053 11.846 1.00 81.69 705 LEU A N 1
ATOM 5613 C CA . LEU A 1 705 ? -15.373 18.221 10.967 1.00 81.69 705 LEU A CA 1
ATOM 5614 C C . LEU A 1 705 ? -15.063 19.514 11.738 1.00 81.69 705 LEU A C 1
ATOM 5616 O O . LEU A 1 705 ? -15.315 19.619 12.943 1.00 81.69 705 LEU A O 1
ATOM 5620 N N . ASP A 1 706 ? -14.550 20.520 11.029 1.00 68.31 706 ASP A N 1
ATOM 5621 C CA . ASP A 1 706 ? -14.206 21.820 11.621 1.00 68.31 706 ASP A CA 1
ATOM 5622 C C . ASP A 1 706 ? -15.441 22.566 12.187 1.00 68.31 706 ASP A C 1
ATOM 5624 O O . ASP A 1 706 ? -15.361 23.246 13.213 1.00 68.31 706 ASP A O 1
ATOM 5628 N N . THR A 1 707 ? -16.625 22.362 11.592 1.00 63.50 707 THR A N 1
ATOM 5629 C CA . THR A 1 707 ? -17.900 22.958 12.035 1.00 63.50 707 THR A CA 1
ATOM 5630 C C . THR A 1 707 ? -18.677 22.064 13.004 1.00 63.50 707 THR A C 1
ATOM 5632 O O . THR A 1 707 ? -18.776 20.856 12.792 1.00 63.50 707 THR A O 1
ATOM 5635 N N . ALA A 1 708 ? -19.313 22.667 14.015 1.00 55.81 708 ALA A N 1
ATOM 5636 C CA . ALA A 1 708 ? -20.128 21.965 15.014 1.00 55.81 708 ALA A CA 1
ATOM 5637 C C . ALA A 1 708 ? -21.400 21.301 14.438 1.00 55.81 708 ALA A C 1
ATOM 5639 O O . ALA A 1 708 ? -21.921 20.364 15.033 1.00 55.81 708 ALA A O 1
ATOM 5640 N N . ASP A 1 709 ? -21.866 21.747 13.268 1.00 53.97 709 ASP A N 1
ATOM 5641 C CA . ASP A 1 709 ? -23.178 21.414 12.694 1.00 53.97 709 ASP A CA 1
ATOM 5642 C C . ASP A 1 709 ? -23.263 20.003 12.066 1.00 53.97 709 ASP A C 1
ATOM 5644 O O . ASP A 1 709 ? -24.297 19.632 11.507 1.00 53.97 709 ASP A O 1
ATOM 5648 N N . GLY A 1 710 ? -22.171 19.226 12.084 1.00 49.22 710 GLY A N 1
ATOM 5649 C CA . GLY A 1 710 ? -22.140 17.813 11.670 1.00 49.22 710 GLY A CA 1
ATOM 5650 C C . GLY A 1 710 ? -22.428 17.521 10.187 1.00 49.22 710 GLY A C 1
ATOM 5651 O O . GLY A 1 710 ? -22.463 16.356 9.800 1.00 49.22 710 GLY A O 1
ATOM 5652 N N . LYS A 1 711 ? -22.630 18.541 9.340 1.00 49.00 711 LYS A N 1
ATOM 5653 C CA . LYS A 1 711 ? -22.924 18.389 7.904 1.00 49.00 711 LYS A CA 1
ATOM 5654 C C . LYS A 1 711 ? -21.772 18.902 7.041 1.00 49.00 711 LYS A C 1
ATOM 5656 O O . LYS A 1 711 ? -21.461 20.093 7.067 1.00 49.00 711 LYS A O 1
ATOM 5661 N N . ALA A 1 712 ? -21.201 18.008 6.233 1.00 46.56 712 ALA A N 1
ATOM 5662 C CA . ALA A 1 712 ? -20.154 18.333 5.272 1.00 46.56 712 ALA A CA 1
ATOM 5663 C C . ALA A 1 712 ? -20.654 19.333 4.211 1.00 46.56 712 ALA A C 1
ATOM 5665 O O . ALA A 1 712 ? -21.603 19.055 3.476 1.00 46.56 712 ALA A O 1
ATOM 5666 N N . LYS A 1 713 ? -20.003 20.495 4.104 1.00 49.72 713 LYS A N 1
ATOM 5667 C CA . LYS A 1 713 ? -20.068 21.368 2.914 1.00 49.72 713 LYS A CA 1
ATOM 5668 C C . LYS A 1 713 ? -18.866 21.057 2.015 1.00 49.72 713 LYS A C 1
ATOM 5670 O O . LYS A 1 713 ? -17.822 20.670 2.527 1.00 49.72 713 LYS A O 1
ATOM 5675 N N . ASN A 1 714 ? -18.989 21.278 0.701 1.00 43.78 714 ASN A N 1
ATOM 5676 C CA . ASN A 1 714 ? -18.020 20.918 -0.361 1.00 43.78 714 ASN A CA 1
ATOM 5677 C C . ASN A 1 714 ? -16.565 21.447 -0.205 1.00 43.78 714 ASN A C 1
ATOM 5679 O O . ASN A 1 714 ? -15.756 21.255 -1.107 1.00 43.78 714 ASN A O 1
ATOM 5683 N N . THR A 1 715 ? -16.220 22.116 0.897 1.00 44.62 715 THR A N 1
ATOM 5684 C CA . THR A 1 715 ? -14.919 22.755 1.164 1.00 44.62 715 THR A CA 1
ATOM 5685 C C . THR A 1 715 ? -14.390 22.514 2.589 1.00 44.62 715 THR A C 1
ATOM 5687 O O . THR A 1 715 ? -13.535 23.268 3.044 1.00 44.62 715 THR A O 1
ATOM 5690 N N . GLN A 1 716 ? -14.921 21.547 3.348 1.00 58.97 716 GLN A N 1
ATOM 5691 C CA . GLN A 1 716 ? -14.566 21.383 4.768 1.00 58.97 716 GLN A CA 1
ATOM 5692 C C . GLN A 1 716 ? -13.360 20.462 4.996 1.00 58.97 716 GLN A C 1
ATOM 5694 O O . GLN A 1 716 ? -13.311 19.342 4.491 1.00 58.97 716 GLN A O 1
ATOM 5699 N N . SER A 1 717 ? -12.414 20.927 5.813 1.00 67.31 717 SER A N 1
ATOM 5700 C CA . SER A 1 717 ? -11.262 20.157 6.277 1.00 67.31 717 SER A CA 1
ATOM 5701 C C . SER A 1 717 ? -11.610 19.316 7.511 1.00 67.31 717 SER A C 1
ATOM 5703 O O . SER A 1 717 ? -12.356 19.739 8.399 1.00 67.31 717 SER A O 1
ATOM 5705 N N . LEU A 1 718 ? -11.051 18.106 7.571 1.00 80.31 718 LEU A N 1
ATOM 5706 C CA . LEU A 1 718 ? -11.038 17.293 8.785 1.00 80.31 718 LEU A CA 1
ATOM 5707 C C . LEU A 1 718 ? -10.056 17.895 9.791 1.00 80.31 718 LEU A C 1
ATOM 5709 O O . LEU A 1 718 ? -8.999 18.401 9.408 1.00 80.31 718 LEU A O 1
ATOM 5713 N N . LYS A 1 719 ? -10.391 17.804 11.077 1.00 86.69 719 LYS A N 1
ATOM 5714 C CA . LYS A 1 719 ? -9.546 18.271 12.175 1.00 86.69 719 LYS A CA 1
ATOM 5715 C C . LYS A 1 719 ? -9.393 17.178 13.226 1.00 86.69 719 LYS A C 1
ATOM 5717 O O . LYS A 1 719 ? -10.354 16.487 13.566 1.00 86.69 719 LYS A O 1
ATOM 5722 N N . VAL A 1 720 ? -8.178 17.051 13.752 1.00 91.56 720 VAL A N 1
ATOM 5723 C CA . VAL A 1 720 ? -7.905 16.241 14.942 1.00 91.56 720 VAL A CA 1
ATOM 5724 C C . VAL A 1 720 ? -8.375 17.017 16.171 1.00 91.56 720 VAL A C 1
ATOM 5726 O O . VAL A 1 720 ? -8.067 18.199 16.322 1.00 91.56 720 VAL A O 1
ATOM 5729 N N . LEU A 1 721 ? -9.158 16.364 17.019 1.00 93.88 721 LEU A N 1
ATOM 5730 C CA . LEU A 1 721 ? -9.822 16.971 18.164 1.00 93.88 721 LEU A CA 1
ATOM 5731 C C . LEU A 1 721 ? -8.989 16.801 19.444 1.00 93.88 721 LEU A C 1
ATOM 5733 O O . LEU A 1 721 ? -8.225 15.844 19.590 1.00 93.88 721 LEU A O 1
ATOM 5737 N N . ASP A 1 722 ? -9.164 17.733 20.373 1.00 94.75 722 ASP A N 1
ATOM 5738 C CA . ASP A 1 722 ? -8.601 17.751 21.729 1.00 94.75 722 ASP A CA 1
ATOM 5739 C C . ASP A 1 722 ? -9.690 17.754 22.816 1.00 94.75 722 ASP A C 1
ATOM 5741 O O . ASP A 1 722 ? -9.386 17.664 24.001 1.00 94.75 722 ASP A O 1
ATOM 5745 N N . ASP A 1 723 ? -10.963 17.860 22.442 1.00 95.06 723 ASP A N 1
ATOM 5746 C CA . ASP A 1 723 ? -12.064 17.971 23.388 1.00 95.06 723 ASP A CA 1
ATOM 5747 C C . ASP A 1 723 ? -12.400 16.634 24.065 1.00 95.06 723 ASP A C 1
ATOM 5749 O O . ASP A 1 723 ? -12.237 15.545 23.499 1.00 95.06 723 ASP A O 1
ATOM 5753 N N . CYS A 1 724 ? -12.892 16.743 25.298 1.00 97.19 724 CYS A N 1
ATOM 5754 C CA . CYS A 1 724 ? -13.193 15.621 26.180 1.00 97.19 724 CYS A CA 1
ATOM 5755 C C . CYS A 1 724 ? -14.615 15.734 26.715 1.00 97.19 724 CYS A C 1
ATOM 5757 O O . CYS A 1 724 ? -15.072 16.825 27.076 1.00 97.19 724 CYS A O 1
ATOM 5759 N N . TRP A 1 725 ? -15.305 14.601 26.804 1.00 96.81 725 TRP A N 1
ATOM 5760 C CA . TRP A 1 725 ? -16.707 14.567 27.201 1.00 96.81 725 TRP A CA 1
ATOM 5761 C C . TRP A 1 725 ? -17.020 13.359 28.073 1.00 96.81 725 TRP A C 1
ATOM 5763 O O . TRP A 1 725 ? -16.421 12.298 27.924 1.00 96.81 725 TRP A O 1
ATOM 5773 N N . ILE A 1 726 ? -17.999 13.528 28.955 1.00 96.25 726 ILE A N 1
ATOM 5774 C CA . ILE A 1 726 ? -18.578 12.470 29.777 1.00 96.25 726 ILE A CA 1
ATOM 5775 C C . ILE A 1 726 ? -20.048 12.322 29.394 1.00 96.25 726 ILE A C 1
ATOM 5777 O O . ILE A 1 726 ? -20.796 13.300 29.443 1.00 96.25 726 ILE A O 1
ATOM 5781 N N . LEU A 1 727 ? -20.463 11.113 29.027 1.00 96.25 727 LEU A N 1
ATOM 5782 C CA . LEU A 1 727 ? -21.857 10.744 28.815 1.00 96.25 727 LEU A CA 1
ATOM 5783 C C . LEU A 1 727 ? -22.385 10.037 30.052 1.00 96.25 727 LEU A C 1
ATOM 5785 O O . LEU A 1 727 ? -21.973 8.918 30.371 1.00 96.25 727 LEU A O 1
ATOM 5789 N N . ASN A 1 728 ? -23.376 10.655 30.680 1.00 94.25 728 ASN A N 1
ATOM 5790 C CA . ASN A 1 728 ? -24.273 9.928 31.550 1.00 94.25 728 ASN A CA 1
ATOM 5791 C C . ASN A 1 728 ? -25.383 9.313 30.688 1.00 94.25 728 ASN A C 1
ATOM 5793 O O . ASN A 1 728 ? -26.310 10.002 30.262 1.00 94.25 728 ASN A O 1
ATOM 5797 N N . TYR A 1 729 ? -25.255 8.023 30.381 1.00 93.19 729 TYR A N 1
ATOM 5798 C CA . TYR A 1 729 ? -26.171 7.326 29.473 1.00 93.19 729 TYR A CA 1
ATOM 5799 C C . TYR A 1 729 ? -27.549 7.075 30.103 1.00 93.19 729 TYR A C 1
ATOM 5801 O O . TYR A 1 729 ? -28.535 7.010 29.374 1.00 93.19 729 TYR A O 1
ATOM 5809 N N . GLN A 1 730 ? -27.635 7.014 31.437 1.00 91.31 730 GLN A N 1
ATOM 5810 C CA . GLN A 1 730 ? -28.893 6.861 32.174 1.00 91.31 730 GLN A CA 1
ATOM 5811 C C . GLN A 1 730 ? -29.729 8.151 32.129 1.00 91.31 730 GLN A C 1
ATOM 5813 O O . GLN A 1 730 ? -30.927 8.106 31.857 1.00 91.31 730 GLN A O 1
ATOM 5818 N N . PHE A 1 731 ? -29.095 9.315 32.322 1.00 90.19 731 PHE A N 1
ATOM 5819 C CA . PHE A 1 731 ? -29.751 10.629 32.202 1.00 90.19 731 PHE A CA 1
ATOM 5820 C C . PHE A 1 731 ? -29.737 11.202 30.780 1.00 90.19 731 PHE A C 1
ATOM 5822 O O . PHE A 1 731 ? -30.287 12.279 30.555 1.00 90.19 731 PHE A O 1
ATOM 5829 N N . GLN A 1 732 ? -29.123 10.494 29.828 1.00 92.19 732 GLN A N 1
ATOM 5830 C CA . GLN A 1 732 ? -28.977 10.908 28.430 1.00 92.19 732 GLN A CA 1
ATOM 5831 C C . GLN A 1 732 ? -28.387 12.324 28.303 1.00 92.19 732 GLN A C 1
ATOM 5833 O O . GLN A 1 732 ? -28.902 13.172 27.577 1.00 92.19 732 GLN A O 1
ATOM 5838 N N . GLU A 1 733 ? -27.299 12.590 29.031 1.00 91.81 733 GLU A N 1
ATOM 5839 C CA . GLU A 1 733 ? -26.673 13.914 29.098 1.00 91.81 733 GLU A CA 1
ATOM 5840 C C . GLU A 1 733 ? -25.165 13.839 28.844 1.00 91.81 733 GLU A C 1
ATOM 5842 O O . GLU A 1 733 ? -24.449 13.040 29.450 1.00 91.81 733 GLU A O 1
ATOM 5847 N N . TRP A 1 734 ? -24.683 14.712 27.958 1.00 94.00 734 TRP A N 1
ATOM 5848 C CA . TRP A 1 734 ? -23.260 14.950 27.740 1.00 94.00 734 TRP A CA 1
ATOM 5849 C C . TRP A 1 734 ? -22.784 16.140 28.571 1.00 94.00 734 TRP A C 1
ATOM 5851 O O . TRP A 1 734 ? -23.415 17.197 28.594 1.00 94.00 734 TRP A O 1
ATOM 5861 N N . LYS A 1 735 ? -21.618 15.991 29.199 1.00 92.88 735 LYS A N 1
ATOM 5862 C CA . LYS A 1 735 ? -20.917 17.052 29.922 1.00 92.88 735 LYS A CA 1
ATOM 5863 C C . LYS A 1 735 ? -19.506 17.197 29.370 1.00 92.88 735 LYS A C 1
ATOM 5865 O O . LYS A 1 735 ? -18.744 16.233 29.369 1.00 92.88 735 LYS A O 1
ATOM 5870 N N . GLN A 1 736 ? -19.145 18.398 28.927 1.00 93.94 736 GLN A N 1
ATOM 5871 C CA . GLN A 1 736 ? -17.769 18.688 28.532 1.00 93.94 736 GLN A CA 1
ATOM 5872 C C . GLN A 1 736 ? -16.872 18.777 29.771 1.00 93.94 736 GLN A C 1
ATOM 5874 O O . GLN A 1 736 ? -17.265 19.339 30.798 1.00 93.94 736 GLN A O 1
ATOM 5879 N N . VAL A 1 737 ? -15.666 18.231 29.663 1.00 95.19 737 VAL A N 1
ATOM 5880 C CA . VAL A 1 737 ? -14.615 18.314 30.687 1.00 95.19 737 VAL A CA 1
ATOM 5881 C C . VAL A 1 737 ? -13.372 18.987 30.111 1.00 95.19 737 VAL A C 1
ATOM 5883 O O . VAL A 1 737 ? -13.390 19.426 28.961 1.00 95.19 737 VAL A O 1
ATOM 5886 N N . ALA A 1 738 ? -12.312 19.145 30.908 1.00 96.25 738 ALA A N 1
ATOM 5887 C CA . ALA A 1 738 ? -11.105 19.816 30.433 1.00 96.25 738 ALA A CA 1
ATOM 5888 C C . ALA A 1 738 ? -10.560 19.149 29.158 1.00 96.25 738 ALA A C 1
ATOM 5890 O O . ALA A 1 738 ? -10.387 17.928 29.103 1.00 96.25 738 ALA A O 1
ATOM 5891 N N . ASN A 1 739 ? -10.281 19.963 28.138 1.00 96.06 739 ASN A N 1
ATOM 5892 C CA . ASN A 1 739 ? -9.690 19.493 26.888 1.00 96.06 739 ASN A CA 1
ATOM 5893 C C . ASN A 1 739 ? -8.292 18.918 27.139 1.00 96.06 739 ASN A C 1
ATOM 5895 O O . ASN A 1 739 ? -7.571 19.384 28.026 1.00 96.06 739 ASN A O 1
ATOM 5899 N N . MET A 1 740 ? -7.908 17.931 26.333 1.00 94.75 740 MET A N 1
ATOM 5900 C CA . MET A 1 740 ? -6.548 17.409 26.306 1.00 94.75 740 MET A CA 1
ATOM 5901 C C . MET A 1 740 ? -5.544 18.533 26.015 1.00 94.75 740 MET A C 1
ATOM 5903 O O . MET A 1 740 ? -5.839 19.450 25.247 1.00 94.75 740 MET A O 1
ATOM 5907 N N . PRO A 1 741 ? -4.315 18.438 26.549 1.00 92.25 741 PRO A N 1
ATOM 5908 C CA . PRO A 1 741 ? -3.253 19.397 26.242 1.00 92.25 741 PRO A CA 1
ATOM 5909 C C . PRO A 1 741 ? -2.766 19.314 24.784 1.00 92.25 741 PRO A C 1
ATOM 5911 O O . PRO A 1 741 ? -1.990 20.160 24.347 1.00 92.25 741 PRO A O 1
ATOM 5914 N N . VAL A 1 742 ? -3.183 18.284 24.042 1.00 91.56 742 VAL A N 1
ATOM 5915 C CA . VAL A 1 742 ? -2.812 18.021 22.650 1.00 91.56 742 VAL A CA 1
ATOM 5916 C C . VAL A 1 742 ? -4.006 17.478 21.864 1.00 91.56 742 VAL A C 1
ATOM 5918 O O . VAL A 1 742 ? -4.891 16.832 22.421 1.00 91.56 742 VAL A O 1
ATOM 5921 N N . THR A 1 743 ? -4.002 17.681 20.546 1.00 93.19 743 THR A N 1
ATOM 5922 C CA . THR A 1 743 ? -4.953 17.006 19.645 1.00 93.19 743 THR A CA 1
ATOM 5923 C C . THR A 1 743 ? -4.461 15.596 19.338 1.00 93.19 743 THR A C 1
ATOM 5925 O O . THR A 1 743 ? -3.299 15.433 18.970 1.00 93.19 743 THR A O 1
ATOM 5928 N N . LEU A 1 744 ? -5.320 14.582 19.469 1.00 94.12 744 LEU A N 1
ATOM 5929 C CA . LEU A 1 744 ? -4.944 13.190 19.205 1.00 94.12 744 LEU A CA 1
ATOM 5930 C C . LEU A 1 744 ? -6.066 12.412 18.525 1.00 94.12 744 LEU A C 1
ATOM 5932 O O . LEU A 1 744 ? -7.233 12.518 18.896 1.00 94.12 744 LEU A O 1
ATOM 5936 N N . HIS A 1 745 ? -5.698 11.514 17.615 1.00 94.62 745 HIS A N 1
ATOM 5937 C CA . HIS A 1 745 ? -6.571 10.447 17.129 1.00 94.62 745 HIS A CA 1
ATOM 5938 C C . HIS A 1 745 ? -5.849 9.100 17.124 1.00 94.62 745 HIS A C 1
ATOM 5940 O O . HIS A 1 745 ? -4.624 9.023 17.224 1.00 94.62 745 HIS A O 1
ATOM 5946 N N . SER A 1 746 ? -6.626 8.020 17.024 1.00 94.75 746 SER A N 1
ATOM 5947 C CA . SER A 1 746 ? -6.126 6.641 17.041 1.00 94.75 746 SER A CA 1
ATOM 5948 C C . SER A 1 746 ? -5.268 6.314 18.280 1.00 94.75 746 SER A C 1
ATOM 5950 O O . SER A 1 746 ? -4.445 5.402 18.227 1.00 94.75 746 SER A O 1
ATOM 5952 N N . HIS A 1 747 ? -5.462 7.051 19.377 1.00 95.19 747 HIS A N 1
ATOM 5953 C CA . HIS A 1 747 ? -4.889 6.802 20.700 1.00 95.19 747 HIS A CA 1
ATOM 5954 C C . HIS A 1 747 ? -5.780 5.828 21.490 1.00 95.19 747 HIS A C 1
ATOM 5956 O O . HIS A 1 747 ? -6.813 5.357 20.987 1.00 95.19 747 HIS A O 1
ATOM 5962 N N . ARG A 1 748 ? -5.386 5.501 22.722 1.00 94.75 748 ARG A N 1
ATOM 5963 C CA . ARG A 1 748 ? -6.209 4.719 23.656 1.00 94.75 748 ARG A CA 1
ATOM 5964 C C . ARG A 1 748 ? -6.242 5.357 25.033 1.00 94.75 748 ARG A C 1
ATOM 5966 O O . ARG A 1 748 ? -5.319 6.080 25.402 1.00 94.75 748 ARG A O 1
ATOM 5973 N N . CYS A 1 749 ? -7.316 5.076 25.763 1.00 94.88 749 CYS A N 1
ATOM 5974 C CA . CYS A 1 749 ? -7.483 5.496 27.141 1.00 94.88 749 CYS A CA 1
ATOM 5975 C C . CYS A 1 749 ? -7.962 4.339 28.017 1.00 94.88 749 CYS A C 1
ATOM 5977 O O . CYS A 1 749 ? -8.611 3.417 27.524 1.00 94.88 749 CYS A O 1
ATOM 5979 N N . ALA A 1 750 ? -7.633 4.399 29.303 1.00 94.06 750 ALA A N 1
ATOM 5980 C CA . ALA A 1 750 ? -8.096 3.455 30.315 1.00 94.06 750 ALA A CA 1
ATOM 5981 C C . ALA A 1 750 ? -8.266 4.173 31.661 1.00 94.06 750 ALA A C 1
ATOM 5983 O O . ALA A 1 750 ? -7.756 5.280 31.834 1.00 94.06 750 ALA A O 1
ATOM 5984 N N . TYR A 1 751 ? -8.994 3.568 32.597 1.00 94.50 751 TYR A N 1
ATOM 5985 C CA . TYR A 1 751 ? -9.367 4.190 33.867 1.00 94.50 751 TYR A CA 1
ATOM 5986 C C . TYR A 1 751 ? -8.789 3.426 35.059 1.00 94.50 751 TYR A C 1
ATOM 5988 O O . TYR A 1 751 ? -8.942 2.212 35.149 1.00 94.50 751 TYR A O 1
ATOM 5996 N N . ILE A 1 752 ? -8.139 4.154 35.964 1.00 93.12 752 ILE A N 1
ATOM 5997 C CA . ILE A 1 752 ? -7.619 3.658 37.238 1.00 93.12 752 ILE A CA 1
ATOM 5998 C C . ILE A 1 752 ? -8.577 4.132 38.331 1.00 93.12 752 ILE A C 1
ATOM 6000 O O . ILE A 1 752 ? -8.593 5.314 38.690 1.00 93.12 752 ILE A O 1
ATOM 6004 N N . ALA A 1 753 ? -9.398 3.210 38.832 1.00 89.88 753 ALA A N 1
ATOM 6005 C CA . ALA A 1 753 ? -10.489 3.530 39.748 1.00 89.88 753 ALA A CA 1
ATOM 6006 C C . ALA A 1 753 ? -10.001 3.987 41.131 1.00 89.88 753 ALA A C 1
ATOM 6008 O O . ALA A 1 753 ? -10.568 4.924 41.691 1.00 89.88 753 ALA A O 1
ATOM 6009 N N . SER A 1 754 ? -8.916 3.403 41.658 1.00 89.62 754 SER A N 1
ATOM 6010 C CA . SER A 1 754 ? -8.405 3.699 43.009 1.00 89.62 754 SER A CA 1
ATOM 6011 C C . SER A 1 754 ? -8.099 5.174 43.270 1.00 89.62 754 SER A C 1
ATOM 6013 O O . SER A 1 754 ? -8.180 5.630 44.411 1.00 89.62 754 SER A O 1
ATOM 6015 N N . ASN A 1 755 ? -7.758 5.933 42.227 1.00 89.38 755 ASN A N 1
ATOM 6016 C CA . ASN A 1 755 ? -7.410 7.349 42.323 1.00 89.38 755 ASN A CA 1
ATOM 6017 C C . ASN A 1 755 ? -8.187 8.248 41.344 1.00 89.38 755 ASN A C 1
ATOM 6019 O O . ASN A 1 755 ? -7.870 9.434 41.228 1.00 89.38 755 ASN A O 1
ATOM 6023 N N . GLY A 1 756 ? -9.187 7.706 40.642 1.00 92.44 756 GLY A N 1
ATOM 6024 C CA . GLY A 1 756 ? -10.009 8.463 39.699 1.00 92.44 756 GLY A CA 1
ATOM 6025 C C . GLY A 1 756 ? -9.212 9.063 38.536 1.00 92.44 756 GLY A C 1
ATOM 6026 O O . GLY A 1 756 ? -9.402 10.233 38.194 1.00 92.44 756 GLY A O 1
ATOM 6027 N N . THR A 1 757 ? -8.288 8.300 37.942 1.00 93.94 757 THR A N 1
ATOM 6028 C CA . THR A 1 757 ? -7.423 8.796 36.857 1.00 93.94 757 THR A CA 1
ATOM 6029 C C . THR A 1 757 ? -7.702 8.089 35.539 1.00 93.94 757 THR A C 1
ATOM 6031 O O . THR A 1 757 ? -7.630 6.868 35.445 1.00 93.94 757 THR A O 1
ATOM 6034 N N . VAL A 1 758 ? -7.947 8.861 34.482 1.00 95.38 758 VAL A N 1
ATOM 6035 C CA . VAL A 1 758 ? -7.932 8.368 33.102 1.00 95.38 758 VAL A CA 1
ATOM 6036 C C . VAL A 1 758 ? -6.527 8.526 32.536 1.00 95.38 758 VAL A C 1
ATOM 6038 O O . VAL A 1 758 ? -5.982 9.629 32.504 1.00 95.38 758 VAL A O 1
ATOM 6041 N N . ILE A 1 759 ? -5.953 7.429 32.058 1.00 93.75 759 ILE A N 1
ATOM 6042 C CA . ILE A 1 759 ? -4.700 7.431 31.306 1.00 93.75 759 ILE A CA 1
ATOM 6043 C C . ILE A 1 759 ? -5.003 7.554 29.814 1.00 93.75 759 ILE A C 1
ATOM 6045 O O . ILE A 1 759 ? -5.931 6.919 29.320 1.00 93.75 759 ILE A O 1
ATOM 6049 N N . VAL A 1 760 ? -4.218 8.343 29.084 1.00 93.94 760 VAL A N 1
ATOM 6050 C CA . VAL A 1 760 ? -4.253 8.438 27.619 1.00 93.94 760 VAL A CA 1
ATOM 6051 C C . VAL A 1 760 ? -2.851 8.209 27.074 1.00 93.94 760 VAL A C 1
ATOM 6053 O O . VAL A 1 760 ? -1.891 8.855 27.501 1.00 93.94 760 VAL A O 1
ATOM 6056 N N . VAL A 1 761 ? -2.748 7.284 26.122 1.00 91.50 761 VAL A N 1
ATOM 6057 C CA . VAL A 1 761 ? -1.477 6.812 25.566 1.00 91.50 761 VAL A CA 1
ATOM 6058 C C . VAL A 1 761 ? -1.491 6.805 24.040 1.00 91.50 761 VAL A C 1
ATOM 6060 O O . VAL A 1 761 ? -2.509 6.498 23.410 1.00 91.50 761 VAL A O 1
ATOM 6063 N N . GLY A 1 762 ? -0.326 7.102 23.459 1.00 90.69 762 GLY A N 1
ATOM 6064 C CA . GLY A 1 762 ? -0.062 7.032 22.022 1.00 90.69 762 GLY A CA 1
ATOM 6065 C C . GLY A 1 762 ? -0.935 7.960 21.174 1.00 90.69 762 GLY A C 1
ATOM 6066 O O . GLY A 1 762 ? -1.459 8.968 21.649 1.00 90.69 762 GLY A O 1
ATOM 6067 N N . GLY A 1 763 ? -1.081 7.608 19.898 1.00 91.50 763 GLY A N 1
ATOM 6068 C CA . GLY A 1 763 ? -1.871 8.355 18.920 1.00 91.50 763 GLY A CA 1
ATOM 6069 C C . GLY A 1 763 ? -1.057 9.275 18.019 1.00 91.50 763 GLY A C 1
ATOM 6070 O O . GLY A 1 763 ? 0.140 9.484 18.214 1.00 91.50 763 GLY A O 1
ATOM 6071 N N . LEU A 1 764 ? -1.748 9.820 17.023 1.00 89.31 764 LEU A N 1
ATOM 6072 C CA . LEU A 1 764 ? -1.220 10.806 16.086 1.00 89.31 764 LEU A CA 1
ATOM 6073 C C . LEU A 1 764 ? -1.835 12.174 16.372 1.00 89.31 764 LEU A C 1
ATOM 6075 O O . LEU A 1 764 ? -3.059 12.302 16.487 1.00 89.31 764 LEU A O 1
ATOM 6079 N N . GLN A 1 765 ? -0.975 13.183 16.486 1.00 86.12 765 GLN A N 1
ATOM 6080 C CA . GLN A 1 765 ? -1.351 14.591 16.405 1.00 86.12 765 GLN A CA 1
ATOM 6081 C C . GLN A 1 765 ? -1.191 15.048 14.965 1.00 86.12 765 GLN A C 1
ATOM 6083 O O . GLN A 1 765 ? -0.293 14.574 14.261 1.00 86.12 765 GLN A O 1
ATOM 6088 N N . SER A 1 766 ? -2.009 16.019 14.543 1.00 74.00 766 SER A N 1
ATOM 6089 C CA . SER A 1 766 ? -2.191 16.362 13.122 1.00 74.00 766 SER A CA 1
ATOM 6090 C C . SER A 1 766 ? -2.546 15.113 12.284 1.00 74.00 766 SER A C 1
ATOM 6092 O O . SER A 1 766 ? -2.503 13.995 12.780 1.00 74.00 766 SER A O 1
ATOM 6094 N N . LEU A 1 767 ? -3.024 15.257 11.049 1.00 68.19 767 LEU A N 1
ATOM 6095 C CA . LEU A 1 767 ? -3.596 14.097 10.346 1.00 68.19 767 LEU A CA 1
ATOM 6096 C C . LEU A 1 767 ? -2.566 12.970 10.097 1.00 68.19 767 LEU A C 1
ATOM 6098 O O . LEU A 1 767 ? -2.975 11.821 9.995 1.00 68.19 767 LEU A O 1
ATOM 6102 N N . ASP A 1 768 ? -1.260 13.250 10.027 1.00 67.88 768 ASP A N 1
ATOM 6103 C CA . ASP A 1 768 ? -0.231 12.218 9.822 1.00 67.88 768 ASP A CA 1
ATOM 6104 C C . ASP A 1 768 ? 1.159 12.500 10.437 1.00 67.88 768 ASP A C 1
ATOM 6106 O O . ASP A 1 768 ? 2.014 11.630 10.354 1.00 67.88 768 ASP A O 1
ATOM 6110 N N . GLU A 1 769 ? 1.433 13.648 11.070 1.00 65.31 769 GLU A N 1
ATOM 6111 C CA . GLU A 1 769 ? 2.835 14.086 11.236 1.00 65.31 769 GLU A CA 1
ATOM 6112 C C . GLU A 1 769 ? 3.506 13.786 12.585 1.00 65.31 769 GLU A C 1
ATOM 6114 O O . GLU A 1 769 ? 4.724 13.609 12.626 1.00 65.31 769 GLU A O 1
ATOM 6119 N N . HIS A 1 770 ? 2.758 13.755 13.693 1.00 77.25 770 HIS A N 1
ATOM 6120 C CA . HIS A 1 770 ? 3.360 13.777 15.031 1.00 77.25 770 HIS A CA 1
ATOM 6121 C C . HIS A 1 770 ? 2.884 12.608 15.892 1.00 77.25 770 HIS A C 1
ATOM 6123 O O . HIS A 1 770 ? 1.744 12.568 16.349 1.00 77.25 770 HIS A O 1
ATOM 6129 N N . PHE A 1 771 ? 3.787 11.669 16.160 1.00 82.38 771 PHE A N 1
ATOM 6130 C CA . PHE A 1 771 ? 3.541 10.518 17.024 1.00 82.38 771 PHE A CA 1
ATOM 6131 C C . PHE A 1 771 ? 3.632 10.928 18.491 1.00 82.38 771 PHE A C 1
ATOM 6133 O O . PHE A 1 771 ? 4.621 11.516 18.933 1.00 82.38 771 PHE A O 1
ATOM 6140 N N . SER A 1 772 ? 2.593 10.617 19.260 1.00 83.62 772 SER A N 1
ATOM 6141 C CA . SER A 1 772 ? 2.603 10.873 20.693 1.00 83.62 772 SER A CA 1
ATOM 6142 C C . SER A 1 772 ? 3.401 9.800 21.430 1.00 83.62 772 SER A C 1
ATOM 6144 O O . SER A 1 772 ? 3.049 8.621 21.418 1.00 83.62 772 SER A O 1
ATOM 6146 N N . SER A 1 773 ? 4.456 10.235 22.116 1.00 76.69 773 SER A N 1
ATOM 6147 C CA . SER A 1 773 ? 5.272 9.420 23.026 1.00 76.69 773 SER A CA 1
ATOM 6148 C C . SER A 1 773 ? 5.000 9.714 24.506 1.00 76.69 773 SER A C 1
ATOM 6150 O O . SER A 1 773 ? 5.677 9.167 25.374 1.00 76.69 773 SER A O 1
ATOM 6152 N N . ALA A 1 774 ? 4.039 10.592 24.804 1.00 83.25 774 ALA A N 1
ATOM 6153 C CA . ALA A 1 774 ? 3.736 11.039 26.159 1.00 83.25 774 ALA A CA 1
ATOM 6154 C C . ALA A 1 774 ? 2.586 10.242 26.789 1.00 83.25 774 ALA A C 1
ATOM 6156 O O . ALA A 1 774 ? 1.675 9.775 26.099 1.00 83.25 774 ALA A O 1
ATOM 6157 N N . LEU A 1 775 ? 2.626 10.138 28.119 1.00 88.50 775 LEU A N 1
ATOM 6158 C CA . LEU A 1 775 ? 1.520 9.670 28.948 1.00 88.50 775 LEU A CA 1
ATOM 6159 C C . LEU A 1 775 ? 0.753 10.883 29.481 1.00 88.50 775 LEU A C 1
ATOM 6161 O O . LEU A 1 775 ? 1.310 11.698 30.224 1.00 88.50 775 LEU A O 1
ATOM 6165 N N . TYR A 1 776 ? -0.526 10.988 29.132 1.00 92.00 776 TYR A N 1
ATOM 6166 C CA . TYR A 1 776 ? -1.406 12.030 29.657 1.00 92.00 776 TYR A CA 1
ATOM 6167 C C . TYR A 1 776 ? -2.338 11.439 30.706 1.00 92.00 776 TYR A C 1
ATOM 6169 O O . TYR A 1 776 ? -2.907 10.367 30.506 1.00 92.00 776 TYR A O 1
ATOM 6177 N N . LEU A 1 777 ? -2.492 12.141 31.822 1.00 93.75 777 LEU A N 1
ATOM 6178 C CA . LEU A 1 777 ? -3.316 11.725 32.948 1.00 93.75 777 LEU A CA 1
ATOM 6179 C C . LEU A 1 777 ? -4.390 12.777 33.191 1.00 93.75 777 LEU A C 1
ATOM 6181 O O . LEU A 1 777 ? -4.071 13.946 33.415 1.00 93.75 777 LEU A O 1
ATOM 6185 N N . PHE A 1 778 ? -5.647 12.360 33.182 1.00 95.94 778 PHE A N 1
ATOM 6186 C CA . PHE A 1 778 ? -6.785 13.201 33.522 1.00 95.94 778 PHE A CA 1
ATOM 6187 C C . PHE A 1 778 ? -7.379 12.758 34.852 1.00 95.94 778 PHE A C 1
ATOM 6189 O O . PHE A 1 778 ? -7.801 11.614 35.000 1.00 95.94 778 PHE A O 1
ATOM 6196 N N . SER A 1 779 ? -7.425 13.669 35.818 1.00 94.44 779 SER A N 1
ATOM 6197 C CA . SER A 1 779 ? -8.060 13.418 37.111 1.00 94.44 779 SER A CA 1
ATOM 6198 C C . SER A 1 779 ? -9.549 13.747 37.024 1.00 94.44 779 SER A C 1
ATOM 6200 O O . SER A 1 779 ? -9.916 14.905 36.808 1.00 94.44 779 SER A O 1
ATOM 6202 N N . THR A 1 780 ? -10.409 12.751 37.241 1.00 91.81 780 THR A N 1
ATOM 6203 C CA . THR A 1 780 ? -11.873 12.931 37.246 1.00 91.81 780 THR A CA 1
ATOM 6204 C C . THR A 1 780 ? -12.338 13.787 38.428 1.00 91.81 780 THR A C 1
ATOM 6206 O O . THR A 1 780 ? -13.354 14.473 38.330 1.00 91.81 780 THR A O 1
ATOM 6209 N N . VAL A 1 781 ? -11.555 13.811 39.514 1.00 88.94 781 VAL A N 1
ATOM 6210 C CA . VAL A 1 781 ? -11.817 14.598 40.728 1.00 88.94 781 VAL A CA 1
ATOM 6211 C C . VAL A 1 781 ? -11.497 16.079 40.526 1.00 88.94 781 VAL A C 1
ATOM 6213 O O . VAL A 1 781 ? -12.320 16.937 40.835 1.00 88.94 781 VAL A O 1
ATOM 6216 N N . SER A 1 782 ? -10.304 16.396 40.013 1.00 92.19 782 SER A N 1
ATOM 6217 C CA . SER A 1 782 ? -9.863 17.792 39.850 1.00 92.19 782 SER A CA 1
ATOM 6218 C C . SER A 1 782 ? -10.234 18.403 38.499 1.00 92.19 782 SER A C 1
ATOM 6220 O O . SER A 1 782 ? -10.152 19.620 38.348 1.00 92.19 782 SER A O 1
ATOM 6222 N N . ASN A 1 783 ? -10.660 17.584 37.529 1.00 93.75 783 ASN A N 1
ATOM 6223 C CA . ASN A 1 783 ? -10.904 17.989 36.145 1.00 93.75 783 ASN A CA 1
ATOM 6224 C C . ASN A 1 783 ? -9.668 18.654 35.502 1.00 93.75 783 ASN A C 1
ATOM 6226 O O . ASN A 1 783 ? -9.782 19.621 34.750 1.00 93.75 783 ASN A O 1
ATOM 6230 N N . CYS A 1 784 ? -8.478 18.137 35.817 1.00 94.44 784 CYS A N 1
ATOM 6231 C CA . CYS A 1 784 ? -7.196 18.669 35.361 1.00 94.44 784 CYS A CA 1
ATOM 6232 C C . CYS A 1 784 ? -6.369 17.598 34.650 1.00 94.44 784 CYS A C 1
ATOM 6234 O O . CYS A 1 784 ? -6.392 16.419 35.015 1.00 94.44 784 CYS A O 1
ATOM 6236 N N . TRP A 1 785 ? -5.591 18.046 33.664 1.00 95.69 785 TRP A N 1
ATOM 6237 C CA . TRP A 1 785 ? -4.607 17.226 32.969 1.00 95.69 785 TRP A CA 1
ATOM 6238 C C . TRP A 1 785 ? -3.224 17.388 33.585 1.00 95.69 785 TRP A C 1
ATOM 6240 O O . TRP A 1 785 ? -2.787 18.496 33.893 1.00 95.69 785 TRP A O 1
ATOM 6250 N N . THR A 1 786 ? -2.505 16.278 33.683 1.00 91.56 786 THR A N 1
ATOM 6251 C CA . THR A 1 786 ? -1.063 16.258 33.919 1.00 91.56 786 THR A CA 1
ATOM 6252 C C . THR A 1 786 ? -0.392 15.431 32.828 1.00 91.56 786 THR A C 1
ATOM 6254 O O . THR A 1 786 ? -0.984 14.512 32.263 1.00 91.56 786 THR A O 1
ATOM 6257 N N . MET A 1 787 ? 0.841 15.789 32.484 1.00 85.19 787 MET A N 1
ATOM 6258 C CA . MET A 1 787 ? 1.646 15.073 31.498 1.00 85.19 787 MET A CA 1
ATOM 6259 C C . MET A 1 787 ? 2.832 14.438 32.222 1.00 85.19 787 MET A C 1
ATOM 6261 O O . MET A 1 787 ? 3.578 15.141 32.905 1.00 85.19 787 MET A O 1
ATOM 6265 N N . LYS A 1 788 ? 3.001 13.122 32.075 1.00 77.69 788 LYS A N 1
ATOM 6266 C CA . LYS A 1 788 ? 4.181 12.386 32.549 1.00 77.69 788 LYS A CA 1
ATOM 6267 C C . LYS A 1 788 ? 5.190 12.166 31.409 1.00 77.69 788 LYS A C 1
ATOM 6269 O O . LYS A 1 788 ? 4.931 12.486 30.250 1.00 77.69 788 LYS A O 1
ATOM 6274 N N . TRP A 1 789 ? 6.374 11.685 31.787 1.00 66.50 789 TRP A N 1
ATOM 6275 C CA . TRP A 1 789 ? 7.562 11.442 30.955 1.00 66.50 789 TRP A CA 1
ATOM 6276 C C . TRP A 1 789 ? 7.336 10.525 29.737 1.00 66.50 789 TRP A C 1
ATOM 6278 O O . TRP A 1 789 ? 6.309 9.863 29.605 1.00 66.50 789 TRP A O 1
ATOM 6288 N N . ARG A 1 790 ? 8.344 10.495 28.852 1.00 66.56 790 ARG A N 1
ATOM 6289 C CA . ARG A 1 790 ? 8.450 9.589 27.698 1.00 66.56 790 ARG A CA 1
ATOM 6290 C C . ARG A 1 790 ? 8.952 8.211 28.136 1.00 66.56 790 ARG A C 1
ATOM 6292 O O . ARG A 1 790 ? 9.814 8.126 29.007 1.00 66.56 790 ARG A O 1
ATOM 6299 N N . TRP A 1 791 ? 8.433 7.165 27.503 1.00 71.69 791 TRP A N 1
ATOM 6300 C CA . TRP A 1 791 ? 8.813 5.771 27.748 1.00 71.69 791 TRP A CA 1
ATOM 6301 C C . TRP A 1 791 ? 10.281 5.490 27.402 1.00 71.69 791 TRP A C 1
ATOM 6303 O O . TRP A 1 791 ? 10.835 6.115 26.493 1.00 71.69 791 TRP A O 1
ATOM 6313 N N . SER A 1 792 ? 10.893 4.532 28.102 1.00 66.31 792 SER A N 1
ATOM 6314 C CA . SER A 1 792 ? 12.243 4.042 27.797 1.00 66.31 792 SER A CA 1
ATOM 6315 C C . SER A 1 792 ? 12.269 2.506 27.752 1.00 66.31 792 SER A C 1
ATOM 6317 O O . SER A 1 792 ? 12.017 1.877 28.787 1.00 66.31 792 SER A O 1
ATOM 6319 N N . PRO A 1 793 ? 12.577 1.884 26.594 1.00 69.75 793 PRO A N 1
ATOM 6320 C CA . PRO A 1 793 ? 12.732 2.489 25.259 1.00 69.75 793 PRO A CA 1
ATOM 6321 C C . PRO A 1 793 ? 11.425 3.120 24.731 1.00 69.75 793 PRO A C 1
ATOM 6323 O O . PRO A 1 793 ? 10.355 2.919 25.307 1.00 69.75 793 PRO A O 1
ATOM 6326 N N . SER A 1 794 ? 11.504 3.895 23.641 1.00 73.50 794 SER A N 1
ATOM 6327 C CA . SER A 1 794 ? 10.305 4.476 23.014 1.00 73.50 794 SER A CA 1
ATOM 6328 C C . SER A 1 794 ? 9.369 3.372 22.519 1.00 73.50 794 SER A C 1
ATOM 6330 O O . SER A 1 794 ? 9.805 2.415 21.887 1.00 73.50 794 SER A O 1
ATOM 6332 N N . VAL A 1 795 ? 8.074 3.514 22.802 1.00 74.38 795 VAL A N 1
ATOM 6333 C CA . VAL A 1 795 ? 6.998 2.630 22.316 1.00 74.38 795 VAL A CA 1
ATOM 6334 C C . VAL A 1 795 ? 5.893 3.434 21.632 1.00 74.38 795 VAL A C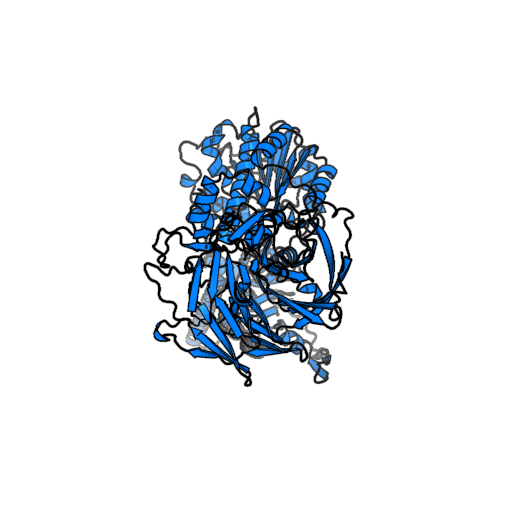 1
ATOM 6336 O O . VAL A 1 795 ? 4.721 3.055 21.674 1.00 74.38 795 VAL A O 1
ATOM 6339 N N . ASP A 1 796 ? 6.260 4.570 21.039 1.00 80.31 796 ASP A N 1
ATOM 6340 C CA . ASP A 1 796 ? 5.357 5.455 20.314 1.00 80.31 796 ASP A CA 1
ATOM 6341 C C . ASP A 1 796 ? 4.653 4.708 19.182 1.00 80.31 796 ASP A C 1
ATOM 6343 O O . ASP A 1 796 ? 5.260 4.018 18.369 1.00 80.31 796 ASP A O 1
ATOM 6347 N N . ARG A 1 797 ? 3.325 4.802 19.177 1.00 87.12 797 ARG A N 1
ATOM 6348 C CA . ARG A 1 797 ? 2.464 4.073 18.248 1.00 87.12 797 ARG A CA 1
ATOM 6349 C C . ARG A 1 797 ? 1.078 4.693 18.201 1.00 87.12 797 ARG A C 1
ATOM 6351 O O . ARG A 1 797 ? 0.637 5.367 19.135 1.00 87.12 797 ARG A O 1
ATOM 6358 N N . TYR A 1 798 ? 0.356 4.418 17.126 1.00 92.00 798 TYR A N 1
ATOM 6359 C CA . TYR A 1 798 ? -1.067 4.719 16.996 1.00 92.00 798 TYR A CA 1
ATOM 6360 C C . TYR A 1 798 ? -1.800 3.537 16.361 1.00 92.00 798 TYR A C 1
ATOM 6362 O O . TYR A 1 798 ? -1.188 2.629 15.802 1.00 92.00 798 TYR A O 1
ATOM 6370 N N . SER A 1 799 ? -3.130 3.543 16.462 1.00 91.88 799 SER A N 1
ATOM 6371 C CA . SER A 1 799 ? -3.987 2.463 15.948 1.00 91.88 799 SER A CA 1
ATOM 6372 C C . SER A 1 799 ? -3.694 1.087 16.562 1.00 91.88 799 SER A C 1
ATOM 6374 O O . SER A 1 799 ? -3.824 0.046 15.923 1.00 91.88 799 SER A O 1
ATOM 6376 N N . PHE A 1 800 ? -3.311 1.107 17.833 1.00 93.38 800 PHE A N 1
ATOM 6377 C CA . PHE A 1 800 ? -3.086 -0.047 18.697 1.00 93.38 800 PHE A CA 1
ATOM 6378 C C . PHE A 1 800 ? -4.257 -0.197 19.671 1.00 93.38 800 PHE A C 1
ATOM 6380 O O . PHE A 1 800 ? -5.106 0.693 19.775 1.00 93.38 800 PHE A O 1
ATOM 6387 N N . THR A 1 801 ? -4.285 -1.288 20.423 1.00 94.25 801 THR A N 1
ATOM 6388 C CA . THR A 1 801 ? -5.167 -1.462 21.589 1.00 94.25 801 THR A CA 1
ATOM 6389 C C . THR A 1 801 ? -4.370 -1.458 22.886 1.00 94.25 801 THR A C 1
ATOM 6391 O O . THR A 1 801 ? -3.199 -1.825 22.878 1.00 94.25 801 THR A O 1
ATOM 6394 N N . ALA A 1 802 ? -4.990 -1.014 23.979 1.00 93.31 802 ALA A N 1
ATOM 6395 C CA . ALA A 1 802 ? -4.347 -0.895 25.282 1.00 93.31 802 ALA A CA 1
ATOM 6396 C C . ALA A 1 802 ? -5.223 -1.513 26.369 1.00 93.31 802 ALA A C 1
ATOM 6398 O O . ALA A 1 802 ? -6.426 -1.256 26.379 1.00 93.31 802 ALA A O 1
ATOM 6399 N N . HIS A 1 803 ? -4.611 -2.260 27.285 1.00 92.50 803 HIS A N 1
ATOM 6400 C CA . HIS A 1 803 ? -5.289 -2.897 28.417 1.00 92.50 803 HIS A CA 1
ATOM 6401 C C . HIS A 1 803 ? -4.522 -2.635 29.707 1.00 92.50 803 HIS A C 1
ATOM 6403 O O . HIS A 1 803 ? -3.297 -2.734 29.716 1.00 92.50 803 HIS A O 1
ATOM 6409 N N . LEU A 1 804 ? -5.224 -2.306 30.789 1.00 90.62 804 LEU A N 1
ATOM 6410 C CA . LEU A 1 804 ? -4.614 -2.220 32.115 1.00 90.62 804 LEU A CA 1
ATOM 6411 C C . LEU A 1 804 ? -4.362 -3.626 32.665 1.00 90.62 804 LEU A C 1
ATOM 6413 O O . LEU A 1 804 ? -5.210 -4.508 32.529 1.00 90.62 804 LEU A O 1
ATOM 6417 N N . ILE A 1 805 ? -3.206 -3.814 33.297 1.00 87.62 805 ILE A N 1
ATOM 6418 C CA . ILE A 1 805 ? -2.887 -5.004 34.090 1.00 87.62 805 ILE A CA 1
ATOM 6419 C C . ILE A 1 805 ? -2.635 -4.524 35.516 1.00 87.62 805 ILE A C 1
ATOM 6421 O O . ILE A 1 805 ? -1.632 -3.863 35.793 1.00 87.62 805 ILE A O 1
ATOM 6425 N N . GLY A 1 806 ? -3.592 -4.802 36.403 1.00 84.69 806 GLY A N 1
ATOM 6426 C CA . GLY A 1 806 ? -3.662 -4.137 37.702 1.00 84.69 806 GLY A CA 1
ATOM 6427 C C . GLY A 1 806 ? -3.807 -2.619 37.541 1.00 84.69 806 GLY A C 1
ATOM 6428 O O . GLY A 1 806 ? -4.500 -2.147 36.642 1.00 84.69 806 GLY A O 1
ATOM 6429 N N . GLU A 1 807 ? -3.129 -1.856 38.399 1.00 86.44 807 GLU A N 1
ATOM 6430 C CA . GLU A 1 807 ? -3.161 -0.382 38.386 1.00 86.44 807 GLU A CA 1
ATOM 6431 C C . GLU A 1 807 ? -1.827 0.257 37.973 1.00 86.44 807 GLU A C 1
ATOM 6433 O O . GLU A 1 807 ? -1.719 1.478 37.867 1.00 86.44 807 GLU A O 1
ATOM 6438 N N . GLU A 1 808 ? -0.805 -0.562 37.720 1.00 86.88 808 GLU A N 1
ATOM 6439 C CA . GLU A 1 808 ? 0.576 -0.101 37.544 1.00 86.88 808 GLU A CA 1
ATOM 6440 C C . GLU A 1 808 ? 1.114 -0.315 36.130 1.00 86.88 808 GLU A C 1
ATOM 6442 O O . GLU A 1 808 ? 2.148 0.252 35.780 1.00 86.88 808 GLU A O 1
ATOM 6447 N N . MET A 1 809 ? 0.436 -1.116 35.304 1.00 88.56 809 MET A N 1
ATOM 6448 C CA . MET A 1 809 ? 0.938 -1.512 33.992 1.00 88.56 809 MET A CA 1
ATOM 6449 C C . MET A 1 809 ? -0.108 -1.353 32.894 1.00 88.56 809 MET A C 1
ATOM 6451 O O . MET A 1 809 ? -1.304 -1.564 33.100 1.00 88.56 809 MET A O 1
ATOM 6455 N N . VAL A 1 810 ? 0.373 -1.047 31.690 1.00 90.00 810 VAL A N 1
ATOM 6456 C CA . VAL A 1 810 ? -0.419 -1.052 30.461 1.00 90.00 810 VAL A CA 1
ATOM 6457 C C . VAL A 1 810 ? 0.195 -2.013 29.447 1.00 90.00 810 VAL A C 1
ATOM 6459 O O . VAL A 1 810 ? 1.389 -1.961 29.153 1.00 90.00 810 VAL A O 1
ATOM 6462 N N . LEU A 1 811 ? -0.640 -2.881 28.890 1.00 91.19 811 LEU A N 1
ATOM 6463 C CA . LEU A 1 811 ? -0.314 -3.753 27.773 1.00 91.19 811 LEU A CA 1
ATOM 6464 C C . LEU A 1 811 ? -0.740 -3.079 26.469 1.00 91.19 811 LEU A C 1
ATOM 6466 O O . LEU A 1 811 ? -1.922 -2.816 26.259 1.00 91.19 811 LEU A O 1
ATOM 6470 N N . LEU A 1 812 ? 0.219 -2.817 25.591 1.00 90.75 812 LEU A N 1
ATOM 6471 C CA . LEU A 1 812 ? 0.042 -2.250 24.260 1.00 90.75 812 LEU A CA 1
ATOM 6472 C C . LEU A 1 812 ? 0.092 -3.366 23.217 1.00 90.75 812 LEU A C 1
ATOM 6474 O O . LEU A 1 812 ? 1.025 -4.165 23.214 1.00 90.75 812 LEU A O 1
ATOM 6478 N N . VAL A 1 813 ? -0.883 -3.397 22.309 1.00 91.62 813 VAL A N 1
ATOM 6479 C CA . VAL A 1 813 ? -1.023 -4.452 21.297 1.00 91.62 813 VAL A CA 1
ATOM 6480 C C . VAL A 1 813 ? -1.173 -3.827 19.911 1.00 91.62 813 VAL A C 1
ATOM 6482 O O . VAL A 1 813 ? -2.120 -3.082 19.644 1.00 91.62 813 VAL A O 1
ATOM 6485 N N . GLY A 1 814 ? -0.211 -4.135 19.050 1.00 90.81 814 GLY A N 1
ATOM 6486 C CA . GLY A 1 814 ? -0.057 -3.727 17.663 1.00 90.81 814 GLY A CA 1
ATOM 6487 C C . GLY A 1 814 ? 0.129 -2.230 17.464 1.00 90.81 814 GLY A C 1
ATOM 6488 O O . GLY A 1 814 ? 0.738 -1.544 18.291 1.00 90.81 814 GLY A O 1
ATOM 6489 N N . GLY A 1 815 ? -0.425 -1.735 16.359 1.00 89.69 815 GLY A N 1
ATOM 6490 C CA . GLY A 1 815 ? -0.287 -0.356 15.906 1.00 89.69 815 GLY A CA 1
ATOM 6491 C C . GLY A 1 815 ? 0.854 -0.159 14.916 1.00 89.69 815 GLY A C 1
ATOM 6492 O O . GLY A 1 815 ? 1.510 -1.101 14.484 1.00 89.69 815 GLY A O 1
ATOM 6493 N N . VAL A 1 816 ? 1.043 1.095 14.516 1.00 87.00 816 VAL A N 1
ATOM 6494 C CA . VAL A 1 816 ? 2.120 1.519 13.614 1.00 87.00 816 VAL A CA 1
ATOM 6495 C C . VAL A 1 816 ? 2.791 2.756 14.206 1.00 87.00 816 VAL A C 1
ATOM 6497 O O . VAL A 1 816 ? 2.160 3.525 14.937 1.00 87.00 816 VAL A O 1
ATOM 6500 N N . ASN A 1 817 ? 4.065 2.954 13.894 1.00 81.19 817 ASN A N 1
ATOM 6501 C CA . ASN A 1 817 ? 4.860 4.123 14.259 1.00 81.19 817 ASN A CA 1
ATOM 6502 C C . ASN A 1 817 ? 5.478 4.762 12.994 1.00 81.19 817 ASN A C 1
ATOM 6504 O O . ASN A 1 817 ? 5.055 4.468 11.872 1.00 81.19 817 ASN A O 1
ATOM 6508 N N . ARG A 1 818 ? 6.440 5.677 13.160 1.00 73.12 818 ARG A N 1
ATOM 6509 C CA . ARG A 1 818 ? 7.093 6.352 12.026 1.00 73.12 818 ARG A CA 1
ATOM 6510 C C . ARG A 1 818 ? 7.937 5.400 11.178 1.00 73.12 818 ARG A C 1
ATOM 6512 O O . ARG A 1 818 ? 7.913 5.503 9.948 1.00 73.12 818 ARG A O 1
ATOM 6519 N N . ASP A 1 819 ? 8.656 4.505 11.843 1.00 66.31 819 ASP A N 1
ATOM 6520 C CA . ASP A 1 819 ? 9.605 3.566 11.262 1.00 66.31 819 ASP A CA 1
ATOM 6521 C C . ASP A 1 819 ? 9.216 2.156 11.730 1.00 66.31 819 ASP A C 1
ATOM 6523 O O . ASP A 1 819 ? 9.593 1.724 12.818 1.00 66.31 819 ASP A O 1
ATOM 6527 N N . HIS A 1 820 ? 8.403 1.463 10.915 1.00 64.00 820 HIS A N 1
ATOM 6528 C CA . HIS A 1 820 ? 7.715 0.201 11.242 1.00 64.00 820 HIS A CA 1
ATOM 6529 C C . HIS A 1 820 ? 8.576 -0.831 11.995 1.00 64.00 820 HIS A C 1
ATOM 6531 O O . HIS A 1 820 ? 8.058 -1.526 12.865 1.00 64.00 820 HIS A O 1
ATOM 6537 N N . GLY A 1 821 ? 9.883 -0.887 11.705 1.00 56.28 821 GLY A N 1
ATOM 6538 C CA . GLY A 1 821 ? 10.846 -1.791 12.341 1.00 56.28 821 GLY A CA 1
ATOM 6539 C C . GLY A 1 821 ? 11.064 -1.588 13.848 1.00 56.28 821 GLY A C 1
ATOM 6540 O O . GLY A 1 821 ? 11.635 -2.468 14.484 1.00 56.28 821 GLY A O 1
ATOM 6541 N N . GLU A 1 822 ? 10.597 -0.481 14.433 1.00 53.41 822 GLU A N 1
ATOM 6542 C CA . GLU A 1 822 ? 10.686 -0.209 15.879 1.00 53.41 822 GLU A CA 1
ATOM 6543 C C . GLU A 1 822 ? 9.373 -0.516 16.637 1.00 53.41 822 GLU A C 1
ATOM 6545 O O . GLU A 1 822 ? 9.330 -0.465 17.869 1.00 53.41 822 GLU A O 1
ATOM 6550 N N . CYS A 1 823 ? 8.282 -0.856 15.934 1.00 55.62 823 CYS A N 1
ATOM 6551 C CA . CYS A 1 823 ? 6.992 -1.144 16.562 1.00 55.62 823 CYS A CA 1
ATOM 6552 C C . CYS A 1 823 ? 6.831 -2.646 16.824 1.00 55.62 823 CYS A C 1
ATOM 6554 O O . CYS A 1 823 ? 6.424 -3.407 15.952 1.00 55.62 823 CYS A O 1
ATOM 6556 N N . HIS A 1 824 ? 7.128 -3.082 18.047 1.00 67.69 824 HIS A N 1
ATOM 6557 C CA . HIS A 1 824 ? 6.851 -4.456 18.468 1.00 67.69 824 HIS A CA 1
ATOM 6558 C C . HIS A 1 824 ? 5.346 -4.738 18.545 1.00 67.69 824 HIS A C 1
ATOM 6560 O O . HIS A 1 824 ? 4.595 -3.910 19.075 1.00 67.69 824 HIS A O 1
ATOM 6566 N N . ASP A 1 825 ? 4.933 -5.931 18.104 1.00 77.06 825 ASP A N 1
ATOM 6567 C CA . ASP A 1 825 ? 3.529 -6.364 18.088 1.00 77.06 825 ASP A CA 1
ATOM 6568 C C . ASP A 1 825 ? 2.873 -6.294 19.470 1.00 77.06 825 ASP A C 1
ATOM 6570 O O . ASP A 1 825 ? 1.695 -5.968 19.568 1.00 77.06 825 ASP A O 1
ATOM 6574 N N . VAL A 1 826 ? 3.615 -6.548 20.553 1.00 84.81 826 VAL A N 1
ATOM 6575 C CA . VAL A 1 826 ? 3.111 -6.409 21.924 1.00 84.81 826 VAL A CA 1
ATOM 6576 C C . VAL A 1 826 ? 4.186 -5.815 22.834 1.00 84.81 826 VAL A C 1
ATOM 6578 O O . VAL A 1 826 ? 5.348 -6.224 22.795 1.00 84.81 826 VAL A O 1
ATOM 6581 N N . ALA A 1 827 ? 3.802 -4.853 23.672 1.00 85.38 827 ALA A N 1
ATOM 6582 C CA . ALA A 1 827 ? 4.679 -4.237 24.664 1.00 85.38 827 ALA A CA 1
ATOM 6583 C C . ALA A 1 827 ? 3.956 -4.053 26.003 1.00 85.38 827 ALA A C 1
ATOM 6585 O O . ALA A 1 827 ? 2.795 -3.658 26.037 1.00 85.38 827 ALA A O 1
ATOM 6586 N N . LEU A 1 828 ? 4.652 -4.310 27.104 1.00 86.56 828 LEU A N 1
ATOM 6587 C CA . LEU A 1 828 ? 4.199 -4.038 28.462 1.00 86.56 828 LEU A CA 1
ATOM 6588 C C . LEU A 1 828 ? 4.915 -2.796 28.983 1.00 86.56 828 LEU A C 1
ATOM 6590 O O . LEU A 1 828 ? 6.125 -2.659 28.811 1.00 86.56 828 LEU A O 1
ATOM 6594 N N . VAL A 1 829 ? 4.178 -1.895 29.618 1.00 86.69 829 VAL A N 1
ATOM 6595 C CA . VAL A 1 829 ? 4.698 -0.595 30.031 1.00 86.69 829 VAL A CA 1
ATOM 6596 C C . VAL A 1 829 ? 4.303 -0.292 31.468 1.00 86.69 829 VAL A C 1
ATOM 6598 O O . VAL A 1 829 ? 3.120 -0.311 31.804 1.00 86.69 829 VAL A O 1
ATOM 6601 N N . SER A 1 830 ? 5.291 0.026 32.301 1.00 86.31 830 SER A N 1
ATOM 6602 C CA . SER A 1 830 ? 5.100 0.473 33.682 1.00 86.31 830 SER A CA 1
ATOM 6603 C C . SER A 1 830 ? 4.661 1.942 33.727 1.00 86.31 830 SER A C 1
ATOM 6605 O O . SER A 1 830 ? 5.330 2.831 33.192 1.00 86.31 830 SER A O 1
ATOM 6607 N N . LEU A 1 831 ? 3.545 2.220 34.402 1.00 85.75 831 LEU A N 1
ATOM 6608 C CA . LEU A 1 831 ? 3.019 3.570 34.640 1.00 85.75 831 LEU A CA 1
ATOM 6609 C C . LEU A 1 831 ? 3.800 4.325 35.733 1.00 85.75 831 LEU A C 1
ATOM 6611 O O . LEU A 1 831 ? 3.706 5.557 35.828 1.00 85.75 831 LEU A O 1
ATOM 6615 N N . ASN A 1 832 ? 4.575 3.598 36.543 1.00 83.31 832 ASN A N 1
ATOM 6616 C CA . ASN A 1 832 ? 5.321 4.133 37.680 1.00 83.31 832 ASN A CA 1
ATOM 6617 C C . ASN A 1 832 ? 6.639 4.788 37.260 1.00 83.31 832 ASN A C 1
ATOM 6619 O O . ASN A 1 832 ? 6.926 5.898 37.700 1.00 83.31 832 ASN A O 1
ATOM 6623 N N . ASP A 1 833 ? 7.419 4.138 36.396 1.00 81.06 833 ASP A N 1
ATOM 6624 C CA . ASP A 1 833 ? 8.754 4.599 35.980 1.00 81.06 833 ASP A CA 1
ATOM 6625 C C . ASP A 1 833 ? 8.925 4.717 34.457 1.00 81.06 833 ASP A C 1
ATOM 6627 O O . ASP A 1 833 ? 9.972 5.151 33.981 1.00 81.06 833 ASP A O 1
ATOM 6631 N N . GLY A 1 834 ? 7.890 4.378 33.681 1.00 78.38 834 GLY A N 1
ATOM 6632 C CA . GLY A 1 834 ? 7.897 4.500 32.227 1.00 78.38 834 GLY A CA 1
ATOM 6633 C C . GLY A 1 834 ? 8.766 3.466 31.508 1.00 78.38 834 GLY A C 1
ATOM 6634 O O . GLY A 1 834 ? 9.007 3.615 30.305 1.00 78.38 834 GLY A O 1
ATOM 6635 N N . LYS A 1 835 ? 9.252 2.434 32.211 1.00 82.50 835 LYS A N 1
ATOM 6636 C CA . LYS A 1 835 ? 9.987 1.337 31.576 1.00 82.50 835 LYS A CA 1
ATOM 6637 C C . LYS A 1 835 ? 9.056 0.510 30.701 1.00 82.50 835 LYS A C 1
ATOM 6639 O O . LYS A 1 835 ? 7.935 0.191 31.100 1.00 82.50 835 LYS A O 1
ATOM 6644 N N . ALA A 1 836 ? 9.546 0.139 29.524 1.00 79.50 836 ALA A N 1
ATOM 6645 C CA . ALA A 1 836 ? 8.832 -0.717 28.588 1.00 79.50 836 ALA A CA 1
ATOM 6646 C C . ALA A 1 836 ? 9.589 -2.030 28.342 1.00 79.50 836 ALA A C 1
ATOM 6648 O O . ALA A 1 836 ? 10.808 -2.039 28.175 1.00 79.50 836 ALA A O 1
ATOM 6649 N N . ILE A 1 837 ? 8.849 -3.135 28.289 1.00 78.19 837 ILE A N 1
ATOM 6650 C CA . ILE A 1 837 ? 9.326 -4.473 27.929 1.00 78.19 837 ILE A CA 1
ATOM 6651 C C . ILE A 1 837 ? 8.576 -4.899 26.671 1.00 78.19 837 ILE A C 1
ATOM 6653 O O . ILE A 1 837 ? 7.348 -4.869 26.628 1.00 78.19 837 ILE A O 1
ATOM 6657 N N . CYS A 1 838 ? 9.303 -5.308 25.636 1.00 75.62 838 CYS A N 1
ATOM 6658 C CA . CYS A 1 838 ? 8.693 -5.798 24.403 1.00 75.62 838 CYS A CA 1
ATOM 6659 C C . CYS A 1 838 ? 8.553 -7.319 24.468 1.00 75.62 838 CYS A C 1
ATOM 6661 O O . CYS A 1 838 ? 9.501 -8.028 24.817 1.00 75.62 838 CYS A O 1
ATOM 6663 N N . LEU A 1 839 ? 7.365 -7.825 24.141 1.00 72.56 839 LEU A N 1
ATOM 6664 C CA . LEU A 1 839 ? 7.090 -9.256 24.169 1.00 72.56 839 LEU A CA 1
ATOM 6665 C C . LEU A 1 839 ? 7.417 -9.845 22.798 1.00 72.56 839 LEU A C 1
ATOM 6667 O O . LEU A 1 839 ? 6.866 -9.426 21.780 1.00 72.56 839 LEU A O 1
ATOM 6671 N N . ALA A 1 840 ? 8.329 -10.813 22.770 1.00 67.62 840 ALA A N 1
ATOM 6672 C CA . ALA A 1 840 ? 8.619 -11.567 21.562 1.00 67.62 840 ALA A CA 1
ATOM 6673 C C . ALA A 1 840 ? 7.549 -12.652 21.415 1.00 67.62 840 ALA A C 1
ATOM 6675 O O . ALA A 1 840 ? 7.459 -13.561 22.241 1.00 67.62 840 ALA A O 1
ATOM 6676 N N . MET A 1 841 ? 6.718 -12.539 20.385 1.00 69.19 841 MET A N 1
ATOM 6677 C CA . MET A 1 841 ? 5.663 -13.512 20.131 1.00 69.19 841 MET A CA 1
ATOM 6678 C C . MET A 1 841 ? 6.204 -14.700 19.344 1.00 69.19 841 MET A C 1
ATOM 6680 O O . MET A 1 841 ? 6.748 -14.533 18.252 1.00 69.19 841 MET A O 1
ATOM 6684 N N . GLU A 1 842 ? 5.993 -15.902 19.870 1.00 64.50 842 GLU A N 1
ATOM 6685 C CA . GLU A 1 842 ? 6.188 -17.144 19.131 1.00 64.50 842 GLU A CA 1
ATOM 6686 C C . GLU A 1 842 ? 4.812 -17.731 18.798 1.00 64.50 842 GLU A C 1
ATOM 6688 O O . GLU A 1 842 ? 4.030 -18.102 19.677 1.00 64.50 842 GLU A O 1
ATOM 6693 N N . LEU A 1 843 ? 4.479 -17.751 17.507 1.00 63.59 843 LEU A N 1
ATOM 6694 C CA . LEU A 1 843 ? 3.240 -18.348 17.014 1.00 63.59 843 LEU A CA 1
ATOM 6695 C C . LEU A 1 843 ? 3.386 -19.872 17.034 1.00 63.59 843 LEU A C 1
ATOM 6697 O O . LEU A 1 843 ? 4.078 -20.451 16.198 1.00 63.59 843 LEU A O 1
ATOM 6701 N N . GLU A 1 844 ? 2.715 -20.530 17.980 1.00 58.53 844 GLU A N 1
ATOM 6702 C CA . GLU A 1 844 ? 2.721 -21.986 18.098 1.00 58.53 844 GLU A CA 1
ATOM 6703 C C . GLU A 1 844 ? 1.687 -22.565 17.126 1.00 58.53 844 GLU A C 1
ATOM 6705 O O . GLU A 1 844 ? 0.485 -22.663 17.401 1.00 58.53 844 GLU A O 1
ATOM 6710 N N . VAL A 1 845 ? 2.162 -22.900 15.929 1.00 52.25 845 VAL A N 1
ATOM 6711 C CA . VAL A 1 845 ? 1.316 -23.338 14.823 1.00 52.25 845 VAL A CA 1
ATOM 6712 C C . VAL A 1 845 ? 1.183 -24.862 14.820 1.00 52.25 845 VAL A C 1
ATOM 6714 O O . VAL A 1 845 ? 2.088 -25.579 14.412 1.00 52.25 845 VAL A O 1
ATOM 6717 N N . LYS A 1 846 ? 0.008 -25.376 15.209 1.00 45.88 846 LYS A N 1
ATOM 6718 C CA . LYS A 1 846 ? -0.341 -26.807 15.061 1.00 45.88 846 LYS A CA 1
ATOM 6719 C C . LYS A 1 846 ? -0.707 -27.218 13.621 1.00 45.88 846 LYS A C 1
ATOM 6721 O O . LYS A 1 846 ? -0.938 -28.394 13.371 1.00 45.88 846 LYS A O 1
ATOM 6726 N N . MET A 1 847 ? -0.804 -26.273 12.681 1.00 46.47 847 MET A N 1
ATOM 6727 C CA . MET A 1 847 ? -1.288 -26.487 11.308 1.00 46.47 847 MET A CA 1
ATOM 6728 C C . MET A 1 847 ? -0.406 -25.735 10.302 1.00 46.47 847 MET A C 1
ATOM 6730 O O . MET A 1 847 ? -0.499 -24.513 10.222 1.00 46.47 847 MET A O 1
ATOM 6734 N N . GLU A 1 848 ? 0.391 -26.446 9.496 1.00 41.81 848 GLU A N 1
ATOM 6735 C CA . GLU A 1 848 ? 1.388 -25.897 8.544 1.00 41.81 848 GLU A CA 1
ATOM 6736 C C . GLU A 1 848 ? 0.895 -24.725 7.659 1.00 41.81 848 GLU A C 1
ATOM 6738 O O . GLU A 1 848 ? 1.695 -23.893 7.242 1.00 41.81 848 GLU A O 1
ATOM 6743 N N . ARG A 1 849 ? -0.419 -24.594 7.408 1.00 43.06 849 ARG A N 1
ATOM 6744 C CA . ARG A 1 849 ? -1.002 -23.500 6.604 1.00 43.06 849 ARG A CA 1
ATOM 6745 C C . ARG A 1 849 ? 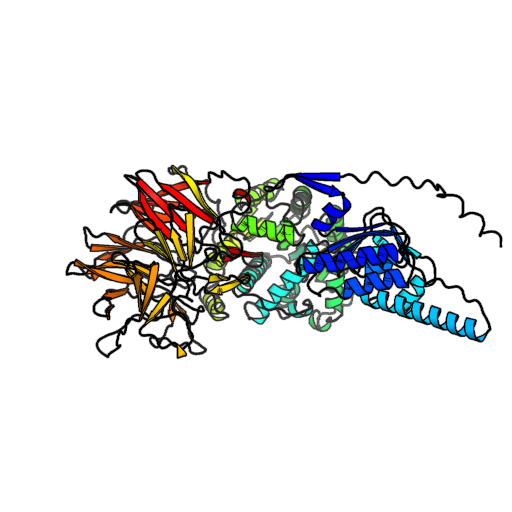-1.002 -22.114 7.266 1.00 43.06 849 ARG A C 1
ATOM 6747 O O . ARG A 1 849 ? -0.983 -21.130 6.542 1.00 43.06 849 ARG A O 1
ATOM 6754 N N . VAL A 1 850 ? -1.012 -22.004 8.598 1.00 45.00 850 VAL A N 1
ATOM 6755 C CA . VAL A 1 850 ? -1.153 -20.698 9.291 1.00 45.00 850 VAL A CA 1
ATOM 6756 C C . VAL A 1 850 ? 0.116 -19.840 9.175 1.00 45.00 850 VAL A C 1
ATOM 6758 O O . VAL A 1 850 ? 0.034 -18.615 9.150 1.00 45.00 850 VAL A O 1
ATOM 6761 N N . VAL A 1 851 ? 1.294 -20.467 9.053 1.00 43.44 851 VAL A N 1
ATOM 6762 C CA . VAL A 1 851 ? 2.565 -19.742 8.865 1.00 43.44 851 VAL A CA 1
ATOM 6763 C C . VAL A 1 851 ? 2.583 -18.999 7.524 1.00 43.44 851 VAL A C 1
ATOM 6765 O O . VAL A 1 851 ? 3.151 -17.908 7.450 1.00 43.44 851 VAL A O 1
ATOM 6768 N N . ALA A 1 852 ? 1.924 -19.543 6.493 1.00 46.50 852 ALA A N 1
ATOM 6769 C CA . ALA A 1 852 ? 1.895 -18.955 5.157 1.00 46.50 852 ALA A CA 1
ATOM 6770 C C . ALA A 1 852 ? 1.154 -17.604 5.126 1.00 46.50 852 ALA A C 1
ATOM 6772 O O . ALA A 1 852 ? 1.705 -16.637 4.611 1.00 46.50 852 ALA A O 1
ATOM 6773 N N . ASP A 1 853 ? -0.019 -17.500 5.763 1.00 54.16 853 ASP A N 1
ATOM 6774 C CA . ASP A 1 853 ? -0.926 -16.350 5.584 1.00 54.16 853 ASP A CA 1
ATOM 6775 C C . ASP A 1 853 ? -0.584 -15.107 6.446 1.00 54.16 853 ASP A C 1
ATOM 6777 O O . ASP A 1 853 ? -1.043 -14.002 6.152 1.00 54.16 853 ASP A O 1
ATOM 6781 N N . GLY A 1 854 ? 0.236 -15.252 7.498 1.00 72.31 854 GLY A N 1
ATOM 6782 C CA . GLY A 1 854 ? 0.631 -14.147 8.388 1.00 72.31 854 GLY A CA 1
ATOM 6783 C C . GLY A 1 854 ? -0.519 -13.526 9.208 1.00 72.31 854 GLY A C 1
ATOM 6784 O O . GLY A 1 854 ? -1.683 -13.905 9.095 1.00 72.31 854 GLY A O 1
ATOM 6785 N N . PHE A 1 855 ? -0.194 -12.573 10.089 1.00 84.19 855 PHE A N 1
ATOM 6786 C CA . PHE A 1 855 ? -1.184 -11.818 10.873 1.00 84.19 855 PHE A CA 1
ATOM 6787 C C . PHE A 1 855 ? -0.794 -10.343 10.932 1.00 84.19 855 PHE A C 1
ATOM 6789 O O . PHE A 1 855 ? 0.364 -10.007 11.182 1.00 84.19 855 PHE A O 1
ATOM 6796 N N . MET A 1 856 ? -1.743 -9.448 10.665 1.00 88.19 856 MET A N 1
ATOM 6797 C CA . MET A 1 856 ? -1.495 -8.010 10.619 1.00 88.19 856 MET A CA 1
ATOM 6798 C C . MET A 1 856 ? -2.008 -7.331 11.891 1.00 88.19 856 MET A C 1
ATOM 6800 O O . MET A 1 856 ? -3.216 -7.193 12.083 1.00 88.19 856 MET A O 1
ATOM 6804 N N . PHE A 1 857 ? -1.100 -6.840 12.736 1.00 89.75 857 PHE A N 1
ATOM 6805 C CA . PHE A 1 857 ? -1.406 -6.156 14.004 1.00 89.75 857 PHE A CA 1
ATOM 6806 C C . PHE A 1 857 ? -1.851 -4.695 13.822 1.00 89.75 857 PHE A C 1
ATOM 6808 O O . PHE A 1 857 ? -1.572 -3.812 14.631 1.00 89.75 857 PHE A O 1
ATOM 6815 N N . VAL A 1 858 ? -2.617 -4.423 12.768 1.00 90.81 858 VAL A N 1
ATOM 6816 C CA . VAL A 1 858 ? -3.024 -3.078 12.350 1.00 90.81 858 VAL A CA 1
ATOM 6817 C C . VAL A 1 858 ? -4.520 -3.056 12.076 1.00 90.81 858 VAL A C 1
ATOM 6819 O O . VAL A 1 858 ? -5.048 -3.981 11.463 1.00 90.81 858 VAL A O 1
ATOM 6822 N N . ASN A 1 859 ? -5.210 -2.004 12.535 1.00 93.81 859 ASN A N 1
ATOM 6823 C CA . ASN A 1 859 ? -6.674 -1.863 12.454 1.00 93.81 859 ASN A CA 1
ATOM 6824 C C . ASN A 1 859 ? -7.472 -3.022 13.085 1.00 93.81 859 ASN A C 1
ATOM 6826 O O . ASN A 1 859 ? -8.654 -3.203 12.769 1.00 93.81 859 ASN A O 1
ATOM 6830 N N . HIS A 1 860 ? -6.817 -3.802 13.943 1.00 94.56 860 HIS A N 1
ATOM 6831 C CA . HIS A 1 860 ? -7.414 -4.851 14.754 1.00 94.56 860 HIS A CA 1
ATOM 6832 C C . HIS A 1 860 ? -8.078 -4.243 15.996 1.00 94.56 860 HIS A C 1
ATOM 6834 O O . HIS A 1 860 ? -7.953 -3.043 16.274 1.00 94.56 860 HIS A O 1
ATOM 6840 N N . ASP A 1 861 ? -8.759 -5.089 16.755 1.00 95.44 861 ASP A N 1
ATOM 6841 C CA . ASP A 1 861 ? -9.154 -4.793 18.124 1.00 95.44 861 ASP A CA 1
ATOM 6842 C C . ASP A 1 861 ? -8.815 -5.993 19.018 1.00 95.44 861 ASP A C 1
ATOM 6844 O O . ASP A 1 861 ? -8.506 -7.077 18.514 1.00 95.44 861 ASP A O 1
ATOM 6848 N N . SER A 1 862 ? -8.790 -5.811 20.333 1.00 94.56 862 SER A N 1
ATOM 6849 C CA . SER A 1 862 ? -8.425 -6.890 21.247 1.00 94.56 862 SER A CA 1
ATOM 6850 C C . SER A 1 862 ? -9.167 -6.792 22.571 1.00 94.56 862 SER A C 1
ATOM 6852 O O . SER A 1 862 ? -9.602 -5.713 22.972 1.00 94.56 862 SER A O 1
ATOM 6854 N N . VAL A 1 863 ? -9.304 -7.935 23.239 1.00 93.25 863 VAL A N 1
ATOM 6855 C CA . VAL A 1 863 ? -9.991 -8.084 24.525 1.00 93.25 863 VAL A CA 1
ATOM 6856 C C . VAL A 1 863 ? -9.083 -8.835 25.486 1.00 93.25 863 VAL A C 1
ATOM 6858 O O . VAL A 1 863 ? -8.565 -9.896 25.140 1.00 93.25 863 VAL A O 1
ATOM 6861 N N . LEU A 1 864 ? -8.922 -8.300 26.694 1.00 91.00 864 LEU A N 1
ATOM 6862 C CA . LEU A 1 864 ? -8.257 -8.978 27.799 1.00 91.00 864 LEU A CA 1
ATOM 6863 C C . LEU A 1 864 ? -9.317 -9.624 28.701 1.00 91.00 864 LEU A C 1
ATOM 6865 O O . LEU A 1 864 ? -10.201 -8.934 29.205 1.00 91.00 864 LEU A O 1
ATOM 6869 N N . ILE A 1 865 ? -9.234 -10.940 28.893 1.00 87.62 865 ILE A N 1
ATOM 6870 C CA . ILE A 1 865 ? -10.133 -11.713 29.760 1.00 87.62 865 ILE A CA 1
ATOM 6871 C C . ILE A 1 865 ? -9.311 -12.293 30.912 1.00 87.62 865 ILE A C 1
ATOM 6873 O O . ILE A 1 865 ? -8.223 -12.831 30.703 1.00 87.62 865 ILE A O 1
ATOM 6877 N N . GLN A 1 866 ? -9.817 -12.177 32.137 1.00 81.19 866 GLN A N 1
ATOM 6878 C CA . GLN A 1 866 ? -9.190 -12.783 33.309 1.00 81.19 866 GLN A CA 1
ATOM 6879 C C . GLN A 1 866 ? -9.373 -14.307 33.285 1.00 81.19 866 GLN A C 1
ATOM 6881 O O . GLN A 1 866 ? -10.463 -14.798 32.993 1.00 81.19 866 GLN A O 1
ATOM 6886 N N . ASN A 1 867 ? -8.316 -15.059 33.593 1.00 77.56 867 ASN A N 1
ATOM 6887 C CA . ASN A 1 867 ? -8.352 -16.520 33.633 1.00 77.56 867 ASN A CA 1
ATOM 6888 C C . ASN A 1 867 ? -7.546 -17.042 34.830 1.00 77.56 867 ASN A C 1
ATOM 6890 O O . ASN A 1 867 ? -6.321 -17.160 34.759 1.00 77.56 867 ASN A O 1
ATOM 6894 N N . GLY A 1 868 ? -8.237 -17.348 35.932 1.00 79.31 868 GLY A N 1
ATOM 6895 C CA . GLY A 1 868 ? -7.589 -17.667 37.206 1.00 79.31 868 GLY A CA 1
ATOM 6896 C C . GLY A 1 868 ? -6.707 -16.505 37.676 1.00 79.31 868 GLY A C 1
ATOM 6897 O O . GLY A 1 868 ? -7.164 -15.363 37.715 1.00 79.31 868 GLY A O 1
ATOM 6898 N N . ASP A 1 869 ? -5.440 -16.803 37.968 1.00 70.75 869 ASP A N 1
ATOM 6899 C CA . ASP A 1 869 ? -4.433 -15.821 38.402 1.00 70.75 869 ASP A CA 1
ATOM 6900 C C . ASP A 1 869 ? -3.712 -15.108 37.235 1.00 70.75 869 ASP A C 1
ATOM 6902 O O . ASP A 1 869 ? -2.809 -14.302 37.457 1.00 70.75 869 ASP A O 1
ATOM 6906 N N . GLY A 1 870 ? -4.068 -15.424 35.984 1.00 82.50 870 GLY A N 1
ATOM 6907 C CA . GLY A 1 870 ? -3.461 -14.857 34.778 1.00 82.50 870 GLY A CA 1
ATOM 6908 C C . GLY A 1 870 ? -4.465 -14.150 33.868 1.00 82.50 870 GLY A C 1
ATOM 6909 O O . GLY A 1 870 ? -5.636 -13.946 34.208 1.00 82.50 870 GLY A O 1
ATOM 6910 N N . HIS A 1 871 ? -4.005 -13.805 32.665 1.00 86.44 871 HIS A N 1
ATOM 6911 C CA . HIS A 1 871 ? -4.826 -13.141 31.655 1.00 86.44 871 HIS A CA 1
ATOM 6912 C C . HIS A 1 871 ? -4.736 -13.846 30.303 1.00 86.44 871 HIS A C 1
ATOM 6914 O O . HIS A 1 871 ? -3.695 -14.373 29.919 1.00 86.44 871 HIS A O 1
ATOM 6920 N N . ILE A 1 872 ? -5.828 -13.811 29.545 1.00 88.69 872 ILE A N 1
ATOM 6921 C CA . ILE A 1 872 ? -5.851 -14.228 28.144 1.00 88.69 872 ILE A CA 1
ATOM 6922 C C . ILE A 1 872 ? -6.170 -13.007 27.292 1.00 88.69 872 ILE A C 1
ATOM 6924 O O . ILE A 1 872 ? -7.192 -12.349 27.487 1.00 88.69 872 ILE A O 1
ATOM 6928 N N . LEU A 1 873 ? -5.305 -12.722 26.324 1.00 91.56 873 LEU A N 1
ATOM 6929 C CA . LEU A 1 873 ? -5.515 -11.673 25.337 1.00 91.56 873 LEU A CA 1
ATOM 6930 C C . LEU A 1 873 ? -6.017 -12.289 24.029 1.00 91.56 873 LEU A C 1
ATOM 6932 O O . LEU A 1 873 ? -5.335 -13.112 23.419 1.00 91.56 873 LEU A O 1
ATOM 6936 N N . TYR A 1 874 ? -7.184 -11.846 23.572 1.00 92.06 874 TYR A N 1
ATOM 6937 C CA . TYR A 1 874 ? -7.719 -12.178 22.255 1.00 92.06 874 TYR A CA 1
ATOM 6938 C C . TYR A 1 874 ? -7.557 -11.006 21.297 1.00 92.06 874 TYR A C 1
ATOM 6940 O O . TYR A 1 874 ? -7.921 -9.884 21.637 1.00 92.06 874 TYR A O 1
ATOM 6948 N N . ILE A 1 875 ? -7.057 -11.261 20.090 1.00 92.56 875 ILE A N 1
ATOM 6949 C CA . ILE A 1 875 ? -6.844 -10.248 19.049 1.00 92.56 875 ILE A CA 1
ATOM 6950 C C . ILE A 1 875 ? -7.687 -10.611 17.836 1.00 92.56 875 ILE A C 1
ATOM 6952 O O . ILE A 1 875 ? -7.534 -11.693 17.261 1.00 92.56 875 ILE A O 1
ATOM 6956 N N . VAL A 1 876 ? -8.577 -9.699 17.446 1.00 92.00 876 VAL A N 1
ATOM 6957 C CA . VAL A 1 876 ? -9.612 -9.949 16.446 1.00 92.00 876 VAL A CA 1
ATOM 6958 C C . VAL A 1 876 ? -9.587 -8.909 15.332 1.00 92.00 876 VAL A C 1
ATOM 6960 O O . VAL A 1 876 ? -9.410 -7.710 15.555 1.00 92.00 876 VAL A O 1
ATOM 6963 N N . GLY A 1 877 ? -9.826 -9.381 14.108 1.00 91.88 877 GLY A N 1
ATOM 6964 C CA . GLY A 1 877 ? -9.810 -8.547 12.915 1.00 91.88 877 GLY A CA 1
ATOM 6965 C C . GLY A 1 877 ? -8.416 -8.004 12.616 1.00 91.88 877 GLY A C 1
ATOM 6966 O O . GLY A 1 877 ? -7.409 -8.531 13.086 1.00 91.88 877 GLY A O 1
ATOM 6967 N N . GLY A 1 878 ? -8.370 -6.950 11.809 1.00 92.50 878 GLY A N 1
ATOM 6968 C CA . GLY A 1 878 ? -7.128 -6.331 11.353 1.00 92.50 878 GLY A CA 1
ATOM 6969 C C . GLY A 1 878 ? -6.818 -6.603 9.884 1.00 92.50 878 GLY A C 1
ATOM 6970 O O . GLY A 1 878 ? -7.454 -7.436 9.229 1.00 92.50 878 GLY A O 1
ATOM 6971 N N . GLY A 1 879 ? -5.894 -5.809 9.348 1.00 92.38 879 GLY A N 1
ATOM 6972 C CA . GLY A 1 879 ? -5.603 -5.732 7.919 1.00 92.38 879 GLY A CA 1
ATOM 6973 C C . GLY A 1 879 ? -5.807 -4.334 7.323 1.00 92.38 879 GLY A C 1
ATOM 6974 O O . GLY A 1 879 ? -5.872 -3.316 8.026 1.00 92.38 879 GLY A O 1
ATOM 6975 N N . GLY A 1 880 ? -5.952 -4.286 6.000 1.00 92.25 880 GLY A N 1
ATOM 6976 C CA . GLY A 1 880 ? -6.203 -3.065 5.241 1.00 92.25 880 GLY A CA 1
ATOM 6977 C C . GLY A 1 880 ? -5.992 -3.238 3.737 1.00 92.25 880 GLY A C 1
ATOM 6978 O O . GLY A 1 880 ? -5.755 -4.338 3.235 1.00 92.25 880 GLY A O 1
ATOM 6979 N N . ASN A 1 881 ? -6.090 -2.134 2.996 1.00 91.50 881 ASN A N 1
ATOM 6980 C CA . ASN A 1 881 ? -5.690 -2.113 1.592 1.00 91.50 881 ASN A CA 1
ATOM 6981 C C . ASN A 1 881 ? -4.172 -1.935 1.519 1.00 91.50 881 ASN A C 1
ATOM 6983 O O . ASN A 1 881 ? -3.649 -0.845 1.759 1.00 91.50 881 ASN A O 1
ATOM 6987 N N . CYS A 1 882 ? -3.461 -3.005 1.178 1.00 90.88 882 CYS A N 1
ATOM 6988 C CA . CYS A 1 882 ? -2.007 -3.040 1.099 1.00 90.88 882 CYS A CA 1
ATOM 6989 C C . CYS A 1 882 ? -1.530 -2.368 -0.196 1.00 90.88 882 CYS A C 1
ATOM 6991 O O . CYS A 1 882 ? -1.059 -3.016 -1.130 1.00 90.88 882 CYS A O 1
ATOM 6993 N N . PHE A 1 883 ? -1.691 -1.045 -0.269 1.00 91.94 883 PHE A N 1
ATOM 6994 C CA . PHE A 1 883 ? -1.305 -0.226 -1.416 1.00 91.94 883 PHE A CA 1
ATOM 6995 C C . PHE A 1 883 ? -1.968 -0.705 -2.724 1.00 91.94 883 PHE A C 1
ATOM 6997 O O . PHE A 1 883 ? -3.194 -0.747 -2.818 1.00 91.94 883 PHE A O 1
ATOM 7004 N N . SER A 1 884 ? -1.182 -1.042 -3.748 1.00 87.44 884 SER A N 1
ATOM 7005 C CA . SER A 1 884 ? -1.661 -1.573 -5.028 1.00 87.44 884 SER A CA 1
ATOM 7006 C C . SER A 1 884 ? -1.708 -3.103 -5.083 1.00 87.44 884 SER A C 1
ATOM 7008 O O . SER A 1 884 ? -2.039 -3.645 -6.134 1.00 87.44 884 SER A O 1
ATOM 7010 N N . PHE A 1 885 ? -1.364 -3.799 -3.994 1.00 88.75 885 PHE A N 1
ATOM 7011 C CA . PHE A 1 885 ? -1.199 -5.257 -3.988 1.00 88.75 885 PHE A CA 1
ATOM 7012 C C . PHE A 1 885 ? -2.524 -6.003 -3.800 1.00 88.75 885 PHE A C 1
ATOM 7014 O O . PHE A 1 885 ? -2.695 -7.119 -4.287 1.00 88.75 885 PHE A O 1
ATOM 7021 N N . GLY A 1 886 ? -3.485 -5.360 -3.137 1.00 88.50 886 GLY A N 1
ATOM 7022 C CA . GLY A 1 886 ? -4.798 -5.918 -2.834 1.00 88.50 886 GLY A CA 1
ATOM 7023 C C . GLY A 1 886 ? -5.245 -5.568 -1.419 1.00 88.50 886 GLY A C 1
ATOM 7024 O O . GLY A 1 886 ? -4.605 -4.783 -0.722 1.00 88.50 886 GLY A O 1
ATOM 7025 N N . THR A 1 887 ? -6.361 -6.151 -0.996 1.00 90.25 887 THR A N 1
ATOM 7026 C CA . THR A 1 887 ? -6.846 -6.045 0.383 1.00 90.25 887 THR A CA 1
ATOM 7027 C C . THR A 1 887 ? -6.448 -7.301 1.147 1.00 90.25 887 THR A C 1
ATOM 7029 O O . THR A 1 887 ? -6.819 -8.401 0.735 1.00 90.25 887 THR A O 1
ATOM 7032 N N . LEU A 1 888 ? -5.776 -7.124 2.281 1.00 90.31 888 LEU A N 1
ATOM 7033 C CA . LEU A 1 888 ? -5.518 -8.182 3.248 1.00 90.31 888 LEU A CA 1
ATOM 7034 C C . LEU A 1 888 ? -6.448 -7.993 4.450 1.00 90.31 888 LEU A C 1
ATOM 7036 O O . LEU A 1 888 ? -6.539 -6.900 5.006 1.00 90.31 888 LEU A O 1
ATOM 7040 N N . LEU A 1 889 ? -7.135 -9.056 4.856 1.00 91.06 889 LEU A N 1
ATOM 7041 C CA . LEU A 1 889 ? -7.929 -9.107 6.084 1.00 91.06 889 LEU A CA 1
ATOM 7042 C C . LEU A 1 889 ? -7.471 -10.326 6.876 1.00 91.06 889 LEU A C 1
ATOM 7044 O O . LEU A 1 889 ? -7.361 -11.409 6.294 1.00 91.06 889 LEU A O 1
ATOM 7048 N N . ASN A 1 890 ? -7.236 -10.167 8.177 1.00 90.12 890 ASN A N 1
ATOM 7049 C CA . ASN A 1 890 ? -6.838 -11.284 9.030 1.00 90.12 890 ASN A CA 1
ATOM 7050 C C . ASN A 1 890 ? -7.909 -12.383 8.999 1.00 90.12 890 ASN A C 1
ATOM 7052 O O . ASN A 1 890 ? -9.108 -12.121 9.129 1.00 90.12 890 ASN A O 1
ATOM 7056 N N . GLN A 1 891 ? -7.463 -13.624 8.803 1.00 86.62 891 GLN A N 1
ATOM 7057 C CA . GLN A 1 891 ? -8.329 -14.802 8.685 1.00 86.62 891 GLN A CA 1
ATOM 7058 C C . GLN A 1 891 ? -8.537 -15.518 10.026 1.00 86.62 891 GLN A C 1
ATOM 7060 O O . GLN A 1 891 ? -9.248 -16.520 10.089 1.00 86.62 891 GLN A O 1
ATOM 7065 N N . HIS A 1 892 ? -7.902 -15.037 11.091 1.00 86.06 892 HIS A N 1
ATOM 7066 C CA . HIS A 1 892 ? -7.787 -15.745 12.359 1.00 86.06 892 HIS A CA 1
ATOM 7067 C C . HIS A 1 892 ? -8.122 -14.827 13.529 1.00 86.06 892 HIS A C 1
ATOM 7069 O O . HIS A 1 892 ? -7.963 -13.610 13.433 1.00 86.06 892 HIS A O 1
ATOM 7075 N N . ILE A 1 893 ? -8.549 -15.427 14.636 1.00 88.69 893 ILE A N 1
ATOM 7076 C CA . ILE A 1 893 ? -8.490 -14.794 15.954 1.00 88.69 893 ILE A CA 1
ATOM 7077 C C . ILE A 1 893 ? -7.267 -15.357 16.666 1.00 88.69 893 ILE A C 1
ATOM 7079 O O . ILE A 1 893 ? -7.117 -16.579 16.746 1.00 88.69 893 ILE A O 1
ATOM 7083 N N . LEU A 1 894 ? -6.397 -14.483 17.166 1.00 88.31 894 LEU A N 1
ATOM 7084 C CA . LEU A 1 894 ? -5.257 -14.907 17.975 1.00 88.31 894 LEU A CA 1
ATOM 7085 C C . LEU A 1 894 ? -5.628 -14.903 19.451 1.00 88.31 894 LEU A C 1
ATOM 7087 O O . LEU A 1 894 ? -6.302 -13.994 19.927 1.00 88.31 894 LEU A O 1
ATOM 7091 N N . ARG A 1 895 ? -5.144 -15.915 20.161 1.00 88.75 895 ARG A N 1
ATOM 7092 C CA . ARG A 1 895 ? -5.138 -16.027 21.615 1.00 88.75 895 ARG A CA 1
ATOM 7093 C C . ARG A 1 895 ? -3.697 -15.966 22.089 1.00 88.75 895 ARG A C 1
ATOM 7095 O O . ARG A 1 895 ? -2.856 -16.695 21.573 1.00 88.75 895 ARG A O 1
ATOM 7102 N N . ILE A 1 896 ? -3.427 -15.139 23.084 1.00 87.38 896 ILE A N 1
ATOM 7103 C CA . ILE A 1 896 ? -2.132 -15.058 23.751 1.00 87.38 896 ILE A CA 1
ATOM 7104 C C . ILE A 1 896 ? -2.382 -15.317 25.228 1.00 87.38 896 ILE A C 1
ATOM 7106 O O . ILE A 1 896 ? -3.109 -14.566 25.881 1.00 87.38 896 ILE A O 1
ATOM 7110 N N . ASP A 1 897 ? -1.799 -16.398 25.736 1.00 83.81 897 ASP A N 1
ATOM 7111 C CA . ASP A 1 897 ? -1.839 -16.708 27.159 1.00 83.81 897 ASP A CA 1
ATOM 7112 C C . ASP A 1 897 ? -0.743 -15.894 27.849 1.00 83.81 897 ASP A C 1
ATOM 7114 O O . ASP A 1 897 ? 0.453 -16.095 27.614 1.00 83.81 897 ASP A O 1
ATOM 7118 N N . LEU A 1 898 ? -1.158 -14.928 28.664 1.00 81.94 898 LEU A N 1
ATOM 7119 C CA . LEU A 1 898 ? -0.249 -14.086 29.423 1.00 81.94 898 LEU A CA 1
ATOM 7120 C C . LEU A 1 898 ? -0.084 -14.705 30.817 1.00 81.94 898 LEU A C 1
ATOM 7122 O O . LEU A 1 898 ? -1.088 -14.912 31.511 1.00 81.94 898 LEU A O 1
ATOM 7126 N N . PRO A 1 899 ? 1.156 -15.013 31.245 1.00 73.25 899 PRO A N 1
ATOM 7127 C CA . PRO A 1 899 ? 1.399 -15.467 32.610 1.00 73.25 899 PRO A CA 1
ATOM 7128 C C . PRO A 1 899 ? 0.998 -14.371 33.609 1.00 73.25 899 PRO A C 1
ATOM 7130 O O . PRO A 1 899 ? 0.635 -13.262 33.217 1.00 73.25 899 PRO A O 1
ATOM 7133 N N . MET A 1 900 ? 1.087 -14.650 34.910 1.00 72.19 900 MET A N 1
ATOM 7134 C CA . MET A 1 900 ? 1.009 -13.575 35.899 1.00 72.19 900 MET A CA 1
ATOM 7135 C C . MET A 1 900 ? 2.140 -12.577 35.602 1.00 72.19 900 MET A C 1
ATOM 7137 O O . MET A 1 900 ? 3.319 -12.904 35.734 1.00 72.19 900 MET A O 1
ATOM 7141 N N . LEU A 1 901 ? 1.773 -11.391 35.113 1.00 67.94 901 LEU A N 1
ATOM 7142 C CA . LEU A 1 901 ? 2.713 -10.334 34.763 1.00 67.94 901 LEU A CA 1
ATOM 7143 C C . LEU A 1 901 ? 2.901 -9.441 35.989 1.00 67.94 901 LEU A C 1
ATOM 7145 O O . LEU A 1 901 ? 1.948 -8.832 36.467 1.00 67.94 901 LEU A O 1
ATOM 7149 N N . SER A 1 902 ? 4.133 -9.356 36.478 1.00 62.91 902 SER A N 1
ATOM 7150 C CA . SER A 1 902 ? 4.586 -8.365 37.456 1.00 62.91 902 SER A CA 1
ATOM 7151 C C . SER A 1 902 ? 5.900 -7.775 36.952 1.00 62.91 902 SER A C 1
ATOM 7153 O O . SER A 1 902 ? 6.733 -8.527 36.439 1.00 62.91 902 SER A O 1
ATOM 7155 N N . PHE A 1 903 ? 6.058 -6.456 37.054 1.00 54.84 903 PHE A N 1
ATOM 7156 C CA . PHE A 1 903 ? 7.241 -5.740 36.568 1.00 54.84 903 PHE A CA 1
ATOM 7157 C C . PHE A 1 903 ? 8.434 -5.840 37.523 1.00 54.84 903 PHE A C 1
ATOM 7159 O O . PHE A 1 903 ? 8.200 -5.893 38.753 1.00 54.84 903 PHE A O 1
#

Secondary structure (DSSP, 8-state):
--SSSSSSSSS----------PEEEEEETTEEEEEEHHHHHHHTTEEEEES-B-HHHHHHHHHHHHHHHHH-SSS-EEEEEEE--B-HHHHHHHHHHHHHS-TTS-EEEEEEEEEETHHHHHHHTSPTT-EEE-TT-EEEE-PPP----SSHHHHHHHHHHHHHHHHHHHHHHHHHH---HHHHHHHHSS-EEE-HHHHHHHH-------HHHHHHHHHHHHHHHHHHTTSS--SSGGGG-SS-----HHHHHHHHHHHHHHHHHHHHHHHH-SS-EEEEEET-TT--HHHHHHHHHTTTEEEEEEEE-HHHHHHHHHHHHHTHHHHS-GGG-------S---TTEEESSSSEEEEE--TT-HHHHHHIIIIIS---TTS-EEEEEES-GGGS-HHHHHHHHHHHHHH-SSEEEEEEEE--TTSHHHHHHHHHHHHTT---SSTTTS-SHHHHHHHHHHTT-SEEEEEEHHHHHHHHS-HHHHHHHHHHS----HHHHHHHHHTEEEEEEES-HHHHHHHHHHH-S---------S--EEEEEEEEEEEPPTT-TT-EES-EEEEETTEEEEE--EEE-TTS-EEE----EEEETTTTEEEEPPEEEESS-GGG---TTS-BS-EEEEEETTEEEEE--BSSTT-B---EEEEEE-TTS-EEEEE------SS---PPSEES-EEEEEE-TTS-EEEEEE--EEESSTT----TTPPEEE---EEEEETTTTEEEEEPPPSS--BS-EEEEEGGGTEEEEE--EETTTTEE--EEEEEETTTTEEEEEEEPBS----BS-EEEEETTTEEEEE--B-SSGGG--SEEEEETTT-BEEEEEEEE--SSTTHHHH----SSEEEEEEEETTEEEEEEEE-EEE-TTS-EEE--EEEEEEE-----

Sequence (903 aa):
MFWRYFTRAFHACTINKVPYIPIVVEQTGRGERAYDIFSRLLEERIICVMGPITDELSSLVIAQLLFLQSKSLTKPVHMYINSPGGSVTAGLGIYDTMQYIKPRILIATWCIGQACSMASLLLASGTEGYRNCLPNARVMIHQPSGQAVGQATDIMIQAEEIIKLKRQINKLYVKHTKKPYNIIEEAMERDRFMSPEDAVDVMMTSEKCCSVARTNDTSTISKVSAARKKYFDDPFAVYFCKHIEKRTALINRGYYIRVHAIYKAVRVFIETSNFPVQIVNLGAGFDTLFFRLRKKYKEKITRFLDVDLPSVVKQKYAVLNKYDSVFFPEAEKSSTTSSGAIQKSVFPFSSQYALVACDLRNNDELIALLLTGCRLCSMIPTLFIAECVLNYLNVNESNRLLEMFPVIFSKCSIISYEQVLPRDTFGRFMCEHFTSVGSPLLSIDQYPDASSEIDRLNSLGWENVTVYSLSSIYYSSLSEQERKRIAELEEFDEYEMWHLKCSHYVIVVGSTVSFFLHKLKSVFGEPSCMPAEVGQGFRMQVKAHVAYVAKQADEIKRVGLRCIPMGENVILIGGWGASASGKHKRLASVCYWNVREDVVSIVEKKVTNFDQSDGRDPAERMFHSVTAVEDGQFVVFGGRTNPYNPMMDSWLCEITETKMLKMELLKIEQSKFRQIPRARYRHAACCIDDYFGRCVVFICGGIGLDTADGKAKNTQSLKVLDDCWILNYQFQEWKQVANMPVTLHSHRCAYIASNGTVIVVGGLQSLDEHFSSALYLFSTVSNCWTMKWRWSPSVDRYSFTAHLIGEEMVLLVGGVNRDHGECHDVALVSLNDGKAICLAMELEVKMERVVADGFMFVNHDSVLIQNGDGHILYIVGGGGNCFSFGTLLNQHILRIDLPMLSF

Radius of gyration: 33.24 Å; chains: 1; bounding box: 72×78×106 Å

Organism: Trichinella pseudospiralis (NCBI:txid6337)

pLDDT: mean 84.57, std 14.79, range [26.05, 98.69]

Foldseek 3Di:
DPPPPPPPPDDPPPDPPPPPFDWDWDQDPVGIDIDGPQVVVLVVQEAEAAEEQDLVSLVVLLVSLVVVLVVDLAEEHEYEDDYQYYDLVSLVSNLVSLVPRDPNHFYAYEDDAEQEASSLLVLLSGDAPRRYYDQNHKYKAAQDDDDFDDPPVSSVVRVVVSVVSRLVSLVSQCVRQVDDSVVSSVRHHDIDMDGRVRCCNRRRVDDPPQLQLVVLQVLLLLLQQLCVLVLDPDPQSVLLHPDHDHDDLLSSVLNSLLCVLVLVLVVLLQVLDPAAEEEEEEQCQLPDSCQVCCVPCVVRQQAYEYEHAQVSLVSNVVSCVVPVCVRPPPVQDDDDPDPDDQPVQWADPHSHYIYGHDDLLPLVVVVCCVCPVNPDDLAGEYEYEAEAHLQQDAPVSSLVNLLVNVVRHVWYKYKYKHFAQCQALLNVLVQVLCVVSSRGRRCRVQQRDQVSLQVSNVVSPFPDKFKAFSLLLVQQQDDPVSVVVSPQSDFDDVQQLSLVSRQRIMIIMTTPDDSSVVSVCNRSPDTDDPLPVVPPFDAAEFEKEFQAFADVQRPLQFFQWEWEDQAQKIKIFWGWGQHSVRDIFIDLWIWIADSVVRDIDTAAEDEPPDDCVVVDRPRSFGQWDWEDFDRQWIKTAWGARGSQQIAGWIWIWGQDPVRHIYTYTQPADDDPPADGDARFGQWEKYWFQAPVRHTKIKIAWGKHWPDRPSDDDPRTDIAIFQWMWIAPSVVSGIDTFDGHPARFGQWYWDADHVQQKIWIDWGDGDSHHDIDQWIWIAHSVVSDIDIDDGAVPGQTFGQWEWDDDHRFKIKTAAGADSNRSNHARIKMAGPPPRYIHGYDYDHPDPDPVVSSNHDHRGSWYWYWDDDVLWIKIKITWDWAQNRPSGTRIDRGIMIITGDNDDD